Protein AF-0000000080597681 (afdb_homodimer)

Secondary structure (DSSP, 8-state):
-HHHHHHHHHHHHHHHHHHHHHHHHSTTPPP----BTTTBTGGG-PSSHHHHHHHHHHHH-SEEEEEETTEEEEEE--HHHHHHHHHHHHHHHHHHHHHHHHHHHHHHHHTTSSS-EEEEHHHHHHHHHHHHHHHHHHS---SSTT-S-HHHHHHHHHHHHHHHHHHSS--HHHH-TTHHHHTTTHHHHHHHHHHHHHHHHHHHHHHHHHTT-TT-S-S-SHHHHHHHHHHH-TTTS-HHHHHHHHHHHHHHHHHHHHHHHHHHHHHHHH-HHHHHHHHHHHHHHT-SSS---GGGGGG-HHHHHHHHHHHHHS-SSTT-S-EE-SS-EEETTEEE-TT-EEEE-HHHHTT-TTTSTTTTS--GGGGTT----TTT--TT--GGGS-TTHHHHHHHHHHHHHHHHHHEEEE-SSSSPPP--B-SSSS--BSS--EEEEEE-THHHHHS----/-HHHHHHHHHHHHHHHHHHHHHHHHSTTPPP----BTTTBTGGG-PSSHHHHHHHHHHHH-SEEEEEETTEEEEEE--HHHHHHHHHHHHHHHHHHHHHHHHHHHHHHHHTTSSS-EEEEHHHHHHHHHHHHHHHHHHS---SSTT-S-HHHHHHHHHHHHHHHHHHSS--HHHH-TTHHHHTTTHHHHHHHHHHHHHHHHHHHHHHHHHTT-TT-S-S-SHHHHHHHHHHH-TTTS-HHHHHHHHHHHHHHHHHHHHHHHHHHHHHHHH-HHHHHHHHHHHHHHT-SSS---GGGGGG-HHHHHHHHHHHHHS-SSTT-S-EE-SS-EEETTEEE-TT-EEEE-HHHHTT-TTTSTTTTS--GGGGTT----TTT--TT--GGGS-TTHHHHHHHHHHHHHHHHHHEEEE-SSSSPPP--B-SSSS--BSS--EEEEEE-THHHHHS----

Foldseek 3Di:
DVVVVVVVVVVVVVQVVVVVVVVVPDPPAQFEDDADRQQWCVVQCDPPNVVSVVVVCVVRNQWYWTDGRPDIDIHGRDPVVVCCVVCVLVVVLQVLLVVLLLVLLQVCQVQFAPHWDKDFQLVSQLQSQLQSLCCQAQVAGLDDPPHPDVPLSVVVVVLLVVCQVLVFPPPVCVVVVVVCPVVVVVNVVVVVVSVVSLLVSLLVSLVCLVVVPPPRPDCNHNSNVLVVVCVVVVVVRPSVNSSVVSVCSSNVRRQQLSQLLQLLVLQCQLPVVLLVVQLVQCCVQVNQADADGLVSLVSRLSLVLSSQLSCLQFQQQQFADKDFACAWDDDPRDIDHGGDIDTHRSNCLSQPCVQDPVSNDRDSCVVVPDDDDCVSRQSQHDDPPGNPCPVVSCSSNSSSNSRQSSFKDKHAPDPDRDDADFPGTSTTHHNDGDMIIIHTDPNVVNSDDPDD/DVVVVVVVVVVVVVQVVVVVVVVVPDPPAQFEDDADRQQWCVVQCDPPNVVSVVVVCVVRNQWYWTDGRPDIDIHGRDPVVVCCVVCVLVVVLQVLLVVLLLVLLQVCQVQFAPHWDKDFQLVSQLQSQLQSLCCQAQVAGLDDPPHPDVPLSVVVVVLLVVCQVLVFPPPVCVVVVVVCPVVVVVNVVVVVVSVVSLLVSLLVSLVCLVVVPPPRPDCNHNSNVLVVVCVVVVVVRPSVNSSVVSVCSSNVRRQQLSQLLQLLVLQCQQPVVLLVVQQVQCCVQVNQADADGLVSLVSRLSLVLSSQLSCLQFQQQQFADKDFACAWDDDPRDIDHGGDIDTHRSNCLSQPCVQDPVSNDRDSCVVVPDDDDCVSRQSQHDDPPGNPCPVVSCSSNSSSNSRQSSFKDKHAPDPDRDDADFPGTSTTHHNDGDMIIIHTDPNVVNSHDPDD

Solvent-accessible surface area (backbone atoms only — not comparable to full-atom values): 47848 Å² total; per-residue (Å²): 112,67,63,59,49,50,52,50,50,48,51,50,48,50,51,50,45,49,51,52,48,54,55,64,67,49,68,58,52,44,45,55,76,90,63,46,84,74,46,24,40,52,87,61,68,42,83,50,50,56,58,42,52,42,58,49,25,75,74,57,36,45,48,29,36,44,31,35,31,86,40,42,31,35,41,30,41,33,39,68,45,41,42,48,65,43,38,34,70,56,47,63,51,40,53,48,47,51,50,45,44,48,51,52,53,49,60,54,31,75,65,3,64,90,45,73,26,81,43,63,48,46,66,52,33,40,48,41,33,37,42,39,39,40,28,48,39,65,27,46,51,60,62,71,91,76,33,82,49,58,64,60,24,50,53,47,53,52,50,50,53,50,46,51,58,56,69,30,40,79,48,64,37,80,37,28,64,68,49,39,56,70,62,69,36,46,64,57,49,50,51,49,50,50,48,52,52,50,49,50,50,44,50,49,54,51,50,45,57,71,66,59,46,83,82,51,78,43,84,80,16,51,51,47,50,47,51,55,47,18,72,77,36,48,75,76,36,33,71,67,50,50,40,50,53,52,48,47,50,45,61,63,52,14,54,43,40,20,39,42,48,46,50,39,50,45,51,31,58,63,31,54,68,61,39,50,50,39,34,51,49,44,43,69,69,69,36,70,81,53,81,79,52,72,81,52,53,80,71,32,63,64,53,52,23,40,51,50,41,34,33,35,75,48,18,34,38,25,37,52,78,73,42,62,34,89,44,70,42,71,56,84,87,18,42,39,57,51,65,24,31,37,33,39,27,43,41,42,32,34,42,31,63,91,81,27,82,70,30,87,57,94,53,39,70,63,57,76,79,44,87,74,52,64,57,57,60,42,62,48,49,56,58,89,76,26,50,85,54,49,67,58,43,50,50,52,42,48,45,46,52,50,40,51,46,67,33,32,46,77,43,54,76,51,97,58,73,69,80,80,50,69,24,76,57,55,42,52,34,59,55,58,76,49,60,32,23,33,23,40,33,76,45,43,66,74,67,45,79,79,80,124,111,67,63,58,50,49,50,50,50,48,51,49,50,50,51,50,45,50,51,52,47,54,54,61,66,48,67,58,50,43,46,56,76,89,62,45,85,74,47,23,40,54,88,63,68,43,83,51,51,55,59,41,50,43,58,49,25,75,76,57,34,47,48,30,35,43,31,36,30,83,40,42,32,35,42,30,40,34,39,69,45,42,42,47,64,42,38,36,69,58,47,64,50,41,54,48,48,52,49,44,47,47,51,52,51,49,60,54,31,74,65,5,64,88,47,73,28,83,43,65,48,46,64,51,33,41,49,41,31,37,42,39,39,41,29,47,40,64,28,46,52,59,62,71,91,78,32,82,49,59,66,59,23,50,52,46,52,50,49,50,53,50,46,51,58,56,69,30,41,80,47,64,37,81,38,28,64,66,49,38,56,69,61,69,36,46,64,57,49,49,51,51,51,51,49,51,53,50,49,50,50,44,50,48,54,50,50,45,57,70,67,62,46,84,82,51,78,43,86,80,14,50,51,49,51,47,50,55,46,16,72,79,36,46,75,75,38,33,70,68,50,50,41,49,53,52,49,49,50,44,60,63,52,14,56,43,41,20,39,42,46,48,50,39,51,46,51,31,57,63,31,55,68,63,39,49,51,40,34,51,48,43,44,70,69,69,35,71,82,54,80,80,50,72,82,54,53,80,72,32,62,64,54,51,22,41,52,49,42,35,33,36,74,48,18,33,38,25,37,54,77,73,44,64,35,88,44,70,43,71,55,84,87,18,43,38,57,51,66,24,32,36,33,39,28,44,42,44,31,35,42,32,64,90,81,27,82,70,31,87,58,95,54,39,70,61,58,76,82,43,86,75,52,63,56,55,59,42,61,48,50,55,58,90,74,26,50,85,54,50,66,58,44,50,49,51,42,46,47,47,52,50,40,49,47,65,35,30,47,77,40,53,76,51,98,59,72,69,79,80,50,68,26,76,59,56,43,52,34,59,56,57,75,50,60,32,23,34,23,41,33,77,46,41,67,74,67,44,80,79,80,126

Structure (mmCIF, N/CA/C/O backbone):
data_AF-0000000080597681-model_v1
#
loop_
_entity.id
_entity.type
_entity.pdbx_description
1 polymer 'Cytochrome P450, putative'
#
loop_
_atom_site.group_PDB
_atom_site.id
_atom_site.type_symbol
_atom_site.label_atom_id
_atom_site.label_alt_id
_atom_site.label_comp_id
_atom_site.label_asym_id
_atom_site.label_entity_id
_atom_site.label_seq_id
_atom_site.pdbx_PDB_ins_code
_atom_site.Cartn_x
_atom_site.Cartn_y
_atom_site.Cartn_z
_atom_site.occupancy
_atom_site.B_iso_or_equiv
_atom_site.auth_seq_id
_atom_site.auth_comp_id
_atom_site.auth_asym_id
_atom_site.auth_atom_id
_atom_site.pdbx_PDB_model_num
ATOM 1 N N . MET A 1 1 ? 51.938 -6.27 -36.094 1 66.56 1 MET A N 1
ATOM 2 C CA . MET A 1 1 ? 51.906 -7.07 -34.875 1 66.56 1 MET A CA 1
ATOM 3 C C . MET A 1 1 ? 52.312 -6.234 -33.656 1 66.56 1 MET A C 1
ATOM 5 O O . MET A 1 1 ? 51.656 -6.309 -32.625 1 66.56 1 MET A O 1
ATOM 9 N N . GLU A 1 2 ? 53.25 -5.391 -33.844 1 75.25 2 GLU A N 1
ATOM 10 C CA . GLU A 1 2 ? 53.75 -4.578 -32.75 1 75.25 2 GLU A CA 1
ATOM 11 C C . GLU A 1 2 ? 52.75 -3.492 -32.375 1 75.25 2 GLU A C 1
ATOM 13 O O . GLU A 1 2 ? 52.5 -3.238 -31.172 1 75.25 2 GLU A O 1
ATOM 18 N N . VAL A 1 3 ? 52.094 -2.922 -33.281 1 76.56 3 VAL A N 1
ATOM 19 C CA . VAL A 1 3 ? 51.156 -1.837 -33.031 1 76.56 3 VAL A CA 1
ATOM 20 C C . VAL A 1 3 ? 49.906 -2.383 -32.312 1 76.56 3 VAL A C 1
ATOM 22 O O . VAL A 1 3 ? 49.375 -1.751 -31.406 1 76.56 3 VAL A O 1
ATOM 25 N N . LEU A 1 4 ? 49.531 -3.518 -32.75 1 75.56 4 LEU A N 1
ATOM 26 C CA . LEU A 1 4 ? 48.375 -4.156 -32.125 1 75.56 4 LEU A CA 1
ATOM 27 C C . LEU A 1 4 ? 48.656 -4.504 -30.688 1 75.56 4 LEU A C 1
ATOM 29 O O . LEU A 1 4 ? 47.781 -4.34 -29.812 1 75.56 4 LEU A O 1
ATOM 33 N N . CYS A 1 5 ? 49.906 -4.906 -30.531 1 74.25 5 CYS A N 1
ATOM 34 C CA . CYS A 1 5 ? 50.312 -5.234 -29.172 1 74.25 5 CYS A CA 1
ATOM 35 C C . CYS A 1 5 ? 50.344 -3.988 -28.297 1 74.25 5 CYS A C 1
ATOM 37 O O . CYS A 1 5 ? 49.938 -4.039 -27.125 1 74.25 5 CYS A O 1
ATOM 39 N N . PHE A 1 6 ? 50.75 -2.918 -28.875 1 75.88 6 PHE A N 1
ATOM 40 C CA . PHE A 1 6 ? 50.812 -1.66 -28.141 1 75.88 6 PHE A CA 1
ATOM 41 C C . PHE A 1 6 ? 49.375 -1.176 -27.828 1 75.88 6 PHE A C 1
ATOM 43 O O . PHE A 1 6 ? 49.125 -0.688 -26.734 1 75.88 6 PHE A O 1
ATOM 50 N N . PHE A 1 7 ? 48.562 -1.297 -28.75 1 76.44 7 PHE A N 1
ATOM 51 C CA . PHE A 1 7 ? 47.188 -0.864 -28.562 1 76.44 7 PHE A CA 1
ATOM 52 C C . PHE A 1 7 ? 46.469 -1.719 -27.516 1 76.44 7 PHE A C 1
ATOM 54 O O . PHE A 1 7 ? 45.719 -1.201 -26.688 1 76.44 7 PHE A O 1
ATOM 61 N N . LEU A 1 8 ? 46.75 -2.963 -27.578 1 73.5 8 LEU A N 1
ATOM 62 C CA . LEU A 1 8 ? 46.156 -3.869 -26.609 1 73.5 8 LEU A CA 1
ATOM 63 C C . LEU A 1 8 ? 46.719 -3.598 -25.203 1 73.5 8 LEU A C 1
ATOM 65 O O . LEU A 1 8 ? 45.969 -3.633 -24.219 1 73.5 8 LEU A O 1
ATOM 69 N N . SER A 1 9 ? 48 -3.348 -25.219 1 73.69 9 SER A N 1
ATOM 70 C CA . SER A 1 9 ? 48.625 -3 -23.938 1 73.69 9 SER A CA 1
ATOM 71 C C . SER A 1 9 ? 48.062 -1.7 -23.391 1 73.69 9 SER A C 1
ATOM 73 O O . SER A 1 9 ? 47.844 -1.575 -22.172 1 73.69 9 SER A O 1
ATOM 75 N N . PHE A 1 10 ? 47.844 -0.774 -24.203 1 75.69 10 PHE A N 1
ATOM 76 C CA . PHE A 1 10 ? 47.25 0.509 -23.797 1 75.69 10 PHE A CA 1
ATOM 77 C C . PHE A 1 10 ? 45.844 0.338 -23.312 1 75.69 10 PHE A C 1
ATOM 79 O O . PHE A 1 10 ? 45.438 0.94 -22.312 1 75.69 10 PHE A O 1
ATOM 86 N N . LEU A 1 11 ? 45.094 -0.417 -23.969 1 72.44 11 LEU A N 1
ATOM 87 C CA . LEU A 1 11 ? 43.719 -0.679 -23.547 1 72.44 11 LEU A CA 1
ATOM 88 C C . LEU A 1 11 ? 43.656 -1.372 -22.203 1 72.44 11 LEU A C 1
ATOM 90 O O . LEU A 1 11 ? 42.812 -1.052 -21.359 1 72.44 11 LEU A O 1
ATOM 94 N N . ILE A 1 12 ? 44.625 -2.273 -22.078 1 72.56 12 ILE A N 1
ATOM 95 C CA . ILE A 1 12 ? 44.75 -2.961 -20.797 1 72.56 12 ILE A CA 1
ATOM 96 C C . ILE A 1 12 ? 45.125 -1.961 -19.703 1 72.56 12 ILE A C 1
ATOM 98 O O . ILE A 1 12 ? 44.562 -2.002 -18.609 1 72.56 12 ILE A O 1
ATOM 102 N N . LEU A 1 13 ? 46 -1.099 -20 1 73.25 13 LEU A N 1
ATOM 103 C CA . LEU A 1 13 ? 46.406 -0.079 -19.047 1 73.25 13 LEU A CA 1
ATOM 104 C C . LEU A 1 13 ? 45.25 0.86 -18.719 1 73.25 13 LEU A C 1
ATOM 106 O O . LEU A 1 13 ? 45.062 1.24 -17.562 1 73.25 13 LEU A O 1
ATOM 110 N N . LEU A 1 14 ? 44.531 1.26 -19.625 1 71.94 14 LEU A N 1
ATOM 111 C CA . LEU A 1 14 ? 43.375 2.145 -19.422 1 71.94 14 LEU A CA 1
ATOM 112 C C . LEU A 1 14 ? 42.312 1.473 -18.562 1 71.94 14 LEU A C 1
ATOM 114 O O . LEU A 1 14 ? 41.719 2.111 -17.688 1 71.94 14 LEU A O 1
ATOM 118 N N . PHE A 1 15 ? 42.125 0.269 -18.859 1 67.75 15 PHE A N 1
ATOM 119 C CA . PHE A 1 15 ? 41.156 -0.479 -18.078 1 67.75 15 PHE A CA 1
ATOM 120 C C . PHE A 1 15 ? 41.625 -0.639 -16.641 1 67.75 15 PHE A C 1
ATOM 122 O O . PHE A 1 15 ? 40.844 -0.522 -15.695 1 67.75 15 PHE A O 1
ATOM 129 N N . ALA A 1 16 ? 42.906 -0.939 -16.562 1 66.81 16 ALA A N 1
ATOM 130 C CA . ALA A 1 16 ? 43.531 -1.038 -15.227 1 66.81 16 ALA A CA 1
ATOM 131 C C . ALA A 1 16 ? 43.438 0.291 -14.484 1 66.81 16 ALA A C 1
ATOM 133 O O . ALA A 1 16 ? 43.125 0.321 -13.289 1 66.81 16 ALA A O 1
ATOM 134 N N . LEU A 1 17 ? 43.625 1.344 -15.141 1 66 17 LEU A N 1
ATOM 135 C CA . LEU A 1 17 ? 43.531 2.668 -14.539 1 66 17 LEU A CA 1
ATOM 136 C C . LEU A 1 17 ? 42.094 2.99 -14.133 1 66 17 LEU A C 1
ATOM 138 O O . LEU A 1 17 ? 41.875 3.523 -13.047 1 66 17 LEU A O 1
ATOM 142 N N . ARG A 1 18 ? 41.219 2.768 -14.93 1 64.19 18 ARG A N 1
ATOM 143 C CA . ARG A 1 18 ? 39.812 3.006 -14.609 1 64.19 18 ARG A CA 1
ATOM 144 C C . ARG A 1 18 ? 39.375 2.178 -13.406 1 64.19 18 ARG A C 1
ATOM 146 O O . ARG A 1 18 ? 38.625 2.664 -12.547 1 64.19 18 ARG A O 1
ATOM 153 N N . PHE A 1 19 ? 39.844 1.02 -13.539 1 60.19 19 PHE A N 1
ATOM 154 C CA . PHE A 1 19 ? 39.594 0.135 -12.406 1 60.19 19 PHE A CA 1
ATOM 155 C C . PHE A 1 19 ? 40.219 0.688 -11.133 1 60.19 19 PHE A C 1
ATOM 157 O O . PHE A 1 19 ? 39.562 0.683 -10.07 1 60.19 19 PHE A O 1
ATOM 164 N N . TYR A 1 20 ? 41.469 1.011 -11.258 1 59 20 TYR A N 1
ATOM 165 C CA . TYR A 1 20 ? 42.188 1.598 -10.125 1 59 20 TYR A CA 1
ATOM 166 C C . TYR A 1 20 ? 41.5 2.877 -9.656 1 59 20 TYR A C 1
ATOM 168 O O . TYR A 1 20 ? 41.312 3.084 -8.461 1 59 20 TYR A O 1
ATOM 176 N N . LEU A 1 21 ? 41.094 3.666 -10.516 1 59.84 21 LEU A N 1
ATOM 177 C CA . LEU A 1 21 ? 40.469 4.938 -10.18 1 59.84 21 LEU A CA 1
ATOM 178 C C . LEU A 1 21 ? 39.094 4.715 -9.562 1 59.84 21 LEU A C 1
ATOM 180 O O . LEU A 1 21 ? 38.688 5.441 -8.656 1 59.84 21 LEU A O 1
ATOM 184 N N . SER A 1 22 ? 38.375 3.811 -10.078 1 59.03 22 SER A N 1
ATOM 185 C CA . SER A 1 22 ? 37.062 3.504 -9.523 1 59.03 22 SER A CA 1
ATOM 186 C C . SER A 1 22 ? 37.156 3.008 -8.086 1 59.03 22 SER A C 1
ATOM 188 O O . SER A 1 22 ? 36.344 3.355 -7.242 1 59.03 22 SER A O 1
ATOM 190 N N . ARG A 1 23 ? 38.219 2.26 -7.895 1 56.19 23 ARG A N 1
ATOM 191 C CA . ARG A 1 23 ? 38.469 1.77 -6.539 1 56.19 23 ARG A CA 1
ATOM 192 C C . ARG A 1 23 ? 38.812 2.912 -5.602 1 56.19 23 ARG A C 1
ATOM 194 O O . ARG A 1 23 ? 38.469 2.895 -4.422 1 56.19 23 ARG A O 1
ATOM 201 N N . ILE A 1 24 ? 39.625 3.773 -6.156 1 55.12 24 ILE A N 1
ATOM 202 C CA . ILE A 1 24 ? 40.094 4.895 -5.344 1 55.12 24 ILE A CA 1
ATOM 203 C C . ILE A 1 24 ? 38.906 5.84 -5.055 1 55.12 24 ILE A C 1
ATOM 205 O O . ILE A 1 24 ? 38.844 6.43 -3.977 1 55.12 24 ILE A O 1
ATOM 209 N N . ARG A 1 25 ? 38.125 5.934 -5.988 1 56.94 25 ARG A N 1
ATOM 210 C CA . ARG A 1 25 ? 37.094 6.945 -5.855 1 56.94 25 ARG A CA 1
ATOM 211 C C . ARG A 1 25 ? 36.094 6.562 -4.766 1 56.94 25 ARG A C 1
ATOM 213 O O . ARG A 1 25 ? 35.531 7.434 -4.102 1 56.94 25 ARG A O 1
ATOM 220 N N . HIS A 1 26 ? 35.938 5.332 -4.668 1 63.56 26 HIS A N 1
ATOM 221 C CA . HIS A 1 26 ? 34.875 5.086 -3.684 1 63.56 26 HIS A CA 1
ATOM 222 C C . HIS A 1 26 ? 35.469 4.543 -2.383 1 63.56 26 HIS A C 1
ATOM 224 O O . HIS A 1 26 ? 36.031 3.449 -2.359 1 63.56 26 HIS A O 1
ATOM 230 N N . LYS A 1 27 ? 35.75 5.469 -1.401 1 75.31 27 LYS A N 1
ATOM 231 C CA . LYS A 1 27 ? 36.219 5.121 -0.067 1 75.31 27 LYS A CA 1
ATOM 232 C C . LYS A 1 27 ? 35.156 4.395 0.733 1 75.31 27 LYS A C 1
ATOM 234 O O . LYS A 1 27 ? 33.969 4.711 0.615 1 75.31 27 LYS A O 1
ATOM 239 N N . ASN A 1 28 ? 35.531 3.25 1.43 1 87.69 28 ASN A N 1
ATOM 240 C CA . ASN A 1 28 ? 34.75 2.494 2.393 1 87.69 28 ASN A CA 1
ATOM 241 C C . ASN A 1 28 ? 33.656 1.688 1.706 1 87.69 28 ASN A C 1
ATOM 243 O O . ASN A 1 28 ? 32.5 1.697 2.145 1 87.69 28 ASN A O 1
ATOM 247 N N . LEU A 1 29 ? 34.031 1.084 0.539 1 89.12 29 LEU A N 1
ATOM 248 C CA . LEU A 1 29 ? 33.094 0.173 -0.114 1 89.12 29 LEU A CA 1
ATOM 249 C C . LEU A 1 29 ? 32.906 -1.098 0.709 1 89.12 29 LEU A C 1
ATOM 251 O O . LEU A 1 29 ? 33.781 -1.469 1.492 1 89.12 29 LEU A O 1
ATOM 255 N N . PRO A 1 30 ? 31.75 -1.762 0.546 1 90.25 30 PRO A N 1
ATOM 256 C CA . PRO A 1 30 ? 31.609 -3.045 1.238 1 90.25 30 PRO A CA 1
ATOM 257 C C . PRO A 1 30 ? 32.656 -4.062 0.819 1 90.25 30 PRO A C 1
ATOM 259 O O . PRO A 1 30 ? 33.25 -3.939 -0.258 1 90.25 30 PRO A O 1
ATOM 262 N N . PRO A 1 31 ? 33 -4.984 1.741 1 91.81 31 PRO A N 1
ATOM 263 C CA . PRO A 1 31 ? 33.969 -6.031 1.394 1 91.81 31 PRO A CA 1
ATOM 264 C C . PRO A 1 31 ? 33.594 -6.766 0.107 1 91.81 31 PRO A C 1
ATOM 266 O O . PRO A 1 31 ? 32.406 -6.887 -0.227 1 91.81 31 PRO A O 1
ATOM 269 N N . SER A 1 32 ? 34.594 -7.195 -0.639 1 92 32 SER A N 1
ATOM 270 C CA . SER A 1 32 ? 34.406 -7.852 -1.927 1 92 32 SER A CA 1
ATOM 271 C C . SER A 1 32 ? 35.344 -9.031 -2.1 1 92 32 SER A C 1
ATOM 273 O O . SER A 1 32 ? 36.5 -8.969 -1.663 1 92 32 SER A O 1
ATOM 275 N N . PRO A 1 33 ? 34.812 -10.109 -2.631 1 90.81 33 PRO A N 1
ATOM 276 C CA . PRO A 1 33 ? 35.719 -11.164 -3.045 1 90.81 33 PRO A CA 1
ATOM 277 C C . PRO A 1 33 ? 36.656 -10.734 -4.191 1 90.81 33 PRO A C 1
ATOM 279 O O . PRO A 1 33 ? 36.406 -9.695 -4.812 1 90.81 33 PRO A O 1
ATOM 282 N N . PRO A 1 34 ? 37.719 -11.461 -4.336 1 87.19 34 PRO A N 1
ATOM 283 C CA . PRO A 1 34 ? 38.594 -11.109 -5.453 1 87.19 34 PRO A CA 1
ATOM 284 C C . PRO A 1 34 ? 37.875 -11.141 -6.801 1 87.19 34 PRO A C 1
ATOM 286 O O . PRO A 1 34 ? 37.062 -12.031 -7.051 1 87.19 34 PRO A O 1
ATOM 289 N N . ALA A 1 35 ? 38.156 -10.125 -7.586 1 86.19 35 ALA A N 1
ATOM 290 C CA . ALA A 1 35 ? 37.5 -9.992 -8.875 1 86.19 35 ALA A CA 1
ATOM 291 C C . ALA A 1 35 ? 38.438 -10.32 -10.023 1 86.19 35 ALA A C 1
ATOM 293 O O . ALA A 1 35 ? 39.656 -10.125 -9.914 1 86.19 35 ALA A O 1
ATOM 294 N N . LEU A 1 36 ? 37.938 -10.906 -11.062 1 80.12 36 LEU A N 1
ATOM 295 C CA . LEU A 1 36 ? 38.688 -11.078 -12.305 1 80.12 36 LEU A CA 1
ATOM 296 C C . LEU A 1 36 ? 38.594 -9.828 -13.172 1 80.12 36 LEU A C 1
ATOM 298 O O . LEU A 1 36 ? 37.562 -9.133 -13.156 1 80.12 36 LEU A O 1
ATOM 302 N N . PRO A 1 37 ? 39.656 -9.617 -13.891 1 75.69 37 PRO A N 1
ATOM 303 C CA . PRO A 1 37 ? 39.625 -8.43 -14.75 1 75.69 37 PRO A CA 1
ATOM 304 C C . PRO A 1 37 ? 38.5 -8.469 -15.766 1 75.69 37 PRO A C 1
ATOM 306 O O . PRO A 1 37 ? 38.156 -9.531 -16.297 1 75.69 37 PRO A O 1
ATOM 309 N N . ILE A 1 38 ? 37.688 -7.441 -16.016 1 70.81 38 ILE A N 1
ATOM 310 C CA . ILE A 1 38 ? 36.656 -7.219 -17.016 1 70.81 38 ILE A CA 1
ATOM 311 C C . ILE A 1 38 ? 35.375 -7.906 -16.578 1 70.81 38 ILE A C 1
ATOM 313 O O . ILE A 1 38 ? 34.312 -7.27 -16.5 1 70.81 38 ILE A O 1
ATOM 317 N N . VAL A 1 39 ? 35.562 -9.266 -16.188 1 79.06 39 VAL A N 1
ATOM 318 C CA . VAL A 1 39 ? 34.344 -10.016 -15.891 1 79.06 39 VAL A CA 1
ATOM 319 C C . VAL A 1 39 ? 33.875 -9.727 -14.461 1 79.06 39 VAL A C 1
ATOM 321 O O . VAL A 1 39 ? 32.688 -9.852 -14.141 1 79.06 39 VAL A O 1
ATOM 324 N N . GLY A 1 40 ? 34.781 -9.297 -13.656 1 81.31 40 GLY A N 1
ATOM 325 C CA . GLY A 1 40 ? 34.469 -9.031 -12.266 1 81.31 40 GLY A CA 1
ATOM 326 C C . GLY A 1 40 ? 34.156 -10.289 -11.477 1 81.31 40 GLY A C 1
ATOM 327 O O . GLY A 1 40 ? 34.938 -11.227 -11.438 1 81.31 40 GLY A O 1
ATOM 328 N N . HIS A 1 41 ? 32.969 -10.344 -10.977 1 85.5 41 HIS A N 1
ATOM 329 C CA . HIS A 1 41 ? 32.594 -11.445 -10.102 1 85.5 41 HIS A CA 1
ATOM 330 C C . HIS A 1 41 ? 31.562 -12.367 -10.773 1 85.5 41 HIS A C 1
ATOM 332 O O . HIS A 1 41 ? 30.922 -13.18 -10.109 1 85.5 41 HIS A O 1
ATOM 338 N N . LEU A 1 42 ? 31.375 -12.32 -12.047 1 82.06 42 LEU A N 1
ATOM 339 C CA . LEU A 1 42 ? 30.391 -13.102 -12.781 1 82.06 42 LEU A CA 1
ATOM 340 C C . LEU A 1 42 ? 30.672 -14.594 -12.664 1 82.06 42 LEU A C 1
ATOM 342 O O . LEU A 1 42 ? 29.75 -15.414 -12.75 1 82.06 42 LEU A O 1
ATOM 346 N N . HIS A 1 43 ? 31.922 -14.914 -12.453 1 81.06 43 HIS A N 1
ATOM 347 C CA . HIS A 1 43 ? 32.312 -16.312 -12.328 1 81.06 43 HIS A CA 1
ATOM 348 C C . HIS A 1 43 ? 31.797 -16.922 -11.031 1 81.06 43 HIS A C 1
ATOM 350 O O . HIS A 1 43 ? 31.75 -18.141 -10.883 1 81.06 43 HIS A O 1
ATOM 356 N N . LEU A 1 44 ? 31.375 -16.062 -10.156 1 82.25 44 LEU A N 1
ATOM 357 C CA . LEU A 1 44 ? 30.891 -16.516 -8.859 1 82.25 44 LEU A CA 1
ATOM 358 C C . LEU A 1 44 ? 29.391 -16.766 -8.906 1 82.25 44 LEU A C 1
ATOM 360 O O . LEU A 1 44 ? 28.812 -17.281 -7.945 1 82.25 44 LEU A O 1
ATOM 364 N N . LEU A 1 45 ? 28.75 -16.422 -10.016 1 77.88 45 LEU A N 1
ATOM 365 C CA . LEU A 1 45 ? 27.312 -16.531 -10.141 1 77.88 45 LEU A CA 1
ATOM 366 C C . LEU A 1 45 ? 26.906 -17.969 -10.461 1 77.88 45 LEU A C 1
ATOM 368 O O . LEU A 1 45 ? 26.656 -18.297 -11.625 1 77.88 45 LEU A O 1
ATOM 372 N N . LYS A 1 46 ? 26.906 -18.875 -9.523 1 77.56 46 LYS A N 1
ATOM 373 C CA . LYS A 1 46 ? 26.469 -20.266 -9.68 1 77.56 46 LYS A CA 1
ATOM 374 C C . LYS A 1 46 ? 25.047 -20.453 -9.172 1 77.56 46 LYS A C 1
ATOM 376 O O . LYS A 1 46 ? 24.703 -19.984 -8.086 1 77.56 46 LYS A O 1
ATOM 381 N N . PRO A 1 47 ? 24.266 -21 -9.945 1 78.62 47 PRO A N 1
ATOM 382 C CA . PRO A 1 47 ? 22.922 -21.281 -9.438 1 78.62 47 PRO A CA 1
ATOM 383 C C . PRO A 1 47 ? 22.906 -22.328 -8.336 1 78.62 47 PRO A C 1
ATOM 385 O O . PRO A 1 47 ? 23.719 -23.266 -8.359 1 78.62 47 PRO A O 1
ATOM 388 N N . PRO A 1 48 ? 22.031 -22.25 -7.355 1 79.62 48 PRO A N 1
ATOM 389 C CA . PRO A 1 48 ? 21.109 -21.109 -7.16 1 79.62 48 PRO A CA 1
ATOM 390 C C . PRO A 1 48 ? 21.812 -19.891 -6.555 1 79.62 48 PRO A C 1
ATOM 392 O O . PRO A 1 48 ? 22.5 -20.016 -5.547 1 79.62 48 PRO A O 1
ATOM 395 N N . MET A 1 49 ? 21.625 -18.766 -7.074 1 81.69 49 MET A N 1
ATOM 396 C CA . MET A 1 49 ? 22.375 -17.562 -6.77 1 81.69 49 MET A CA 1
ATOM 397 C C . MET A 1 49 ? 22.234 -17.172 -5.301 1 81.69 49 MET A C 1
ATOM 399 O O . MET A 1 49 ? 23.203 -16.734 -4.676 1 81.69 49 MET A O 1
ATOM 403 N N . HIS A 1 50 ? 21.016 -17.344 -4.777 1 88.31 50 HIS A N 1
ATOM 404 C CA . HIS A 1 50 ? 20.797 -16.938 -3.393 1 88.31 50 HIS A CA 1
ATOM 405 C C . HIS A 1 50 ? 21.672 -17.734 -2.438 1 88.31 50 HIS A C 1
ATOM 407 O O . HIS A 1 50 ? 22.172 -17.203 -1.445 1 88.31 50 HIS A O 1
ATOM 413 N N . ARG A 1 51 ? 21.891 -19.047 -2.74 1 89 51 ARG A N 1
ATOM 414 C CA . ARG A 1 51 ? 22.766 -19.875 -1.904 1 89 51 ARG A CA 1
ATOM 415 C C . ARG A 1 51 ? 24.219 -19.484 -2.096 1 89 51 ARG A C 1
ATOM 417 O O . ARG A 1 51 ? 25 -19.469 -1.134 1 89 51 ARG A O 1
ATOM 424 N N . ALA A 1 52 ? 24.547 -19.234 -3.365 1 87.25 52 ALA A N 1
ATOM 425 C CA . ALA A 1 52 ? 25.922 -18.797 -3.643 1 87.25 52 ALA A CA 1
ATOM 426 C C . ALA A 1 52 ? 26.25 -17.516 -2.875 1 87.25 52 ALA A C 1
ATOM 428 O O . ALA A 1 52 ? 27.312 -17.422 -2.252 1 87.25 52 ALA A O 1
ATOM 429 N N . PHE A 1 53 ? 25.344 -16.609 -2.908 1 90.12 53 PHE A N 1
ATOM 430 C CA . PHE A 1 53 ? 25.547 -15.344 -2.227 1 90.12 53 PHE A CA 1
ATOM 431 C C . PHE A 1 53 ? 25.594 -15.539 -0.715 1 90.12 53 PHE A C 1
ATOM 433 O O . PHE A 1 53 ? 26.328 -14.852 -0.011 1 90.12 53 PHE A O 1
ATOM 440 N N . TYR A 1 54 ? 24.734 -16.422 -0.241 1 91.69 54 TYR A N 1
ATOM 441 C CA . TYR A 1 54 ? 24.75 -16.734 1.184 1 91.69 54 TYR A CA 1
ATOM 442 C C . TYR A 1 54 ? 26.125 -17.25 1.607 1 91.69 54 TYR A C 1
ATOM 444 O O . TYR A 1 54 ? 26.688 -16.797 2.6 1 91.69 54 TYR A O 1
ATOM 452 N N . HIS A 1 55 ? 26.672 -18.203 0.854 1 92.88 55 HIS A N 1
ATOM 453 C CA . HIS A 1 55 ? 27.984 -18.766 1.177 1 92.88 55 HIS A CA 1
ATOM 454 C C . HIS A 1 55 ? 29.062 -17.703 1.153 1 92.88 55 HIS A C 1
ATOM 456 O O . HIS A 1 55 ? 29.938 -17.672 2.025 1 92.88 55 HIS A O 1
ATOM 462 N N . LEU A 1 56 ? 29.016 -16.844 0.168 1 93.12 56 LEU A N 1
ATOM 463 C CA . LEU A 1 56 ? 29.984 -15.758 0.083 1 93.12 56 LEU A CA 1
ATOM 464 C C . LEU A 1 56 ? 29.844 -14.812 1.274 1 93.12 56 LEU A C 1
ATOM 466 O O . LEU A 1 56 ? 30.844 -14.312 1.792 1 93.12 56 LEU A O 1
ATOM 470 N N . SER A 1 57 ? 28.594 -14.594 1.693 1 92.38 57 SER A N 1
ATOM 471 C CA . SER A 1 57 ? 28.344 -13.664 2.789 1 92.38 57 SER A CA 1
ATOM 472 C C . SER A 1 57 ? 28.906 -14.188 4.102 1 92.38 57 SER A C 1
ATOM 474 O O . SER A 1 57 ? 29.25 -13.406 4.996 1 92.38 57 SER A O 1
ATOM 476 N N . GLN A 1 58 ? 29 -15.547 4.238 1 92.56 58 GLN A N 1
ATOM 477 C CA . GLN A 1 58 ? 29.578 -16.141 5.434 1 92.56 58 GLN A CA 1
ATOM 478 C C . GLN A 1 58 ? 31.078 -15.836 5.523 1 92.56 58 GLN A C 1
ATOM 480 O O . GLN A 1 58 ? 31.641 -15.75 6.617 1 92.56 58 GLN A O 1
ATOM 485 N N . LYS A 1 59 ? 31.688 -15.625 4.383 1 92.69 59 LYS A N 1
ATOM 486 C CA . LYS A 1 59 ? 33.125 -15.391 4.324 1 92.69 59 LYS A CA 1
ATOM 487 C C . LYS A 1 59 ? 33.438 -13.891 4.34 1 92.69 59 LYS A C 1
ATOM 489 O O . LYS A 1 59 ? 34.375 -13.453 4.992 1 92.69 59 LYS A O 1
ATOM 494 N N . TYR A 1 60 ? 32.688 -13.094 3.672 1 92.94 60 TYR A N 1
ATOM 495 C CA . TYR A 1 60 ? 33.062 -11.703 3.436 1 92.94 60 TYR A CA 1
ATOM 496 C C . TYR A 1 60 ? 32.156 -10.758 4.215 1 92.94 60 TYR A C 1
ATOM 498 O O . TYR A 1 60 ? 32.375 -9.547 4.242 1 92.94 60 TYR A O 1
ATOM 506 N N . GLY A 1 61 ? 31.047 -11.344 4.816 1 91.5 61 GLY A N 1
ATOM 507 C CA . GLY A 1 61 ? 30.156 -10.523 5.617 1 91.5 61 GLY A CA 1
ATOM 508 C C . GLY A 1 61 ? 28.781 -10.367 5 1 91.5 61 GLY A C 1
ATOM 509 O O . GLY A 1 61 ? 28.562 -10.719 3.836 1 91.5 61 GLY A O 1
ATOM 510 N N . PRO A 1 62 ? 27.812 -9.789 5.711 1 91.88 62 PRO A N 1
ATOM 511 C CA . PRO A 1 62 ? 26.406 -9.734 5.305 1 91.88 62 PRO A CA 1
ATOM 512 C C . PRO A 1 62 ? 26.141 -8.672 4.242 1 91.88 62 PRO A C 1
ATOM 514 O O . PRO A 1 62 ? 25.062 -8.656 3.629 1 91.88 62 PRO A O 1
ATOM 517 N N . ILE A 1 63 ? 27.031 -7.73 4.125 1 93.25 63 ILE A N 1
ATOM 518 C CA . ILE A 1 63 ? 26.984 -6.727 3.068 1 93.25 63 ILE A CA 1
ATOM 519 C C . ILE A 1 63 ? 28.219 -6.848 2.182 1 93.25 63 ILE A C 1
ATOM 521 O O . ILE A 1 63 ? 29.344 -6.691 2.656 1 93.25 63 ILE A O 1
ATOM 525 N N . MET A 1 64 ? 27.969 -7.152 0.88 1 94.12 64 MET A N 1
ATOM 526 C CA . MET A 1 64 ? 29.094 -7.398 -0.016 1 94.12 64 MET A CA 1
ATOM 527 C C . MET A 1 64 ? 28.969 -6.566 -1.289 1 94.12 64 MET A C 1
ATOM 529 O O . MET A 1 64 ? 27.859 -6.289 -1.743 1 94.12 64 MET A O 1
ATOM 533 N N . PHE A 1 65 ? 30.062 -6.172 -1.756 1 92.69 65 PHE A N 1
ATOM 534 C CA . PHE A 1 65 ? 30.156 -5.469 -3.029 1 92.69 65 PHE A CA 1
ATOM 535 C C . PHE A 1 65 ? 30.641 -6.395 -4.133 1 92.69 65 PHE A C 1
ATOM 537 O O . PHE A 1 65 ? 31.672 -7.051 -3.982 1 92.69 65 PHE A O 1
ATOM 544 N N . LEU A 1 66 ? 29.859 -6.562 -5.156 1 88.81 66 LEU A N 1
ATOM 545 C CA . LEU A 1 66 ? 30.234 -7.367 -6.316 1 88.81 66 LEU A CA 1
ATOM 546 C C . LEU A 1 66 ? 30.203 -6.527 -7.59 1 88.81 66 LEU A C 1
ATOM 548 O O . LEU A 1 66 ? 29.578 -5.469 -7.625 1 88.81 66 LEU A O 1
ATOM 552 N N . GLN A 1 67 ? 30.969 -6.914 -8.477 1 85.81 67 GLN A N 1
ATOM 553 C CA . GLN A 1 67 ? 31 -6.285 -9.789 1 85.81 67 GLN A CA 1
ATOM 554 C C . GLN A 1 67 ? 30.609 -7.277 -10.883 1 85.81 67 GLN A C 1
ATOM 556 O O . GLN A 1 67 ? 31.328 -8.242 -11.133 1 85.81 67 GLN A O 1
ATOM 561 N N . PHE A 1 68 ? 29.469 -7.09 -11.469 1 81.56 68 PHE A N 1
ATOM 562 C CA . PHE A 1 68 ? 29.047 -7.902 -12.602 1 81.56 68 PHE A CA 1
ATOM 563 C C . PHE A 1 68 ? 29.359 -7.188 -13.914 1 81.56 68 PHE A C 1
ATOM 565 O O . PHE A 1 68 ? 28.531 -6.438 -14.43 1 81.56 68 PHE A O 1
ATOM 572 N N . GLY A 1 69 ? 30.531 -7.535 -14.461 1 76.56 69 GLY A N 1
ATOM 573 C CA . GLY A 1 69 ? 30.969 -6.73 -15.594 1 76.56 69 GLY A CA 1
ATOM 574 C C . GLY A 1 69 ? 31.188 -5.273 -15.234 1 76.56 69 GLY A C 1
ATOM 575 O O . GLY A 1 69 ? 31.969 -4.957 -14.336 1 76.56 69 GLY A O 1
ATOM 576 N N . SER A 1 70 ? 30.375 -4.457 -15.844 1 72.88 70 SER A N 1
ATOM 577 C CA . SER A 1 70 ? 30.531 -3.031 -15.578 1 72.88 70 SER A CA 1
ATOM 578 C C . SER A 1 70 ? 29.516 -2.555 -14.531 1 72.88 70 SER A C 1
ATOM 580 O O . SER A 1 70 ? 29.531 -1.387 -14.141 1 72.88 70 SER A O 1
ATOM 582 N N . ARG A 1 71 ? 28.734 -3.465 -14.008 1 78.44 71 ARG A N 1
ATOM 583 C CA . ARG A 1 71 ? 27.656 -3.047 -13.109 1 78.44 71 ARG A CA 1
ATOM 584 C C . ARG A 1 71 ? 28 -3.377 -11.656 1 78.44 71 ARG A C 1
ATOM 586 O O . ARG A 1 71 ? 28.203 -4.543 -11.312 1 78.44 71 ARG A O 1
ATOM 593 N N . PRO A 1 72 ? 28.094 -2.367 -10.898 1 85.31 72 PRO A N 1
ATOM 594 C CA . PRO A 1 72 ? 28.281 -2.633 -9.469 1 85.31 72 PRO A CA 1
ATOM 595 C C . PRO A 1 72 ? 27.031 -3.184 -8.797 1 85.31 72 PRO A C 1
ATOM 597 O O . PRO A 1 72 ? 25.906 -2.758 -9.117 1 85.31 72 PRO A O 1
ATOM 600 N N . VAL A 1 73 ? 27.188 -4.191 -7.941 1 88.88 73 VAL A N 1
ATOM 601 C CA . VAL A 1 73 ? 26.078 -4.836 -7.242 1 88.88 73 VAL A CA 1
ATOM 602 C C . VAL A 1 73 ? 26.422 -4.965 -5.758 1 88.88 73 VAL A C 1
ATOM 604 O O . VAL A 1 73 ? 27.531 -5.344 -5.395 1 88.88 73 VAL A O 1
ATOM 607 N N . VAL A 1 74 ? 25.531 -4.531 -4.969 1 91 74 VAL A N 1
ATOM 608 C CA . VAL A 1 74 ? 25.641 -4.762 -3.533 1 91 74 VAL A CA 1
ATOM 609 C C . VAL A 1 74 ? 24.625 -5.812 -3.094 1 91 74 VAL A C 1
ATOM 611 O O . VAL A 1 74 ? 23.453 -5.719 -3.43 1 91 74 VAL A O 1
ATOM 614 N N . ILE A 1 75 ? 25.109 -6.871 -2.461 1 91.88 75 ILE A N 1
ATOM 615 C CA . ILE A 1 75 ? 24.25 -7.93 -1.929 1 91.88 75 ILE A CA 1
ATOM 616 C C . ILE A 1 75 ? 24.094 -7.75 -0.42 1 91.88 75 ILE A C 1
ATOM 618 O O . ILE A 1 75 ? 25.078 -7.656 0.308 1 91.88 75 ILE A O 1
ATOM 622 N N . VAL A 1 76 ? 22.859 -7.676 0.013 1 90.81 76 VAL A N 1
ATOM 623 C CA . VAL A 1 76 ? 22.562 -7.508 1.431 1 90.81 76 VAL A CA 1
ATOM 624 C C . VAL A 1 76 ? 21.906 -8.773 1.975 1 90.81 76 VAL A C 1
ATOM 626 O O . VAL A 1 76 ? 20.859 -9.195 1.483 1 90.81 76 VAL A O 1
ATOM 629 N N . SER A 1 77 ? 22.562 -9.391 2.988 1 90.94 77 SER A N 1
ATOM 630 C CA . SER A 1 77 ? 22.047 -10.648 3.541 1 90.94 77 SER A CA 1
ATOM 631 C C . SER A 1 77 ? 21.75 -10.516 5.031 1 90.94 77 SER A C 1
ATOM 633 O O . SER A 1 77 ? 21.75 -11.508 5.762 1 90.94 77 SER A O 1
ATOM 635 N N . SER A 1 78 ? 21.672 -9.305 5.527 1 88.88 78 SER A N 1
ATOM 636 C CA . SER A 1 78 ? 21.25 -9.086 6.91 1 88.88 78 SER A CA 1
ATOM 637 C C . SER A 1 78 ? 19.953 -8.297 6.984 1 88.88 78 SER A C 1
ATOM 639 O O . SER A 1 78 ? 19.734 -7.379 6.195 1 88.88 78 SER A O 1
ATOM 641 N N . SER A 1 79 ? 19.203 -8.688 7.969 1 85.12 79 SER A N 1
ATOM 642 C CA . SER A 1 79 ? 17.875 -8.094 8.164 1 85.12 79 SER A CA 1
ATOM 643 C C . SER A 1 79 ? 17.984 -6.598 8.438 1 85.12 79 SER A C 1
ATOM 645 O O . SER A 1 79 ? 17.234 -5.801 7.859 1 85.12 79 SER A O 1
ATOM 647 N N . SER A 1 80 ? 18.906 -6.25 9.289 1 79.19 80 SER A N 1
ATOM 648 C CA . SER A 1 80 ? 19.062 -4.852 9.672 1 79.19 80 SER A CA 1
ATOM 649 C C . SER A 1 80 ? 19.484 -3.992 8.477 1 79.19 80 SER A C 1
ATOM 651 O O . SER A 1 80 ? 18.922 -2.908 8.273 1 79.19 80 SER A O 1
ATOM 653 N N . ALA A 1 81 ? 20.438 -4.52 7.695 1 82.75 81 ALA A N 1
ATOM 654 C CA . ALA A 1 81 ? 20.891 -3.787 6.512 1 82.75 81 ALA A CA 1
ATOM 655 C C . ALA A 1 81 ? 19.766 -3.691 5.477 1 82.75 81 ALA A C 1
ATOM 657 O O . ALA A 1 81 ? 19.609 -2.662 4.816 1 82.75 81 ALA A O 1
ATOM 658 N N . ALA A 1 82 ? 19.062 -4.777 5.289 1 83.56 82 ALA A N 1
ATOM 659 C CA . ALA A 1 82 ? 17.922 -4.773 4.367 1 83.56 82 ALA A CA 1
ATOM 660 C C . ALA A 1 82 ? 16.891 -3.729 4.773 1 83.56 82 ALA A C 1
ATOM 662 O O . ALA A 1 82 ? 16.391 -2.979 3.93 1 83.56 82 ALA A O 1
ATOM 663 N N . GLU A 1 83 ? 16.562 -3.682 6.004 1 77.69 83 GLU A N 1
ATOM 664 C CA . GLU A 1 83 ? 15.617 -2.695 6.52 1 77.69 83 GLU A CA 1
ATOM 665 C C . GLU A 1 83 ? 16.078 -1.274 6.227 1 77.69 83 GLU A C 1
ATOM 667 O O . GLU A 1 83 ? 15.297 -0.426 5.812 1 77.69 83 GLU A O 1
ATOM 672 N N . GLU A 1 84 ? 17.375 -1.062 6.484 1 73.5 84 GLU A N 1
ATOM 673 C CA . GLU A 1 84 ? 17.953 0.244 6.211 1 73.5 84 GLU A CA 1
ATOM 674 C C . GLU A 1 84 ? 17.781 0.631 4.746 1 73.5 84 GLU A C 1
ATOM 676 O O . GLU A 1 84 ? 17.453 1.778 4.438 1 73.5 84 GLU A O 1
ATOM 681 N N . CYS A 1 85 ? 18.016 -0.349 3.857 1 77.06 85 CYS A N 1
ATOM 682 C CA . CYS A 1 85 ? 17.922 -0.104 2.422 1 77.06 85 CYS A CA 1
ATOM 683 C C . CYS A 1 85 ? 16.5 0.256 2.018 1 77.06 85 CYS A C 1
ATOM 685 O O . CYS A 1 85 ? 16.297 1.144 1.188 1 77.06 85 CYS A O 1
ATOM 687 N N . PHE A 1 86 ? 15.633 -0.465 2.578 1 71.19 86 PHE A N 1
ATOM 688 C CA . PHE A 1 86 ? 14.258 -0.301 2.133 1 71.19 86 PHE A CA 1
ATOM 689 C C . PHE A 1 86 ? 13.617 0.918 2.787 1 71.19 86 PHE A C 1
ATOM 691 O O . PHE A 1 86 ? 12.609 1.434 2.301 1 71.19 86 PHE A O 1
ATOM 698 N N . THR A 1 87 ? 14.211 1.349 3.887 1 60.56 87 THR A N 1
ATOM 699 C CA . THR A 1 87 ? 13.586 2.451 4.609 1 60.56 87 THR A CA 1
ATOM 700 C C . THR A 1 87 ? 14.398 3.732 4.449 1 60.56 87 THR A C 1
ATOM 702 O O . THR A 1 87 ? 14.094 4.75 5.07 1 60.56 87 THR A O 1
ATOM 705 N N . LYS A 1 88 ? 15.578 3.598 3.74 1 57.19 88 LYS A N 1
ATOM 706 C CA . LYS A 1 88 ? 16.5 4.719 3.615 1 57.19 88 LYS A CA 1
ATOM 707 C C . LYS A 1 88 ? 15.789 5.969 3.113 1 57.19 88 LYS A C 1
ATOM 709 O O . LYS A 1 88 ? 16.031 7.07 3.607 1 57.19 88 LYS A O 1
ATOM 714 N N . MET A 1 89 ? 15.055 5.742 2.002 1 52.44 89 MET A N 1
ATOM 715 C CA . MET A 1 89 ? 14.375 6.938 1.516 1 52.44 89 MET A CA 1
ATOM 716 C C . MET A 1 89 ? 13.547 7.578 2.623 1 52.44 89 MET A C 1
ATOM 718 O O . MET A 1 89 ? 13.5 8.805 2.744 1 52.44 89 MET A O 1
ATOM 722 N N . THR A 1 90 ? 13.031 6.57 3.369 1 53.22 90 THR A N 1
ATOM 723 C CA . THR A 1 90 ? 12.219 7.09 4.457 1 53.22 90 THR A CA 1
ATOM 724 C C . THR A 1 90 ? 13.078 7.812 5.488 1 53.22 90 THR A C 1
ATOM 726 O O . THR A 1 90 ? 12.648 8.805 6.082 1 53.22 90 THR A O 1
ATOM 729 N N . ASN A 1 91 ? 14.367 7.316 5.547 1 56.25 91 ASN A N 1
ATOM 730 C CA . ASN A 1 91 ? 15.273 7.91 6.52 1 56.25 91 ASN A CA 1
ATOM 731 C C . ASN A 1 91 ? 15.727 9.297 6.082 1 56.25 91 ASN A C 1
ATOM 733 O O . ASN A 1 91 ? 15.859 10.203 6.91 1 56.25 91 ASN A O 1
ATOM 737 N N . LYS A 1 92 ? 15.945 9.336 4.754 1 59.44 92 LYS A N 1
ATOM 738 C CA . LYS A 1 92 ? 16.359 10.664 4.305 1 59.44 92 LYS A CA 1
ATOM 739 C C . LYS A 1 92 ? 15.25 11.688 4.543 1 59.44 92 LYS A C 1
ATOM 741 O O . LYS A 1 92 ? 15.523 12.844 4.867 1 59.44 92 LYS A O 1
ATOM 746 N N . LEU A 1 93 ? 14.117 11.156 4.523 1 70.75 93 LEU A N 1
ATOM 747 C CA . LEU A 1 93 ? 12.992 12.062 4.707 1 70.75 93 LEU A CA 1
ATOM 748 C C . LEU A 1 93 ? 12.688 12.258 6.191 1 70.75 93 LEU A C 1
ATOM 750 O O . LEU A 1 93 ? 12.016 13.219 6.57 1 70.75 93 LEU A O 1
ATOM 754 N N . LEU A 1 94 ? 13.398 11.453 6.922 1 76.69 94 LEU A N 1
ATOM 755 C CA . LEU A 1 94 ? 13.258 11.57 8.367 1 76.69 94 LEU A CA 1
ATOM 756 C C . LEU A 1 94 ? 13.93 12.836 8.883 1 76.69 94 LEU A C 1
ATOM 758 O O . LEU A 1 94 ? 13.414 13.492 9.797 1 76.69 94 LEU A O 1
ATOM 762 N N . SER A 1 95 ? 15.031 13.117 8.242 1 80.69 95 SER A N 1
ATOM 763 C CA . SER A 1 95 ? 15.773 14.289 8.68 1 80.69 95 SER A CA 1
ATOM 764 C C . SER A 1 95 ? 14.953 15.562 8.492 1 80.69 95 SER A C 1
ATOM 766 O O . SER A 1 95 ? 15.023 16.484 9.32 1 80.69 95 SER A O 1
ATOM 768 N N . ILE A 1 96 ? 14.227 15.609 7.469 1 86.5 96 ILE A N 1
ATOM 769 C CA . ILE A 1 96 ? 13.391 16.781 7.191 1 86.5 96 ILE A CA 1
ATOM 770 C C . ILE A 1 96 ? 12.32 16.922 8.273 1 86.5 96 ILE A C 1
ATOM 772 O O . ILE A 1 96 ? 12.109 18 8.812 1 86.5 96 ILE A O 1
ATOM 776 N N . ARG A 1 97 ? 11.703 15.82 8.609 1 90.12 97 ARG A N 1
ATOM 777 C CA . ARG A 1 97 ? 10.656 15.844 9.625 1 90.12 97 ARG A CA 1
ATOM 778 C C . ARG A 1 97 ? 11.219 16.234 10.984 1 90.12 97 ARG A C 1
ATOM 780 O O . ARG A 1 97 ? 10.656 17.078 11.672 1 90.12 97 ARG A O 1
ATOM 787 N N . LYS A 1 98 ? 12.312 15.719 11.281 1 90.5 98 LYS A N 1
ATOM 788 C CA . LYS A 1 98 ? 12.953 16.016 12.555 1 90.5 98 LYS A CA 1
ATOM 789 C C . LYS A 1 98 ? 13.344 17.5 12.633 1 90.5 98 LYS A C 1
ATOM 791 O O . LYS A 1 98 ? 13.125 18.141 13.664 1 90.5 98 LYS A O 1
ATOM 796 N N . ASP A 1 99 ? 13.906 17.875 11.547 1 89.88 99 ASP A N 1
ATOM 797 C CA . ASP A 1 99 ? 14.367 19.25 11.5 1 89.88 99 ASP A CA 1
ATOM 798 C C . ASP A 1 99 ? 13.211 20.234 11.664 1 89.88 99 ASP A C 1
ATOM 800 O O . ASP A 1 99 ? 13.297 21.188 12.438 1 89.88 99 ASP A O 1
ATOM 804 N N . GLU A 1 100 ? 12.203 20.016 10.961 1 93.06 100 GLU A N 1
ATOM 805 C CA . GLU A 1 100 ? 11.07 20.938 11 1 93.06 100 GLU A CA 1
ATOM 806 C C . GLU A 1 100 ? 10.359 20.875 12.352 1 93.06 100 GLU A C 1
ATOM 808 O O . GLU A 1 100 ? 9.867 21.891 12.852 1 93.06 100 GLU A O 1
ATOM 813 N N . ILE A 1 101 ? 10.258 19.734 12.922 1 95.56 101 ILE A N 1
ATOM 814 C CA . ILE A 1 101 ? 9.641 19.594 14.234 1 95.56 101 ILE A CA 1
ATOM 815 C C . ILE A 1 101 ? 10.5 20.297 15.281 1 95.56 101 ILE A C 1
ATOM 817 O O . ILE A 1 101 ? 9.984 20.984 16.156 1 95.56 101 ILE A O 1
ATOM 821 N N . LYS A 1 102 ? 11.789 20.109 15.148 1 93.88 102 LYS A N 1
ATOM 822 C CA . LYS A 1 102 ? 12.695 20.812 16.062 1 93.88 102 LYS A CA 1
ATOM 823 C C . LYS A 1 102 ? 12.523 22.312 15.969 1 93.88 102 LYS A C 1
ATOM 825 O O . LYS A 1 102 ? 12.531 23.016 16.984 1 93.88 102 LYS A O 1
ATOM 830 N N . LYS A 1 103 ? 12.391 22.797 14.789 1 93 103 LYS A N 1
ATOM 831 C CA . LYS A 1 103 ? 12.188 24.234 14.602 1 93 103 LYS A CA 1
ATOM 832 C C . LYS A 1 103 ? 10.906 24.703 15.281 1 93 103 LYS A C 1
ATOM 834 O O . LYS A 1 103 ? 10.875 25.781 15.883 1 93 103 LYS A O 1
ATOM 839 N N . LEU A 1 104 ? 9.891 23.938 15.148 1 95.12 104 LEU A N 1
ATOM 840 C CA . LEU A 1 104 ? 8.641 24.25 15.828 1 95.12 104 LEU A CA 1
ATOM 841 C C . LEU A 1 104 ? 8.844 24.297 17.344 1 95.12 104 LEU A C 1
ATOM 843 O O . LEU A 1 104 ? 8.391 25.234 18 1 95.12 104 LEU A O 1
ATOM 847 N N . LEU A 1 105 ? 9.562 23.328 17.875 1 96.62 105 LEU A N 1
ATOM 848 C CA . LEU A 1 105 ? 9.797 23.234 19.312 1 96.62 105 LEU A CA 1
ATOM 849 C C . LEU A 1 105 ? 10.609 24.422 19.812 1 96.62 105 LEU A C 1
ATOM 851 O O . LEU A 1 105 ? 10.297 25 20.859 1 96.62 105 LEU A O 1
ATOM 855 N N . VAL A 1 106 ? 11.594 24.75 19.031 1 94.56 106 VAL A N 1
ATOM 856 C CA . VAL A 1 106 ? 12.453 25.875 19.391 1 94.56 106 VAL A CA 1
ATOM 857 C C . VAL A 1 106 ? 11.641 27.172 19.391 1 94.56 106 VAL A C 1
ATOM 859 O O . VAL A 1 106 ? 11.758 27.984 20.297 1 94.56 106 VAL A O 1
ATOM 862 N N . ASN A 1 107 ? 10.883 27.344 18.375 1 92.81 107 ASN A N 1
ATOM 863 C CA . ASN A 1 107 ? 10.031 28.531 18.266 1 92.81 107 ASN A CA 1
ATOM 864 C C . ASN A 1 107 ? 9.086 28.641 19.453 1 92.81 107 ASN A C 1
ATOM 866 O O . ASN A 1 107 ? 8.906 29.734 20.016 1 92.81 107 ASN A O 1
ATOM 870 N N . LEU A 1 108 ? 8.492 27.594 19.875 1 95.56 108 LEU A N 1
ATOM 871 C CA . LEU A 1 108 ? 7.562 27.594 21 1 95.56 108 LEU A CA 1
ATOM 872 C C . LEU A 1 108 ? 8.297 27.844 22.312 1 95.56 108 LEU A C 1
ATOM 874 O O . LEU A 1 108 ? 7.785 28.531 23.188 1 95.56 108 LEU A O 1
ATOM 878 N N . ALA A 1 109 ? 9.453 27.281 22.406 1 95.31 109 ALA A N 1
ATOM 879 C CA . ALA A 1 109 ? 10.234 27.406 23.625 1 95.31 109 ALA A CA 1
ATOM 880 C C . ALA A 1 109 ? 10.688 28.844 23.859 1 95.31 109 ALA A C 1
ATOM 882 O O . ALA A 1 109 ? 10.758 29.297 25 1 95.31 109 ALA A O 1
ATOM 883 N N . ASN A 1 110 ? 11.047 29.516 22.781 1 91.75 110 ASN A N 1
ATOM 884 C CA . ASN A 1 110 ? 11.547 30.875 22.875 1 91.75 110 ASN A CA 1
ATOM 885 C C . ASN A 1 110 ? 10.594 31.781 23.656 1 91.75 110 ASN A C 1
ATOM 887 O O . ASN A 1 110 ? 11.023 32.688 24.359 1 91.75 110 ASN A O 1
ATOM 891 N N . ASN A 1 111 ? 9.359 31.531 23.625 1 90 111 ASN A N 1
ATOM 892 C CA . ASN A 1 111 ? 8.375 32.375 24.266 1 90 111 ASN A CA 1
ATOM 893 C C . ASN A 1 111 ? 7.844 31.75 25.562 1 90 111 ASN A C 1
ATOM 895 O O . ASN A 1 111 ? 6.992 32.344 26.234 1 90 111 ASN A O 1
ATOM 899 N N . SER A 1 112 ? 8.375 30.562 25.938 1 93.25 112 SER A N 1
ATOM 900 C CA . SER A 1 112 ? 7.719 29.844 27.031 1 93.25 112 SER A CA 1
ATOM 901 C C . SER A 1 112 ? 8.742 29.219 27.969 1 93.25 112 SER A C 1
ATOM 903 O O . SER A 1 112 ? 8.461 28.219 28.641 1 93.25 112 SER A O 1
ATOM 905 N N . LEU A 1 113 ? 9.953 29.719 28.016 1 91.25 113 LEU A N 1
ATOM 906 C CA . LEU A 1 113 ? 11.023 29.156 28.828 1 91.25 113 LEU A CA 1
ATOM 907 C C . LEU A 1 113 ? 10.781 29.422 30.312 1 91.25 113 LEU A C 1
ATOM 909 O O . LEU A 1 113 ? 11.07 28.562 31.156 1 91.25 113 LEU A O 1
ATOM 913 N N . GLN A 1 114 ? 10.32 30.625 30.656 1 90.31 114 GLN A N 1
ATOM 914 C CA . GLN A 1 114 ? 10.203 31.031 32.062 1 90.31 114 GLN A CA 1
ATOM 915 C C . GLN A 1 114 ? 8.805 30.734 32.594 1 90.31 114 GLN A C 1
ATOM 917 O O . GLN A 1 114 ? 8.664 30.266 33.719 1 90.31 114 GLN A O 1
ATOM 922 N N . ASP A 1 115 ? 7.773 31.078 31.797 1 93.56 115 ASP A N 1
ATOM 923 C CA . ASP A 1 115 ? 6.391 30.922 32.219 1 93.56 115 ASP A CA 1
ATOM 924 C C . ASP A 1 115 ? 5.504 30.484 31.062 1 93.56 115 ASP A C 1
ATOM 926 O O . ASP A 1 115 ? 5.938 30.484 29.906 1 93.56 115 ASP A O 1
ATOM 930 N N . PHE A 1 116 ? 4.312 30.094 31.484 1 96.31 116 PHE A N 1
ATOM 931 C CA . PHE A 1 116 ? 3.342 29.734 30.453 1 96.31 116 PHE A CA 1
ATOM 932 C C . PHE A 1 116 ? 3.109 30.875 29.5 1 96.31 116 PHE A C 1
ATOM 934 O O . PHE A 1 116 ? 3.061 32.031 29.906 1 96.31 116 PHE A O 1
ATOM 941 N N . SER A 1 117 ? 3.092 30.562 28.266 1 96.69 117 SER A N 1
ATOM 942 C CA . SER A 1 117 ? 2.791 31.531 27.219 1 96.69 117 SER A CA 1
ATOM 943 C C . SER A 1 117 ? 1.677 31.031 26.297 1 96.69 117 SER A C 1
ATOM 945 O O . SER A 1 117 ? 1.6 29.844 26 1 96.69 117 SER A O 1
ATOM 947 N N . LYS A 1 118 ? 0.829 31.984 25.906 1 97 118 LYS A N 1
ATOM 948 C CA . LYS A 1 118 ? -0.269 31.656 25.016 1 97 118 LYS A CA 1
ATOM 949 C C . LYS A 1 118 ? 0.229 31.484 23.578 1 97 118 LYS A C 1
ATOM 951 O O . LYS A 1 118 ? 1.062 32.25 23.109 1 97 118 LYS A O 1
ATOM 956 N N . VAL A 1 119 ? -0.225 30.422 22.922 1 96.88 119 VAL A N 1
ATOM 957 C CA . VAL A 1 119 ? 0.184 30.172 21.547 1 96.88 119 VAL A CA 1
ATOM 958 C C . VAL A 1 119 ? -1.021 29.719 20.719 1 96.88 119 VAL A C 1
ATOM 960 O O . VAL A 1 119 ? -1.898 29.016 21.234 1 96.88 119 VAL A O 1
ATOM 963 N N . GLU A 1 120 ? -1.129 30.188 19.484 1 96.94 120 GLU A N 1
ATOM 964 C CA . GLU A 1 120 ? -2.084 29.688 18.5 1 96.94 120 GLU A CA 1
ATOM 965 C C . GLU A 1 120 ? -1.497 28.531 17.703 1 96.94 120 GLU A C 1
ATOM 967 O O . GLU A 1 120 ? -0.53 28.703 16.953 1 96.94 120 GLU A O 1
ATOM 972 N N . LEU A 1 121 ? -2.082 27.391 17.859 1 97.31 121 LEU A N 1
ATOM 973 C CA . LEU A 1 121 ? -1.429 26.172 17.391 1 97.31 121 LEU A CA 1
ATOM 974 C C . LEU A 1 121 ? -1.857 25.844 15.961 1 97.31 121 LEU A C 1
ATOM 976 O O . LEU A 1 121 ? -1.15 25.125 15.242 1 97.31 121 LEU A O 1
ATOM 980 N N . LYS A 1 122 ? -2.982 26.297 15.461 1 94.38 122 LYS A N 1
ATOM 981 C CA . LYS A 1 122 ? -3.455 26 14.109 1 94.38 122 LYS A CA 1
ATOM 982 C C . LYS A 1 122 ? -2.426 26.422 13.062 1 94.38 122 LYS A C 1
ATOM 984 O O . LYS A 1 122 ? -2.006 25.609 12.242 1 94.38 122 LYS A O 1
ATOM 989 N N . SER A 1 123 ? -2.021 27.672 13.109 1 91 123 SER A N 1
ATOM 990 C CA . SER A 1 123 ? -1.066 28.188 12.141 1 91 123 SER A CA 1
ATOM 991 C C . SER A 1 123 ? 0.285 27.5 12.266 1 91 123 SER A C 1
ATOM 993 O O . SER A 1 123 ? 0.96 27.266 11.258 1 91 123 SER A O 1
ATOM 995 N N . LYS A 1 124 ? 0.673 27.156 13.492 1 94.38 124 LYS A N 1
ATOM 996 C CA . LYS A 1 124 ? 1.949 26.484 13.719 1 94.38 124 LYS A CA 1
ATOM 997 C C . LYS A 1 124 ? 1.964 25.094 13.086 1 94.38 124 LYS A C 1
ATOM 999 O O . LYS A 1 124 ? 2.969 24.688 12.508 1 94.38 124 LYS A O 1
ATOM 1004 N N . PHE A 1 125 ? 0.864 24.422 13.258 1 95.94 125 PHE A N 1
ATOM 1005 C CA . PHE A 1 125 ? 0.778 23.078 12.695 1 95.94 125 PHE A CA 1
ATOM 1006 C C . PHE A 1 125 ? 0.723 23.125 11.172 1 95.94 125 PHE A C 1
ATOM 1008 O O . PHE A 1 125 ? 1.322 22.281 10.492 1 95.94 125 PHE A O 1
ATOM 1015 N N . GLN A 1 126 ? -0.011 24.062 10.602 1 89.62 126 GLN A N 1
ATOM 1016 C CA . GLN A 1 126 ? -0.065 24.234 9.156 1 89.62 126 GLN A CA 1
ATOM 1017 C C . GLN A 1 126 ? 1.317 24.531 8.586 1 89.62 126 GLN A C 1
ATOM 1019 O O . GLN A 1 126 ? 1.706 23.969 7.555 1 89.62 126 GLN A O 1
ATOM 1024 N N . GLU A 1 127 ? 1.992 25.391 9.281 1 89.56 127 GLU A N 1
ATOM 1025 C CA . GLU A 1 127 ? 3.348 25.734 8.867 1 89.56 127 GLU A CA 1
ATOM 1026 C C . GLU A 1 127 ? 4.273 24.531 8.93 1 89.56 127 GLU A C 1
ATOM 1028 O O . GLU A 1 127 ? 5.09 24.312 8.031 1 89.56 127 GLU A O 1
ATOM 1033 N N . LEU A 1 128 ? 4.156 23.828 9.977 1 94.44 128 LEU A N 1
ATOM 1034 C CA . LEU A 1 128 ? 4.988 22.656 10.164 1 94.44 128 LEU A CA 1
ATOM 1035 C C . LEU A 1 128 ? 4.785 21.656 9.031 1 94.44 128 LEU A C 1
ATOM 1037 O O . LEU A 1 128 ? 5.75 21.234 8.391 1 94.44 128 LEU A O 1
ATOM 1041 N N . THR A 1 129 ? 3.543 21.234 8.852 1 93.5 129 THR A N 1
ATOM 1042 C CA . THR A 1 129 ? 3.26 20.188 7.879 1 93.5 129 THR A CA 1
ATOM 1043 C C . THR A 1 129 ? 3.559 20.672 6.461 1 93.5 129 THR A C 1
ATOM 1045 O O . THR A 1 129 ? 4.059 19.906 5.637 1 93.5 129 THR A O 1
ATOM 1048 N N . PHE A 1 130 ? 3.277 21.875 6.242 1 88.06 130 PHE A N 1
ATOM 1049 C CA . PHE A 1 130 ? 3.611 22.438 4.941 1 88.06 130 PHE A CA 1
ATOM 1050 C C . PHE A 1 130 ? 5.117 22.422 4.711 1 88.06 130 PHE A C 1
ATOM 1052 O O . PHE A 1 130 ? 5.578 22.062 3.627 1 88.06 130 PHE A O 1
ATOM 1059 N N . SER A 1 131 ? 5.844 22.875 5.68 1 90.88 131 SER A N 1
ATOM 1060 C CA . SER A 1 131 ? 7.297 22.906 5.57 1 90.88 131 SER A CA 1
ATOM 1061 C C . SER A 1 131 ? 7.871 21.516 5.324 1 90.88 131 SER A C 1
ATOM 1063 O O . SER A 1 131 ? 8.773 21.359 4.504 1 90.88 131 SER A O 1
ATOM 1065 N N . ILE A 1 132 ? 7.336 20.609 6.023 1 91.69 132 ILE A N 1
ATOM 1066 C CA . ILE A 1 132 ? 7.785 19.234 5.836 1 91.69 132 ILE A CA 1
ATOM 1067 C C . ILE A 1 132 ? 7.516 18.797 4.395 1 91.69 132 ILE A C 1
ATOM 1069 O O . ILE A 1 132 ? 8.414 18.297 3.717 1 91.69 132 ILE A O 1
ATOM 1073 N N . MET A 1 133 ? 6.355 19.047 3.887 1 90.25 133 MET A N 1
ATOM 1074 C CA . MET A 1 133 ? 5.941 18.562 2.574 1 90.25 133 MET A CA 1
ATOM 1075 C C . MET A 1 133 ? 6.715 19.266 1.464 1 90.25 133 MET A C 1
ATOM 1077 O O . MET A 1 133 ? 7.195 18.625 0.532 1 90.25 133 MET A O 1
ATOM 1081 N N . ILE A 1 134 ? 6.805 20.562 1.566 1 87.88 134 ILE A N 1
ATOM 1082 C CA . ILE A 1 134 ? 7.438 21.297 0.481 1 87.88 134 ILE A CA 1
ATOM 1083 C C . ILE A 1 134 ? 8.922 20.953 0.419 1 87.88 134 ILE A C 1
ATOM 1085 O O . ILE A 1 134 ? 9.516 20.922 -0.664 1 87.88 134 ILE A O 1
ATOM 1089 N N . ARG A 1 135 ? 9.531 20.766 1.54 1 88.56 135 ARG A N 1
ATOM 1090 C CA . ARG A 1 135 ? 10.93 20.359 1.558 1 88.56 135 ARG A CA 1
ATOM 1091 C C . ARG A 1 135 ? 11.109 18.969 0.951 1 88.56 135 ARG A C 1
ATOM 1093 O O . ARG A 1 135 ? 12.086 18.719 0.238 1 88.56 135 ARG A O 1
ATOM 1100 N N . MET A 1 136 ? 10.211 18.156 1.284 1 86.69 136 MET A N 1
ATOM 1101 C CA . MET A 1 136 ? 10.289 16.797 0.737 1 86.69 136 MET A CA 1
ATOM 1102 C C . MET A 1 136 ? 10.055 16.812 -0.77 1 86.69 136 MET A C 1
ATOM 1104 O O . MET A 1 136 ? 10.703 16.062 -1.508 1 86.69 136 MET A O 1
ATOM 1108 N N . VAL A 1 137 ? 9.188 17.656 -1.194 1 88.12 137 VAL A N 1
ATOM 1109 C CA . VAL A 1 137 ? 8.734 17.641 -2.582 1 88.12 137 VAL A CA 1
ATOM 1110 C C . VAL A 1 137 ? 9.695 18.453 -3.445 1 88.12 137 VAL A C 1
ATOM 1112 O O . VAL A 1 137 ? 10.039 18.047 -4.559 1 88.12 137 VAL A O 1
ATOM 1115 N N . ALA A 1 138 ? 10.188 19.656 -2.939 1 87.19 138 ALA A N 1
ATOM 1116 C CA . ALA A 1 138 ? 10.93 20.594 -3.781 1 87.19 138 ALA A CA 1
ATOM 1117 C C . ALA A 1 138 ? 12.234 21.016 -3.113 1 87.19 138 ALA A C 1
ATOM 1119 O O . ALA A 1 138 ? 13.031 21.75 -3.705 1 87.19 138 ALA A O 1
ATOM 1120 N N . GLY A 1 139 ? 12.43 20.625 -1.904 1 84.06 139 GLY A N 1
ATOM 1121 C CA . GLY A 1 139 ? 13.664 20.984 -1.226 1 84.06 139 GLY A CA 1
ATOM 1122 C C . GLY A 1 139 ? 13.758 22.469 -0.915 1 84.06 139 GLY A C 1
ATOM 1123 O O . GLY A 1 139 ? 14.852 23.031 -0.864 1 84.06 139 GLY A O 1
ATOM 1124 N N . LYS A 1 140 ? 12.578 23.047 -0.771 1 83.12 140 LYS A N 1
ATOM 1125 C CA . LYS A 1 140 ? 12.523 24.484 -0.486 1 83.12 140 LYS A CA 1
ATOM 1126 C C . LYS A 1 140 ? 11.938 24.75 0.896 1 83.12 140 LYS A C 1
ATOM 1128 O O . LYS A 1 140 ? 11.281 23.875 1.476 1 83.12 140 LYS A O 1
ATOM 1133 N N . ARG A 1 141 ? 12.25 25.953 1.354 1 81.88 141 ARG A N 1
ATOM 1134 C CA . ARG A 1 141 ? 11.664 26.406 2.605 1 81.88 141 ARG A CA 1
ATOM 1135 C C . ARG A 1 141 ? 10.883 27.703 2.396 1 81.88 141 ARG A C 1
ATOM 1137 O O . ARG A 1 141 ? 11.43 28.688 1.891 1 81.88 141 ARG A O 1
ATOM 1144 N N . TYR A 1 142 ? 9.695 27.625 2.76 1 77.19 142 TYR A N 1
ATOM 1145 C CA . TYR A 1 142 ? 8.867 28.812 2.525 1 77.19 142 TYR A CA 1
ATOM 1146 C C . TYR A 1 142 ? 8.445 29.453 3.84 1 77.19 142 TYR A C 1
ATOM 1148 O O . TYR A 1 142 ? 7.801 30.5 3.846 1 77.19 142 TYR A O 1
ATOM 1156 N N . TYR A 1 143 ? 8.789 28.828 4.93 1 72.25 143 TYR A N 1
ATOM 1157 C CA . TYR A 1 143 ? 8.469 29.406 6.23 1 72.25 143 TYR A CA 1
ATOM 1158 C C . TYR A 1 143 ? 9.711 29.484 7.109 1 72.25 143 TYR A C 1
ATOM 1160 O O . TYR A 1 143 ? 10.633 28.672 6.973 1 72.25 143 TYR A O 1
ATOM 1168 N N . GLY A 1 144 ? 9.68 30.453 7.984 1 67.69 144 GLY A N 1
ATOM 1169 C CA . GLY A 1 144 ? 10.766 30.594 8.945 1 67.69 144 GLY A CA 1
ATOM 1170 C C . GLY A 1 144 ? 11.766 31.672 8.562 1 67.69 144 GLY A C 1
ATOM 1171 O O . GLY A 1 144 ? 11.57 32.375 7.57 1 67.69 144 GLY A O 1
ATOM 1172 N N . ASP A 1 145 ? 12.727 31.734 9.383 1 64.94 145 ASP A N 1
ATOM 1173 C CA . ASP A 1 145 ? 13.719 32.812 9.234 1 64.94 145 ASP A CA 1
ATOM 1174 C C . ASP A 1 145 ? 14.688 32.5 8.102 1 64.94 145 ASP A C 1
ATOM 1176 O O . ASP A 1 145 ? 15.336 33.406 7.566 1 64.94 145 ASP A O 1
ATOM 1180 N N . ASP A 1 146 ? 14.672 31.266 7.703 1 67.38 146 ASP A N 1
ATOM 1181 C CA . ASP A 1 146 ? 15.672 30.844 6.723 1 67.38 146 ASP A CA 1
ATOM 1182 C C . ASP A 1 146 ? 15.07 30.781 5.32 1 67.38 146 ASP A C 1
ATOM 1184 O O . ASP A 1 146 ? 15.602 30.109 4.441 1 67.38 146 ASP A O 1
ATOM 1188 N N . VAL A 1 147 ? 14.047 31.531 5.188 1 73.81 147 VAL A N 1
ATOM 1189 C CA . VAL A 1 147 ? 13.406 31.516 3.875 1 73.81 147 VAL A CA 1
ATOM 1190 C C . VAL A 1 147 ? 14.234 32.344 2.887 1 73.81 147 VAL A C 1
ATOM 1192 O O . VAL A 1 147 ? 14.516 33.5 3.131 1 73.81 147 VAL A O 1
ATOM 1195 N N . SER A 1 148 ? 14.773 31.672 1.86 1 65.44 148 SER A N 1
ATOM 1196 C CA . SER A 1 148 ? 15.617 32.344 0.88 1 65.44 148 SER A CA 1
ATOM 1197 C C . SER A 1 148 ? 14.805 33.281 -0.008 1 65.44 148 SER A C 1
ATOM 1199 O O . SER A 1 148 ? 15.219 34.406 -0.268 1 65.44 148 SER A O 1
ATOM 1201 N N . ASP A 1 149 ? 13.641 32.875 -0.437 1 74.25 149 ASP A N 1
ATOM 1202 C CA . ASP A 1 149 ? 12.781 33.688 -1.317 1 74.25 149 ASP A CA 1
ATOM 1203 C C . ASP A 1 149 ? 11.438 33.969 -0.661 1 74.25 149 ASP A C 1
ATOM 1205 O O . ASP A 1 149 ? 10.469 33.219 -0.863 1 74.25 149 ASP A O 1
ATOM 1209 N N . LYS A 1 150 ? 11.375 35.062 0.029 1 76.81 150 LYS A N 1
ATOM 1210 C CA . LYS A 1 150 ? 10.195 35.438 0.809 1 76.81 150 LYS A CA 1
ATOM 1211 C C . LYS A 1 150 ? 8.992 35.688 -0.098 1 76.81 150 LYS A C 1
ATOM 1213 O O . LYS A 1 150 ? 7.855 35.375 0.258 1 76.81 150 LYS A O 1
ATOM 1218 N N . GLU A 1 151 ? 9.32 36.281 -1.211 1 78.94 151 GLU A N 1
ATOM 1219 C CA . GLU A 1 151 ? 8.234 36.594 -2.139 1 78.94 151 GLU A CA 1
ATOM 1220 C C . GLU A 1 151 ? 7.609 35.312 -2.695 1 78.94 151 GLU A C 1
ATOM 1222 O O . GLU A 1 151 ? 6.387 35.219 -2.785 1 78.94 151 GLU A O 1
ATOM 1227 N N . GLU A 1 152 ? 8.445 34.438 -3.025 1 79.88 152 GLU A N 1
ATOM 1228 C CA . GLU A 1 152 ? 7.949 33.156 -3.52 1 79.88 152 GLU A CA 1
ATOM 1229 C C . GLU A 1 152 ? 7.133 32.438 -2.453 1 79.88 152 GLU A C 1
ATOM 1231 O O . GLU A 1 152 ? 6.086 31.859 -2.75 1 79.88 152 GLU A O 1
ATOM 1236 N N . ALA A 1 153 ? 7.648 32.562 -1.326 1 78.25 153 ALA A N 1
ATOM 1237 C CA . ALA A 1 153 ? 6.965 31.922 -0.209 1 78.25 153 ALA A CA 1
ATOM 1238 C C . ALA A 1 153 ? 5.574 32.531 0.002 1 78.25 153 ALA A C 1
ATOM 1240 O O . ALA A 1 153 ? 4.605 31.797 0.229 1 78.25 153 ALA A O 1
ATOM 1241 N N . ARG A 1 154 ? 5.527 33.781 -0.072 1 77.75 154 ARG A N 1
ATOM 1242 C CA . ARG A 1 154 ? 4.262 34.469 0.098 1 77.75 154 ARG A CA 1
ATOM 1243 C C . ARG A 1 154 ? 3.277 34.094 -1.007 1 77.75 154 ARG A C 1
ATOM 1245 O O . ARG A 1 154 ? 2.096 33.875 -0.742 1 77.75 154 ARG A O 1
ATOM 1252 N N . GLN A 1 155 ? 3.729 34.125 -2.172 1 77.25 155 GLN A N 1
ATOM 1253 C CA . GLN A 1 155 ? 2.883 33.781 -3.311 1 77.25 155 GLN A CA 1
ATOM 1254 C C . GLN A 1 155 ? 2.336 32.375 -3.178 1 77.25 155 GLN A C 1
ATOM 1256 O O . GLN A 1 155 ? 1.161 32.125 -3.457 1 77.25 155 GLN A O 1
ATOM 1261 N N . PHE A 1 156 ? 3.199 31.625 -2.787 1 77 156 PHE A N 1
ATOM 1262 C CA . PHE A 1 156 ? 2.803 30.234 -2.67 1 77 156 PHE A CA 1
ATOM 1263 C C . PHE A 1 156 ? 1.761 30.047 -1.572 1 77 156 PHE A C 1
ATOM 1265 O O . PHE A 1 156 ? 0.783 29.328 -1.75 1 77 156 PHE A O 1
ATOM 1272 N N . THR A 1 157 ? 2.035 30.641 -0.484 1 72.81 157 THR A N 1
ATOM 1273 C CA . THR A 1 157 ? 1.102 30.531 0.632 1 72.81 157 THR A CA 1
ATOM 1274 C C . THR A 1 157 ? -0.281 31.047 0.234 1 72.81 157 THR A C 1
ATOM 1276 O O . THR A 1 157 ? -1.297 30.453 0.611 1 72.81 157 THR A O 1
ATOM 1279 N N . GLN A 1 158 ? -0.215 32.094 -0.501 1 75.44 158 GLN A N 1
ATOM 1280 C CA . GLN A 1 158 ? -1.475 32.656 -0.98 1 75.44 158 GLN A CA 1
ATOM 1281 C C . GLN A 1 158 ? -2.172 31.703 -1.943 1 75.44 158 GLN A C 1
ATOM 1283 O O . GLN A 1 158 ? -3.391 31.531 -1.889 1 75.44 158 GLN A O 1
ATOM 1288 N N . LEU A 1 159 ? -1.435 31.141 -2.768 1 77.25 159 LEU A N 1
ATOM 1289 C CA . LEU A 1 159 ? -1.972 30.203 -3.738 1 77.25 159 LEU A CA 1
ATOM 1290 C C . LEU A 1 159 ? -2.588 28.984 -3.037 1 77.25 159 LEU A C 1
ATOM 1292 O O . LEU A 1 159 ? -3.668 28.531 -3.418 1 77.25 159 LEU A O 1
ATOM 1296 N N . MET A 1 160 ? -1.908 28.531 -2.072 1 71.69 160 MET A N 1
ATOM 1297 C CA . MET A 1 160 ? -2.375 27.359 -1.347 1 71.69 160 MET A CA 1
ATOM 1298 C C . MET A 1 160 ? -3.662 27.656 -0.587 1 71.69 160 MET A C 1
ATOM 1300 O O . MET A 1 160 ? -4.578 26.828 -0.559 1 71.69 160 MET A O 1
ATOM 1304 N N . LYS A 1 161 ? -3.643 28.797 -0.019 1 68.12 161 LYS A N 1
ATOM 1305 C CA . LYS A 1 161 ? -4.848 29.203 0.698 1 68.12 161 LYS A CA 1
ATOM 1306 C C . LYS A 1 161 ? -6.047 29.281 -0.241 1 68.12 161 LYS A C 1
ATOM 1308 O O . LYS A 1 161 ? -7.148 28.859 0.113 1 68.12 161 LYS A O 1
ATOM 1313 N N . GLU A 1 162 ? -5.797 29.781 -1.344 1 72.25 162 GLU A N 1
ATOM 1314 C CA . GLU A 1 162 ? -6.859 29.922 -2.336 1 72.25 162 GLU A CA 1
ATOM 1315 C C . GLU A 1 162 ? -7.309 28.562 -2.85 1 72.25 162 GLU A C 1
ATOM 1317 O O . GLU A 1 162 ? -8.5 28.328 -3.047 1 72.25 162 GLU A O 1
ATOM 1322 N N . ALA A 1 163 ? -6.355 27.703 -3.045 1 69.94 163 ALA A N 1
ATOM 1323 C CA . ALA A 1 163 ? -6.648 26.375 -3.574 1 69.94 163 ALA A CA 1
ATOM 1324 C C . ALA A 1 163 ? -7.508 25.578 -2.598 1 69.94 163 ALA A C 1
ATOM 1326 O O . ALA A 1 163 ? -8.438 24.875 -3.008 1 69.94 163 ALA A O 1
ATOM 1327 N N . VAL A 1 164 ? -7.145 25.656 -1.419 1 63.19 164 VAL A N 1
ATOM 1328 C CA . VAL A 1 164 ? -7.887 24.922 -0.396 1 63.19 164 VAL A CA 1
ATOM 1329 C C . VAL A 1 164 ? -9.305 25.484 -0.292 1 63.19 164 VAL A C 1
ATOM 1331 O O . VAL A 1 164 ? -10.266 24.734 -0.126 1 63.19 164 VAL A O 1
ATOM 1334 N N . THR A 1 165 ? -9.367 26.812 -0.395 1 60.84 165 THR A N 1
ATOM 1335 C CA . THR A 1 165 ? -10.656 27.484 -0.302 1 60.84 165 THR A CA 1
ATOM 1336 C C . THR A 1 165 ? -11.578 27.047 -1.441 1 60.84 165 THR A C 1
ATOM 1338 O O . THR A 1 165 ? -12.766 26.812 -1.233 1 60.84 165 THR A O 1
ATOM 1341 N N . TYR A 1 166 ? -10.922 26.828 -2.566 1 60.72 166 TYR A N 1
ATOM 1342 C CA . TYR A 1 166 ? -11.734 26.484 -3.727 1 60.72 166 TYR A CA 1
ATOM 1343 C C . TYR A 1 166 ? -11.938 24.984 -3.832 1 60.72 166 TYR A C 1
ATOM 1345 O O . TYR A 1 166 ? -12.922 24.516 -4.406 1 60.72 166 TYR A O 1
ATOM 1353 N N . GLY A 1 167 ? -10.914 24.172 -3.494 1 55.94 167 GLY A N 1
ATOM 1354 C CA . GLY A 1 167 ? -10.992 22.719 -3.557 1 55.94 167 GLY A CA 1
ATOM 1355 C C . GLY A 1 167 ? -12.008 22.141 -2.59 1 55.94 167 GLY A C 1
ATOM 1356 O O . GLY A 1 167 ? -12.602 21.094 -2.861 1 55.94 167 GLY A O 1
ATOM 1357 N N . GLY A 1 168 ? -12.031 22.641 -1.368 1 49.19 168 GLY A N 1
ATOM 1358 C CA . GLY A 1 168 ? -12.953 22.188 -0.344 1 49.19 168 GLY A CA 1
ATOM 1359 C C . GLY A 1 168 ? -14.383 22.625 -0.591 1 49.19 168 GLY A C 1
ATOM 1360 O O . GLY A 1 168 ? -15.312 22.109 0.045 1 49.19 168 GLY A O 1
ATOM 1361 N N . ALA A 1 169 ? -14.523 23.688 -1.35 1 43.5 169 ALA A N 1
ATOM 1362 C CA . ALA A 1 169 ? -15.859 24.25 -1.519 1 43.5 169 ALA A CA 1
ATOM 1363 C C . ALA A 1 169 ? -16.656 23.453 -2.551 1 43.5 169 ALA A C 1
ATOM 1365 O O . ALA A 1 169 ? -16.188 23.234 -3.67 1 43.5 169 ALA A O 1
ATOM 1366 N N . THR A 1 170 ? -17.297 22.375 -2.031 1 44.5 170 THR A N 1
ATOM 1367 C CA . THR A 1 170 ? -18.312 21.844 -2.939 1 44.5 170 THR A CA 1
ATOM 1368 C C . THR A 1 170 ? -18.938 22.953 -3.766 1 44.5 170 THR A C 1
ATOM 1370 O O . THR A 1 170 ? -19.594 23.844 -3.217 1 44.5 170 THR A O 1
ATOM 1373 N N . ASN A 1 171 ? -18.266 23.375 -4.73 1 48.34 171 ASN A N 1
ATOM 1374 C CA . ASN A 1 171 ? -18.938 24.328 -5.613 1 48.34 171 ASN A CA 1
ATOM 1375 C C . ASN A 1 171 ? -20.203 23.734 -6.223 1 48.34 171 ASN A C 1
ATOM 1377 O O . ASN A 1 171 ? -20.156 22.703 -6.906 1 48.34 171 ASN A O 1
ATOM 1381 N N . PRO A 1 172 ? -21.234 24.172 -5.633 1 51.09 172 PRO A N 1
ATOM 1382 C CA . PRO A 1 172 ? -22.5 23.703 -6.227 1 51.09 172 PRO A CA 1
ATOM 1383 C C . PRO A 1 172 ? -22.438 23.625 -7.75 1 51.09 172 PRO A C 1
ATOM 1385 O O . PRO A 1 172 ? -23.172 22.844 -8.359 1 51.09 172 PRO A O 1
ATOM 1388 N N . GLY A 1 173 ? -21.5 24.422 -8.266 1 52.72 173 GLY A N 1
ATOM 1389 C CA . GLY A 1 173 ? -21.375 24.453 -9.719 1 52.72 173 GLY A CA 1
ATOM 1390 C C . GLY A 1 173 ? -20.844 23.156 -10.297 1 52.72 173 GLY A C 1
ATOM 1391 O O . GLY A 1 173 ? -21.062 22.859 -11.469 1 52.72 173 GLY A O 1
ATOM 1392 N N . ASP A 1 174 ? -20.172 22.406 -9.516 1 55.72 174 ASP A N 1
ATOM 1393 C CA . ASP A 1 174 ? -19.656 21.141 -10.016 1 55.72 174 ASP A CA 1
ATOM 1394 C C . ASP A 1 174 ? -20.766 20.109 -10.18 1 55.72 174 ASP A C 1
ATOM 1396 O O . ASP A 1 174 ? -20.656 19.188 -11 1 55.72 174 ASP A O 1
ATOM 1400 N N . PHE A 1 175 ? -21.766 20.484 -9.508 1 52.25 175 PHE A N 1
ATOM 1401 C CA . PHE A 1 175 ? -22.875 19.516 -9.531 1 52.25 175 PHE A CA 1
ATOM 1402 C C . PHE A 1 175 ? -24.016 20.031 -10.391 1 52.25 175 PHE A C 1
ATOM 1404 O O . PHE A 1 175 ? -24.844 19.234 -10.859 1 52.25 175 PHE A O 1
ATOM 1411 N N . LEU A 1 176 ? -24.047 21.406 -10.406 1 47.59 176 LEU A N 1
ATOM 1412 C CA . LEU A 1 176 ? -25.047 22.047 -11.258 1 47.59 176 LEU A CA 1
ATOM 1413 C C . LEU A 1 176 ? -24.375 22.906 -12.328 1 47.59 176 LEU A C 1
ATOM 1415 O O . LEU A 1 176 ? -24.156 24.094 -12.117 1 47.59 176 LEU A O 1
ATOM 1419 N N . PRO A 1 177 ? -24.047 22.266 -13.367 1 51.06 177 PRO A N 1
ATOM 1420 C CA . PRO A 1 177 ? -23.359 23.047 -14.398 1 51.06 177 PRO A CA 1
ATOM 1421 C C . PRO A 1 177 ? -24.062 24.359 -14.711 1 51.06 177 PRO A C 1
ATOM 1423 O O . PRO A 1 177 ? -23.422 25.328 -15.133 1 51.06 177 PRO A O 1
ATOM 1426 N N . ILE A 1 178 ? -25.359 24.344 -14.539 1 48.84 178 ILE A N 1
ATOM 1427 C CA . ILE A 1 178 ? -26.125 25.547 -14.836 1 48.84 178 ILE A CA 1
ATOM 1428 C C . ILE A 1 178 ? -25.656 26.688 -13.93 1 48.84 178 ILE A C 1
ATOM 1430 O O . ILE A 1 178 ? -25.719 27.859 -14.32 1 48.84 178 ILE A O 1
ATOM 1434 N N . LEU A 1 179 ? -25.219 26.281 -12.797 1 53.25 179 LEU A N 1
ATOM 1435 C CA . LEU A 1 179 ? -24.828 27.328 -11.852 1 53.25 179 LEU A CA 1
ATOM 1436 C C . LEU A 1 179 ? -23.547 28.016 -12.305 1 53.25 179 LEU A C 1
ATOM 1438 O O . LEU A 1 179 ? -23.266 29.156 -11.898 1 53.25 179 LEU A O 1
ATOM 1442 N N . ASN A 1 180 ? -22.875 27.312 -13.031 1 54 180 ASN A N 1
ATOM 1443 C CA . ASN A 1 180 ? -21.703 27.969 -13.602 1 54 180 ASN A CA 1
ATOM 1444 C C . ASN A 1 180 ? -22.094 29.156 -14.484 1 54 180 ASN A C 1
ATOM 1446 O O . ASN A 1 180 ? -21.312 30.078 -14.688 1 54 180 ASN A O 1
ATOM 1450 N N . TRP A 1 181 ? -23.297 29.062 -14.984 1 50.94 181 TRP A N 1
ATOM 1451 C CA . TRP A 1 181 ? -23.797 30.125 -15.852 1 50.94 181 TRP A CA 1
ATOM 1452 C C . TRP A 1 181 ? -24.312 31.297 -15.039 1 50.94 181 TRP A C 1
ATOM 1454 O O . TRP A 1 181 ? -24.234 32.438 -15.469 1 50.94 181 TRP A O 1
ATOM 1464 N N . ILE A 1 182 ? -24.859 31.094 -13.922 1 50.34 182 ILE A N 1
ATOM 1465 C CA . ILE A 1 182 ? -25.5 32.156 -13.141 1 50.34 182 ILE A CA 1
ATOM 1466 C C . ILE A 1 182 ? -24.422 33.094 -12.578 1 50.34 182 ILE A C 1
ATOM 1468 O O . ILE A 1 182 ? -24.641 34.312 -12.516 1 50.34 182 ILE A O 1
ATOM 1472 N N . ASP A 1 183 ? -23.453 32.594 -12.086 1 53.81 183 ASP A N 1
ATOM 1473 C CA . ASP A 1 183 ? -22.484 33.531 -11.547 1 53.81 183 ASP A CA 1
ATOM 1474 C C . ASP A 1 183 ? -21.688 34.188 -12.672 1 53.81 183 ASP A C 1
ATOM 1476 O O . ASP A 1 183 ? -20.656 34.812 -12.422 1 53.81 183 ASP A O 1
ATOM 1480 N N . GLY A 1 184 ? -22.25 34.125 -13.898 1 52.5 184 GLY A N 1
ATOM 1481 C CA . GLY A 1 184 ? -21.625 34.719 -15.055 1 52.5 184 GLY A CA 1
ATOM 1482 C C . GLY A 1 184 ? -20.266 34.125 -15.375 1 52.5 184 GLY A C 1
ATOM 1483 O O . GLY A 1 184 ? -19.391 34.812 -15.906 1 52.5 184 GLY A O 1
ATOM 1484 N N . GLY A 1 185 ? -20.062 32.938 -14.898 1 57 185 GLY A N 1
ATOM 1485 C CA . GLY A 1 185 ? -18.812 32.281 -15.211 1 57 185 GLY A CA 1
ATOM 1486 C C . GLY A 1 185 ? -17.672 32.656 -14.289 1 57 185 GLY A C 1
ATOM 1487 O O . GLY A 1 185 ? -16.516 32.312 -14.547 1 57 185 GLY A O 1
ATOM 1488 N N . GLY A 1 186 ? -17.938 33.562 -13.344 1 59.88 186 GLY A N 1
ATOM 1489 C CA . GLY A 1 186 ? -16.906 34.094 -12.477 1 59.88 186 GLY A CA 1
ATOM 1490 C C . GLY A 1 186 ? -16.172 33.031 -11.695 1 59.88 186 GLY A C 1
ATOM 1491 O O . GLY A 1 186 ? -14.93 33.031 -11.641 1 59.88 186 GLY A O 1
ATOM 1492 N N . PHE A 1 187 ? -16.891 32.219 -11.156 1 66 187 PHE A N 1
ATOM 1493 C CA . PHE A 1 187 ? -16.266 31.156 -10.391 1 66 187 PHE A CA 1
ATOM 1494 C C . PHE A 1 187 ? -15.367 30.312 -11.281 1 66 187 PHE A C 1
ATOM 1496 O O . PHE A 1 187 ? -14.234 29.984 -10.906 1 66 187 PHE A O 1
ATOM 1503 N N . LYS A 1 188 ? -15.953 30.031 -12.414 1 70 188 LYS A N 1
ATOM 1504 C CA . LYS A 1 188 ? -15.156 29.266 -13.359 1 70 188 LYS A CA 1
ATOM 1505 C C . LYS A 1 188 ? -13.883 30.016 -13.742 1 70 188 LYS A C 1
ATOM 1507 O O . LYS A 1 188 ? -12.812 29.406 -13.844 1 70 188 LYS A O 1
ATOM 1512 N N . LYS A 1 189 ? -14.055 31.234 -13.977 1 73.62 189 LYS A N 1
ATOM 1513 C CA . LYS A 1 189 ? -12.898 32.062 -14.336 1 73.62 189 LYS A CA 1
ATOM 1514 C C . LYS A 1 189 ? -11.875 32.094 -13.203 1 73.62 189 LYS A C 1
ATOM 1516 O O . LYS A 1 189 ? -10.672 32.031 -13.445 1 73.62 189 LYS A O 1
ATOM 1521 N N . ARG A 1 190 ? -12.406 32.188 -12.031 1 73.88 190 ARG A N 1
ATOM 1522 C CA . ARG A 1 190 ? -11.508 32.219 -10.883 1 73.88 190 ARG A CA 1
ATOM 1523 C C . ARG A 1 190 ? -10.773 30.906 -10.727 1 73.88 190 ARG A C 1
ATOM 1525 O O . ARG A 1 190 ? -9.57 30.891 -10.445 1 73.88 190 ARG A O 1
ATOM 1532 N N . ILE A 1 191 ? -11.43 29.891 -10.953 1 75.06 191 ILE A N 1
ATOM 1533 C CA . ILE A 1 191 ? -10.836 28.578 -10.82 1 75.06 191 ILE A CA 1
ATOM 1534 C C . ILE A 1 191 ? -9.797 28.359 -11.922 1 75.06 191 ILE A C 1
ATOM 1536 O O . ILE A 1 191 ? -8.711 27.828 -11.664 1 75.06 191 ILE A O 1
ATOM 1540 N N . ILE A 1 192 ? -10.188 28.844 -13.07 1 77.5 192 ILE A N 1
ATOM 1541 C CA . ILE A 1 192 ? -9.25 28.734 -14.188 1 77.5 192 ILE A CA 1
ATOM 1542 C C . ILE A 1 192 ? -8.016 29.578 -13.906 1 77.5 192 ILE A C 1
ATOM 1544 O O . ILE A 1 192 ? -6.887 29.156 -14.164 1 77.5 192 ILE A O 1
ATOM 1548 N N . GLY A 1 193 ? -8.273 30.781 -13.438 1 78.88 193 GLY A N 1
ATOM 1549 C CA . GLY A 1 193 ? -7.156 31.625 -13.07 1 78.88 193 GLY A CA 1
ATOM 1550 C C . GLY A 1 193 ? -6.254 31.016 -12.016 1 78.88 193 GLY A C 1
ATOM 1551 O O . GLY A 1 193 ? -5.027 31.062 -12.141 1 78.88 193 GLY A O 1
ATOM 1552 N N . LEU A 1 194 ? -6.852 30.5 -11.023 1 80.62 194 LEU A N 1
ATOM 1553 C CA . LEU A 1 194 ? -6.098 29.844 -9.961 1 80.62 194 LEU A CA 1
ATOM 1554 C C . LEU A 1 194 ? -5.32 28.656 -10.516 1 80.62 194 LEU A C 1
ATOM 1556 O O . LEU A 1 194 ? -4.164 28.438 -10.148 1 80.62 194 LEU A O 1
ATOM 1560 N N . SER A 1 195 ? -5.969 27.938 -11.359 1 82.81 195 SER A N 1
ATOM 1561 C CA . SER A 1 195 ? -5.32 26.781 -11.969 1 82.81 195 SER A CA 1
ATOM 1562 C C . SER A 1 195 ? -4.094 27.188 -12.773 1 82.81 195 SER A C 1
ATOM 1564 O O . SER A 1 195 ? -3.055 26.531 -12.711 1 82.81 195 SER A O 1
ATOM 1566 N N . LYS A 1 196 ? -4.242 28.25 -13.5 1 85.94 196 LYS A N 1
ATOM 1567 C CA . LYS A 1 196 ? -3.133 28.734 -14.312 1 85.94 196 LYS A CA 1
ATOM 1568 C C . LYS A 1 196 ? -1.972 29.203 -13.438 1 85.94 196 LYS A C 1
ATOM 1570 O O . LYS A 1 196 ? -0.809 28.922 -13.75 1 85.94 196 LYS A O 1
ATOM 1575 N N . ARG A 1 197 ? -2.324 29.891 -12.414 1 85.69 197 ARG A N 1
ATOM 1576 C CA . ARG A 1 197 ? -1.285 30.375 -11.508 1 85.69 197 ARG A CA 1
ATOM 1577 C C . ARG A 1 197 ? -0.592 29.203 -10.812 1 85.69 197 ARG A C 1
ATOM 1579 O O . ARG A 1 197 ? 0.63 29.203 -10.648 1 85.69 197 ARG A O 1
ATOM 1586 N N . THR A 1 198 ? -1.354 28.266 -10.414 1 85.88 198 THR A N 1
ATOM 1587 C CA . THR A 1 198 ? -0.812 27.078 -9.758 1 85.88 198 THR A CA 1
ATOM 1588 C C . THR A 1 198 ? 0.088 26.297 -10.711 1 85.88 198 THR A C 1
ATOM 1590 O O . THR A 1 198 ? 1.176 25.859 -10.328 1 85.88 198 THR A O 1
ATOM 1593 N N . ASP A 1 199 ? -0.416 26.203 -11.891 1 88.38 199 ASP A N 1
ATOM 1594 C CA . ASP A 1 199 ? 0.357 25.5 -12.914 1 88.38 199 ASP A CA 1
ATOM 1595 C C . ASP A 1 199 ? 1.699 26.188 -13.148 1 88.38 199 ASP A C 1
ATOM 1597 O O . ASP A 1 199 ? 2.732 25.531 -13.258 1 88.38 199 ASP A O 1
ATOM 1601 N N . LYS A 1 200 ? 1.646 27.438 -13.258 1 88.19 200 LYS A N 1
ATOM 1602 C CA . LYS A 1 200 ? 2.863 28.203 -13.492 1 88.19 200 LYS A CA 1
ATOM 1603 C C . LYS A 1 200 ? 3.84 28.062 -12.328 1 88.19 200 LYS A C 1
ATOM 1605 O O . LYS A 1 200 ? 5.051 27.953 -12.539 1 88.19 200 LYS A O 1
ATOM 1610 N N . PHE A 1 201 ? 3.336 28.109 -11.25 1 86.19 201 PHE A N 1
ATOM 1611 C CA . PHE A 1 201 ? 4.176 27.984 -10.07 1 86.19 201 PHE A CA 1
ATOM 1612 C C . PHE A 1 201 ? 4.887 26.641 -10.047 1 86.19 201 PHE A C 1
ATOM 1614 O O . PHE A 1 201 ? 6.105 26.578 -9.859 1 86.19 201 PHE A O 1
ATOM 1621 N N . PHE A 1 202 ? 4.148 25.609 -10.211 1 89.94 202 PHE A N 1
ATOM 1622 C CA . PHE A 1 202 ? 4.73 24.266 -10.141 1 89.94 202 PHE A CA 1
ATOM 1623 C C . PHE A 1 202 ? 5.672 24.031 -11.312 1 89.94 202 PHE A C 1
ATOM 1625 O O . PHE A 1 202 ? 6.676 23.328 -11.18 1 89.94 202 PHE A O 1
ATOM 1632 N N . GLN A 1 203 ? 5.293 24.594 -12.43 1 92.44 203 GLN A N 1
ATOM 1633 C CA . GLN A 1 203 ? 6.215 24.5 -13.555 1 92.44 203 GLN A CA 1
ATOM 1634 C C . GLN A 1 203 ? 7.547 25.172 -13.234 1 92.44 203 GLN A C 1
ATOM 1636 O O . GLN A 1 203 ? 8.609 24.672 -13.602 1 92.44 203 GLN A O 1
ATOM 1641 N N . ALA A 1 204 ? 7.453 26.281 -12.586 1 88.25 204 ALA A N 1
ATOM 1642 C CA . ALA A 1 204 ? 8.664 27 -12.188 1 88.25 204 ALA A CA 1
ATOM 1643 C C . ALA A 1 204 ? 9.516 26.156 -11.25 1 88.25 204 ALA A C 1
ATOM 1645 O O . ALA A 1 204 ? 10.75 26.141 -11.352 1 88.25 204 ALA A O 1
ATOM 1646 N N . LEU A 1 205 ? 8.898 25.5 -10.344 1 87.25 205 LEU A N 1
ATOM 1647 C CA . LEU A 1 205 ? 9.617 24.625 -9.414 1 87.25 205 LEU A CA 1
ATOM 1648 C C . LEU A 1 205 ? 10.344 23.516 -10.164 1 87.25 205 LEU A C 1
ATOM 1650 O O . LEU A 1 205 ? 11.5 23.203 -9.867 1 87.25 205 LEU A O 1
ATOM 1654 N N . ILE A 1 206 ? 9.641 22.922 -11.078 1 91.12 206 ILE A N 1
ATOM 1655 C CA . ILE A 1 206 ? 10.203 21.844 -11.875 1 91.12 206 ILE A CA 1
ATOM 1656 C C . ILE A 1 206 ? 11.398 22.359 -12.68 1 91.12 206 ILE A C 1
ATOM 1658 O O . ILE A 1 206 ? 12.453 21.719 -12.711 1 91.12 206 ILE A O 1
ATOM 1662 N N . ASP A 1 207 ? 11.195 23.516 -13.297 1 90.94 207 ASP A N 1
ATOM 1663 C CA . ASP A 1 207 ? 12.25 24.109 -14.125 1 90.94 207 ASP A CA 1
ATOM 1664 C C . ASP A 1 207 ? 13.477 24.453 -13.281 1 90.94 207 ASP A C 1
ATOM 1666 O O . ASP A 1 207 ? 14.609 24.328 -13.742 1 90.94 207 ASP A O 1
ATOM 1670 N N . GLU A 1 208 ? 13.242 24.875 -12.133 1 87 208 GLU A N 1
ATOM 1671 C CA . GLU A 1 208 ? 14.336 25.188 -11.219 1 87 208 GLU A CA 1
ATOM 1672 C C . GLU A 1 208 ? 15.164 23.938 -10.914 1 87 208 GLU A C 1
ATOM 1674 O O . GLU A 1 208 ? 16.391 24 -10.852 1 87 208 GLU A O 1
ATOM 1679 N N . HIS A 1 209 ? 14.516 22.875 -10.672 1 88.25 209 HIS A N 1
ATOM 1680 C CA . HIS A 1 209 ? 15.203 21.625 -10.391 1 88.25 209 HIS A CA 1
ATOM 1681 C C . HIS A 1 209 ? 15.906 21.078 -11.633 1 88.25 209 HIS A C 1
ATOM 1683 O O . HIS A 1 209 ? 17.016 20.531 -11.539 1 88.25 209 HIS A O 1
ATOM 1689 N N . ARG A 1 210 ? 15.188 21.219 -12.68 1 87.25 210 ARG A N 1
ATOM 1690 C CA . ARG A 1 210 ? 15.758 20.766 -13.945 1 87.25 210 ARG A CA 1
ATOM 1691 C C . ARG A 1 210 ? 17.047 21.5 -14.258 1 87.25 210 ARG A C 1
ATOM 1693 O O . ARG A 1 210 ? 18.016 20.906 -14.75 1 87.25 210 ARG A O 1
ATOM 1700 N N . SER A 1 211 ? 17.109 22.75 -14.094 1 82.31 211 SER A N 1
ATOM 1701 C CA . SER A 1 211 ? 18.266 23.578 -14.406 1 82.31 211 SER A CA 1
ATOM 1702 C C . SER A 1 211 ? 19.328 23.484 -13.312 1 82.31 211 SER A C 1
ATOM 1704 O O . SER A 1 211 ? 20.422 24.016 -13.461 1 82.31 211 SER A O 1
ATOM 1706 N N . LYS A 1 212 ? 19.219 22.375 -12.406 1 67.81 212 LYS A N 1
ATOM 1707 C CA . LYS A 1 212 ? 20.125 22.125 -11.297 1 67.81 212 LYS A CA 1
ATOM 1708 C C . LYS A 1 212 ? 20.609 23.422 -10.672 1 67.81 212 LYS A C 1
ATOM 1710 O O . LYS A 1 212 ? 21.797 23.609 -10.438 1 67.81 212 LYS A O 1
ATOM 1715 N N . LYS A 1 213 ? 19.766 24.297 -10.625 1 56.97 213 LYS A N 1
ATOM 1716 C CA . LYS A 1 213 ? 20.188 25.594 -10.109 1 56.97 213 LYS A CA 1
ATOM 1717 C C . LYS A 1 213 ? 20.734 25.469 -8.688 1 56.97 213 LYS A C 1
ATOM 1719 O O . LYS A 1 213 ? 20.281 24.609 -7.918 1 56.97 213 LYS A O 1
ATOM 1724 N N . GLU A 1 214 ? 21.859 25.969 -8.445 1 52.84 214 GLU A N 1
ATOM 1725 C CA . GLU A 1 214 ? 22.719 26.016 -7.266 1 52.84 214 GLU A CA 1
ATOM 1726 C C . GLU A 1 214 ? 21.891 26.125 -5.984 1 52.84 214 GLU A C 1
ATOM 1728 O O . GLU A 1 214 ? 22.344 25.703 -4.918 1 52.84 214 GLU A O 1
ATOM 1733 N N . ASN A 1 215 ? 20.781 26.688 -6.055 1 49.25 215 ASN A N 1
ATOM 1734 C CA . ASN A 1 215 ? 20.109 27.078 -4.82 1 49.25 215 ASN A CA 1
ATOM 1735 C C . ASN A 1 215 ? 19.297 25.906 -4.25 1 49.25 215 ASN A C 1
ATOM 1737 O O . ASN A 1 215 ? 18.516 26.094 -3.316 1 49.25 215 ASN A O 1
ATOM 1741 N N . LEU A 1 216 ? 19.391 24.781 -4.68 1 54.75 216 LEU A N 1
ATOM 1742 C CA . LEU A 1 216 ? 18.578 23.688 -4.16 1 54.75 216 LEU A CA 1
ATOM 1743 C C . LEU A 1 216 ? 19.25 23.031 -2.961 1 54.75 216 LEU A C 1
ATOM 1745 O O . LEU A 1 216 ? 20.453 22.734 -3.008 1 54.75 216 LEU A O 1
ATOM 1749 N N . GLU A 1 217 ? 18.641 23.125 -1.829 1 54.59 217 GLU A N 1
ATOM 1750 C CA . GLU A 1 217 ? 19.188 22.547 -0.602 1 54.59 217 GLU A CA 1
ATOM 1751 C C . GLU A 1 217 ? 19.484 21.062 -0.768 1 54.59 217 GLU A C 1
ATOM 1753 O O . GLU A 1 217 ? 20.391 20.531 -0.109 1 54.59 217 GLU A O 1
ATOM 1758 N N . SER A 1 218 ? 18.625 20.453 -1.501 1 58.31 218 SER A N 1
ATOM 1759 C CA . SER A 1 218 ? 18.828 19.016 -1.646 1 58.31 218 SER A CA 1
ATOM 1760 C C . SER A 1 218 ? 18.453 18.531 -3.045 1 58.31 218 SER A C 1
ATOM 1762 O O . SER A 1 218 ? 17.547 19.078 -3.668 1 58.31 218 SER A O 1
ATOM 1764 N N . THR A 1 219 ? 19.266 17.891 -3.646 1 60.03 219 THR A N 1
ATOM 1765 C CA . THR A 1 219 ? 19 17.266 -4.938 1 60.03 219 THR A CA 1
ATOM 1766 C C . THR A 1 219 ? 18.312 15.914 -4.758 1 60.03 219 THR A C 1
ATOM 1768 O O . THR A 1 219 ? 18.297 15.094 -5.68 1 60.03 219 THR A O 1
ATOM 1771 N N . ASN A 1 220 ? 17.75 15.758 -3.578 1 70.44 220 ASN A N 1
ATOM 1772 C CA . ASN A 1 220 ? 17.094 14.477 -3.328 1 70.44 220 ASN A CA 1
ATOM 1773 C C . ASN A 1 220 ? 15.625 14.672 -2.975 1 70.44 220 ASN A C 1
ATOM 1775 O O . ASN A 1 220 ? 15.172 14.211 -1.923 1 70.44 220 ASN A O 1
ATOM 1779 N N . THR A 1 221 ? 14.977 15.352 -3.904 1 83.19 221 THR A N 1
ATOM 1780 C CA . THR A 1 221 ? 13.562 15.641 -3.676 1 83.19 221 THR A CA 1
ATOM 1781 C C . THR A 1 221 ? 12.68 14.781 -4.578 1 83.19 221 THR A C 1
ATOM 1783 O O . THR A 1 221 ? 13.188 14.094 -5.469 1 83.19 221 THR A O 1
ATOM 1786 N N . MET A 1 222 ? 11.445 14.781 -4.219 1 83.94 222 MET A N 1
ATOM 1787 C CA . MET A 1 222 ? 10.492 14.07 -5.066 1 83.94 222 MET A CA 1
ATOM 1788 C C . MET A 1 222 ? 10.594 14.547 -6.512 1 83.94 222 MET A C 1
ATOM 1790 O O . MET A 1 222 ? 10.602 13.734 -7.438 1 83.94 222 MET A O 1
ATOM 1794 N N . ILE A 1 223 ? 10.688 15.844 -6.699 1 88.5 223 ILE A N 1
ATOM 1795 C CA . ILE A 1 223 ? 10.773 16.391 -8.047 1 88.5 223 ILE A CA 1
ATOM 1796 C C . ILE A 1 223 ? 12.039 15.891 -8.734 1 88.5 223 ILE A C 1
ATOM 1798 O O . ILE A 1 223 ? 12 15.484 -9.898 1 88.5 223 ILE A O 1
ATOM 1802 N N . ASP A 1 224 ? 13.102 15.859 -7.996 1 83.12 224 ASP A N 1
ATOM 1803 C CA . ASP A 1 224 ? 14.352 15.359 -8.555 1 83.12 224 ASP A CA 1
ATOM 1804 C C . ASP A 1 224 ? 14.211 13.914 -9.016 1 83.12 224 ASP A C 1
ATOM 1806 O O . ASP A 1 224 ? 14.703 13.547 -10.086 1 83.12 224 ASP A O 1
ATOM 1810 N N . HIS A 1 225 ? 13.602 13.219 -8.227 1 78.25 225 HIS A N 1
ATOM 1811 C CA . HIS A 1 225 ? 13.422 11.812 -8.562 1 78.25 225 HIS A CA 1
ATOM 1812 C C . HIS A 1 225 ? 12.523 11.648 -9.773 1 78.25 225 HIS A C 1
ATOM 1814 O O . HIS A 1 225 ? 12.789 10.805 -10.641 1 78.25 225 HIS A O 1
ATOM 1820 N N . LEU A 1 226 ? 11.5 12.359 -9.844 1 85.38 226 LEU A N 1
ATOM 1821 C CA . LEU A 1 226 ? 10.562 12.273 -10.961 1 85.38 226 LEU A CA 1
ATOM 1822 C C . LEU A 1 226 ? 11.219 12.742 -12.25 1 85.38 226 LEU A C 1
ATOM 1824 O O . LEU A 1 226 ? 10.961 12.195 -13.32 1 85.38 226 LEU A O 1
ATOM 1828 N N . LEU A 1 227 ? 12.047 13.711 -12.086 1 86.06 227 LEU A N 1
ATOM 1829 C CA . LEU A 1 227 ? 12.781 14.195 -13.258 1 86.06 227 LEU A CA 1
ATOM 1830 C C . LEU A 1 227 ? 13.758 13.141 -13.758 1 86.06 227 LEU A C 1
ATOM 1832 O O . LEU A 1 227 ? 13.945 12.977 -14.969 1 86.06 227 LEU A O 1
ATOM 1836 N N . SER A 1 228 ? 14.383 12.516 -12.805 1 76.69 228 SER A N 1
ATOM 1837 C CA . SER A 1 228 ? 15.273 11.422 -13.188 1 76.69 228 SER A CA 1
ATOM 1838 C C . SER A 1 228 ? 14.516 10.328 -13.93 1 76.69 228 SER A C 1
ATOM 1840 O O . SER A 1 228 ? 15.008 9.797 -14.922 1 76.69 228 SER A O 1
ATOM 1842 N N . LEU A 1 229 ? 13.352 10.047 -13.477 1 74.06 229 LEU A N 1
ATOM 1843 C CA . LEU A 1 229 ? 12.516 9.055 -14.148 1 74.06 229 LEU A CA 1
ATOM 1844 C C . LEU A 1 229 ? 12.07 9.555 -15.523 1 74.06 229 LEU A C 1
ATOM 1846 O O . LEU A 1 229 ? 11.922 8.766 -16.453 1 74.06 229 LEU A O 1
ATOM 1850 N N . GLN A 1 230 ? 11.82 10.797 -15.586 1 82.44 230 GLN A N 1
ATOM 1851 C CA . GLN A 1 230 ? 11.438 11.398 -16.859 1 82.44 230 GLN A CA 1
ATOM 1852 C C . GLN A 1 230 ? 12.523 11.203 -17.906 1 82.44 230 GLN A C 1
ATOM 1854 O O . GLN A 1 230 ? 12.219 11.031 -19.094 1 82.44 230 GLN A O 1
ATOM 1859 N N . GLU A 1 231 ? 13.75 11.234 -17.484 1 78.25 231 GLU A N 1
ATOM 1860 C CA . GLU A 1 231 ? 14.859 11.023 -18.406 1 78.25 231 GLU A CA 1
ATOM 1861 C C . GLU A 1 231 ? 14.812 9.625 -19.016 1 78.25 231 GLU A C 1
ATOM 1863 O O . GLU A 1 231 ? 15.031 9.461 -20.219 1 78.25 231 GLU A O 1
ATOM 1868 N N . SER A 1 232 ? 14.492 8.789 -18.219 1 66.56 232 SER A N 1
ATOM 1869 C CA . SER A 1 232 ? 14.492 7.402 -18.688 1 66.56 232 SER A CA 1
ATOM 1870 C C . SER A 1 232 ? 13.172 7.035 -19.344 1 66.56 232 SER A C 1
ATOM 1872 O O . SER A 1 232 ? 13.141 6.219 -20.266 1 66.56 232 SER A O 1
ATOM 1874 N N . GLU A 1 233 ? 12.109 7.633 -18.859 1 74.56 233 GLU A N 1
ATOM 1875 C CA . GLU A 1 233 ? 10.773 7.324 -19.344 1 74.56 233 GLU A CA 1
ATOM 1876 C C . GLU A 1 233 ? 9.953 8.594 -19.562 1 74.56 233 GLU A C 1
ATOM 1878 O O . GLU A 1 233 ? 8.938 8.805 -18.891 1 74.56 233 GLU A O 1
ATOM 1883 N N . PRO A 1 234 ? 10.258 9.352 -20.516 1 79.38 234 PRO A N 1
ATOM 1884 C CA . PRO A 1 234 ? 9.641 10.664 -20.719 1 79.38 234 PRO A CA 1
ATOM 1885 C C . PRO A 1 234 ? 8.148 10.578 -21 1 79.38 234 PRO A C 1
ATOM 1887 O O . PRO A 1 234 ? 7.398 11.516 -20.703 1 79.38 234 PRO A O 1
ATOM 1890 N N . GLU A 1 235 ? 7.727 9.484 -21.562 1 70.5 235 GLU A N 1
ATOM 1891 C CA . GLU A 1 235 ? 6.316 9.344 -21.906 1 70.5 235 GLU A CA 1
ATOM 1892 C C . GLU A 1 235 ? 5.453 9.164 -20.672 1 70.5 235 GLU A C 1
ATOM 1894 O O . GLU A 1 235 ? 4.281 9.555 -20.656 1 70.5 235 GLU A O 1
ATOM 1899 N N . TYR A 1 236 ? 6.109 8.695 -19.719 1 69.94 236 TYR A N 1
ATOM 1900 C CA . TYR A 1 236 ? 5.359 8.383 -18.5 1 69.94 236 TYR A CA 1
ATOM 1901 C C . TYR A 1 236 ? 5.48 9.5 -17.484 1 69.94 236 TYR A C 1
ATOM 1903 O O . TYR A 1 236 ? 4.613 9.664 -16.625 1 69.94 236 TYR A O 1
ATOM 1911 N N . TYR A 1 237 ? 6.531 10.195 -17.594 1 82.75 237 TYR A N 1
ATOM 1912 C CA . TYR A 1 237 ? 6.773 11.258 -16.625 1 82.75 237 TYR A CA 1
ATOM 1913 C C . TYR A 1 237 ? 6.871 12.617 -17.312 1 82.75 237 TYR A C 1
ATOM 1915 O O . TYR A 1 237 ? 7.91 13.273 -17.25 1 82.75 237 TYR A O 1
ATOM 1923 N N . THR A 1 238 ? 5.684 13 -17.859 1 86.25 238 THR A N 1
ATOM 1924 C CA . THR A 1 238 ? 5.598 14.32 -18.469 1 86.25 238 THR A CA 1
ATOM 1925 C C . THR A 1 238 ? 5.582 15.406 -17.406 1 86.25 238 THR A C 1
ATOM 1927 O O . THR A 1 238 ? 5.363 15.125 -16.219 1 86.25 238 THR A O 1
ATOM 1930 N N . ASP A 1 239 ? 5.754 16.594 -17.828 1 90.94 239 ASP A N 1
ATOM 1931 C CA . ASP A 1 239 ? 5.684 17.703 -16.875 1 90.94 239 ASP A CA 1
ATOM 1932 C C . ASP A 1 239 ? 4.312 17.781 -16.219 1 90.94 239 ASP A C 1
ATOM 1934 O O . ASP A 1 239 ? 4.203 18.125 -15.031 1 90.94 239 ASP A O 1
ATOM 1938 N N . GLU A 1 240 ? 3.357 17.5 -16.984 1 87.25 240 GLU A N 1
ATOM 1939 C CA . GLU A 1 240 ? 1.996 17.531 -16.469 1 87.25 240 GLU A CA 1
ATOM 1940 C C . GLU A 1 240 ? 1.82 16.5 -15.352 1 87.25 240 GLU A C 1
ATOM 1942 O O . GLU A 1 240 ? 1.213 16.797 -14.312 1 87.25 240 GLU A O 1
ATOM 1947 N N . ILE A 1 241 ? 2.398 15.414 -15.578 1 85.19 241 ILE A N 1
ATOM 1948 C CA . ILE A 1 241 ? 2.285 14.344 -14.594 1 85.19 241 ILE A CA 1
ATOM 1949 C C . ILE A 1 241 ? 3.109 14.688 -13.352 1 85.19 241 ILE A C 1
ATOM 1951 O O . ILE A 1 241 ? 2.648 14.516 -12.227 1 85.19 241 ILE A O 1
ATOM 1955 N N . ILE A 1 242 ? 4.227 15.203 -13.594 1 91.19 242 ILE A N 1
ATOM 1956 C CA . ILE A 1 242 ? 5.102 15.57 -12.484 1 91.19 242 ILE A CA 1
ATOM 1957 C C . ILE A 1 242 ? 4.445 16.672 -11.648 1 91.19 242 ILE A C 1
ATOM 1959 O O . ILE A 1 242 ? 4.422 16.594 -10.422 1 91.19 242 ILE A O 1
ATOM 1963 N N . LYS A 1 243 ? 3.861 17.641 -12.312 1 90.62 243 LYS A N 1
ATOM 1964 C CA . LYS A 1 243 ? 3.15 18.719 -11.609 1 90.62 243 LYS A CA 1
ATOM 1965 C C . LYS A 1 243 ? 1.976 18.156 -10.812 1 90.62 243 LYS A C 1
ATOM 1967 O O . LYS A 1 243 ? 1.776 18.531 -9.648 1 90.62 243 LYS A O 1
ATOM 1972 N N . GLY A 1 244 ? 1.278 17.328 -11.5 1 86.31 244 GLY A N 1
ATOM 1973 C CA . GLY A 1 244 ? 0.127 16.734 -10.836 1 86.31 244 GLY A CA 1
ATOM 1974 C C . GLY A 1 244 ? 0.491 15.953 -9.586 1 86.31 244 GLY A C 1
ATOM 1975 O O . GLY A 1 244 ? -0.157 16.109 -8.547 1 86.31 244 GLY A O 1
ATOM 1976 N N . LEU A 1 245 ? 1.514 15.164 -9.672 1 87.12 245 LEU A N 1
ATOM 1977 C CA . LEU A 1 245 ? 1.951 14.367 -8.531 1 87.12 245 LEU A CA 1
ATOM 1978 C C . LEU A 1 245 ? 2.461 15.258 -7.406 1 87.12 245 LEU A C 1
ATOM 1980 O O . LEU A 1 245 ? 2.158 15.023 -6.234 1 87.12 245 LEU A O 1
ATOM 1984 N N . THR A 1 246 ? 3.178 16.219 -7.762 1 88.69 246 THR A N 1
ATOM 1985 C CA . THR A 1 246 ? 3.744 17.141 -6.789 1 88.69 246 THR A CA 1
ATOM 1986 C C . THR A 1 246 ? 2.641 17.922 -6.09 1 88.69 246 THR A C 1
ATOM 1988 O O . THR A 1 246 ? 2.662 18.078 -4.867 1 88.69 246 THR A O 1
ATOM 1991 N N . GLN A 1 247 ? 1.705 18.375 -6.832 1 85.56 247 GLN A N 1
ATOM 1992 C CA . GLN A 1 247 ? 0.574 19.109 -6.281 1 85.56 247 GLN A CA 1
ATOM 1993 C C . GLN A 1 247 ? -0.24 18.25 -5.328 1 85.56 247 GLN A C 1
ATOM 1995 O O . GLN A 1 247 ? -0.626 18.703 -4.246 1 85.56 247 GLN A O 1
ATOM 2000 N N . ASN A 1 248 ? -0.482 17.094 -5.754 1 83.75 248 ASN A N 1
ATOM 2001 C CA . ASN A 1 248 ? -1.272 16.188 -4.938 1 83.75 248 ASN A CA 1
ATOM 2002 C C . ASN A 1 248 ? -0.597 15.906 -3.598 1 83.75 248 ASN A C 1
ATOM 2004 O O . ASN A 1 248 ? -1.261 15.867 -2.559 1 83.75 248 ASN A O 1
ATOM 2008 N N . MET A 1 249 ? 0.654 15.711 -3.654 1 85.81 249 MET A N 1
ATOM 2009 C CA . MET A 1 249 ? 1.396 15.43 -2.43 1 85.81 249 MET A CA 1
ATOM 2010 C C . MET A 1 249 ? 1.349 16.625 -1.479 1 85.81 249 MET A C 1
ATOM 2012 O O . MET A 1 249 ? 1.18 16.453 -0.27 1 85.81 249 MET A O 1
ATOM 2016 N N . LEU A 1 250 ? 1.506 17.734 -2.043 1 84.94 250 LEU A N 1
ATOM 2017 C CA . LEU A 1 250 ? 1.546 18.938 -1.225 1 84.94 250 LEU A CA 1
ATOM 2018 C C . LEU A 1 250 ? 0.176 19.234 -0.621 1 84.94 250 LEU A C 1
ATOM 2020 O O . LEU A 1 250 ? 0.066 19.516 0.575 1 84.94 250 LEU A O 1
ATOM 2024 N N . PHE A 1 251 ? -0.833 19.094 -1.392 1 80.38 251 PHE A N 1
ATOM 2025 C CA . PHE A 1 251 ? -2.168 19.469 -0.937 1 80.38 251 PHE A CA 1
ATOM 2026 C C . PHE A 1 251 ? -2.734 18.391 -0.006 1 80.38 251 PHE A C 1
ATOM 2028 O O . PHE A 1 251 ? -3.354 18.719 1.011 1 80.38 251 PHE A O 1
ATOM 2035 N N . ALA A 1 252 ? -2.57 17.219 -0.363 1 82.38 252 ALA A N 1
ATOM 2036 C CA . ALA A 1 252 ? -3.164 16.125 0.399 1 82.38 252 ALA A CA 1
ATOM 2037 C C . ALA A 1 252 ? -2.389 15.875 1.688 1 82.38 252 ALA A C 1
ATOM 2039 O O . ALA A 1 252 ? -2.943 15.359 2.662 1 82.38 252 ALA A O 1
ATOM 2040 N N . GLY A 1 253 ? -1.16 16.266 1.738 1 86.5 253 GLY A N 1
ATOM 2041 C CA . GLY A 1 253 ? -0.315 15.922 2.869 1 86.5 253 GLY A CA 1
ATOM 2042 C C . GLY A 1 253 ? -0.214 17.031 3.9 1 86.5 253 GLY A C 1
ATOM 2043 O O . GLY A 1 253 ? 0.198 16.797 5.039 1 86.5 253 GLY A O 1
ATOM 2044 N N . THR A 1 254 ? -0.601 18.188 3.568 1 86.19 254 THR A N 1
ATOM 2045 C CA . THR A 1 254 ? -0.356 19.328 4.441 1 86.19 254 THR A CA 1
ATOM 2046 C C . THR A 1 254 ? -1.531 19.547 5.391 1 86.19 254 THR A C 1
ATOM 2048 O O . THR A 1 254 ? -1.392 19.391 6.605 1 86.19 254 THR A O 1
ATOM 2051 N N . ASP A 1 255 ? -2.627 19.719 4.914 1 85.62 255 ASP A N 1
ATOM 2052 C CA . ASP A 1 255 ? -3.781 20.141 5.707 1 85.62 255 ASP A CA 1
ATOM 2053 C C . ASP A 1 255 ? -4.25 19 6.621 1 85.62 255 ASP A C 1
ATOM 2055 O O . ASP A 1 255 ? -4.578 19.234 7.789 1 85.62 255 ASP A O 1
ATOM 2059 N N . THR A 1 256 ? -4.309 17.844 6.055 1 90.62 256 THR A N 1
ATOM 2060 C CA . THR A 1 256 ? -4.855 16.703 6.785 1 90.62 256 THR A CA 1
ATOM 2061 C C . THR A 1 256 ? -4.039 16.422 8.039 1 90.62 256 THR A C 1
ATOM 2063 O O . THR A 1 256 ? -4.598 16.188 9.117 1 90.62 256 THR A O 1
ATOM 2066 N N . SER A 1 257 ? -2.74 16.5 7.949 1 95.12 257 SER A N 1
ATOM 2067 C CA . SER A 1 257 ? -1.891 16.25 9.109 1 95.12 257 SER A CA 1
ATOM 2068 C C . SER A 1 257 ? -1.998 17.375 10.125 1 95.12 257 SER A C 1
ATOM 2070 O O . SER A 1 257 ? -2.031 17.141 11.336 1 95.12 257 SER A O 1
ATOM 2072 N N . ALA A 1 258 ? -2.057 18.578 9.641 1 94.56 258 ALA A N 1
ATOM 2073 C CA . ALA A 1 258 ? -2.182 19.734 10.523 1 94.56 258 ALA A CA 1
ATOM 2074 C C . ALA A 1 258 ? -3.484 19.688 11.32 1 94.56 258 ALA A C 1
ATOM 2076 O O . ALA A 1 258 ? -3.494 19.938 12.531 1 94.56 258 ALA A O 1
ATOM 2077 N N . ILE A 1 259 ? -4.531 19.391 10.648 1 94.62 259 ILE A N 1
ATOM 2078 C CA . ILE A 1 259 ? -5.852 19.297 11.266 1 94.62 259 ILE A CA 1
ATOM 2079 C C . ILE A 1 259 ? -5.848 18.203 12.328 1 94.62 259 ILE A C 1
ATOM 2081 O O . ILE A 1 259 ? -6.387 18.391 13.422 1 94.62 259 ILE A O 1
ATOM 2085 N N . THR A 1 260 ? -5.258 17.094 12.008 1 97.75 260 THR A N 1
ATOM 2086 C CA . THR A 1 260 ? -5.191 15.984 12.945 1 97.75 260 THR A CA 1
ATOM 2087 C C . THR A 1 260 ? -4.434 16.391 14.211 1 97.75 260 THR A C 1
ATOM 2089 O O . THR A 1 260 ? -4.867 16.094 15.32 1 97.75 260 THR A O 1
ATOM 2092 N N . LEU A 1 261 ? -3.342 17.062 14.023 1 98.5 261 LEU A N 1
ATOM 2093 C CA . LEU A 1 261 ? -2.562 17.531 15.164 1 98.5 261 LEU A CA 1
ATOM 2094 C C . LEU A 1 261 ? -3.381 18.484 16.031 1 98.5 261 LEU A C 1
ATOM 2096 O O . LEU A 1 261 ? -3.352 18.406 17.25 1 98.5 261 LEU A O 1
ATOM 2100 N N . GLU A 1 262 ? -4.082 19.344 15.359 1 98.31 262 GLU A N 1
ATOM 2101 C CA . GLU A 1 262 ? -4.875 20.328 16.094 1 98.31 262 GLU A CA 1
ATOM 2102 C C . GLU A 1 262 ? -5.973 19.656 16.906 1 98.31 262 GLU A C 1
ATOM 2104 O O . GLU A 1 262 ? -6.18 20 18.078 1 98.31 262 GLU A O 1
ATOM 2109 N N . TRP A 1 263 ? -6.641 18.75 16.312 1 98.5 263 TRP A N 1
ATOM 2110 C CA . TRP A 1 263 ? -7.684 18.016 17.031 1 98.5 263 TRP A CA 1
ATOM 2111 C C . TRP A 1 263 ? -7.09 17.188 18.156 1 98.5 263 TRP A C 1
ATOM 2113 O O . TRP A 1 263 ? -7.668 17.125 19.25 1 98.5 263 TRP A O 1
ATOM 2123 N N . ALA A 1 264 ? -5.969 16.547 17.906 1 98.75 264 ALA A N 1
ATOM 2124 C CA . ALA A 1 264 ? -5.32 15.75 18.953 1 98.75 264 ALA A CA 1
ATOM 2125 C C . ALA A 1 264 ? -4.977 16.609 20.156 1 98.75 264 ALA A C 1
ATOM 2127 O O . ALA A 1 264 ? -5.293 16.25 21.297 1 98.75 264 ALA A O 1
ATOM 2128 N N . MET A 1 265 ? -4.41 17.75 19.906 1 98.75 265 MET A N 1
ATOM 2129 C CA . MET A 1 265 ? -4.047 18.641 21 1 98.75 265 MET A CA 1
ATOM 2130 C C . MET A 1 265 ? -5.289 19.172 21.703 1 98.75 265 MET A C 1
ATOM 2132 O O . MET A 1 265 ? -5.297 19.328 22.922 1 98.75 265 MET A O 1
ATOM 2136 N N . SER A 1 266 ? -6.344 19.484 20.938 1 98.69 266 SER A N 1
ATOM 2137 C CA . SER A 1 266 ? -7.594 19.938 21.531 1 98.69 266 SER A CA 1
ATOM 2138 C C . SER A 1 266 ? -8.164 18.906 22.5 1 98.69 266 SER A C 1
ATOM 2140 O O . SER A 1 266 ? -8.57 19.25 23.609 1 98.69 266 SER A O 1
ATOM 2142 N N . ASN A 1 267 ? -8.164 17.703 22.047 1 98.62 267 ASN A N 1
ATOM 2143 C CA . ASN A 1 267 ? -8.656 16.625 22.906 1 98.62 267 ASN A CA 1
ATOM 2144 C C . ASN A 1 267 ? -7.793 16.453 24.141 1 98.62 267 ASN A C 1
ATOM 2146 O O . ASN A 1 267 ? -8.312 16.25 25.25 1 98.62 267 ASN A O 1
ATOM 2150 N N . LEU A 1 268 ? -6.52 16.5 24 1 98.69 268 LEU A N 1
ATOM 2151 C CA . LEU A 1 268 ? -5.609 16.297 25.125 1 98.69 268 LEU A CA 1
ATOM 2152 C C . LEU A 1 268 ? -5.766 17.422 26.156 1 98.69 268 LEU A C 1
ATOM 2154 O O . LEU A 1 268 ? -5.695 17.172 27.359 1 98.69 268 LEU A O 1
ATOM 2158 N N . LEU A 1 269 ? -5.996 18.656 25.703 1 98.5 269 LEU A N 1
ATOM 2159 C CA . LEU A 1 269 ? -6.207 19.766 26.609 1 98.5 269 LEU A CA 1
ATOM 2160 C C . LEU A 1 269 ? -7.504 19.594 27.391 1 98.5 269 LEU A C 1
ATOM 2162 O O . LEU A 1 269 ? -7.594 20 28.547 1 98.5 269 LEU A O 1
ATOM 2166 N N . ASN A 1 270 ? -8.469 19 26.781 1 98.31 270 ASN A N 1
ATOM 2167 C CA . ASN A 1 270 ? -9.75 18.766 27.438 1 98.31 270 ASN A CA 1
ATOM 2168 C C . ASN A 1 270 ? -9.711 17.5 28.297 1 98.31 270 ASN A C 1
ATOM 2170 O O . ASN A 1 270 ? -10.633 17.25 29.078 1 98.31 270 ASN A O 1
ATOM 2174 N N . HIS A 1 271 ? -8.664 16.734 28.141 1 98.12 271 HIS A N 1
ATOM 2175 C CA . HIS A 1 271 ? -8.477 15.508 28.922 1 98.12 271 HIS A CA 1
ATOM 2176 C C . HIS A 1 271 ? -7.086 15.461 29.547 1 98.12 271 HIS A C 1
ATOM 2178 O O . HIS A 1 271 ? -6.262 14.617 29.172 1 98.12 271 HIS A O 1
ATOM 2184 N N . PRO A 1 272 ? -6.891 16.188 30.562 1 97.12 272 PRO A N 1
ATOM 2185 C CA . PRO A 1 272 ? -5.559 16.328 31.156 1 97.12 272 PRO A CA 1
ATOM 2186 C C . PRO A 1 272 ? -4.992 15.016 31.672 1 97.12 272 PRO A C 1
ATOM 2188 O O . PRO A 1 272 ? -3.777 14.805 31.656 1 97.12 272 PRO A O 1
ATOM 2191 N N . SER A 1 273 ? -5.863 14.156 32.125 1 97.56 273 SER A N 1
ATOM 2192 C CA . SER A 1 273 ? -5.391 12.859 32.594 1 97.56 273 SER A CA 1
ATOM 2193 C C . SER A 1 273 ? -4.762 12.055 31.453 1 97.56 273 SER A C 1
ATOM 2195 O O . SER A 1 273 ? -3.732 11.406 31.641 1 97.56 273 SER A O 1
ATOM 2197 N N . THR A 1 274 ? -5.395 12.07 30.266 1 98 274 THR A N 1
ATOM 2198 C CA . THR A 1 274 ? -4.859 11.398 29.078 1 98 274 THR A CA 1
ATOM 2199 C C . THR A 1 274 ? -3.527 12.016 28.672 1 98 274 THR A C 1
ATOM 2201 O O . THR A 1 274 ? -2.6 11.297 28.281 1 98 274 THR A O 1
ATOM 2204 N N . LEU A 1 275 ? -3.436 13.305 28.781 1 98.38 275 LEU A N 1
ATOM 2205 C CA . LEU A 1 275 ? -2.211 14.031 28.453 1 98.38 275 LEU A CA 1
ATOM 2206 C C . LEU A 1 275 ? -1.085 13.648 29.406 1 98.38 275 LEU A C 1
ATOM 2208 O O . LEU A 1 275 ? 0.042 13.391 28.969 1 98.38 275 LEU A O 1
ATOM 2212 N N . ARG A 1 276 ? -1.378 13.602 30.672 1 98.06 276 ARG A N 1
ATOM 2213 C CA . ARG A 1 276 ? -0.39 13.234 31.688 1 98.06 276 ARG A CA 1
ATOM 2214 C C . ARG A 1 276 ? 0.109 11.812 31.469 1 98.06 276 ARG A C 1
ATOM 2216 O O . ARG A 1 276 ? 1.303 11.539 31.609 1 98.06 276 ARG A O 1
ATOM 2223 N N . LYS A 1 277 ? -0.831 11 31.156 1 98.06 277 LYS A N 1
ATOM 2224 C CA . LYS A 1 277 ? -0.462 9.609 30.906 1 98.06 277 LYS A CA 1
ATOM 2225 C C . LYS A 1 277 ? 0.478 9.5 29.703 1 98.06 277 LYS A C 1
ATOM 2227 O O . LYS A 1 277 ? 1.411 8.688 29.719 1 98.06 277 LYS A O 1
ATOM 2232 N N . ALA A 1 278 ? 0.189 10.242 28.656 1 98.25 278 ALA A N 1
ATOM 2233 C CA . ALA A 1 278 ? 1.052 10.242 27.484 1 98.25 278 ALA A CA 1
ATOM 2234 C C . ALA A 1 278 ? 2.439 10.781 27.812 1 98.25 278 ALA A C 1
ATOM 2236 O O . ALA A 1 278 ? 3.449 10.242 27.359 1 98.25 278 ALA A O 1
ATOM 2237 N N . LYS A 1 279 ? 2.473 11.82 28.578 1 97.75 279 LYS A N 1
ATOM 2238 C CA . LYS A 1 279 ? 3.742 12.391 29.016 1 97.75 279 LYS A CA 1
ATOM 2239 C C . LYS A 1 279 ? 4.551 11.367 29.812 1 97.75 279 LYS A C 1
ATOM 2241 O O . LYS A 1 279 ? 5.746 11.188 29.562 1 97.75 279 LYS A O 1
ATOM 2246 N N . ASP A 1 280 ? 3.863 10.711 30.719 1 97.44 280 ASP A N 1
ATOM 2247 C CA . ASP A 1 280 ? 4.516 9.695 31.547 1 97.44 280 ASP A CA 1
ATOM 2248 C C . ASP A 1 280 ? 5.051 8.555 30.688 1 97.44 280 ASP A C 1
ATOM 2250 O O . ASP A 1 280 ? 6.152 8.055 30.922 1 97.44 280 ASP A O 1
ATOM 2254 N N . GLU A 1 281 ? 4.238 8.18 29.703 1 97.06 281 GLU A N 1
ATOM 2255 C CA . GLU A 1 281 ? 4.664 7.125 28.781 1 97.06 281 GLU A CA 1
ATOM 2256 C C . GLU A 1 281 ? 5.945 7.512 28.047 1 97.06 281 GLU A C 1
ATOM 2258 O O . GLU A 1 281 ? 6.883 6.719 27.969 1 97.06 281 GLU A O 1
ATOM 2263 N N . ILE A 1 282 ? 5.996 8.695 27.578 1 96.56 282 ILE A N 1
ATOM 2264 C CA . ILE A 1 282 ? 7.145 9.172 26.812 1 96.56 282 ILE A CA 1
ATOM 2265 C C . ILE A 1 282 ? 8.359 9.297 27.719 1 96.56 282 ILE A C 1
ATOM 2267 O O . ILE A 1 282 ? 9.461 8.867 27.359 1 96.56 282 ILE A O 1
ATOM 2271 N N . ASP A 1 283 ? 8.164 9.812 28.906 1 95.56 283 ASP A N 1
ATOM 2272 C CA . ASP A 1 283 ? 9.242 9.969 29.875 1 95.56 283 ASP A CA 1
ATOM 2273 C C . ASP A 1 283 ? 9.836 8.617 30.25 1 95.56 283 ASP A C 1
ATOM 2275 O O . ASP A 1 283 ? 11.055 8.492 30.422 1 95.56 283 ASP A O 1
ATOM 2279 N N . ASN A 1 284 ? 9 7.672 30.375 1 94.75 284 ASN A N 1
ATOM 2280 C CA . ASN A 1 284 ? 9.43 6.355 30.828 1 94.75 284 ASN A CA 1
ATOM 2281 C C . ASN A 1 284 ? 10.07 5.551 29.703 1 94.75 284 ASN A C 1
ATOM 2283 O O . ASN A 1 284 ? 11.047 4.836 29.922 1 94.75 284 ASN A O 1
ATOM 2287 N N . GLN A 1 285 ? 9.5 5.645 28.516 1 90.69 285 GLN A N 1
ATOM 2288 C CA . GLN A 1 285 ? 9.938 4.777 27.438 1 90.69 285 GLN A CA 1
ATOM 2289 C C . GLN A 1 285 ? 11.102 5.402 26.672 1 90.69 285 GLN A C 1
ATOM 2291 O O . GLN A 1 285 ? 11.953 4.688 26.125 1 90.69 285 GLN A O 1
ATOM 2296 N N . VAL A 1 286 ? 11.141 6.656 26.5 1 89.19 286 VAL A N 1
ATOM 2297 C CA . VAL A 1 286 ? 12.141 7.348 25.688 1 89.19 286 VAL A CA 1
ATOM 2298 C C . VAL A 1 286 ? 13.156 8.031 26.594 1 89.19 286 VAL A C 1
ATOM 2300 O O . VAL A 1 286 ? 14.352 8.023 26.328 1 89.19 286 VAL A O 1
ATOM 2303 N N . GLY A 1 287 ? 12.734 8.555 27.656 1 85.5 287 GLY A N 1
ATOM 2304 C CA . GLY A 1 287 ? 13.586 9.297 28.562 1 85.5 287 GLY A CA 1
ATOM 2305 C C . GLY A 1 287 ? 13.414 10.805 28.453 1 85.5 287 GLY A C 1
ATOM 2306 O O . GLY A 1 287 ? 12.633 11.281 27.625 1 85.5 287 GLY A O 1
ATOM 2307 N N . GLN A 1 288 ? 14.227 11.539 29.328 1 83.62 288 GLN A N 1
ATOM 2308 C CA . GLN A 1 288 ? 14.055 12.984 29.406 1 83.62 288 GLN A CA 1
ATOM 2309 C C . GLN A 1 288 ? 15.273 13.727 28.875 1 83.62 288 GLN A C 1
ATOM 2311 O O . GLN A 1 288 ? 15.375 14.945 29.016 1 83.62 288 GLN A O 1
ATOM 2316 N N . GLU A 1 289 ? 16.078 12.961 28.219 1 83.19 289 GLU A N 1
ATOM 2317 C CA . GLU A 1 289 ? 17.328 13.586 27.781 1 83.19 289 GLU A CA 1
ATOM 2318 C C . GLU A 1 289 ? 17.406 13.695 26.266 1 83.19 289 GLU A C 1
ATOM 2320 O O . GLU A 1 289 ? 18.125 14.531 25.734 1 83.19 289 GLU A O 1
ATOM 2325 N N . CYS A 1 290 ? 16.734 12.805 25.688 1 87.12 290 CYS A N 1
ATOM 2326 C CA . CYS A 1 290 ? 16.797 12.789 24.234 1 87.12 290 CYS A CA 1
ATOM 2327 C C . CYS A 1 290 ? 15.414 13.047 23.625 1 87.12 290 CYS A C 1
ATOM 2329 O O . CYS A 1 290 ? 14.398 12.625 24.188 1 87.12 290 CYS A O 1
ATOM 2331 N N . LEU A 1 291 ? 15.508 13.727 22.531 1 91.56 291 LEU A N 1
ATOM 2332 C CA . LEU A 1 291 ? 14.266 14 21.828 1 91.56 291 LEU A CA 1
ATOM 2333 C C . LEU A 1 291 ? 13.703 12.727 21.203 1 91.56 291 LEU A C 1
ATOM 2335 O O . LEU A 1 291 ? 14.453 11.914 20.656 1 91.56 291 LEU A O 1
ATOM 2339 N N . LEU A 1 292 ? 12.445 12.633 21.266 1 91.38 292 LEU A N 1
ATOM 2340 C CA . LEU A 1 292 ? 11.703 11.531 20.656 1 91.38 292 LEU A CA 1
ATOM 2341 C C . LEU A 1 292 ? 12.055 11.398 19.172 1 91.38 292 LEU A C 1
ATOM 2343 O O . LEU A 1 292 ? 12.18 12.398 18.469 1 91.38 292 LEU A O 1
ATOM 2347 N N . ASP A 1 293 ? 12.242 10.102 18.75 1 86.06 293 ASP A N 1
ATOM 2348 C CA . ASP A 1 293 ? 12.5 9.805 17.344 1 86.06 293 ASP A CA 1
ATOM 2349 C C . ASP A 1 293 ? 11.477 8.812 16.797 1 86.06 293 ASP A C 1
ATOM 2351 O O . ASP A 1 293 ? 10.742 8.18 17.562 1 86.06 293 ASP A O 1
ATOM 2355 N N . GLU A 1 294 ? 11.383 8.75 15.469 1 82.38 294 GLU A N 1
ATOM 2356 C CA . GLU A 1 294 ? 10.344 7.961 14.812 1 82.38 294 GLU A CA 1
ATOM 2357 C C . GLU A 1 294 ? 10.398 6.5 15.25 1 82.38 294 GLU A C 1
ATOM 2359 O O . GLU A 1 294 ? 9.359 5.871 15.469 1 82.38 294 GLU A O 1
ATOM 2364 N N . PRO A 1 295 ? 11.609 5.926 15.43 1 71.94 295 PRO A N 1
ATOM 2365 C CA . PRO A 1 295 ? 11.633 4.535 15.891 1 71.94 295 PRO A CA 1
ATOM 2366 C C . PRO A 1 295 ? 11.008 4.363 17.281 1 71.94 295 PRO A C 1
ATOM 2368 O O . PRO A 1 295 ? 10.555 3.268 17.625 1 71.94 295 PRO A O 1
ATOM 2371 N N . ASP A 1 296 ? 10.969 5.434 18.078 1 82.75 296 ASP A N 1
ATOM 2372 C CA . ASP A 1 296 ? 10.391 5.379 19.422 1 82.75 296 ASP A CA 1
ATOM 2373 C C . ASP A 1 296 ? 8.875 5.219 19.359 1 82.75 296 ASP A C 1
ATOM 2375 O O . ASP A 1 296 ? 8.25 4.797 20.344 1 82.75 296 ASP A O 1
ATOM 2379 N N . LEU A 1 297 ? 8.305 5.539 18.297 1 85.5 297 LEU A N 1
ATOM 2380 C CA . LEU A 1 297 ? 6.848 5.598 18.188 1 85.5 297 LEU A CA 1
ATOM 2381 C C . LEU A 1 297 ? 6.234 4.223 18.422 1 85.5 297 LEU A C 1
ATOM 2383 O O . LEU A 1 297 ? 5.137 4.109 18.969 1 85.5 297 LEU A O 1
ATOM 2387 N N . SER A 1 298 ? 6.941 3.213 18.016 1 75.44 298 SER A N 1
ATOM 2388 C CA . SER A 1 298 ? 6.422 1.858 18.156 1 75.44 298 SER A CA 1
ATOM 2389 C C . SER A 1 298 ? 6.336 1.46 19.625 1 75.44 298 SER A C 1
ATOM 2391 O O . SER A 1 298 ? 5.586 0.547 19.984 1 75.44 298 SER A O 1
ATOM 2393 N N . ARG A 1 299 ? 7.016 2.141 20.516 1 80.5 299 ARG A N 1
ATOM 2394 C CA . ARG A 1 299 ? 7.059 1.834 21.953 1 80.5 299 ARG A CA 1
ATOM 2395 C C . ARG A 1 299 ? 6.113 2.74 22.734 1 80.5 299 ARG A C 1
ATOM 2397 O O . ARG A 1 299 ? 6.168 2.789 23.953 1 80.5 299 ARG A O 1
ATOM 2404 N N . LEU A 1 300 ? 5.305 3.445 22.047 1 90.81 300 LEU A N 1
ATOM 2405 C CA . LEU A 1 300 ? 4.398 4.391 22.688 1 90.81 300 LEU A CA 1
ATOM 2406 C C . LEU A 1 300 ? 2.949 4.078 22.328 1 90.81 300 LEU A C 1
ATOM 2408 O O . LEU A 1 300 ? 2.285 4.875 21.656 1 90.81 300 LEU A O 1
ATOM 2412 N N . PRO A 1 301 ? 2.418 2.994 22.875 1 89.31 301 PRO A N 1
ATOM 2413 C CA . PRO A 1 301 ? 1.067 2.572 22.5 1 89.31 301 PRO A CA 1
ATOM 2414 C C . PRO A 1 301 ? 0 3.59 22.906 1 89.31 301 PRO A C 1
ATOM 2416 O O . PRO A 1 301 ? -0.988 3.766 22.188 1 89.31 301 PRO A O 1
ATOM 2419 N N . HIS A 1 302 ? 0.179 4.203 24.016 1 95.44 302 HIS A N 1
ATOM 2420 C CA . HIS A 1 302 ? -0.82 5.18 24.453 1 95.44 302 HIS A CA 1
ATOM 2421 C C . HIS A 1 302 ? -0.861 6.375 23.5 1 95.44 302 HIS A C 1
ATOM 2423 O O . HIS A 1 302 ? -1.939 6.875 23.172 1 95.44 302 HIS A O 1
ATOM 2429 N N . LEU A 1 303 ? 0.308 6.852 23.094 1 96.88 303 LEU A N 1
ATOM 2430 C CA . LEU A 1 303 ? 0.37 7.922 22.109 1 96.88 303 LEU A CA 1
ATOM 2431 C C . LEU A 1 303 ? -0.315 7.508 20.812 1 96.88 303 LEU A C 1
ATOM 2433 O O . LEU A 1 303 ? -1.062 8.297 20.219 1 96.88 303 LEU A O 1
ATOM 2437 N N . GLN A 1 304 ? -0.075 6.324 20.375 1 93.19 304 GLN A N 1
ATOM 2438 C CA . GLN A 1 304 ? -0.701 5.801 19.172 1 93.19 304 GLN A CA 1
ATOM 2439 C C . GLN A 1 304 ? -2.217 5.715 19.328 1 93.19 304 GLN A C 1
ATOM 2441 O O . GLN A 1 304 ? -2.961 6.027 18.391 1 93.19 304 GLN A O 1
ATOM 2446 N N . ASN A 1 305 ? -2.637 5.289 20.484 1 95.38 305 ASN A N 1
ATOM 2447 C CA . ASN A 1 305 ? -4.066 5.219 20.781 1 95.38 305 ASN A CA 1
ATOM 2448 C C . ASN A 1 305 ? -4.719 6.598 20.719 1 95.38 305 ASN A C 1
ATOM 2450 O O . ASN A 1 305 ? -5.848 6.727 20.234 1 95.38 305 ASN A O 1
ATOM 2454 N N . ILE A 1 306 ? -4.012 7.57 21.203 1 98.12 306 ILE A N 1
ATOM 2455 C CA . ILE A 1 306 ? -4.508 8.938 21.156 1 98.12 306 ILE A CA 1
ATOM 2456 C C . ILE A 1 306 ? -4.715 9.375 19.719 1 98.12 306 ILE A C 1
ATOM 2458 O O . ILE A 1 306 ? -5.746 9.953 19.375 1 98.12 306 ILE A O 1
ATOM 2462 N N . ILE A 1 307 ? -3.768 9.086 18.906 1 97.44 307 ILE A N 1
ATOM 2463 C CA . ILE A 1 307 ? -3.844 9.453 17.5 1 97.44 307 ILE A CA 1
ATOM 2464 C C . ILE A 1 307 ? -4.992 8.711 16.828 1 97.44 307 ILE A C 1
ATOM 2466 O O . ILE A 1 307 ? -5.793 9.305 16.109 1 97.44 307 ILE A O 1
ATOM 2470 N N . SER A 1 308 ? -5.125 7.445 17.125 1 94.94 308 SER A N 1
ATOM 2471 C CA . SER A 1 308 ? -6.203 6.637 16.562 1 94.94 308 SER A CA 1
ATOM 2472 C C . SER A 1 308 ? -7.57 7.16 17 1 94.94 308 SER A C 1
ATOM 2474 O O . SER A 1 308 ? -8.484 7.266 16.172 1 94.94 308 SER A O 1
ATOM 2476 N N . GLU A 1 309 ? -7.648 7.449 18.219 1 97.44 309 GLU A N 1
ATOM 2477 C CA . GLU A 1 309 ? -8.914 7.953 18.75 1 97.44 309 GLU A CA 1
ATOM 2478 C C . GLU A 1 309 ? -9.25 9.32 18.156 1 97.44 309 GLU A C 1
ATOM 2480 O O . GLU A 1 309 ? -10.422 9.633 17.938 1 97.44 309 GLU A O 1
ATOM 2485 N N . THR A 1 310 ? -8.234 10.125 17.984 1 98.12 310 THR A N 1
ATOM 2486 C CA . THR A 1 310 ? -8.438 11.414 17.344 1 98.12 310 THR A CA 1
ATOM 2487 C C . THR A 1 310 ? -8.961 11.227 15.922 1 98.12 310 THR A C 1
ATOM 2489 O O . THR A 1 310 ? -9.922 11.883 15.516 1 98.12 310 THR A O 1
ATOM 2492 N N . LEU A 1 311 ? -8.328 10.344 15.219 1 96.62 311 LEU A N 1
ATOM 2493 C CA . LEU A 1 311 ? -8.727 10.07 13.836 1 96.62 311 LEU A CA 1
ATOM 2494 C C . LEU A 1 311 ? -10.117 9.438 13.781 1 96.62 311 LEU A C 1
ATOM 2496 O O . LEU A 1 311 ? -10.852 9.633 12.812 1 96.62 311 LEU A O 1
ATOM 2500 N N . ARG A 1 312 ? -10.406 8.672 14.797 1 96 312 ARG A N 1
ATOM 2501 C CA . ARG A 1 312 ? -11.75 8.094 14.844 1 96 312 ARG A CA 1
ATOM 2502 C C . ARG A 1 312 ? -12.812 9.18 15 1 96 312 ARG A C 1
ATOM 2504 O O . ARG A 1 312 ? -13.742 9.258 14.195 1 96 312 ARG A O 1
ATOM 2511 N N . LEU A 1 313 ? -12.625 10.055 15.953 1 97.12 313 LEU A N 1
ATOM 2512 C CA . LEU A 1 313 ? -13.641 11.055 16.297 1 97.12 313 LEU A CA 1
ATOM 2513 C C . LEU A 1 313 ? -13.617 12.211 15.297 1 97.12 313 LEU A C 1
ATOM 2515 O O . LEU A 1 313 ? -14.656 12.797 15 1 97.12 313 LEU A O 1
ATOM 2519 N N . TYR A 1 314 ? -12.398 12.516 14.859 1 96.38 314 TYR A N 1
ATOM 2520 C CA . TYR A 1 314 ? -12.227 13.664 13.969 1 96.38 314 TYR A CA 1
ATOM 2521 C C . TYR A 1 314 ? -11.398 13.281 12.75 1 96.38 314 TYR A C 1
ATOM 2523 O O . TYR A 1 314 ? -10.289 13.797 12.562 1 96.38 314 TYR A O 1
ATOM 2531 N N . PRO A 1 315 ? -11.992 12.422 11.922 1 94.69 315 PRO A N 1
ATOM 2532 C CA . PRO A 1 315 ? -11.266 12.109 10.688 1 94.69 315 PRO A CA 1
ATOM 2533 C C . PRO A 1 315 ? -11.023 13.336 9.812 1 94.69 315 PRO A C 1
ATOM 2535 O O . PRO A 1 315 ? -11.945 14.117 9.57 1 94.69 315 PRO A O 1
ATOM 2538 N N . ALA A 1 316 ? -9.789 13.492 9.383 1 91.5 316 ALA A N 1
ATOM 2539 C CA . ALA A 1 316 ? -9.43 14.664 8.594 1 91.5 316 ALA A CA 1
ATOM 2540 C C . ALA A 1 316 ? -10.297 14.766 7.34 1 91.5 316 ALA A C 1
ATOM 2542 O O . ALA A 1 316 ? -10.617 15.867 6.887 1 91.5 316 ALA A O 1
ATOM 2543 N N . ALA A 1 317 ? -10.617 13.648 6.77 1 88.62 317 ALA A N 1
ATOM 2544 C CA . ALA A 1 317 ? -11.547 13.547 5.648 1 88.62 317 ALA A CA 1
ATOM 2545 C C . ALA A 1 317 ? -12.781 12.727 6.027 1 88.62 317 ALA A C 1
ATOM 2547 O O . ALA A 1 317 ? -12.852 11.531 5.727 1 88.62 317 ALA A O 1
ATOM 2548 N N . PRO A 1 318 ? -13.75 13.398 6.527 1 91.44 318 PRO A N 1
ATOM 2549 C CA . PRO A 1 318 ? -14.875 12.672 7.113 1 91.44 318 PRO A CA 1
ATOM 2550 C C . PRO A 1 318 ? -15.656 11.859 6.078 1 91.44 318 PRO A C 1
ATOM 2552 O O . PRO A 1 318 ? -16.25 10.828 6.41 1 91.44 318 PRO A O 1
ATOM 2555 N N . LEU A 1 319 ? -15.703 12.281 4.816 1 87.56 319 LEU A N 1
ATOM 2556 C CA . LEU A 1 319 ? -16.453 11.578 3.781 1 87.56 319 LEU A CA 1
ATOM 2557 C C . LEU A 1 319 ? -15.508 10.797 2.867 1 87.56 319 LEU A C 1
ATOM 2559 O O . LEU A 1 319 ? -15.922 10.32 1.809 1 87.56 319 LEU A O 1
ATOM 2563 N N . LEU A 1 320 ? -14.281 10.695 3.232 1 86.94 320 LEU A N 1
ATOM 2564 C CA . LEU A 1 320 ? -13.25 10.016 2.461 1 86.94 320 LEU A CA 1
ATOM 2565 C C . LEU A 1 320 ? -13.227 10.516 1.021 1 86.94 320 LEU A C 1
ATOM 2567 O O . LEU A 1 320 ? -13.828 11.539 0.705 1 86.94 320 LEU A O 1
ATOM 2571 N N . VAL A 1 321 ? -12.398 9.953 0.196 1 81 321 VAL A N 1
ATOM 2572 C CA . VAL A 1 321 ? -12.289 10.359 -1.202 1 81 321 VAL A CA 1
ATOM 2573 C C . VAL A 1 321 ? -13.43 9.742 -2.008 1 81 321 VAL A C 1
ATOM 2575 O O . VAL A 1 321 ? -13.742 8.562 -1.844 1 81 321 VAL A O 1
ATOM 2578 N N . PRO A 1 322 ? -14.062 10.547 -2.82 1 81.81 322 PRO A N 1
ATOM 2579 C CA . PRO A 1 322 ? -15.164 10.031 -3.631 1 81.81 322 PRO A CA 1
ATOM 2580 C C . PRO A 1 322 ? -14.727 8.953 -4.617 1 81.81 322 PRO A C 1
ATOM 2582 O O . PRO A 1 322 ? -13.625 9.023 -5.164 1 81.81 322 PRO A O 1
ATOM 2585 N N . HIS A 1 323 ? -15.578 8.008 -4.777 1 78.62 323 HIS A N 1
ATOM 2586 C CA . HIS A 1 323 ? -15.438 6.984 -5.809 1 78.62 323 HIS A CA 1
ATOM 2587 C C . HIS A 1 323 ? -16.562 7.078 -6.836 1 78.62 323 HIS A C 1
ATOM 2589 O O . HIS A 1 323 ? -17.516 7.84 -6.656 1 78.62 323 HIS A O 1
ATOM 2595 N N . MET A 1 324 ? -16.359 6.445 -7.953 1 78.62 324 MET A N 1
ATOM 2596 C CA . MET A 1 324 ? -17.391 6.379 -8.984 1 78.62 324 MET A CA 1
ATOM 2597 C C . MET A 1 324 ? -17.531 4.965 -9.531 1 78.62 324 MET A C 1
ATOM 2599 O O . MET A 1 324 ? -16.531 4.293 -9.781 1 78.62 324 MET A O 1
ATOM 2603 N N . SER A 1 325 ? -18.75 4.477 -9.578 1 77.69 325 SER A N 1
ATOM 2604 C CA . SER A 1 325 ? -18.984 3.145 -10.125 1 77.69 325 SER A CA 1
ATOM 2605 C C . SER A 1 325 ? -18.672 3.094 -11.617 1 77.69 325 SER A C 1
ATOM 2607 O O . SER A 1 325 ? -19.234 3.863 -12.398 1 77.69 325 SER A O 1
ATOM 2609 N N . SER A 1 326 ? -17.828 2.279 -12.008 1 70.12 326 SER A N 1
ATOM 2610 C CA . SER A 1 326 ? -17.453 2.131 -13.414 1 70.12 326 SER A CA 1
ATOM 2611 C C . SER A 1 326 ? -18.5 1.321 -14.18 1 70.12 326 SER A C 1
ATOM 2613 O O . SER A 1 326 ? -18.578 1.407 -15.406 1 70.12 326 SER A O 1
ATOM 2615 N N . ASP A 1 327 ? -19.219 0.483 -13.414 1 71 327 ASP A N 1
ATOM 2616 C CA . ASP A 1 327 ? -20.297 -0.33 -13.945 1 71 327 ASP A CA 1
ATOM 2617 C C . ASP A 1 327 ? -21.469 -0.411 -12.953 1 71 327 ASP A C 1
ATOM 2619 O O . ASP A 1 327 ? -21.328 -0.02 -11.789 1 71 327 ASP A O 1
ATOM 2623 N N . ASP A 1 328 ? -22.547 -0.864 -13.562 1 75.38 328 ASP A N 1
ATOM 2624 C CA . ASP A 1 328 ? -23.625 -1.159 -12.633 1 75.38 328 ASP A CA 1
ATOM 2625 C C . ASP A 1 328 ? -23.172 -2.141 -11.555 1 75.38 328 ASP A C 1
ATOM 2627 O O . ASP A 1 328 ? -22.438 -3.088 -11.844 1 75.38 328 ASP A O 1
ATOM 2631 N N . CYS A 1 329 ? -23.516 -1.791 -10.258 1 76.94 329 CYS A N 1
ATOM 2632 C CA . CYS A 1 329 ? -23.109 -2.68 -9.18 1 76.94 329 CYS A CA 1
ATOM 2633 C C . CYS A 1 329 ? -24.141 -2.668 -8.047 1 76.94 329 CYS A C 1
ATOM 2635 O O . CYS A 1 329 ? -25.188 -2.029 -8.164 1 76.94 329 CYS A O 1
ATOM 2637 N N . THR A 1 330 ? -23.875 -3.527 -7.074 1 79.56 330 THR A N 1
ATOM 2638 C CA . THR A 1 330 ? -24.75 -3.588 -5.91 1 79.56 330 THR A CA 1
ATOM 2639 C C . THR A 1 330 ? -23.984 -3.215 -4.641 1 79.56 330 THR A C 1
ATOM 2641 O O . THR A 1 330 ? -22.828 -3.578 -4.48 1 79.56 330 THR A O 1
ATOM 2644 N N . VAL A 1 331 ? -24.641 -2.461 -3.828 1 81.88 331 VAL A N 1
ATOM 2645 C CA . VAL A 1 331 ? -24.125 -2.113 -2.512 1 81.88 331 VAL A CA 1
ATOM 2646 C C . VAL A 1 331 ? -25.188 -2.373 -1.445 1 81.88 331 VAL A C 1
ATOM 2648 O O . VAL A 1 331 ? -26.266 -1.8 -1.492 1 81.88 331 VAL A O 1
ATOM 2651 N N . GLY A 1 332 ? -24.844 -3.172 -0.488 1 79.69 332 GLY A N 1
ATOM 2652 C CA . GLY A 1 332 ? -25.797 -3.467 0.577 1 79.69 332 GLY A CA 1
ATOM 2653 C C . GLY A 1 332 ? -27.125 -3.98 0.066 1 79.69 332 GLY A C 1
ATOM 2654 O O . GLY A 1 332 ? -28.188 -3.605 0.583 1 79.69 332 GLY A O 1
ATOM 2655 N N . GLY A 1 333 ? -27.078 -4.598 -1.008 1 78.88 333 GLY A N 1
ATOM 2656 C CA . GLY A 1 333 ? -28.297 -5.176 -1.568 1 78.88 333 GLY A CA 1
ATOM 2657 C C . GLY A 1 333 ? -29 -4.246 -2.531 1 78.88 333 GLY A C 1
ATOM 2658 O O . GLY A 1 333 ? -29.984 -4.641 -3.172 1 78.88 333 GLY A O 1
ATOM 2659 N N . TYR A 1 334 ? -28.531 -2.982 -2.65 1 85.12 334 TYR A N 1
ATOM 2660 C CA . TYR A 1 334 ? -29.156 -2.008 -3.545 1 85.12 334 TYR A CA 1
ATOM 2661 C C . TYR A 1 334 ? -28.406 -1.929 -4.867 1 85.12 334 TYR A C 1
ATOM 2663 O O . TYR A 1 334 ? -27.188 -2.09 -4.902 1 85.12 334 TYR A O 1
ATOM 2671 N N . ASN A 1 335 ? -29.141 -1.679 -5.891 1 85.81 335 ASN A N 1
ATOM 2672 C CA . ASN A 1 335 ? -28.531 -1.461 -7.199 1 85.81 335 ASN A CA 1
ATOM 2673 C C . ASN A 1 335 ? -27.969 -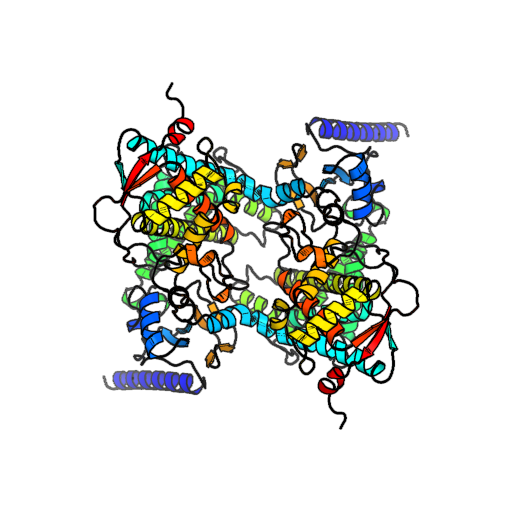0.044 -7.332 1 85.81 335 ASN A C 1
ATOM 2675 O O . ASN A 1 335 ? -28.656 0.924 -6.984 1 85.81 335 ASN A O 1
ATOM 2679 N N . VAL A 1 336 ? -26.75 0.056 -7.766 1 84.25 336 VAL A N 1
ATOM 2680 C CA . VAL A 1 336 ? -26.078 1.334 -7.992 1 84.25 336 VAL A CA 1
ATOM 2681 C C . VAL A 1 336 ? -25.688 1.454 -9.461 1 84.25 336 VAL A C 1
ATOM 2683 O O . VAL A 1 336 ? -24.828 0.699 -9.945 1 84.25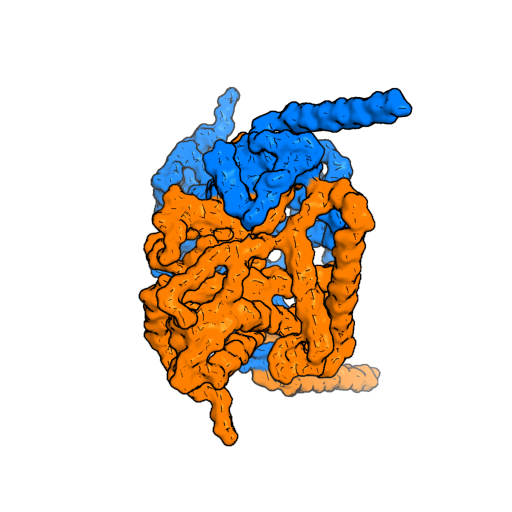 336 VAL A O 1
ATOM 2686 N N . PRO A 1 337 ? -26.25 2.391 -10.133 1 82.06 337 PRO A N 1
ATOM 2687 C CA . PRO A 1 337 ? -25.953 2.523 -11.562 1 82.06 337 PRO A CA 1
ATOM 2688 C C . PRO A 1 337 ? -24.516 2.959 -11.828 1 82.06 337 PRO A C 1
ATOM 2690 O O . PRO A 1 337 ? -23.875 3.57 -10.969 1 82.06 337 PRO A O 1
ATOM 2693 N N . ARG A 1 338 ? -24.078 2.701 -12.992 1 76.62 338 ARG A N 1
ATOM 2694 C CA . ARG A 1 338 ? -22.781 3.188 -13.461 1 76.62 338 ARG A CA 1
ATOM 2695 C C . ARG A 1 338 ? -22.719 4.711 -13.398 1 76.62 338 ARG A C 1
ATOM 2697 O O . ARG A 1 338 ? -23.703 5.391 -13.688 1 76.62 338 ARG A O 1
ATOM 2704 N N . GLY A 1 339 ? -21.594 5.172 -13.055 1 77.5 339 GLY A N 1
ATOM 2705 C CA . GLY A 1 339 ? -21.375 6.609 -13.039 1 77.5 339 GLY A CA 1
ATOM 2706 C C . GLY A 1 339 ? -21.859 7.273 -11.758 1 77.5 339 GLY A C 1
ATOM 2707 O O . GLY A 1 339 ? -21.938 8.5 -11.688 1 77.5 339 GLY A O 1
ATOM 2708 N N . THR A 1 340 ? -22.188 6.434 -10.773 1 82.31 340 THR A N 1
ATOM 2709 C CA . THR A 1 340 ? -22.641 6.961 -9.492 1 82.31 340 THR A CA 1
ATOM 2710 C C . THR A 1 340 ? -21.453 7.246 -8.57 1 82.31 340 THR A C 1
ATOM 2712 O O . THR A 1 340 ? -20.547 6.418 -8.445 1 82.31 340 THR A O 1
ATOM 2715 N N . ILE A 1 341 ? -21.484 8.461 -7.969 1 84.44 341 ILE A N 1
ATOM 2716 C CA . ILE A 1 341 ? -20.438 8.828 -7.008 1 84.44 341 ILE A CA 1
ATOM 2717 C C . ILE A 1 341 ? -20.703 8.148 -5.672 1 84.44 341 ILE A C 1
ATOM 2719 O O . ILE A 1 341 ? -21.859 8.094 -5.211 1 84.44 341 ILE A O 1
ATOM 2723 N N . LEU A 1 342 ? -19.719 7.562 -5.164 1 85.94 342 LEU A N 1
ATOM 2724 C CA . LEU A 1 342 ? -19.812 6.926 -3.854 1 85.94 342 LEU A CA 1
ATOM 2725 C C . LEU A 1 342 ? -19.062 7.746 -2.801 1 85.94 342 LEU A C 1
ATOM 2727 O O . LEU A 1 342 ? -17.891 8.078 -2.984 1 85.94 342 LEU A O 1
ATOM 2731 N N . LEU A 1 343 ? -19.781 8.195 -1.744 1 88.5 343 LEU A N 1
ATOM 2732 C CA . LEU A 1 343 ? -19.172 8.812 -0.57 1 88.5 343 LEU A CA 1
ATOM 2733 C C . LEU A 1 343 ? -19.359 7.938 0.665 1 88.5 343 LEU A C 1
ATOM 2735 O O . LEU A 1 343 ? -20.469 7.492 0.951 1 88.5 343 LEU A O 1
ATOM 2739 N N . VAL A 1 344 ? -18.297 7.656 1.302 1 88.94 344 VAL A N 1
ATOM 2740 C CA . VAL A 1 344 ? -18.359 6.922 2.561 1 88.94 344 VAL A CA 1
ATOM 2741 C C . VAL A 1 344 ? -18.234 7.891 3.732 1 88.94 344 VAL A C 1
ATOM 2743 O O . VAL A 1 344 ? -17.297 8.688 3.795 1 88.94 344 VAL A O 1
ATOM 2746 N N . ASN A 1 345 ? -19.234 7.914 4.562 1 92.25 345 ASN A N 1
ATOM 2747 C CA . ASN A 1 345 ? -19.234 8.781 5.734 1 92.25 345 ASN A CA 1
ATOM 2748 C C . ASN A 1 345 ? -18.484 8.141 6.902 1 92.25 345 ASN A C 1
ATOM 2750 O O . ASN A 1 345 ? -19.109 7.617 7.828 1 92.25 345 ASN A O 1
ATOM 2754 N N . ALA A 1 346 ? -17.219 8.227 6.863 1 92.19 346 ALA A N 1
ATOM 2755 C CA . ALA A 1 346 ? -16.375 7.641 7.891 1 92.19 346 ALA A CA 1
ATOM 2756 C C . ALA A 1 346 ? -16.688 8.219 9.266 1 92.19 346 ALA A C 1
ATOM 2758 O O . ALA A 1 346 ? -16.656 7.512 10.273 1 92.19 346 ALA A O 1
ATOM 2759 N N . TRP A 1 347 ? -16.984 9.492 9.312 1 93.38 347 TRP A N 1
ATOM 2760 C CA . TRP A 1 347 ? -17.344 10.164 10.562 1 93.38 347 TRP A CA 1
ATOM 2761 C C . TRP A 1 347 ? -18.516 9.461 11.242 1 93.38 347 TRP A C 1
ATOM 2763 O O . TRP A 1 347 ? -18.484 9.219 12.453 1 93.38 347 TRP A O 1
ATOM 2773 N N . ALA A 1 348 ? -19.5 9.156 10.5 1 92.75 348 ALA A N 1
ATOM 2774 C CA . ALA A 1 348 ? -20.688 8.477 11.031 1 92.75 348 ALA A CA 1
ATOM 2775 C C . ALA A 1 348 ? -20.344 7.062 11.492 1 92.75 348 ALA A C 1
ATOM 2777 O O . ALA A 1 348 ? -20.766 6.633 12.562 1 92.75 348 ALA A O 1
ATOM 2778 N N . ILE A 1 349 ? -19.578 6.395 10.664 1 91.12 349 ILE A N 1
ATOM 2779 C CA . ILE A 1 349 ? -19.203 5.016 10.953 1 91.12 349 ILE A CA 1
ATOM 2780 C C . ILE A 1 349 ? -18.391 4.965 12.242 1 91.12 349 ILE A C 1
ATOM 2782 O O . ILE A 1 349 ? -18.594 4.09 13.086 1 91.12 349 ILE A O 1
ATOM 2786 N N . HIS A 1 350 ? -17.547 5.887 12.406 1 94.69 350 HIS A N 1
ATOM 2787 C CA . HIS A 1 350 ? -16.641 5.953 13.547 1 94.69 350 HIS A CA 1
ATOM 2788 C C . HIS A 1 350 ? -17.391 6.305 14.828 1 94.69 350 HIS A C 1
ATOM 2790 O O . HIS A 1 350 ? -16.828 6.191 15.922 1 94.69 350 HIS A O 1
ATOM 2796 N N . ARG A 1 351 ? -18.625 6.668 14.727 1 94.25 351 ARG A N 1
ATOM 2797 C CA . ARG A 1 351 ? -19.422 7.043 15.891 1 94.25 351 ARG A CA 1
ATOM 2798 C C . ARG A 1 351 ? -20.625 6.113 16.062 1 94.25 351 ARG A C 1
ATOM 2800 O O . ARG A 1 351 ? -21.516 6.379 16.859 1 94.25 351 ARG A O 1
ATOM 2807 N N . ASP A 1 352 ? -20.625 5.094 15.266 1 91.62 352 ASP A N 1
ATOM 2808 C CA . ASP A 1 352 ? -21.719 4.117 15.344 1 91.62 352 ASP A CA 1
ATOM 2809 C C . ASP A 1 352 ? -21.688 3.369 16.672 1 91.62 352 ASP A C 1
ATOM 2811 O O . ASP A 1 352 ? -20.734 2.633 16.953 1 91.62 352 ASP A O 1
ATOM 2815 N N . PRO A 1 353 ? -22.703 3.488 17.484 1 92.31 353 PRO A N 1
ATOM 2816 C CA . PRO A 1 353 ? -22.688 2.873 18.812 1 92.31 353 PRO A CA 1
ATOM 2817 C C . PRO A 1 353 ? -22.734 1.348 18.766 1 92.31 353 PRO A C 1
ATOM 2819 O O . PRO A 1 353 ? -22.469 0.681 19.766 1 92.31 353 PRO A O 1
ATOM 2822 N N . THR A 1 354 ? -23.109 0.833 17.641 1 88.69 354 THR A N 1
ATOM 2823 C CA . THR A 1 354 ? -23.109 -0.62 17.516 1 88.69 354 THR A CA 1
ATOM 2824 C C . THR A 1 354 ? -21.703 -1.149 17.328 1 88.69 354 THR A C 1
ATOM 2826 O O . THR A 1 354 ? -21.438 -2.336 17.547 1 88.69 354 THR A O 1
ATOM 2829 N N . LEU A 1 355 ? -20.797 -0.275 16.938 1 87 355 LEU A N 1
ATOM 2830 C CA . LEU A 1 355 ? -19.422 -0.667 16.672 1 87 355 LEU A CA 1
ATOM 2831 C C . LEU A 1 355 ? -18.484 -0.232 17.797 1 87 355 LEU A C 1
ATOM 2833 O O . LEU A 1 355 ? -17.484 -0.885 18.062 1 87 355 LEU A O 1
ATOM 2837 N N . TRP A 1 356 ? -18.859 0.93 18.453 1 90.81 356 TRP A N 1
ATOM 2838 C CA . TRP A 1 356 ? -17.953 1.547 19.422 1 90.81 356 TRP A CA 1
ATOM 2839 C C . TRP A 1 356 ? -18.672 1.807 20.734 1 90.81 356 TRP A C 1
ATOM 2841 O O . TRP A 1 356 ? -19.734 2.434 20.766 1 90.81 356 TRP A O 1
ATOM 2851 N N . ASP A 1 357 ? -18.047 1.32 21.766 1 90.75 357 ASP A N 1
ATOM 2852 C CA . ASP A 1 357 ? -18.547 1.659 23.094 1 90.75 357 ASP A CA 1
ATOM 2853 C C . ASP A 1 357 ? -18.328 3.139 23.406 1 90.75 357 ASP A C 1
ATOM 2855 O O . ASP A 1 357 ? -17.219 3.656 23.219 1 90.75 357 ASP A O 1
ATOM 2859 N N . ASP A 1 358 ? -19.406 3.797 23.984 1 94.62 358 ASP A N 1
ATOM 2860 C CA . ASP A 1 358 ? -19.281 5.227 24.234 1 94.62 358 ASP A CA 1
ATOM 2861 C C . ASP A 1 358 ? -18.703 5.953 23.031 1 94.62 358 ASP A C 1
ATOM 2863 O O . ASP A 1 358 ? -17.688 6.664 23.141 1 94.62 358 ASP A O 1
ATOM 2867 N N . ALA A 1 359 ? -19.297 5.863 21.922 1 94.5 359 ALA A N 1
ATOM 2868 C CA . ALA A 1 359 ? -18.781 6.141 20.594 1 94.5 359 ALA A CA 1
ATOM 2869 C C . ALA A 1 359 ? -18.453 7.621 20.422 1 94.5 359 ALA A C 1
ATOM 2871 O O . ALA A 1 359 ? -17.672 7.996 19.547 1 94.5 359 ALA A O 1
ATOM 2872 N N . THR A 1 360 ? -19 8.516 21.219 1 95.81 360 THR A N 1
ATOM 2873 C CA . THR A 1 360 ? -18.797 9.945 21.016 1 95.81 360 THR A CA 1
ATOM 2874 C C . THR A 1 360 ? -17.75 10.484 21.969 1 95.81 360 THR A C 1
ATOM 2876 O O . THR A 1 360 ? -17.344 11.648 21.859 1 95.81 360 THR A O 1
ATOM 2879 N N . SER A 1 361 ? -17.281 9.609 22.844 1 96.94 361 SER A N 1
ATOM 2880 C CA . SER A 1 361 ? -16.312 10.055 23.844 1 96.94 361 SER A CA 1
ATOM 2881 C C . SER A 1 361 ? -14.883 9.766 23.391 1 96.94 361 SER A C 1
ATOM 2883 O O . SER A 1 361 ? -14.641 8.805 22.656 1 96.94 361 SER A O 1
ATOM 2885 N N . PHE A 1 362 ? -14 10.617 23.891 1 97.5 362 PHE A N 1
ATOM 2886 C CA . PHE A 1 362 ? -12.578 10.422 23.625 1 97.5 362 PHE A CA 1
ATOM 2887 C C . PHE A 1 362 ? -11.969 9.461 24.641 1 97.5 362 PHE A C 1
ATOM 2889 O O . PHE A 1 362 ? -11.695 9.844 25.781 1 97.5 362 PHE A O 1
ATOM 2896 N N . LYS A 1 363 ? -11.734 8.234 24.172 1 96.31 363 LYS A N 1
ATOM 2897 C CA . LYS A 1 363 ? -11.234 7.168 25.031 1 96.31 363 LYS A CA 1
ATOM 2898 C C . LYS A 1 363 ? -10.141 6.363 24.344 1 96.31 363 LYS A C 1
ATOM 2900 O O . LYS A 1 363 ? -10.375 5.227 23.922 1 96.31 363 LYS A O 1
ATOM 2905 N N . PRO A 1 364 ? -8.891 6.898 24.391 1 96.06 364 PRO A N 1
ATOM 2906 C CA . PRO A 1 364 ? -7.785 6.191 23.734 1 96.06 364 PRO A CA 1
ATOM 2907 C C . PRO A 1 364 ? -7.582 4.781 24.281 1 96.06 364 PRO A C 1
ATOM 2909 O O . PRO A 1 364 ? -7.098 3.902 23.547 1 96.06 364 PRO A O 1
ATOM 2912 N N . GLU A 1 365 ? -8.016 4.496 25.438 1 93.38 365 GLU A N 1
ATOM 2913 C CA . GLU A 1 365 ? -7.785 3.213 26.094 1 93.38 365 GLU A CA 1
ATOM 2914 C C . GLU A 1 365 ? -8.586 2.098 25.422 1 93.38 365 GLU A C 1
ATOM 2916 O O . GLU A 1 365 ? -8.336 0.916 25.672 1 93.38 365 GLU A O 1
ATOM 2921 N N . ARG A 1 366 ? -9.516 2.443 24.578 1 91.81 366 ARG A N 1
ATOM 2922 C CA . ARG A 1 366 ? -10.367 1.44 23.953 1 91.81 366 ARG A CA 1
ATOM 2923 C C . ARG A 1 366 ? -9.555 0.533 23.031 1 91.81 366 ARG A C 1
ATOM 2925 O O . ARG A 1 366 ? -9.969 -0.589 22.734 1 91.81 366 ARG A O 1
ATOM 2932 N N . TYR A 1 367 ? -8.43 1.044 22.562 1 88.5 367 TYR A N 1
ATOM 2933 C CA . TYR A 1 367 ? -7.621 0.291 21.609 1 88.5 367 TYR A CA 1
ATOM 2934 C C . TYR A 1 367 ? -6.695 -0.685 22.328 1 88.5 367 TYR A C 1
ATOM 2936 O O . TYR A 1 367 ? -6 -1.474 21.688 1 88.5 367 TYR A O 1
ATOM 2944 N N . ASN A 1 368 ? -6.582 -0.623 23.656 1 81.56 368 ASN A N 1
ATOM 2945 C CA . ASN A 1 368 ? -5.723 -1.52 24.422 1 81.56 368 ASN A CA 1
ATOM 2946 C C . ASN A 1 368 ? -6.195 -2.967 24.328 1 81.56 368 ASN A C 1
ATOM 2948 O O . ASN A 1 368 ? -5.383 -3.895 24.391 1 81.56 368 ASN A O 1
ATOM 2952 N N . SER A 1 369 ? -7.398 -3.186 24.234 1 66.19 369 SER A N 1
ATOM 2953 C CA . SER A 1 369 ? -7.949 -4.527 24.391 1 66.19 369 SER A CA 1
ATOM 2954 C C . SER A 1 369 ? -8.594 -5.012 23.094 1 66.19 369 SER A C 1
ATOM 2956 O O . SER A 1 369 ? -8.969 -6.18 22.984 1 66.19 369 SER A O 1
ATOM 2958 N N . ARG A 1 370 ? -8.727 -4.164 22.188 1 58 370 ARG A N 1
ATOM 2959 C CA . ARG A 1 370 ? -9.578 -4.559 21.078 1 58 370 ARG A CA 1
ATOM 2960 C C . ARG A 1 370 ? -8.805 -4.527 19.75 1 58 370 ARG A C 1
ATOM 2962 O O . ARG A 1 370 ? -8.055 -3.586 19.484 1 58 370 ARG A O 1
ATOM 2969 N N . GLU A 1 371 ? -8.922 -5.711 19.156 1 59.34 371 GLU A N 1
ATOM 2970 C CA . GLU A 1 371 ? -8.492 -5.684 17.75 1 59.34 371 GLU A CA 1
ATOM 2971 C C . GLU A 1 371 ? -9.523 -4.977 16.875 1 59.34 371 GLU A C 1
ATOM 2973 O O . GLU A 1 371 ? -10.719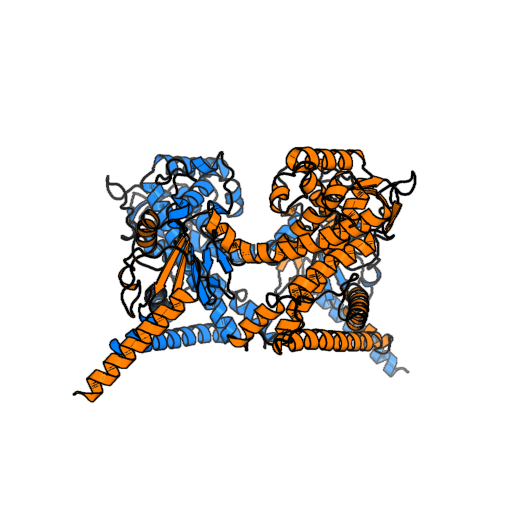 -5.262 16.953 1 59.34 371 GLU A O 1
ATOM 2978 N N . THR A 1 372 ? -9.164 -3.77 16.422 1 63.25 372 THR A N 1
ATOM 2979 C CA . THR A 1 372 ? -10.062 -3.016 15.562 1 63.25 372 THR A CA 1
ATOM 2980 C C . THR A 1 372 ? -9.945 -3.486 14.117 1 63.25 372 THR A C 1
ATOM 2982 O O . THR A 1 372 ? -8.852 -3.484 13.547 1 63.25 372 THR A O 1
ATOM 2985 N N . GLU A 1 373 ? -11.078 -3.938 13.703 1 59.84 373 GLU A N 1
ATOM 2986 C CA . GLU A 1 373 ? -11.094 -4.336 12.305 1 59.84 373 GLU A CA 1
ATOM 2987 C C . GLU A 1 373 ? -10.93 -3.129 11.383 1 59.84 373 GLU A C 1
ATOM 2989 O O . GLU A 1 373 ? -11.352 -2.023 11.719 1 59.84 373 GLU A O 1
ATOM 2994 N N . ALA A 1 374 ? -10.375 -3.34 10.328 1 63.44 374 ALA A N 1
ATOM 2995 C CA . ALA A 1 374 ? -10.062 -2.277 9.375 1 63.44 374 ALA A CA 1
ATOM 2996 C C . ALA A 1 374 ? -11.328 -1.535 8.945 1 63.44 374 ALA A C 1
ATOM 2998 O O . ALA A 1 374 ? -11.305 -0.32 8.742 1 63.44 374 ALA A O 1
ATOM 2999 N N . HIS A 1 375 ? -12.398 -2.266 8.898 1 72.31 375 HIS A N 1
ATOM 3000 C CA . HIS A 1 375 ? -13.617 -1.651 8.391 1 72.31 375 HIS A CA 1
ATOM 3001 C C . HIS A 1 375 ? -14.297 -0.806 9.461 1 72.31 375 HIS A C 1
ATOM 3003 O O . HIS A 1 375 ? -15.203 -0.024 9.164 1 72.31 375 HIS A O 1
ATOM 3009 N N . MET A 1 376 ? -13.836 -0.951 10.68 1 80.31 376 MET A N 1
ATOM 3010 C CA . MET A 1 376 ? -14.414 -0.166 11.766 1 80.31 376 MET A CA 1
ATOM 3011 C C . MET A 1 376 ? -13.781 1.217 11.836 1 80.31 376 MET A C 1
ATOM 3013 O O . MET A 1 376 ? -14.461 2.203 12.133 1 80.31 376 MET A O 1
ATOM 3017 N N . LEU A 1 377 ? -12.523 1.214 11.633 1 87.56 377 LEU A N 1
ATOM 3018 C CA . LEU A 1 377 ? -11.75 2.447 11.672 1 87.56 377 LEU A CA 1
ATOM 3019 C C . LEU A 1 377 ? -11.031 2.688 10.352 1 87.56 377 LEU A C 1
ATOM 3021 O O . LEU A 1 377 ? -10.023 2.047 10.055 1 87.56 377 LEU A O 1
ATOM 3025 N N . MET A 1 378 ? -11.578 3.67 9.578 1 89.38 378 MET A N 1
ATOM 3026 C CA . MET A 1 378 ? -11.031 3.846 8.234 1 89.38 378 MET A CA 1
ATOM 3027 C C . MET A 1 378 ? -10.734 5.316 7.957 1 89.38 378 MET A C 1
ATOM 3029 O O . MET A 1 378 ? -11.188 5.859 6.945 1 89.38 378 MET A O 1
ATOM 3033 N N . PRO A 1 379 ? -9.945 5.91 8.859 1 90.94 379 PRO A N 1
ATOM 3034 C CA . PRO A 1 379 ? -9.656 7.324 8.609 1 90.94 379 PRO A CA 1
ATOM 3035 C C . PRO A 1 379 ? -8.898 7.551 7.305 1 90.94 379 PRO A C 1
ATOM 3037 O O . PRO A 1 379 ? -8.906 8.656 6.766 1 90.94 379 PRO A O 1
ATOM 3040 N N . PHE A 1 380 ? -8.242 6.531 6.809 1 88.12 380 PHE A N 1
ATOM 3041 C CA . PHE A 1 380 ? -7.453 6.652 5.586 1 88.12 380 PHE A CA 1
ATOM 3042 C C . PHE A 1 380 ? -8.094 5.867 4.449 1 88.12 380 PHE A C 1
ATOM 3044 O O . PHE A 1 380 ? -7.445 5.582 3.441 1 88.12 380 PHE A O 1
ATOM 3051 N N . GLY A 1 381 ? -9.312 5.523 4.602 1 86.12 381 GLY A N 1
ATOM 3052 C CA . GLY A 1 381 ? -9.984 4.703 3.607 1 86.12 381 GLY A CA 1
ATOM 3053 C C . GLY A 1 381 ? -9.609 3.236 3.691 1 86.12 381 GLY A C 1
ATOM 3054 O O . GLY A 1 381 ? -8.953 2.812 4.648 1 86.12 381 GLY A O 1
ATOM 3055 N N . LEU A 1 382 ? -10.164 2.467 2.807 1 75.69 382 LEU A N 1
ATOM 3056 C CA . LEU A 1 382 ? -9.898 1.033 2.744 1 75.69 382 LEU A CA 1
ATOM 3057 C C . LEU A 1 382 ? -9.688 0.583 1.303 1 75.69 382 LEU A C 1
ATOM 3059 O O . LEU A 1 382 ? -10.094 1.273 0.365 1 75.69 382 LEU A O 1
ATOM 3063 N N . GLY A 1 383 ? -8.992 -0.568 1.2 1 64.38 383 GLY A N 1
ATOM 3064 C CA . GLY A 1 383 ? -8.883 -1.197 -0.106 1 64.38 383 GLY A CA 1
ATOM 3065 C C . GLY A 1 383 ? -7.75 -0.644 -0.945 1 64.38 383 GLY A C 1
ATOM 3066 O O . GLY A 1 383 ? -6.785 -0.092 -0.408 1 64.38 383 GLY A O 1
ATOM 3067 N N . ARG A 1 384 ? -7.832 -0.68 -2.209 1 61.09 384 ARG A N 1
ATOM 3068 C CA . ARG A 1 384 ? -6.766 -0.387 -3.164 1 61.09 384 ARG A CA 1
ATOM 3069 C C . ARG A 1 384 ? -6.461 1.106 -3.199 1 61.09 384 ARG A C 1
ATOM 3071 O O . ARG A 1 384 ? -5.332 1.506 -3.498 1 61.09 384 ARG A O 1
ATOM 3078 N N . ARG A 1 385 ? -7.453 1.774 -2.891 1 66.75 385 ARG A N 1
ATOM 3079 C CA . ARG A 1 385 ? -7.273 3.217 -3.021 1 66.75 385 ARG A CA 1
ATOM 3080 C C . ARG A 1 385 ? -7.199 3.885 -1.651 1 66.75 385 ARG A C 1
ATOM 3082 O O . ARG A 1 385 ? -7.562 5.051 -1.504 1 66.75 385 ARG A O 1
ATOM 3089 N N . SER A 1 386 ? -6.824 3.035 -0.719 1 78.75 386 SER A N 1
ATOM 3090 C CA . SER A 1 386 ? -6.555 3.645 0.58 1 78.75 386 SER A CA 1
ATOM 3091 C C . SER A 1 386 ? -5.445 4.688 0.48 1 78.75 386 SER A C 1
ATOM 3093 O O . SER A 1 386 ? -4.648 4.668 -0.46 1 78.75 386 SER A O 1
ATOM 3095 N N . CYS A 1 387 ? -5.484 5.586 1.354 1 80.06 387 CYS A N 1
ATOM 3096 C CA . CYS A 1 387 ? -4.555 6.707 1.315 1 80.06 387 CYS A CA 1
ATOM 3097 C C . CYS A 1 387 ? -3.111 6.215 1.263 1 80.06 387 CYS A C 1
ATOM 3099 O O . CYS A 1 387 ? -2.639 5.562 2.195 1 80.06 387 CYS A O 1
ATOM 3101 N N . PRO A 1 388 ? -2.395 6.516 0.204 1 75.44 388 PRO A N 1
ATOM 3102 C CA . PRO A 1 388 ? -0.995 6.094 0.106 1 75.44 388 PRO A CA 1
ATOM 3103 C C . PRO A 1 388 ? -0.087 6.828 1.09 1 75.44 388 PRO A C 1
ATOM 3105 O O . PRO A 1 388 ? 1.025 6.371 1.367 1 75.44 388 PRO A O 1
ATOM 3108 N N . GLY A 1 389 ? -0.541 7.945 1.627 1 82 389 GLY A N 1
ATOM 3109 C CA . GLY A 1 389 ? 0.261 8.75 2.537 1 82 389 GLY A CA 1
ATOM 3110 C C . GLY A 1 389 ? 0 8.43 3.998 1 82 389 GLY A C 1
ATOM 3111 O O . GLY A 1 389 ? 0.482 9.141 4.887 1 82 389 GLY A O 1
ATOM 3112 N N . ALA A 1 390 ? -0.767 7.418 4.242 1 85.69 390 ALA A N 1
ATOM 3113 C CA . ALA A 1 390 ? -1.149 7.09 5.613 1 85.69 390 ALA A CA 1
ATOM 3114 C C . ALA A 1 390 ? 0.081 6.887 6.492 1 85.69 390 ALA A C 1
ATOM 3116 O O . ALA A 1 390 ? 0.13 7.371 7.625 1 85.69 390 ALA A O 1
ATOM 3117 N N . GLY A 1 391 ? 1.094 6.195 5.938 1 80.69 391 GLY A N 1
ATOM 3118 C CA . GLY A 1 391 ? 2.312 5.961 6.695 1 80.69 391 GLY A CA 1
ATOM 3119 C C . GLY A 1 391 ? 3.045 7.238 7.055 1 80.69 391 GLY A C 1
ATOM 3120 O O . GLY A 1 391 ? 3.455 7.426 8.203 1 80.69 391 GLY A O 1
ATOM 3121 N N . LEU A 1 392 ? 3.209 8.102 6.121 1 83.94 392 LEU A N 1
ATOM 3122 C CA . LEU A 1 392 ? 3.875 9.375 6.355 1 83.94 392 LEU A CA 1
ATOM 3123 C C . LEU A 1 392 ? 3.08 10.227 7.34 1 83.94 392 LEU A C 1
ATOM 3125 O O . LEU A 1 392 ? 3.656 10.859 8.227 1 83.94 392 LEU A O 1
ATOM 3129 N N . ALA A 1 393 ? 1.778 10.227 7.125 1 90.31 393 ALA A N 1
ATOM 3130 C CA . ALA A 1 393 ? 0.913 11 8.008 1 90.31 393 ALA A CA 1
ATOM 3131 C C . ALA A 1 393 ? 1.069 10.555 9.461 1 90.31 393 ALA A C 1
ATOM 3133 O O . ALA A 1 393 ? 1.18 11.383 10.367 1 90.31 393 ALA A O 1
ATOM 3134 N N . GLN A 1 394 ? 1.087 9.281 9.648 1 88.75 394 GLN A N 1
ATOM 3135 C CA . GLN A 1 394 ? 1.198 8.727 10.992 1 88.75 394 GLN A CA 1
ATOM 3136 C C . GLN A 1 394 ? 2.549 9.07 11.617 1 88.75 394 GLN A C 1
ATOM 3138 O O . GLN A 1 394 ? 2.631 9.367 12.812 1 88.75 394 GLN A O 1
ATOM 3143 N N . ARG A 1 395 ? 3.529 9.055 10.836 1 87.75 395 ARG A N 1
ATOM 3144 C CA . ARG A 1 395 ? 4.867 9.375 11.328 1 87.75 395 ARG A CA 1
ATOM 3145 C C . ARG A 1 395 ? 4.98 10.859 11.672 1 87.75 395 ARG A C 1
ATOM 3147 O O . ARG A 1 395 ? 5.547 11.219 12.711 1 87.75 395 ARG A O 1
ATOM 3154 N N . VAL A 1 396 ? 4.461 11.648 10.781 1 93.25 396 VAL A N 1
ATOM 3155 C CA . VAL A 1 396 ? 4.523 13.086 11 1 93.25 396 VAL A CA 1
ATOM 3156 C C . VAL A 1 396 ? 3.713 13.461 12.242 1 93.25 396 VAL A C 1
ATOM 3158 O O . VAL A 1 396 ? 4.211 14.156 13.133 1 93.25 396 VAL A O 1
ATOM 3161 N N . VAL A 1 397 ? 2.506 12.953 12.328 1 97 397 VAL A N 1
ATOM 3162 C CA . VAL A 1 397 ? 1.615 13.281 13.43 1 97 397 VAL A CA 1
ATOM 3163 C C . VAL A 1 397 ? 2.164 12.703 14.734 1 97 397 VAL A C 1
ATOM 3165 O O . VAL A 1 397 ? 2.17 13.367 15.766 1 97 397 VAL A O 1
ATOM 3168 N N . GLY A 1 398 ? 2.617 11.477 14.648 1 96.56 398 GLY A N 1
ATOM 3169 C CA . GLY A 1 398 ? 3.158 10.828 15.828 1 96.56 398 GLY A CA 1
ATOM 3170 C C . GLY A 1 398 ? 4.379 11.531 16.391 1 96.56 398 GLY A C 1
ATOM 3171 O O . GLY A 1 398 ? 4.441 11.812 17.594 1 96.56 398 GLY A O 1
ATOM 3172 N N . LEU A 1 399 ? 5.277 11.836 15.508 1 95.62 399 LEU A N 1
ATOM 3173 C CA . LEU A 1 399 ? 6.516 12.469 15.953 1 95.62 399 LEU A CA 1
ATOM 3174 C C . LEU A 1 399 ? 6.25 13.883 16.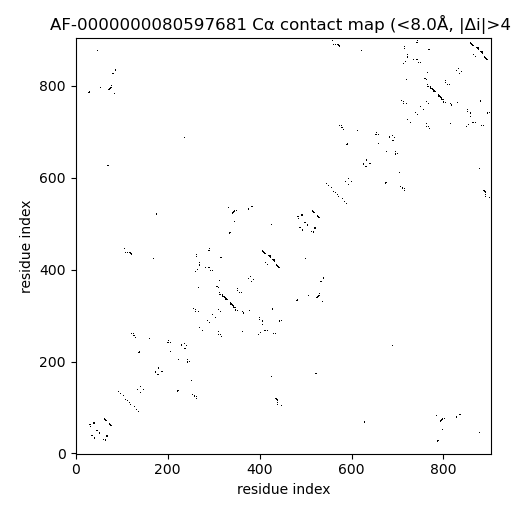453 1 95.62 399 LEU A C 1
ATOM 3176 O O . LEU A 1 399 ? 6.797 14.297 17.484 1 95.62 399 LEU A O 1
ATOM 3180 N N . ALA A 1 400 ? 5.453 14.594 15.742 1 98 400 ALA A N 1
ATOM 3181 C CA . ALA A 1 400 ? 5.152 15.969 16.141 1 98 400 ALA A CA 1
ATOM 3182 C C . ALA A 1 400 ? 4.402 16.016 17.469 1 98 400 ALA A C 1
ATOM 3184 O O . ALA A 1 400 ? 4.797 16.734 18.391 1 98 400 ALA A O 1
ATOM 3185 N N . LEU A 1 401 ? 3.361 15.227 17.562 1 98.69 401 LEU A N 1
ATOM 3186 C CA . LEU A 1 401 ? 2.553 15.211 18.766 1 98.69 401 LEU A CA 1
ATOM 3187 C C . LEU A 1 401 ? 3.367 14.719 19.969 1 98.69 401 LEU A C 1
ATOM 3189 O O . LEU A 1 401 ? 3.316 15.312 21.047 1 98.69 401 LEU A O 1
ATOM 3193 N N . GLY A 1 402 ? 4.039 13.625 19.734 1 98.38 402 GLY A N 1
ATOM 3194 C CA . GLY A 1 402 ? 4.891 13.109 20.797 1 98.38 402 GLY A CA 1
ATOM 3195 C C . GLY A 1 402 ? 5.926 14.109 21.266 1 98.38 402 GLY A C 1
ATOM 3196 O O . GLY A 1 402 ? 6.148 14.25 22.469 1 98.38 402 GLY A O 1
ATOM 3197 N N . SER A 1 403 ? 6.562 14.797 20.344 1 97.88 403 SER A N 1
ATOM 3198 C CA . SER A 1 403 ? 7.586 15.781 20.672 1 97.88 403 SER A CA 1
ATOM 3199 C C . SER A 1 403 ? 6.984 16.953 21.438 1 97.88 403 SER A C 1
ATOM 3201 O O . SER A 1 403 ? 7.605 17.484 22.359 1 97.88 403 SER A O 1
ATOM 3203 N N . LEU A 1 404 ? 5.836 17.391 21.062 1 98.38 404 LEU A N 1
ATOM 3204 C CA . LEU A 1 404 ? 5.16 18.484 21.766 1 98.38 404 LEU A CA 1
ATOM 3205 C C . LEU A 1 404 ? 4.859 18.109 23.203 1 98.38 404 LEU A C 1
ATOM 3207 O O . LEU A 1 404 ? 5.047 18.922 24.109 1 98.38 404 LEU A O 1
ATOM 3211 N N . ILE A 1 405 ? 4.387 16.891 23.391 1 98.38 405 ILE A N 1
ATOM 3212 C CA . ILE A 1 405 ? 4.055 16.406 24.734 1 98.38 405 ILE A CA 1
ATOM 3213 C C . ILE A 1 405 ? 5.328 16.266 25.562 1 98.38 405 ILE A C 1
ATOM 3215 O O . ILE A 1 405 ? 5.344 16.594 26.75 1 98.38 405 ILE A O 1
ATOM 3219 N N . GLN A 1 406 ? 6.363 15.766 24.906 1 97.75 406 GLN A N 1
ATOM 3220 C CA . GLN A 1 406 ? 7.637 15.539 25.594 1 97.75 406 GLN A CA 1
ATOM 3221 C C . GLN A 1 406 ? 8.258 16.859 26.047 1 97.75 406 GLN A C 1
ATOM 3223 O O . GLN A 1 406 ? 8.836 16.938 27.125 1 97.75 406 GLN A O 1
ATOM 3228 N N . CYS A 1 407 ? 8.141 17.922 25.328 1 97.44 407 CYS A N 1
ATOM 3229 C CA . CYS A 1 407 ? 8.992 19.094 25.469 1 97.44 407 CYS A CA 1
ATOM 3230 C C . CYS A 1 407 ? 8.258 20.219 26.203 1 97.44 407 CYS A C 1
ATOM 3232 O O . CYS A 1 407 ? 8.883 21.172 26.656 1 97.44 407 CYS A O 1
ATOM 3234 N N . PHE A 1 408 ? 6.953 20.062 26.375 1 97.81 408 PHE A N 1
ATOM 3235 C CA . PHE A 1 408 ? 6.227 21.188 26.938 1 97.81 408 PHE A CA 1
ATOM 3236 C C . PHE A 1 408 ? 5.168 20.719 27.922 1 97.81 408 PHE A C 1
ATOM 3238 O O . PHE A 1 408 ? 4.652 19.594 27.812 1 97.81 408 PHE A O 1
ATOM 3245 N N . GLU A 1 409 ? 4.891 21.578 28.891 1 97.88 409 GLU A N 1
ATOM 3246 C CA . GLU A 1 409 ? 3.648 21.5 29.656 1 97.88 409 GLU A CA 1
ATOM 3247 C C . GLU A 1 409 ? 2.527 22.266 28.953 1 97.88 409 GLU A C 1
ATOM 3249 O O . GLU A 1 409 ? 2.756 23.344 28.391 1 97.88 409 GLU A O 1
ATOM 3254 N N . TRP A 1 410 ? 1.378 21.641 28.906 1 98.12 410 TRP A N 1
ATOM 3255 C CA . TRP A 1 410 ? 0.26 22.25 28.188 1 98.12 410 TRP A CA 1
ATOM 3256 C C . TRP A 1 410 ? -0.929 22.469 29.109 1 98.12 410 TRP A C 1
ATOM 3258 O O . TRP A 1 410 ? -1.225 21.625 29.953 1 98.12 410 TRP A O 1
ATOM 3268 N N . GLU A 1 411 ? -1.544 23.609 28.969 1 97.12 411 GLU A N 1
ATOM 3269 C CA . GLU A 1 411 ? -2.768 23.938 29.703 1 97.12 411 GLU A CA 1
ATOM 3270 C C . GLU A 1 411 ? -3.744 24.719 28.812 1 97.12 411 GLU A C 1
ATOM 3272 O O . GLU A 1 411 ? -3.352 25.266 27.797 1 97.12 411 GLU A O 1
ATOM 3277 N N . ARG A 1 412 ? -4.977 24.672 29.203 1 97.62 412 ARG A N 1
ATOM 3278 C CA . ARG A 1 412 ? -5.965 25.516 28.531 1 97.62 412 ARG A CA 1
ATOM 3279 C C . ARG A 1 412 ? -5.707 27 28.797 1 97.62 412 ARG A C 1
ATOM 3281 O O . ARG A 1 412 ? -5.102 27.344 29.812 1 97.62 412 ARG A O 1
ATOM 3288 N N . VAL A 1 413 ? -6.117 27.828 27.859 1 96 413 VAL A N 1
ATOM 3289 C CA . VAL A 1 413 ? -5.949 29.281 28.016 1 96 413 VAL A CA 1
ATOM 3290 C C . VAL A 1 413 ? -6.777 29.766 29.188 1 96 413 VAL A C 1
ATOM 3292 O O . VAL A 1 413 ? -6.355 30.672 29.922 1 96 413 VAL A O 1
ATOM 3295 N N . SER A 1 414 ? -7.945 29.219 29.266 1 90.31 414 SER A N 1
ATOM 3296 C CA . SER A 1 414 ? -8.844 29.547 30.359 1 90.31 414 SER A CA 1
ATOM 3297 C C . SER A 1 414 ? -9.328 28.281 31.078 1 90.31 414 SER A C 1
ATOM 3299 O O . SER A 1 414 ? -8.953 27.172 30.703 1 90.31 414 SER A O 1
ATOM 3301 N N . GLY A 1 415 ? -9.969 28.438 32.156 1 88.44 415 GLY A N 1
ATOM 3302 C CA . GLY A 1 415 ? -10.516 27.312 32.875 1 88.44 415 GLY A CA 1
ATOM 3303 C C . GLY A 1 415 ? -11.586 26.562 32.125 1 88.44 415 GLY A C 1
ATOM 3304 O O . GLY A 1 415 ? -11.953 25.438 32.469 1 88.44 415 GLY A O 1
ATOM 3305 N N . GLU A 1 416 ? -11.961 27.094 30.984 1 94.12 416 GLU A N 1
ATOM 3306 C CA . GLU A 1 416 ? -13.023 26.469 30.203 1 94.12 416 GLU A CA 1
ATOM 3307 C C . GLU A 1 416 ? -12.453 25.438 29.219 1 94.12 416 GLU A C 1
ATOM 3309 O O . GLU A 1 416 ? -11.289 25.531 28.828 1 94.12 416 GLU A O 1
ATOM 3314 N N . GLU A 1 417 ? -13.266 24.5 28.891 1 96.25 417 GLU A N 1
ATOM 3315 C CA . GLU A 1 417 ? -12.867 23.484 27.922 1 96.25 417 GLU A CA 1
ATOM 3316 C C . GLU A 1 417 ? -12.688 24.094 26.531 1 96.25 417 GLU A C 1
ATOM 3318 O O . GLU A 1 417 ? -13.352 25.078 26.172 1 96.25 417 GLU A O 1
ATOM 3323 N N . VAL A 1 418 ? -11.766 23.562 25.797 1 97.25 418 VAL A N 1
ATOM 3324 C CA . VAL A 1 418 ? -11.562 23.938 24.406 1 97.25 418 VAL A CA 1
ATOM 3325 C C . VAL A 1 418 ? -12.828 23.625 23.609 1 97.25 418 VAL A C 1
ATOM 3327 O O . VAL A 1 418 ? -13.422 22.547 23.766 1 97.25 418 VAL A O 1
ATOM 3330 N N . ASP A 1 419 ? -13.266 24.578 22.812 1 96.19 419 ASP A N 1
ATOM 3331 C CA . ASP A 1 419 ? -14.43 24.375 21.938 1 96.19 419 ASP A CA 1
ATOM 3332 C C . ASP A 1 419 ? -14.125 23.344 20.859 1 96.19 419 ASP A C 1
ATOM 3334 O O . ASP A 1 419 ? -13.141 23.469 20.125 1 96.19 419 ASP A O 1
ATOM 3338 N N . MET A 1 420 ? -14.93 22.359 20.781 1 96.38 420 MET A N 1
ATOM 3339 C CA . MET A 1 420 ? -14.672 21.266 19.844 1 96.38 420 MET A CA 1
ATOM 3340 C C . MET A 1 420 ? -15.562 21.375 18.609 1 96.38 420 MET A C 1
ATOM 3342 O O . MET A 1 420 ? -15.828 20.375 17.938 1 96.38 420 MET A O 1
ATOM 3346 N N . ALA A 1 421 ? -15.984 22.547 18.312 1 94.56 421 ALA A N 1
ATOM 3347 C CA . ALA A 1 421 ? -16.844 22.75 17.141 1 94.56 421 ALA A CA 1
ATOM 3348 C C . ALA A 1 421 ? -16.047 22.578 15.844 1 94.56 421 ALA A C 1
ATOM 3350 O O . ALA A 1 421 ? -14.891 22.984 15.75 1 94.56 421 ALA A O 1
ATOM 3351 N N . GLU A 1 422 ? -16.656 21.938 14.906 1 91.44 422 GLU A N 1
ATOM 3352 C CA . GLU A 1 422 ? -16.062 21.688 13.602 1 91.44 422 GLU A CA 1
ATOM 3353 C C . GLU A 1 422 ? -16.281 22.859 12.656 1 91.44 422 GLU A C 1
ATOM 3355 O O . GLU A 1 422 ? -17.328 23.516 12.703 1 91.44 422 GLU A O 1
ATOM 3360 N N . GLY A 1 423 ? -15.242 23.094 11.93 1 86.06 423 GLY A N 1
ATOM 3361 C CA . GLY A 1 423 ? -15.352 24.141 10.922 1 86.06 423 GLY A CA 1
ATOM 3362 C C . GLY A 1 423 ? -15.883 23.625 9.594 1 86.06 423 GLY A C 1
ATOM 3363 O O . GLY A 1 423 ? -16.359 22.484 9.508 1 86.06 423 GLY A O 1
ATOM 3364 N N . LYS A 1 424 ? -15.891 24.531 8.672 1 74.25 424 LYS A N 1
ATOM 3365 C CA . LYS A 1 424 ? -16.391 24.188 7.344 1 74.25 424 LYS A CA 1
ATOM 3366 C C . LYS A 1 424 ? -15.258 23.781 6.41 1 74.25 424 LYS A C 1
ATOM 3368 O O . LYS A 1 424 ? -14.117 24.219 6.586 1 74.25 424 LYS A O 1
ATOM 3373 N N . GLY A 1 425 ? -15.578 22.797 5.547 1 71.25 425 GLY A N 1
ATOM 3374 C CA . GLY A 1 425 ? -14.594 22.453 4.539 1 71.25 425 GLY A CA 1
ATOM 3375 C C . GLY A 1 425 ? -14.664 20.984 4.117 1 71.25 425 GLY A C 1
ATOM 3376 O O . GLY A 1 425 ? -15.492 20.234 4.625 1 71.25 425 GLY A O 1
ATOM 3377 N N . VAL A 1 426 ? -13.797 20.641 3.129 1 71.25 426 VAL A N 1
ATOM 3378 C CA . VAL A 1 426 ? -13.719 19.266 2.641 1 71.25 426 VAL A CA 1
ATOM 3379 C C . VAL A 1 426 ? -13.039 18.391 3.689 1 71.25 426 VAL A C 1
ATOM 3381 O O . VAL A 1 426 ? -13.391 17.203 3.84 1 71.25 426 VAL A O 1
ATOM 3384 N N . THR A 1 427 ? -12.133 19.125 4.305 1 82.94 427 THR A N 1
ATOM 3385 C CA . THR A 1 427 ? -11.555 18.453 5.465 1 82.94 427 THR A CA 1
ATOM 3386 C C . THR A 1 427 ? -12.336 18.797 6.73 1 82.94 427 THR A C 1
ATOM 3388 O O . THR A 1 427 ? -13.406 19.406 6.664 1 82.94 427 THR A O 1
ATOM 3391 N N . LEU A 1 428 ? -11.93 18.344 7.867 1 87.88 428 LEU A N 1
ATOM 3392 C CA . LEU A 1 428 ? -12.633 18.578 9.117 1 87.88 428 LEU A CA 1
ATOM 3393 C C . LEU A 1 428 ? -11.82 19.469 10.055 1 87.88 428 LEU A C 1
ATOM 3395 O O . LEU A 1 428 ? -11.367 19.016 11.109 1 87.88 428 LEU A O 1
ATOM 3399 N N . PRO A 1 429 ? -11.734 20.781 9.648 1 89.31 429 PRO A N 1
ATOM 3400 C CA . PRO A 1 429 ? -11.008 21.688 10.539 1 89.31 429 PRO A CA 1
ATOM 3401 C C . PRO A 1 429 ? -11.82 22.078 11.766 1 89.31 429 PRO A C 1
ATOM 3403 O O . PRO A 1 429 ? -13.031 21.828 11.82 1 89.31 429 PRO A O 1
ATOM 3406 N N . LYS A 1 430 ? -11.141 22.641 12.711 1 94.12 430 LYS A N 1
ATOM 3407 C CA . LYS A 1 430 ? -11.828 23.266 13.836 1 94.12 430 LYS A CA 1
ATOM 3408 C C . LYS A 1 430 ? -12.477 24.578 13.422 1 94.12 430 LYS A C 1
ATOM 3410 O O . LYS A 1 430 ? -11.984 25.266 12.523 1 94.12 430 LYS A O 1
ATOM 3415 N N . ALA A 1 431 ? -13.586 24.859 14.055 1 91.81 431 ALA A N 1
ATOM 3416 C CA . ALA A 1 431 ? -14.258 26.141 13.789 1 91.81 431 ALA A CA 1
ATOM 3417 C C . ALA A 1 431 ? -13.406 27.312 14.258 1 91.81 431 ALA A C 1
ATOM 3419 O O . ALA A 1 431 ? -13.32 28.344 13.578 1 91.81 431 ALA A O 1
ATOM 3420 N N . GLU A 1 432 ? -12.859 27.141 15.414 1 94.44 432 GLU A N 1
ATOM 3421 C CA . GLU A 1 432 ? -11.984 28.156 15.992 1 94.44 432 GLU A CA 1
ATOM 3422 C C . GLU A 1 432 ? -10.562 27.625 16.156 1 94.44 432 GLU A C 1
ATOM 3424 O O . GLU A 1 432 ? -10.367 26.5 16.641 1 94.44 432 GLU A O 1
ATOM 3429 N N . PRO A 1 433 ? -9.594 28.438 15.727 1 95.62 433 PRO A N 1
ATOM 3430 C CA . PRO A 1 433 ? -8.211 28 15.898 1 95.62 433 PRO A CA 1
ATOM 3431 C C . PRO A 1 433 ? -7.879 27.672 17.344 1 95.62 433 PRO A C 1
ATOM 3433 O O . PRO A 1 433 ? -8.312 28.375 18.266 1 95.62 433 PRO A O 1
ATOM 3436 N N . LEU A 1 434 ? -7.168 26.656 17.516 1 97.75 434 LEU A N 1
ATOM 3437 C CA . LEU A 1 434 ? -6.812 26.219 18.859 1 97.75 434 LEU A CA 1
ATOM 3438 C C . LEU A 1 434 ? -5.758 27.141 19.469 1 97.75 434 LEU A C 1
ATOM 3440 O O . LEU A 1 434 ? -4.73 27.406 18.828 1 97.75 434 LEU A O 1
ATOM 3444 N N . GLU A 1 435 ? -6.043 27.625 20.594 1 97.62 435 GLU A N 1
ATOM 3445 C CA . GLU A 1 435 ? -5.082 28.328 21.438 1 97.62 435 GLU A CA 1
ATOM 3446 C C . GLU A 1 435 ? -4.801 27.547 22.719 1 97.62 435 GLU A C 1
ATOM 3448 O O . GLU A 1 435 ? -5.707 26.938 23.281 1 97.62 435 GLU A O 1
ATOM 3453 N N . ALA A 1 436 ? -3.559 27.578 23.109 1 97.88 436 ALA A N 1
ATOM 3454 C CA . ALA A 1 436 ? -3.16 26.859 24.328 1 97.88 436 ALA A CA 1
ATOM 3455 C C . ALA A 1 436 ? -2.037 27.594 25.047 1 97.88 436 ALA A C 1
ATOM 3457 O O . ALA A 1 436 ? -1.396 28.484 24.484 1 97.88 436 ALA A O 1
ATOM 3458 N N . MET A 1 437 ? -1.938 27.297 26.312 1 97.88 437 MET A N 1
ATOM 3459 C CA . MET A 1 437 ? -0.792 27.75 27.109 1 97.88 437 MET A CA 1
ATOM 3460 C C . MET A 1 437 ? 0.302 26.688 27.125 1 97.88 437 MET A C 1
ATOM 3462 O O . MET A 1 437 ? 0.024 25.5 27.344 1 97.88 437 MET A O 1
ATOM 3466 N N . C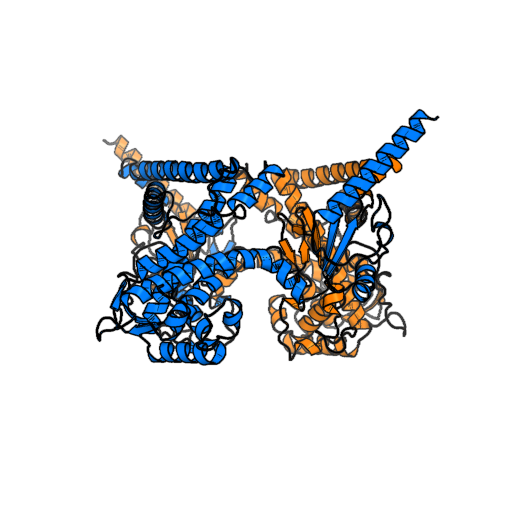YS A 1 438 ? 1.516 27.094 26.797 1 97.19 438 CYS A N 1
ATOM 3467 C CA . CYS A 1 438 ? 2.588 26.109 26.844 1 97.19 438 CYS A CA 1
ATOM 3468 C C . CYS A 1 438 ? 3.781 26.641 27.625 1 97.19 438 CYS A C 1
ATOM 3470 O O . CYS A 1 438 ? 4.043 27.844 27.625 1 97.19 438 CYS A O 1
ATOM 3472 N N . LYS A 1 439 ? 4.434 25.797 28.344 1 97.88 439 LYS A N 1
ATOM 3473 C CA . LYS A 1 439 ? 5.66 26.062 29.094 1 97.88 439 LYS A CA 1
ATOM 3474 C C . LYS A 1 439 ? 6.715 24.984 28.812 1 97.88 439 LYS A C 1
ATOM 3476 O O . LYS A 1 439 ? 6.449 23.797 28.953 1 97.88 439 LYS A O 1
ATOM 3481 N N . ALA A 1 440 ? 7.879 25.469 28.406 1 97 440 ALA A N 1
ATOM 3482 C CA . ALA A 1 440 ? 8.953 24.547 28.047 1 97 440 ALA A CA 1
ATOM 3483 C C . ALA A 1 440 ? 9.367 23.688 29.234 1 97 440 ALA A C 1
ATOM 3485 O O . ALA A 1 440 ? 9.461 24.188 30.359 1 97 440 ALA A O 1
ATOM 3486 N N . ARG A 1 441 ? 9.539 22.453 29.016 1 95.88 441 ARG A N 1
ATOM 3487 C CA . ARG A 1 441 ? 10.078 21.531 30.016 1 95.88 441 ARG A CA 1
ATOM 3488 C C . ARG A 1 441 ? 11.602 21.562 30.016 1 95.88 441 ARG A C 1
ATOM 3490 O O . ARG A 1 441 ? 12.219 22.062 29.078 1 95.88 441 ARG A O 1
ATOM 3497 N N . PRO A 1 442 ? 12.219 20.953 30.969 1 92.44 442 PRO A N 1
ATOM 3498 C CA . PRO A 1 442 ? 13.672 21.016 31.094 1 92.44 442 PRO A CA 1
ATOM 3499 C C . PRO A 1 442 ? 14.406 20.406 29.906 1 92.44 442 PRO A C 1
ATOM 3501 O O . PRO A 1 442 ? 15.523 20.812 29.578 1 92.44 442 PRO A O 1
ATOM 3504 N N . ILE A 1 443 ? 13.805 19.516 29.234 1 92.56 443 ILE A N 1
ATOM 3505 C CA . ILE A 1 443 ? 14.453 18.844 28.109 1 92.56 443 ILE A CA 1
ATOM 3506 C C . ILE A 1 443 ? 14.789 19.875 27.031 1 92.56 443 ILE A C 1
ATOM 3508 O O . ILE A 1 443 ? 15.734 19.688 26.266 1 92.56 443 ILE A O 1
ATOM 3512 N N . MET A 1 444 ? 14.039 20.953 27 1 92.44 444 MET A N 1
ATOM 3513 C CA . MET A 1 444 ? 14.234 21.953 25.969 1 92.44 444 MET A CA 1
ATOM 3514 C C . MET A 1 444 ? 15.562 22.688 26.156 1 92.44 444 MET A C 1
ATOM 3516 O O . MET A 1 444 ? 16.109 23.25 25.203 1 92.44 444 MET A O 1
ATOM 3520 N N . LYS A 1 445 ? 16.047 22.641 27.297 1 87.19 445 LYS A N 1
ATOM 3521 C CA . LYS A 1 445 ? 17.344 23.25 27.562 1 87.19 445 LYS A CA 1
ATOM 3522 C C . LYS A 1 445 ? 18.453 22.516 26.797 1 87.19 445 LYS A C 1
ATOM 3524 O O . LYS A 1 445 ? 19.453 23.109 26.422 1 87.19 445 LYS A O 1
ATOM 3529 N N . ASN A 1 446 ? 18.219 21.219 26.562 1 82.62 446 ASN A N 1
ATOM 3530 C CA . ASN A 1 446 ? 19.188 20.406 25.844 1 82.62 446 ASN A CA 1
ATOM 3531 C C . ASN A 1 446 ? 19.062 20.578 24.328 1 82.62 446 ASN A C 1
ATOM 3533 O O . ASN A 1 446 ? 19.984 20.25 23.578 1 82.62 446 ASN A O 1
ATOM 3537 N N . ILE A 1 447 ? 17.984 20.984 23.969 1 82.38 447 ILE A N 1
ATOM 3538 C CA . ILE A 1 447 ? 17.672 21.062 22.547 1 82.38 447 ILE A CA 1
ATOM 3539 C C . ILE A 1 447 ? 18 22.453 22.016 1 82.38 447 ILE A C 1
ATOM 3541 O O . ILE A 1 447 ? 18.422 22.609 20.875 1 82.38 447 ILE A O 1
ATOM 3545 N N . LEU A 1 448 ? 17.828 23.453 22.797 1 77.25 448 LEU A N 1
ATOM 3546 C CA . LEU A 1 448 ? 18.062 24.844 22.422 1 77.25 448 LEU A CA 1
ATOM 3547 C C . LEU A 1 448 ? 19.547 25.094 22.172 1 77.25 448 LEU A C 1
ATOM 3549 O O . LEU A 1 448 ? 20.406 24.531 22.859 1 77.25 448 LEU A O 1
ATOM 3553 N N . PRO A 1 449 ? 19.766 25.656 20.969 1 65.06 449 PRO A N 1
ATOM 3554 C CA . PRO A 1 449 ? 21.172 26.016 20.75 1 65.06 449 PRO A CA 1
ATOM 3555 C C . PRO A 1 449 ? 21.766 26.812 21.906 1 65.06 449 PRO A C 1
ATOM 3557 O O . PRO A 1 449 ? 21.062 27.641 22.516 1 65.06 449 PRO A O 1
ATOM 3560 N N . LYS A 1 450 ? 22.859 26.391 22.781 1 53.88 450 LYS A N 1
ATOM 3561 C CA . LYS A 1 450 ? 23.594 27.125 23.812 1 53.88 450 LYS A CA 1
ATOM 3562 C C . LYS A 1 450 ? 23.875 28.547 23.359 1 53.88 450 LYS A C 1
ATOM 3564 O O . LYS A 1 450 ? 24.375 28.781 22.266 1 53.88 450 LYS A O 1
ATOM 3569 N N . HIS A 1 451 ? 23.031 29.531 23.672 1 43.78 451 HIS A N 1
ATOM 3570 C CA . HIS A 1 451 ? 23.5 30.906 23.484 1 43.78 451 HIS A CA 1
ATOM 3571 C C . HIS A 1 451 ? 24.984 31.047 23.797 1 43.78 451 HIS A C 1
ATOM 3573 O O . HIS A 1 451 ? 25.438 30.594 24.859 1 43.78 451 HIS A O 1
ATOM 3579 N N . ALA A 1 452 ? 25.797 31.203 22.938 1 34.59 452 ALA A N 1
ATOM 3580 C CA . ALA A 1 452 ? 27.094 31.844 23.141 1 34.59 452 ALA A CA 1
ATOM 3581 C C . ALA A 1 452 ? 26.922 33.25 23.719 1 34.59 452 ALA A C 1
ATOM 3583 O O . ALA A 1 452 ? 26.047 34 23.297 1 34.59 452 ALA A O 1
ATOM 3584 N N . MET B 1 1 ? -45.562 34.594 -26.812 1 66.31 1 MET B N 1
ATOM 3585 C CA . MET B 1 1 ? -45.781 34.188 -25.422 1 66.31 1 MET B CA 1
ATOM 3586 C C . MET B 1 1 ? -46.281 32.75 -25.375 1 66.31 1 MET B C 1
ATOM 3588 O O . MET B 1 1 ? -45.812 31.953 -24.547 1 66.31 1 MET B O 1
ATOM 3592 N N . GLU B 1 2 ? -47.094 32.375 -26.297 1 73.81 2 GLU B N 1
ATOM 3593 C CA . GLU B 1 2 ? -47.688 31.047 -26.297 1 73.81 2 GLU B CA 1
ATOM 3594 C C . GLU B 1 2 ? -46.656 30 -26.688 1 73.81 2 GLU B C 1
ATOM 3596 O O . GLU B 1 2 ? -46.594 28.922 -26.094 1 73.81 2 GLU B O 1
ATOM 3601 N N . VAL B 1 3 ? -45.812 30.297 -27.578 1 75.81 3 VAL B N 1
ATOM 3602 C CA . VAL B 1 3 ? -44.844 29.344 -28.078 1 75.81 3 VAL B CA 1
ATOM 3603 C C . VAL B 1 3 ? -43.781 29.094 -27.016 1 75.81 3 VAL B C 1
ATOM 3605 O O . VAL B 1 3 ? -43.344 27.953 -26.828 1 75.81 3 VAL B O 1
ATOM 3608 N N . LEU B 1 4 ? -43.438 30.125 -26.375 1 75.69 4 LEU B N 1
ATOM 3609 C CA . LEU B 1 4 ? -42.469 30 -25.297 1 75.69 4 LEU B CA 1
ATOM 3610 C C . LEU B 1 4 ? -43 29.141 -24.172 1 75.69 4 LEU B C 1
ATOM 3612 O O . LEU B 1 4 ? -42.281 28.312 -23.609 1 75.69 4 LEU B O 1
ATOM 3616 N N . CYS B 1 5 ? -44.281 29.359 -23.969 1 74.12 5 CYS B N 1
ATOM 3617 C CA . CYS B 1 5 ? -44.938 28.562 -22.922 1 74.12 5 CYS B CA 1
ATOM 3618 C C . CYS B 1 5 ? -44.969 27.094 -23.312 1 74.12 5 CYS B C 1
ATOM 3620 O O . CYS B 1 5 ? -44.781 26.219 -22.469 1 74.12 5 CYS B O 1
ATOM 3622 N N . PHE B 1 6 ? -45.219 26.859 -24.578 1 75.94 6 PHE B N 1
ATOM 3623 C CA . PHE B 1 6 ? -45.25 25.484 -25.078 1 75.94 6 PHE B CA 1
ATOM 3624 C C . PHE B 1 6 ? -43.875 24.844 -25 1 75.94 6 PHE B C 1
ATOM 3626 O O . PHE B 1 6 ? -43.75 23.672 -24.625 1 75.94 6 PHE B O 1
ATOM 3633 N N . PHE B 1 7 ? -42.906 25.562 -25.359 1 76.5 7 PHE B N 1
ATOM 3634 C CA . PHE B 1 7 ? -41.562 25.047 -25.328 1 76.5 7 PHE B CA 1
ATOM 3635 C C . PHE B 1 7 ? -41.125 24.75 -23.906 1 76.5 7 PHE B C 1
ATOM 3637 O O . PHE B 1 7 ? -40.469 23.734 -23.641 1 76.5 7 PHE B O 1
ATOM 3644 N N . LEU B 1 8 ? -41.5 25.641 -23.047 1 73.19 8 LEU B N 1
ATOM 3645 C CA . LEU B 1 8 ? -41.125 25.453 -21.641 1 73.19 8 LEU B CA 1
ATOM 3646 C C . LEU B 1 8 ? -41.875 24.25 -21.062 1 73.19 8 LEU B C 1
ATOM 3648 O O . LEU B 1 8 ? -41.312 23.484 -20.281 1 73.19 8 LEU B O 1
ATOM 3652 N N . SER B 1 9 ? -43.125 24.188 -21.484 1 73.19 9 SER B N 1
ATOM 3653 C CA . SER B 1 9 ? -43.906 23.047 -21.031 1 73.19 9 SER B CA 1
ATOM 3654 C C . SER B 1 9 ? -43.312 21.734 -21.562 1 73.19 9 SER B C 1
ATOM 3656 O O . SER B 1 9 ? -43.281 20.734 -20.859 1 73.19 9 SER B O 1
ATOM 3658 N N . PHE B 1 10 ? -42.875 21.734 -22.734 1 75.94 10 PHE B N 1
ATOM 3659 C CA . PHE B 1 10 ? -42.281 20.562 -23.359 1 75.94 10 PHE B CA 1
ATOM 3660 C C . PHE B 1 10 ? -40.969 20.203 -22.672 1 75.94 10 PHE B C 1
ATOM 3662 O O . PHE B 1 10 ? -40.688 19.031 -22.422 1 75.94 10 PHE B O 1
ATOM 3669 N N . LEU B 1 11 ? -40.219 21.141 -22.406 1 72.38 11 LEU B N 1
ATOM 3670 C CA . LEU B 1 11 ? -38.938 20.906 -21.719 1 72.38 11 LEU B CA 1
ATOM 3671 C C . LEU B 1 11 ? -39.188 20.328 -20.328 1 72.38 11 LEU B C 1
ATOM 3673 O O . LEU B 1 11 ? -38.469 19.422 -19.906 1 72.38 11 LEU B O 1
ATOM 3677 N N . ILE B 1 12 ? -40.219 20.906 -19.734 1 72.06 12 ILE B N 1
ATOM 3678 C CA . ILE B 1 12 ? -40.594 20.391 -18.422 1 72.06 12 ILE B CA 1
ATOM 3679 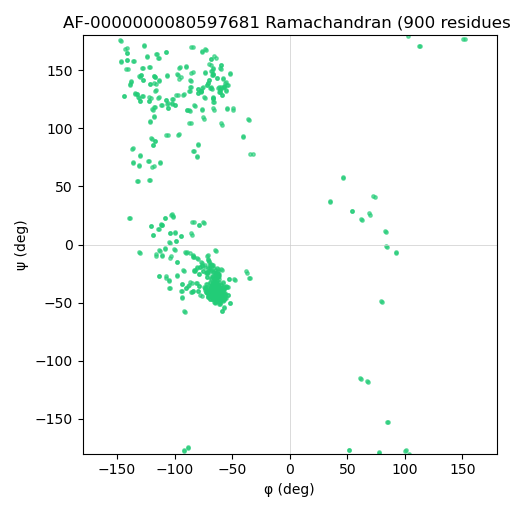C C . ILE B 1 12 ? -41.031 18.938 -18.547 1 72.06 12 ILE B C 1
ATOM 3681 O O . ILE B 1 12 ? -40.656 18.094 -17.719 1 72.06 12 ILE B O 1
ATOM 3685 N N . LEU B 1 13 ? -41.812 18.672 -19.547 1 72.88 13 LEU B N 1
ATOM 3686 C CA . LEU B 1 13 ? -42.281 17.297 -19.766 1 72.88 13 LEU B CA 1
ATOM 3687 C C . LEU B 1 13 ? -41.094 16.375 -20.078 1 72.88 13 LEU B C 1
ATOM 3689 O O . LEU B 1 13 ? -41.062 15.234 -19.609 1 72.88 13 LEU B O 1
ATOM 3693 N N . LEU B 1 14 ? -40.188 16.734 -20.828 1 71.94 14 LEU B N 1
ATOM 3694 C CA . LEU B 1 14 ? -39.031 15.938 -21.188 1 71.94 14 LEU B CA 1
ATOM 3695 C C . LEU B 1 14 ? -38.188 15.648 -19.953 1 71.94 14 LEU B C 1
ATOM 3697 O O . LEU B 1 14 ? -37.688 14.531 -19.781 1 71.94 14 LEU B O 1
ATOM 3701 N N . PHE B 1 15 ? -38.031 16.656 -19.203 1 67.62 15 PHE B N 1
ATOM 3702 C CA . PHE B 1 15 ? -37.281 16.484 -17.969 1 67.62 15 PHE B CA 1
ATOM 3703 C C . PHE B 1 15 ? -38 15.531 -17.016 1 67.62 15 PHE B C 1
ATOM 3705 O O . PHE B 1 15 ? -37.344 14.688 -16.375 1 67.62 15 PHE B O 1
ATOM 3712 N N . ALA B 1 16 ? -39.312 15.758 -16.984 1 66.69 16 ALA B N 1
ATOM 3713 C CA . ALA B 1 16 ? -40.125 14.859 -16.156 1 66.69 16 ALA B CA 1
ATOM 3714 C C . ALA B 1 16 ? -40.031 13.422 -16.672 1 66.69 16 ALA B C 1
ATOM 3716 O O . ALA B 1 16 ? -39.938 12.477 -15.891 1 66.69 16 ALA B O 1
ATOM 3717 N N . LEU B 1 17 ? -40.031 13.25 -17.922 1 65.5 17 LEU B N 1
ATOM 3718 C CA . LEU B 1 17 ? -39.938 11.93 -18.531 1 65.5 17 LEU B CA 1
ATOM 3719 C C . LEU B 1 17 ? -38.562 11.312 -18.281 1 65.5 17 LEU B C 1
ATOM 3721 O O . LEU B 1 17 ? -38.438 10.133 -17.953 1 65.5 17 LEU B O 1
ATOM 3725 N N . ARG B 1 18 ? -37.562 12 -18.469 1 63.72 18 ARG B N 1
ATOM 3726 C CA . ARG B 1 18 ? -36.219 11.508 -18.203 1 63.72 18 ARG B CA 1
ATOM 3727 C C . ARG B 1 18 ? -36.031 11.102 -16.75 1 63.72 18 ARG B C 1
ATOM 3729 O O . ARG B 1 18 ? -35.406 10.086 -16.453 1 63.72 18 ARG B O 1
ATOM 3736 N N . PHE B 1 19 ? -36.594 12.008 -16.031 1 59.25 19 PHE B N 1
ATOM 3737 C CA . PHE B 1 19 ? -36.594 11.703 -14.602 1 59.25 19 PHE B CA 1
ATOM 3738 C C . PHE B 1 19 ? -37.344 10.422 -14.32 1 59.25 19 PHE B C 1
ATOM 3740 O O . PHE B 1 19 ? -36.906 9.578 -13.547 1 59.25 19 PHE B O 1
ATOM 3747 N N . TYR B 1 20 ? -38.531 10.359 -14.875 1 57.72 20 TYR B N 1
ATOM 3748 C CA . TYR B 1 20 ? -39.375 9.18 -14.727 1 57.72 20 TYR B CA 1
ATOM 3749 C C . TYR B 1 20 ? -38.688 7.941 -15.281 1 57.72 20 TYR B C 1
ATOM 3751 O O . TYR B 1 20 ? -38.656 6.887 -14.641 1 57.72 20 TYR B O 1
ATOM 3759 N N . LEU B 1 21 ? -38.062 8.047 -16.344 1 59.81 21 LEU B N 1
ATOM 3760 C CA . LEU B 1 21 ? -37.375 6.918 -16.984 1 59.81 21 LEU B CA 1
ATOM 3761 C C . LEU B 1 21 ? -36.156 6.504 -16.188 1 59.81 21 LEU B C 1
ATOM 3763 O O . LEU B 1 21 ? -35.844 5.316 -16.094 1 59.81 21 LEU B O 1
ATOM 3767 N N . SER B 1 22 ? -35.438 7.445 -15.711 1 59.12 22 SER B N 1
ATOM 3768 C CA . SER B 1 22 ? -34.25 7.137 -14.906 1 59.12 22 SER B CA 1
ATOM 3769 C C . SER B 1 22 ? -34.656 6.383 -13.633 1 59.12 22 SER B C 1
ATOM 3771 O O . SER B 1 22 ? -33.938 5.461 -13.227 1 59.12 22 SER B O 1
ATOM 3773 N N . ARG B 1 23 ? -35.75 6.805 -13.133 1 56.12 23 ARG B N 1
ATOM 3774 C CA . ARG B 1 23 ? -36.25 6.125 -11.938 1 56.12 23 ARG B CA 1
ATOM 3775 C C . ARG B 1 23 ? -36.688 4.695 -12.258 1 56.12 23 ARG B C 1
ATOM 3777 O O . ARG B 1 23 ? -36.5 3.793 -11.438 1 56.12 23 ARG B O 1
ATOM 3784 N N . ILE B 1 24 ? -37.312 4.629 -13.422 1 54.91 24 ILE B N 1
ATOM 3785 C CA . ILE B 1 24 ? -37.812 3.318 -13.82 1 54.91 24 ILE B CA 1
ATOM 3786 C C . ILE B 1 24 ? -36.625 2.402 -14.148 1 54.91 24 ILE B C 1
ATOM 3788 O O . ILE B 1 24 ? -36.688 1.196 -13.891 1 54.91 24 ILE B O 1
ATOM 3792 N N . ARG B 1 25 ? -35.688 2.986 -14.688 1 56.66 25 ARG B N 1
ATOM 3793 C CA . ARG B 1 25 ? -34.625 2.15 -15.18 1 56.66 25 ARG B CA 1
ATOM 3794 C C . ARG B 1 25 ? -33.844 1.515 -14.031 1 56.66 25 ARG B C 1
ATOM 3796 O O . ARG B 1 25 ? -33.312 0.403 -14.156 1 56.66 25 ARG B O 1
ATOM 3803 N N . HIS B 1 26 ? -33.781 2.234 -13.031 1 63.56 26 HIS B N 1
ATOM 3804 C CA . HIS B 1 26 ? -32.938 1.585 -12.047 1 63.56 26 HIS B CA 1
ATOM 3805 C C . HIS B 1 26 ? -33.781 1 -10.906 1 63.56 26 HIS B C 1
ATOM 3807 O O . HIS B 1 26 ? -34.406 1.738 -10.156 1 63.56 26 HIS B O 1
ATOM 3813 N N . LYS B 1 27 ? -34.125 -0.313 -11.047 1 75.38 27 LYS B N 1
ATOM 3814 C CA . LYS B 1 27 ? -34.844 -1.06 -10.016 1 75.38 27 LYS B CA 1
ATOM 3815 C C . LYS B 1 27 ? -33.969 -1.283 -8.789 1 75.38 27 LYS B C 1
ATOM 3817 O O . LYS B 1 27 ? -32.781 -1.497 -8.914 1 75.38 27 LYS B O 1
ATOM 3822 N N . ASN B 1 28 ? -34.562 -1.049 -7.539 1 87.69 28 ASN B N 1
ATOM 3823 C CA . ASN B 1 28 ? -34 -1.35 -6.23 1 87.69 28 ASN B CA 1
ATOM 3824 C C . ASN B 1 28 ? -32.844 -0.391 -5.879 1 87.69 28 ASN B C 1
ATOM 3826 O O . ASN B 1 28 ? -31.797 -0.819 -5.426 1 87.69 28 ASN B O 1
ATOM 3830 N N . LEU B 1 29 ? -33.094 0.909 -6.215 1 89.06 29 LEU B N 1
ATOM 3831 C CA . LEU B 1 29 ? -32.125 1.923 -5.789 1 89.06 29 LEU B CA 1
ATOM 3832 C C . LEU B 1 29 ? -32.188 2.113 -4.277 1 89.06 29 LEU B C 1
ATOM 3834 O O . LEU B 1 29 ? -33.188 1.827 -3.643 1 89.06 29 LEU B O 1
ATOM 3838 N N . PRO B 1 30 ? -31.078 2.586 -3.689 1 90.31 30 PRO B N 1
ATOM 3839 C CA . PRO B 1 30 ? -31.156 2.887 -2.258 1 90.31 30 PRO B CA 1
ATOM 3840 C C . PRO B 1 30 ? -32.188 3.945 -1.927 1 90.31 30 PRO B C 1
ATOM 3842 O O . PRO B 1 30 ? -32.594 4.723 -2.799 1 90.31 30 PRO B O 1
ATOM 3845 N N . PRO B 1 31 ? -32.75 3.877 -0.694 1 91.75 31 PRO B N 1
ATOM 3846 C CA . PRO B 1 31 ? -33.719 4.891 -0.283 1 91.75 31 PRO B CA 1
ATOM 3847 C C . PRO B 1 31 ? -33.188 6.316 -0.486 1 91.75 31 PRO B C 1
ATOM 3849 O O . PRO B 1 31 ? -31.984 6.559 -0.417 1 91.75 31 PRO B O 1
ATOM 3852 N N . SER B 1 32 ? -34.094 7.227 -0.803 1 92 32 SER B N 1
ATOM 3853 C CA . SER B 1 32 ? -33.719 8.617 -1.092 1 92 32 SER B CA 1
ATOM 3854 C C . SER B 1 32 ? -34.719 9.578 -0.466 1 92 32 SER B C 1
ATOM 3856 O O . SER B 1 32 ? -35.938 9.305 -0.422 1 92 32 SER B O 1
ATOM 3858 N N . PRO B 1 33 ? -34.188 10.648 0.102 1 90.88 33 PRO B N 1
ATOM 3859 C CA . PRO B 1 33 ? -35.125 11.711 0.491 1 90.88 33 PRO B CA 1
ATOM 3860 C C . PRO B 1 33 ? -35.812 12.375 -0.707 1 90.88 33 PRO B C 1
ATOM 3862 O O . PRO B 1 33 ? -35.406 12.156 -1.85 1 90.88 33 PRO B O 1
ATOM 3865 N N . PRO B 1 34 ? -36.875 13.031 -0.42 1 87.12 34 PRO B N 1
ATOM 3866 C CA . PRO B 1 34 ? -37.531 13.719 -1.535 1 87.12 34 PRO B CA 1
ATOM 3867 C C . PRO B 1 34 ? -36.625 14.703 -2.252 1 87.12 34 PRO B C 1
ATOM 3869 O O . PRO B 1 34 ? -35.844 15.414 -1.604 1 87.12 34 PRO B O 1
ATOM 3872 N N . ALA B 1 35 ? -36.688 14.648 -3.557 1 86.06 35 ALA B N 1
ATOM 3873 C CA . ALA B 1 35 ? -35.812 15.492 -4.371 1 86.06 35 ALA B CA 1
ATOM 3874 C C . ALA B 1 35 ? -36.594 16.641 -5 1 86.06 35 ALA B C 1
ATOM 3876 O O . ALA B 1 35 ? -37.781 16.531 -5.27 1 86.06 35 ALA B O 1
ATOM 3877 N N . LEU B 1 36 ? -35.938 17.781 -5.129 1 79.81 36 LEU B N 1
ATOM 3878 C CA . LEU B 1 36 ? -36.5 18.875 -5.906 1 79.81 36 LEU B CA 1
ATOM 3879 C C . LEU B 1 36 ? -36.156 18.719 -7.387 1 79.81 36 LEU B C 1
ATOM 3881 O O . LEU B 1 36 ? -35.125 18.188 -7.738 1 79.81 36 LEU B O 1
ATOM 3885 N N . PRO B 1 37 ? -37.094 19.188 -8.156 1 75.69 37 PRO B N 1
ATOM 3886 C CA . PRO B 1 37 ? -36.844 19.062 -9.594 1 75.69 37 PRO B CA 1
ATOM 3887 C C . PRO B 1 37 ? -35.562 19.781 -10.023 1 75.69 37 PRO B C 1
ATOM 3889 O O . PRO B 1 37 ? -35.25 20.844 -9.508 1 75.69 37 PRO B O 1
ATOM 3892 N N . ILE B 1 38 ? -34.656 19.234 -10.852 1 70.88 38 ILE B N 1
ATOM 3893 C CA . ILE B 1 38 ? -33.469 19.781 -11.484 1 70.88 38 ILE B CA 1
ATOM 3894 C C . ILE B 1 38 ? -32.312 19.812 -10.484 1 70.88 38 ILE B C 1
ATOM 3896 O O . ILE B 1 38 ? -31.25 19.266 -10.75 1 70.88 38 ILE B O 1
ATOM 3900 N N . VAL B 1 39 ? -32.688 20.391 -9.234 1 79.06 39 VAL B N 1
ATOM 3901 C CA . VAL B 1 39 ? -31.594 20.562 -8.273 1 79.06 39 VAL B CA 1
ATOM 3902 C C . VAL B 1 39 ? -31.344 19.266 -7.516 1 79.06 39 VAL B C 1
ATOM 3904 O O . VAL B 1 39 ? -30.25 19.016 -7.031 1 79.06 39 VAL B O 1
ATOM 3907 N N . GLY B 1 40 ? -32.344 18.453 -7.477 1 81.19 40 GLY B N 1
ATOM 3908 C CA . GLY B 1 40 ? -32.25 17.188 -6.746 1 81.19 40 GLY B CA 1
ATOM 3909 C C . GLY B 1 40 ? -32.125 17.391 -5.242 1 81.19 40 GLY B C 1
ATOM 3910 O O . GLY B 1 40 ? -33 18.016 -4.633 1 81.19 40 GLY B O 1
ATOM 3911 N N . HIS B 1 41 ? -31.047 16.969 -4.695 1 85.31 41 HIS B N 1
ATOM 3912 C CA . HIS B 1 41 ? -30.906 17 -3.244 1 85.31 41 HIS B CA 1
ATOM 3913 C C . HIS B 1 41 ? -29.859 18.016 -2.812 1 85.31 41 HIS B C 1
ATOM 3915 O O . HIS B 1 41 ? -29.406 18 -1.67 1 85.31 41 HIS B O 1
ATOM 3921 N N . LEU B 1 42 ? -29.453 18.953 -3.623 1 82 42 LEU B N 1
ATOM 3922 C CA . LEU B 1 42 ? -28.422 19.938 -3.344 1 82 42 LEU B CA 1
ATOM 3923 C C . LEU B 1 42 ? -28.828 20.828 -2.18 1 82 42 LEU B C 1
ATOM 3925 O O . LEU B 1 42 ? -27.984 21.375 -1.471 1 82 42 LEU B O 1
ATOM 3929 N N . HIS B 1 43 ? -30.141 20.969 -2 1 80.75 43 HIS B N 1
ATOM 3930 C CA . HIS B 1 43 ? -30.641 21.812 -0.924 1 80.75 43 HIS B CA 1
ATOM 3931 C C . HIS B 1 43 ? -30.375 21.188 0.44 1 80.75 43 HIS B C 1
ATOM 3933 O O . HIS B 1 43 ? -30.438 21.859 1.465 1 80.75 43 HIS B O 1
ATOM 3939 N N . LEU B 1 44 ? -30.047 19.938 0.413 1 81.81 44 LEU B N 1
ATOM 3940 C CA . LEU B 1 44 ? -29.797 19.219 1.659 1 81.81 44 LEU B CA 1
ATOM 3941 C C . LEU B 1 44 ? -28.328 19.312 2.061 1 81.81 44 LEU B C 1
ATOM 3943 O O . LEU B 1 44 ? -27.953 18.859 3.148 1 81.81 44 LEU B O 1
ATOM 3947 N N . LEU B 1 45 ? -27.516 19.875 1.188 1 77.69 45 LEU B N 1
ATOM 3948 C CA . LEU B 1 45 ? -26.078 19.938 1.429 1 77.69 45 LEU B CA 1
ATOM 3949 C C . LEU B 1 45 ? -25.734 21.078 2.373 1 77.69 45 LEU B C 1
ATOM 3951 O O . LEU B 1 45 ? -25.328 22.156 1.931 1 77.69 45 LEU B O 1
ATOM 3955 N N . LYS B 1 46 ? -25.984 20.969 3.658 1 77.19 46 LYS B N 1
ATOM 3956 C CA . LYS B 1 46 ? -25.625 21.953 4.676 1 77.19 46 LYS B CA 1
ATOM 3957 C C . LYS B 1 46 ? -24.312 21.578 5.367 1 77.19 46 LYS B C 1
ATOM 3959 O O . LYS B 1 46 ? -24.125 20.422 5.762 1 77.19 46 LYS B O 1
ATOM 3964 N N . PRO B 1 47 ? -23.469 22.469 5.402 1 78.31 47 PRO B N 1
ATOM 3965 C CA . PRO B 1 47 ? -22.25 22.156 6.152 1 78.31 47 PRO B CA 1
ATOM 3966 C C . PRO B 1 47 ? -22.484 22.016 7.652 1 78.31 47 PRO B C 1
ATOM 3968 O O . PRO B 1 47 ? -23.344 22.703 8.211 1 78.31 47 PRO B O 1
ATOM 3971 N N . PRO B 1 48 ? -21.766 21.141 8.336 1 79.56 48 PRO B N 1
ATOM 3972 C CA . PRO B 1 48 ? -20.812 20.188 7.766 1 79.56 48 PRO B CA 1
ATOM 3973 C C . PRO B 1 48 ? -21.5 18.984 7.117 1 79.56 48 PRO B C 1
ATOM 3975 O O . PRO B 1 48 ? -22.375 18.359 7.734 1 79.56 48 PRO B O 1
ATOM 3978 N N . MET B 1 49 ? -21.156 18.625 5.973 1 81.62 49 MET B N 1
ATOM 3979 C CA . MET B 1 49 ? -21.859 17.672 5.129 1 81.62 49 MET B CA 1
ATOM 3980 C C . MET B 1 49 ? -21.938 16.297 5.801 1 81.62 49 MET B C 1
ATOM 3982 O O . MET B 1 49 ? -22.938 15.602 5.703 1 81.62 49 MET B O 1
ATOM 3986 N N . HIS B 1 50 ? -20.828 15.906 6.449 1 88.12 50 HIS B N 1
ATOM 3987 C CA . HIS B 1 50 ? -20.797 14.586 7.055 1 88.12 50 HIS B CA 1
ATOM 3988 C C . HIS B 1 50 ? -21.875 14.453 8.125 1 88.12 50 HIS B C 1
ATOM 3990 O O . HIS B 1 50 ? -22.5 13.391 8.266 1 88.12 50 HIS B O 1
ATOM 3996 N N . ARG B 1 51 ? -22.141 15.547 8.891 1 89 51 ARG B N 1
ATOM 3997 C CA . ARG B 1 51 ? -23.188 15.516 9.906 1 89 51 ARG B CA 1
ATOM 3998 C C . ARG B 1 51 ? -24.578 15.523 9.258 1 89 51 ARG B C 1
ATOM 4000 O O . ARG B 1 51 ? -25.484 14.844 9.734 1 89 51 ARG B O 1
ATOM 4007 N N . ALA B 1 52 ? -24.672 16.344 8.211 1 87.12 52 ALA B N 1
ATOM 4008 C CA . ALA B 1 52 ? -25.938 16.375 7.477 1 87.12 52 ALA B CA 1
ATOM 4009 C C . ALA B 1 52 ? -26.281 14.984 6.945 1 87.12 52 ALA B C 1
ATOM 4011 O O . ALA B 1 52 ? -27.422 14.531 7.094 1 87.12 52 ALA B O 1
ATOM 4012 N N . PHE B 1 53 ? -25.328 14.359 6.387 1 90.06 53 PHE B N 1
ATOM 4013 C CA . PHE B 1 53 ? -25.547 13.031 5.824 1 90.06 53 PHE B CA 1
ATOM 4014 C C . PHE B 1 53 ? -25.844 12.023 6.926 1 90.06 53 PHE B C 1
ATOM 4016 O O . PHE B 1 53 ? -26.641 11.094 6.73 1 90.06 53 PHE B O 1
ATOM 4023 N N . TYR B 1 54 ? -25.156 12.164 8.031 1 91.81 54 TYR B N 1
ATOM 4024 C CA . TYR B 1 54 ? -25.422 11.297 9.164 1 91.81 54 TYR B CA 1
ATOM 4025 C C . TYR B 1 54 ? -26.875 11.414 9.609 1 91.81 54 TYR B C 1
ATOM 4027 O O . TYR B 1 54 ? -27.562 10.406 9.797 1 91.81 54 TYR B O 1
ATOM 4035 N N . HIS B 1 55 ? -27.375 12.648 9.758 1 92.88 55 HIS B N 1
ATOM 4036 C CA . HIS B 1 55 ? -28.75 12.867 10.18 1 92.88 55 HIS B CA 1
ATOM 4037 C C . HIS B 1 55 ? -29.734 12.273 9.18 1 92.88 55 HIS B C 1
ATOM 4039 O O . HIS B 1 55 ? -30.734 11.664 9.57 1 92.88 55 HIS B O 1
ATOM 4045 N N . LEU B 1 56 ? -29.453 12.461 7.922 1 93.06 56 LEU B N 1
ATOM 4046 C CA . LEU B 1 56 ? -30.297 11.891 6.887 1 93.06 56 LEU B CA 1
ATOM 4047 C C . LEU B 1 56 ? -30.281 10.367 6.949 1 93.06 56 LEU B C 1
ATOM 4049 O O . LEU B 1 56 ? -31.312 9.719 6.727 1 93.06 56 LEU B O 1
ATOM 4053 N N . SER B 1 57 ? -29.125 9.812 7.242 1 92.38 57 SER B N 1
ATOM 4054 C CA . SER B 1 57 ? -28.969 8.359 7.277 1 92.38 57 SER B CA 1
ATOM 4055 C C . SER B 1 57 ? -29.797 7.75 8.406 1 92.38 57 SER B C 1
ATOM 4057 O O . SER B 1 57 ? -30.203 6.59 8.328 1 92.38 57 SER B O 1
ATOM 4059 N N . GLN B 1 58 ? -30 8.539 9.516 1 92.5 58 GLN B N 1
ATOM 4060 C CA . GLN B 1 58 ? -30.812 8.062 10.625 1 92.5 58 GLN B CA 1
ATOM 4061 C C . GLN B 1 58 ? -32.281 7.906 10.211 1 92.5 58 GLN B C 1
ATOM 4063 O O . GLN B 1 58 ? -33 7.062 10.742 1 92.5 58 GLN B O 1
ATOM 4068 N N . LYS B 1 59 ? -32.688 8.68 9.234 1 92.69 59 LYS B N 1
ATOM 4069 C CA . LYS B 1 59 ? -34.062 8.672 8.781 1 92.69 59 LYS B CA 1
ATOM 4070 C C . LYS B 1 59 ? -34.25 7.715 7.613 1 92.69 59 LYS B C 1
ATOM 4072 O O . LYS B 1 59 ? -35.281 7.012 7.539 1 92.69 59 LYS B O 1
ATOM 4077 N N . TYR B 1 60 ? -33.344 7.645 6.707 1 92.88 60 TYR B N 1
ATOM 4078 C CA . TYR B 1 60 ? -33.562 6.949 5.445 1 92.88 60 TYR B CA 1
ATOM 4079 C C . TYR B 1 60 ? -32.719 5.676 5.371 1 92.88 60 TYR B C 1
ATOM 4081 O O . TYR B 1 60 ? -32.875 4.883 4.438 1 92.88 60 TYR B O 1
ATOM 4089 N N . GLY B 1 61 ? -31.797 5.527 6.375 1 91.5 61 GLY B N 1
ATOM 4090 C CA . GLY B 1 61 ? -30.984 4.32 6.402 1 91.5 61 GLY B CA 1
ATOM 4091 C C . GLY B 1 61 ? -29.516 4.586 6.117 1 91.5 61 GLY B C 1
ATOM 4092 O O . GLY B 1 61 ? -29.156 5.68 5.684 1 91.5 61 GLY B O 1
ATOM 4093 N N . PRO B 1 62 ? -28.641 3.598 6.289 1 91.94 62 PRO B N 1
ATOM 4094 C CA . PRO B 1 62 ? -27.188 3.764 6.215 1 91.94 62 PRO B CA 1
ATOM 4095 C C . PRO B 1 62 ? -26.672 3.857 4.777 1 91.94 62 PRO B C 1
ATOM 4097 O O . PRO B 1 62 ? -25.516 4.238 4.555 1 91.94 62 PRO B O 1
ATOM 4100 N N . ILE B 1 63 ? -27.453 3.404 3.852 1 93.31 63 ILE B N 1
ATOM 4101 C CA . ILE B 1 63 ? -27.156 3.553 2.432 1 93.31 63 ILE B CA 1
ATOM 4102 C C . ILE B 1 63 ? -28.25 4.391 1.76 1 93.31 63 ILE B C 1
ATOM 4104 O O . ILE B 1 63 ? -29.422 4.012 1.758 1 93.31 63 ILE B O 1
ATOM 4108 N N . MET B 1 64 ? -27.797 5.555 1.214 1 94.12 64 MET B N 1
ATOM 4109 C CA . MET B 1 64 ? -28.781 6.477 0.65 1 94.12 64 MET B CA 1
ATOM 4110 C C . MET B 1 64 ? -28.391 6.891 -0.764 1 94.12 64 MET B C 1
ATOM 4112 O O . MET B 1 64 ? -27.203 6.973 -1.084 1 94.12 64 MET B O 1
ATOM 4116 N N . PHE B 1 65 ? -29.375 7.066 -1.533 1 92.62 65 PHE B N 1
ATOM 4117 C CA . PHE B 1 65 ? -29.188 7.578 -2.887 1 92.62 65 PHE B CA 1
ATOM 4118 C C . PHE B 1 65 ? -29.562 9.055 -2.963 1 92.62 65 PHE B C 1
ATOM 4120 O O . PHE B 1 65 ? -30.656 9.445 -2.537 1 92.62 65 PHE B O 1
ATOM 4127 N N . LEU B 1 66 ? -28.641 9.875 -3.373 1 88.81 66 LEU B N 1
ATOM 4128 C CA . LEU B 1 66 ? -28.891 11.305 -3.559 1 88.81 66 LEU B CA 1
ATOM 4129 C C . LEU B 1 66 ? -28.594 11.719 -4.996 1 88.81 66 LEU B C 1
ATOM 4131 O O . LEU B 1 66 ? -27.875 11.016 -5.719 1 88.81 66 LEU B O 1
ATOM 4135 N N . GLN B 1 67 ? -29.234 12.688 -5.367 1 85.69 67 GLN B N 1
ATOM 4136 C CA . GLN B 1 67 ? -29.016 13.281 -6.684 1 85.69 67 GLN B CA 1
ATOM 4137 C C . GLN B 1 67 ? -28.531 14.727 -6.566 1 85.69 67 GLN B C 1
ATOM 4139 O O . GLN B 1 67 ? -29.266 15.594 -6.113 1 85.69 67 GLN B O 1
ATOM 4144 N N . PHE B 1 68 ? -27.281 14.945 -6.895 1 81.38 68 PHE B N 1
ATOM 4145 C CA . PHE B 1 68 ? -26.75 16.297 -6.938 1 81.38 68 PHE B CA 1
ATOM 4146 C C . PHE B 1 68 ? -26.781 16.859 -8.359 1 81.38 68 PHE B C 1
ATOM 4148 O O . PHE B 1 68 ? -25.828 16.688 -9.117 1 81.38 68 PHE B O 1
ATOM 4155 N N . GLY B 1 69 ? -27.875 17.594 -8.625 1 76.25 69 GLY B N 1
ATOM 4156 C CA . GLY B 1 69 ? -28.078 17.953 -10.016 1 76.25 69 GLY B CA 1
ATOM 4157 C C . GLY B 1 69 ? -28.25 16.75 -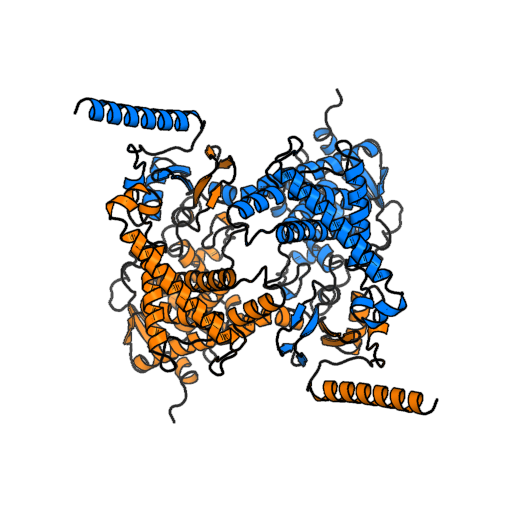10.93 1 76.25 69 GLY B C 1
ATOM 4158 O O . GLY B 1 69 ? -29.125 15.922 -10.719 1 76.25 69 GLY B O 1
ATOM 4159 N N . SER B 1 70 ? -27.281 16.625 -11.797 1 72.69 70 SER B N 1
ATOM 4160 C CA . SER B 1 70 ? -27.375 15.5 -12.734 1 72.69 70 SER B CA 1
ATOM 4161 C C . SER B 1 70 ? -26.516 14.328 -12.273 1 72.69 70 SER B C 1
ATOM 4163 O O . SER B 1 70 ? -26.516 13.266 -12.906 1 72.69 70 SER B O 1
ATOM 4165 N N . ARG B 1 71 ? -25.891 14.461 -11.125 1 78.31 71 ARG B N 1
ATOM 4166 C CA . ARG B 1 71 ? -24.953 13.438 -10.703 1 78.31 71 ARG B CA 1
ATOM 4167 C C . ARG B 1 71 ? -25.531 12.578 -9.594 1 78.31 71 ARG B C 1
ATOM 4169 O O . ARG B 1 71 ? -25.875 13.086 -8.523 1 78.31 71 ARG B O 1
ATOM 4176 N N . PRO B 1 72 ? -25.672 11.352 -9.883 1 85.38 72 PRO B N 1
ATOM 4177 C CA . PRO B 1 72 ? -26.109 10.453 -8.812 1 85.38 72 PRO B CA 1
ATOM 4178 C C . PRO B 1 72 ? -25.016 10.211 -7.77 1 85.38 72 PRO B C 1
ATOM 4180 O O . PRO B 1 72 ? -23.844 10.086 -8.117 1 85.38 72 PRO B O 1
ATOM 4183 N N . VAL B 1 73 ? -25.406 10.234 -6.496 1 88.88 73 VAL B N 1
ATOM 4184 C CA . VAL B 1 73 ? -24.469 10.039 -5.387 1 88.88 73 VAL B CA 1
ATOM 4185 C C . VAL B 1 73 ? -25.047 9.023 -4.406 1 88.88 73 VAL B C 1
ATOM 4187 O O . VAL B 1 73 ? -26.234 9.07 -4.074 1 88.88 73 VAL B O 1
ATOM 4190 N N . VAL B 1 74 ? -24.281 8.086 -4.078 1 91 74 VAL B N 1
ATOM 4191 C CA . VAL B 1 74 ? -24.641 7.152 -3.014 1 91 74 VAL B CA 1
ATOM 4192 C C . VAL B 1 74 ? -23.781 7.43 -1.777 1 91 74 VAL B C 1
ATOM 4194 O O . VAL B 1 74 ? -22.562 7.531 -1.87 1 91 74 VAL B O 1
ATOM 4197 N N . ILE B 1 75 ? -24.438 7.668 -0.654 1 91.88 75 ILE B N 1
ATOM 4198 C CA . ILE B 1 75 ? -23.75 7.891 0.621 1 91.88 75 ILE B CA 1
ATOM 4199 C C . ILE B 1 75 ? -23.828 6.621 1.469 1 91.88 75 ILE B C 1
ATOM 4201 O O . ILE B 1 75 ? -24.922 6.09 1.709 1 91.88 75 ILE B O 1
ATOM 4205 N N . VAL B 1 76 ? -22.688 6.148 1.881 1 90.88 76 VAL B N 1
ATOM 4206 C CA . VAL B 1 76 ? -22.609 4.941 2.701 1 90.88 76 VAL B CA 1
ATOM 4207 C C . VAL B 1 76 ? -22.156 5.305 4.109 1 90.88 76 VAL B C 1
ATOM 4209 O O . VAL B 1 76 ? -21.062 5.867 4.289 1 90.88 76 VAL B O 1
ATOM 4212 N N . SER B 1 77 ? -23 4.996 5.109 1 91.06 77 SER B N 1
ATOM 4213 C CA . SER B 1 77 ? -22.688 5.355 6.488 1 91.06 77 SER B CA 1
ATOM 4214 C C . SER B 1 77 ? -22.625 4.121 7.379 1 91.06 77 SER B C 1
ATOM 4216 O O . SER B 1 77 ? -22.812 4.215 8.594 1 91.06 77 SER B O 1
ATOM 4218 N N . SER B 1 78 ? -22.531 2.959 6.805 1 88.88 78 SER B N 1
ATOM 4219 C CA . SER B 1 78 ? -22.328 1.739 7.582 1 88.88 78 SER B CA 1
ATOM 4220 C C . SER B 1 78 ? -21 1.07 7.238 1 88.88 78 SER B C 1
ATOM 4222 O O . SER B 1 78 ? -20.594 1.058 6.078 1 88.88 78 SER B O 1
ATOM 4224 N N . SER B 1 79 ? -20.453 0.523 8.281 1 85.25 79 SER B N 1
ATOM 4225 C CA . SER B 1 79 ? -19.141 -0.106 8.164 1 85.25 79 SER B CA 1
ATOM 4226 C C . SER B 1 79 ? -19.172 -1.282 7.191 1 85.25 79 SER B C 1
ATOM 4228 O O . SER B 1 79 ? -18.281 -1.423 6.348 1 85.25 79 SER B O 1
ATOM 4230 N N . SER B 1 80 ? -20.188 -2.078 7.312 1 79.25 80 SER B N 1
ATOM 4231 C CA . SER B 1 80 ? -20.312 -3.266 6.473 1 79.25 80 SER B CA 1
ATOM 4232 C C . SER B 1 80 ? -20.453 -2.893 5 1 79.25 80 SER B C 1
ATOM 4234 O O . SER B 1 80 ? -19.812 -3.482 4.137 1 79.25 80 SER B O 1
ATOM 4236 N N . ALA B 1 81 ? -21.312 -1.89 4.754 1 82.75 81 ALA B N 1
ATOM 4237 C CA . ALA B 1 81 ? -21.5 -1.437 3.379 1 82.75 81 ALA B CA 1
ATOM 4238 C C . ALA B 1 81 ? -20.234 -0.8 2.83 1 82.75 81 ALA B C 1
ATOM 4240 O O . ALA B 1 81 ? -19.891 -0.98 1.657 1 82.75 81 ALA B O 1
ATOM 4241 N N . ALA B 1 82 ? -19.578 -0.005 3.648 1 83.75 82 ALA B N 1
ATOM 4242 C CA . ALA B 1 82 ? -18.312 0.605 3.242 1 83.75 82 ALA B CA 1
ATOM 4243 C C . ALA B 1 82 ? -17.281 -0.46 2.873 1 83.75 82 ALA B C 1
ATOM 4245 O O . ALA B 1 82 ? -16.609 -0.348 1.851 1 83.75 82 ALA B O 1
ATOM 4246 N N . GLU B 1 83 ? -17.156 -1.438 3.674 1 77.75 83 GLU B N 1
ATOM 4247 C CA . GLU B 1 83 ? -16.234 -2.543 3.408 1 77.75 83 GLU B CA 1
ATOM 4248 C C . GLU B 1 83 ? -16.547 -3.207 2.07 1 77.75 83 GLU B C 1
ATOM 4250 O O . GLU B 1 83 ? -15.641 -3.516 1.297 1 77.75 83 GLU B O 1
ATOM 4255 N N . GLU B 1 84 ? -17.844 -3.451 1.87 1 73.5 84 GLU B N 1
ATOM 4256 C CA . GLU B 1 84 ? -18.281 -4.043 0.611 1 73.5 84 GLU B CA 1
ATOM 4257 C C . GLU B 1 84 ? -17.844 -3.199 -0.581 1 73.5 84 GLU B C 1
ATOM 4259 O O . GLU B 1 84 ? -17.391 -3.734 -1.597 1 73.5 84 GLU B O 1
ATOM 4264 N N . CYS B 1 85 ? -18 -1.875 -0.432 1 77.06 85 CYS B N 1
ATOM 4265 C CA . CYS B 1 85 ? -17.656 -0.953 -1.51 1 77.06 85 CYS B CA 1
ATOM 4266 C C . CYS B 1 85 ? -16.172 -0.993 -1.81 1 77.06 85 CYS B C 1
ATOM 4268 O O . CYS B 1 85 ? -15.766 -0.957 -2.973 1 77.06 85 CYS B O 1
ATOM 4270 N N . PHE B 1 86 ? -15.453 -1.014 -0.771 1 71.31 86 PHE B N 1
ATOM 4271 C CA . PHE B 1 86 ? -14.008 -0.889 -0.955 1 71.31 86 PHE B CA 1
ATOM 4272 C C . PHE B 1 86 ? -13.398 -2.225 -1.358 1 71.31 86 PHE B C 1
ATOM 4274 O O . PHE B 1 86 ? -12.289 -2.268 -1.899 1 71.31 86 PHE B O 1
ATOM 4281 N N . THR B 1 87 ? -14.117 -3.287 -1.075 1 60.59 87 THR B N 1
ATOM 4282 C CA . THR B 1 87 ? -13.539 -4.598 -1.351 1 60.59 87 THR B CA 1
ATOM 4283 C C . THR B 1 87 ? -14.227 -5.246 -2.553 1 60.59 87 THR B C 1
ATOM 4285 O O . THR B 1 87 ? -13.945 -6.398 -2.885 1 60.59 87 THR B O 1
ATOM 4288 N N . LYS B 1 88 ? -15.273 -4.531 -3.094 1 57.25 88 LYS B N 1
ATOM 4289 C CA . LYS B 1 88 ? -16.094 -5.094 -4.168 1 57.25 88 LYS B CA 1
ATOM 4290 C C . LYS B 1 88 ? -15.211 -5.59 -5.316 1 57.25 88 LYS B C 1
ATOM 4292 O O . LYS B 1 88 ? -15.461 -6.668 -5.867 1 57.25 88 LYS B O 1
ATOM 4297 N N . MET B 1 89 ? -14.32 -4.676 -5.723 1 52.47 89 MET B N 1
ATOM 4298 C CA . MET B 1 89 ? -13.492 -5.141 -6.832 1 52.47 89 MET B CA 1
ATOM 4299 C C . MET B 1 89 ? -12.797 -6.457 -6.477 1 52.47 89 MET B C 1
ATOM 4301 O O . MET B 1 89 ? -12.703 -7.355 -7.316 1 52.47 89 MET B O 1
ATOM 4305 N N . THR B 1 90 ? -12.469 -6.387 -5.168 1 53.31 90 THR B N 1
ATOM 4306 C CA . THR B 1 90 ? -11.789 -7.609 -4.742 1 53.31 90 THR B CA 1
ATOM 4307 C C . THR B 1 90 ? -12.758 -8.789 -4.754 1 53.31 90 THR B C 1
ATOM 4309 O O . THR B 1 90 ? -12.367 -9.914 -5.066 1 53.31 90 THR B O 1
ATOM 4312 N N . ASN B 1 91 ? -14.062 -8.398 -4.508 1 56.28 91 ASN B N 1
ATOM 4313 C CA . ASN B 1 91 ? -15.078 -9.445 -4.465 1 56.28 91 ASN B CA 1
ATOM 4314 C C . ASN B 1 91 ? -15.414 -9.961 -5.859 1 56.28 91 ASN B C 1
ATOM 4316 O O . ASN B 1 91 ? -15.648 -11.156 -6.043 1 56.28 91 ASN B O 1
ATOM 4320 N N . LYS B 1 92 ? -15.391 -8.945 -6.754 1 59.56 92 LYS B N 1
ATOM 4321 C CA . LYS B 1 92 ? -15.672 -9.414 -8.109 1 59.56 92 LYS B CA 1
ATOM 4322 C C . LYS B 1 92 ? -14.594 -10.367 -8.602 1 59.56 92 LYS B C 1
ATOM 4324 O O . LYS B 1 92 ? -14.883 -11.32 -9.328 1 59.56 92 LYS B O 1
ATOM 4329 N N . LEU B 1 93 ? -13.477 -10.148 -8.031 1 70.75 93 LEU B N 1
ATOM 4330 C CA . LEU B 1 93 ? -12.375 -10.992 -8.469 1 70.75 93 LEU B CA 1
ATOM 4331 C C . LEU B 1 93 ? -12.297 -12.266 -7.637 1 70.75 93 LEU B C 1
ATOM 4333 O O . LEU B 1 93 ? -11.617 -13.227 -8.016 1 70.75 93 LEU B O 1
ATOM 4337 N N . LEU B 1 94 ? -13.141 -12.25 -6.656 1 76.69 94 LEU B N 1
ATOM 4338 C CA . LEU B 1 94 ? -13.219 -13.438 -5.809 1 76.69 94 LEU B CA 1
ATOM 4339 C C . LEU B 1 94 ? -13.859 -14.602 -6.551 1 76.69 94 LEU B C 1
ATOM 4341 O O . LEU B 1 94 ? -13.445 -15.75 -6.387 1 76.69 94 LEU B O 1
ATOM 4345 N N . SER B 1 95 ? -14.82 -14.227 -7.332 1 80.94 95 SER B N 1
ATOM 4346 C CA . SER B 1 95 ? -15.531 -15.273 -8.062 1 80.94 95 SER B CA 1
ATOM 4347 C C . SER B 1 95 ? -14.594 -16.016 -9.008 1 80.94 95 SER B C 1
ATOM 4349 O O . SER B 1 95 ? -14.711 -17.234 -9.188 1 80.94 95 SER B O 1
ATOM 4351 N N . ILE B 1 96 ? -13.703 -15.32 -9.578 1 86.69 96 ILE B N 1
ATOM 4352 C CA . ILE B 1 96 ? -12.75 -15.922 -10.5 1 86.69 96 ILE B CA 1
ATOM 4353 C C . ILE B 1 96 ? -11.859 -16.906 -9.742 1 86.69 96 ILE B C 1
ATOM 4355 O O . ILE B 1 96 ? -11.656 -18.047 -10.188 1 86.69 96 ILE B O 1
ATOM 4359 N N . ARG B 1 97 ? -11.383 -16.5 -8.602 1 90.31 97 ARG B N 1
ATOM 4360 C CA . ARG B 1 97 ? -10.508 -17.344 -7.809 1 90.31 97 ARG B CA 1
ATOM 4361 C C . ARG B 1 97 ? -11.25 -18.594 -7.328 1 90.31 97 ARG B C 1
ATOM 4363 O O . ARG B 1 97 ? -10.742 -19.719 -7.445 1 90.31 97 ARG B O 1
ATOM 4370 N N . LYS B 1 98 ? -12.414 -18.406 -6.93 1 90.56 98 LYS B N 1
ATOM 4371 C CA . LYS B 1 98 ? -13.227 -19.516 -6.453 1 90.56 98 LYS B CA 1
ATOM 4372 C C . LYS B 1 98 ? -13.516 -20.5 -7.574 1 90.56 98 LYS B C 1
ATOM 4374 O O . LYS B 1 98 ? -13.406 -21.719 -7.383 1 90.56 98 LYS B O 1
ATOM 4379 N N . ASP B 1 99 ? -13.859 -19.891 -8.641 1 90 99 ASP B N 1
ATOM 4380 C CA . ASP B 1 99 ? -14.211 -20.719 -9.789 1 90 99 ASP B CA 1
ATOM 4381 C C . ASP B 1 99 ? -13.016 -21.562 -10.234 1 90 99 ASP B C 1
ATOM 4383 O O . ASP B 1 99 ? -13.156 -22.766 -10.477 1 90 99 ASP B O 1
ATOM 4387 N N . GLU B 1 100 ? -11.93 -20.969 -10.359 1 93.06 100 GLU B N 1
ATOM 4388 C CA . GLU B 1 100 ? -10.75 -21.688 -10.844 1 93.06 100 GLU B CA 1
ATOM 4389 C C . GLU B 1 100 ? -10.266 -22.719 -9.828 1 93.06 100 GLU B C 1
ATOM 4391 O O . GLU B 1 100 ? -9.797 -23.781 -10.203 1 93.06 100 GLU B O 1
ATOM 4396 N N . ILE B 1 101 ? -10.352 -22.406 -8.594 1 95.62 101 ILE B N 1
ATOM 4397 C CA . ILE B 1 101 ? -9.969 -23.359 -7.555 1 95.62 101 ILE B CA 1
ATOM 4398 C C . ILE B 1 101 ? -10.93 -24.547 -7.559 1 95.62 101 ILE B C 1
ATOM 4400 O O . ILE B 1 101 ? -10.5 -25.703 -7.449 1 95.62 101 ILE B O 1
ATOM 4404 N N . LYS B 1 102 ? -12.188 -24.219 -7.719 1 93.88 102 LYS B N 1
ATOM 4405 C CA . LYS B 1 102 ? -13.172 -25.297 -7.812 1 93.88 102 LYS B CA 1
ATOM 4406 C C . LYS B 1 102 ? -12.867 -26.219 -8.984 1 93.88 102 LYS B C 1
ATOM 4408 O O . LYS B 1 102 ? -12.977 -27.453 -8.859 1 93.88 102 LYS B O 1
ATOM 4413 N N . LYS B 1 103 ? -12.516 -25.656 -10.07 1 93 103 LYS B N 1
ATOM 4414 C CA . LYS B 1 103 ? -12.18 -26.469 -11.242 1 93 103 LYS B CA 1
ATOM 4415 C C . LYS B 1 103 ? -10.992 -27.375 -10.961 1 93 103 LYS B C 1
ATOM 4417 O O . LYS B 1 103 ? -10.977 -28.531 -11.391 1 93 103 LYS B O 1
ATOM 4422 N N . LEU B 1 104 ? -10.031 -26.859 -10.305 1 95.12 104 LEU B N 1
ATOM 4423 C CA . LEU B 1 104 ? -8.883 -27.672 -9.906 1 95.12 104 LEU B CA 1
ATOM 4424 C C . LEU B 1 104 ? -9.328 -28.828 -9.008 1 95.12 104 LEU B C 1
ATOM 4426 O O . LEU B 1 104 ? -8.914 -29.969 -9.219 1 95.12 104 LEU B O 1
ATOM 4430 N N . LEU B 1 105 ? -10.195 -28.547 -8.055 1 96.62 105 LEU B N 1
ATOM 4431 C CA . LEU B 1 105 ? -10.664 -29.547 -7.109 1 96.62 105 LEU B CA 1
ATOM 4432 C C . LEU B 1 105 ? -11.445 -30.641 -7.828 1 96.62 105 LEU B C 1
ATOM 4434 O O . LEU B 1 105 ? -11.258 -31.828 -7.555 1 96.62 105 LEU B O 1
ATOM 4438 N N . VAL B 1 106 ? -12.266 -30.203 -8.727 1 94.56 106 VAL B N 1
ATOM 4439 C CA . VAL B 1 106 ? -13.078 -31.141 -9.477 1 94.56 106 VAL B CA 1
ATOM 4440 C C . VAL B 1 106 ? -12.18 -32.031 -10.336 1 94.56 106 VAL B C 1
ATOM 4442 O O . VAL B 1 106 ? -12.375 -33.25 -10.391 1 94.56 106 VAL B O 1
ATOM 4445 N N . ASN B 1 107 ? -11.258 -31.438 -10.977 1 92.81 107 ASN B N 1
ATOM 4446 C CA . ASN B 1 107 ? -10.32 -32.188 -11.805 1 92.81 107 ASN B CA 1
ATOM 4447 C C . ASN B 1 107 ? -9.57 -33.25 -10.984 1 92.81 107 ASN B C 1
ATOM 4449 O O . ASN B 1 107 ? -9.406 -34.375 -11.422 1 92.81 107 ASN B O 1
ATOM 4453 N N . LEU B 1 108 ? -9.125 -32.906 -9.836 1 95.5 108 LEU B N 1
ATOM 4454 C CA . LEU B 1 108 ? -8.398 -33.844 -8.961 1 95.5 108 LEU B CA 1
ATOM 4455 C C . LEU B 1 108 ? -9.32 -34.938 -8.438 1 95.5 108 LEU B C 1
ATOM 4457 O O . LEU B 1 108 ? -8.906 -36.094 -8.328 1 95.5 108 LEU B O 1
ATOM 4461 N N . ALA B 1 109 ? -10.508 -34.562 -8.148 1 95.25 109 ALA B N 1
ATOM 4462 C CA . ALA B 1 109 ? -11.477 -35.5 -7.586 1 95.25 109 ALA B CA 1
ATOM 4463 C C . ALA B 1 109 ? -11.852 -36.562 -8.602 1 95.25 109 ALA B C 1
ATOM 4465 O O . ALA B 1 109 ? -12.055 -37.75 -8.242 1 95.25 109 ALA B O 1
ATOM 4466 N N . ASN B 1 110 ? -11.977 -36.156 -9.852 1 91.81 110 ASN B N 1
ATOM 4467 C CA . ASN B 1 110 ? -12.383 -37.094 -10.906 1 91.81 110 ASN B CA 1
ATOM 4468 C C . ASN B 1 110 ? -11.5 -38.344 -10.938 1 91.81 110 ASN B C 1
ATOM 4470 O O . ASN B 1 110 ? -11.969 -39.438 -11.258 1 91.81 110 ASN B O 1
ATOM 4474 N N . ASN B 1 111 ? -10.297 -38.25 -10.57 1 89.94 111 ASN B N 1
ATOM 4475 C CA . ASN B 1 111 ? -9.359 -39.344 -10.648 1 89.94 111 ASN B CA 1
ATOM 4476 C C . ASN B 1 111 ? -9.094 -39.969 -9.273 1 89.94 111 ASN B C 1
ATOM 4478 O O . ASN B 1 111 ? -8.305 -40.906 -9.141 1 89.94 111 ASN B O 1
ATOM 4482 N N . SER B 1 112 ? -9.781 -39.438 -8.203 1 93.19 112 SER B N 1
ATOM 4483 C CA . SER B 1 112 ? -9.375 -39.844 -6.863 1 93.19 112 SER B CA 1
ATOM 4484 C C . SER B 1 112 ? -10.578 -40.094 -5.961 1 93.19 112 SER B C 1
ATOM 4486 O O . SER B 1 112 ? -10.484 -39.938 -4.738 1 93.19 112 SER B O 1
ATOM 4488 N N . LEU B 1 113 ? -11.727 -40.375 -6.496 1 91.19 113 LEU B N 1
ATOM 4489 C CA . LEU B 1 113 ? -12.953 -40.531 -5.727 1 91.19 113 LEU B CA 1
ATOM 4490 C C . LEU B 1 113 ? -12.938 -41.844 -4.941 1 91.19 113 LEU B C 1
ATOM 4492 O O . LEU B 1 113 ? -13.414 -41.875 -3.805 1 91.19 113 LEU B O 1
ATOM 4496 N N . GLN B 1 114 ? -12.445 -42.906 -5.562 1 90.25 114 GLN B N 1
ATOM 4497 C CA . GLN B 1 114 ? -12.531 -44.219 -4.957 1 90.25 114 GLN B CA 1
ATOM 4498 C C . GLN B 1 114 ? -11.266 -44.531 -4.16 1 90.25 114 GLN B C 1
ATOM 4500 O O . GLN B 1 114 ? -11.344 -45.094 -3.062 1 90.25 114 GLN B O 1
ATOM 4505 N N . ASP B 1 115 ? -10.094 -44.25 -4.773 1 93.69 115 ASP B N 1
ATOM 4506 C CA . ASP B 1 115 ? -8.812 -44.594 -4.152 1 93.69 115 ASP B CA 1
ATOM 4507 C C . ASP B 1 115 ? -7.789 -43.469 -4.414 1 93.69 115 ASP B C 1
ATOM 4509 O O . ASP B 1 115 ? -8.039 -42.562 -5.215 1 93.69 115 ASP B O 1
ATOM 4513 N N . PHE B 1 116 ? -6.707 -43.656 -3.662 1 96.31 116 PHE B N 1
ATOM 4514 C CA . PHE B 1 116 ? -5.613 -42.688 -3.879 1 96.31 116 PHE B CA 1
ATOM 4515 C C . PHE B 1 116 ? -5.141 -42.75 -5.328 1 96.31 116 PHE B C 1
ATOM 4517 O O . PHE B 1 116 ? -5.062 -43.812 -5.93 1 96.31 116 PHE B O 1
ATOM 4524 N N . SER B 1 117 ? -4.953 -41.594 -5.879 1 96.69 117 SER B N 1
ATOM 4525 C CA . SER B 1 117 ? -4.41 -41.469 -7.227 1 96.69 117 SER B CA 1
ATOM 4526 C C . SER B 1 117 ? -3.205 -40.531 -7.25 1 96.69 117 SER B C 1
ATOM 4528 O O . SER B 1 117 ? -3.172 -39.531 -6.523 1 96.69 117 SER B O 1
ATOM 4530 N N . LYS B 1 118 ? -2.234 -40.938 -8.07 1 97 118 LYS B N 1
ATOM 4531 C CA . LYS B 1 118 ? -1.033 -40.094 -8.211 1 97 118 LYS B CA 1
ATOM 4532 C C . LYS B 1 118 ? -1.304 -38.875 -9.07 1 97 118 LYS B C 1
ATOM 4534 O O . LYS B 1 118 ? -1.985 -38.969 -10.094 1 97 118 LYS B O 1
ATOM 4539 N N . VAL B 1 119 ? -0.829 -37.719 -8.609 1 96.88 119 VAL B N 1
ATOM 4540 C CA . VAL B 1 119 ? -1.029 -36.5 -9.367 1 96.88 119 VAL B CA 1
ATOM 4541 C C . VAL B 1 119 ? 0.254 -35.656 -9.352 1 96.88 119 VAL B C 1
ATOM 4543 O O . VAL B 1 119 ? 0.985 -35.656 -8.359 1 96.88 119 VAL B O 1
ATOM 4546 N N . GLU B 1 120 ? 0.593 -35.031 -10.477 1 96.88 120 GLU B N 1
ATOM 4547 C CA . GLU B 1 120 ? 1.652 -34.031 -10.57 1 96.88 120 GLU B CA 1
ATOM 4548 C C . GLU B 1 120 ? 1.114 -32.625 -10.305 1 96.88 120 GLU B C 1
ATOM 4550 O O . GLU B 1 120 ? 0.284 -32.125 -11.062 1 96.88 120 GLU B O 1
ATOM 4555 N N . LEU B 1 121 ? 1.583 -32.031 -9.242 1 97.31 121 LEU B N 1
ATOM 4556 C CA . LEU B 1 121 ? 0.921 -30.844 -8.734 1 97.31 121 LEU B CA 1
ATOM 4557 C C . LEU B 1 121 ? 1.546 -29.578 -9.32 1 97.31 121 LEU B C 1
ATOM 4559 O O . LEU B 1 121 ? 0.91 -28.531 -9.352 1 97.31 121 LEU B O 1
ATOM 4563 N N . LYS B 1 122 ? 2.764 -29.578 -9.797 1 94.38 122 LYS B N 1
ATOM 4564 C CA . LYS B 1 122 ? 3.422 -28.391 -10.352 1 94.38 122 LYS B CA 1
ATOM 4565 C C . LYS B 1 122 ? 2.609 -27.797 -11.5 1 94.38 122 LYS B C 1
ATOM 4567 O O . LYS B 1 122 ? 2.256 -26.625 -11.469 1 94.38 122 LYS B O 1
ATOM 4572 N N . SER B 1 123 ? 2.291 -28.609 -12.477 1 91 123 SER B N 1
ATOM 4573 C CA . SER B 1 123 ? 1.547 -28.156 -13.641 1 91 123 SER B CA 1
ATOM 4574 C C . SER B 1 123 ? 0.145 -27.688 -13.258 1 91 123 SER B C 1
ATOM 4576 O O . SER B 1 123 ? -0.377 -26.734 -13.828 1 91 123 SER B O 1
ATOM 4578 N N . LYS B 1 124 ? -0.457 -28.375 -12.289 1 94.44 124 LYS B N 1
ATOM 4579 C CA . LYS B 1 124 ? -1.801 -28.016 -11.844 1 94.44 124 LYS B CA 1
ATOM 4580 C C . LYS B 1 124 ? -1.818 -26.625 -11.195 1 94.44 124 LYS B C 1
ATOM 4582 O O . LYS B 1 124 ? -2.744 -25.844 -11.414 1 94.44 124 LYS B O 1
ATOM 4587 N N . PHE B 1 125 ? -0.815 -26.391 -10.398 1 95.94 125 PHE B N 1
ATOM 4588 C CA . PHE B 1 125 ? -0.741 -25.109 -9.727 1 95.94 125 PHE B CA 1
ATOM 4589 C C . PHE B 1 125 ? -0.438 -24 -10.719 1 95.94 125 PHE B C 1
ATOM 4591 O O . PHE B 1 125 ? -0.985 -22.891 -10.617 1 95.94 125 PHE B O 1
ATOM 4598 N N . GLN B 1 126 ? 0.447 -24.219 -11.672 1 89.62 126 GLN B N 1
ATOM 4599 C CA . GLN B 1 126 ? 0.748 -23.25 -12.703 1 89.62 126 GLN B CA 1
ATOM 4600 C C . GLN B 1 126 ? -0.497 -22.906 -13.523 1 89.62 126 GLN B C 1
ATOM 4602 O O . GLN B 1 126 ? -0.76 -21.734 -13.805 1 89.62 126 GLN B O 1
ATOM 4607 N N . GLU B 1 127 ? -1.214 -23.938 -13.836 1 89.56 127 GLU B N 1
ATOM 4608 C CA . GLU B 1 127 ? -2.453 -23.75 -14.578 1 89.56 127 GLU B CA 1
ATOM 4609 C C . GLU B 1 127 ? -3.467 -22.953 -13.773 1 89.56 127 GLU B C 1
ATOM 4611 O O . GLU B 1 127 ? -4.141 -22.062 -14.312 1 89.56 127 GLU B O 1
ATOM 4616 N N . LEU B 1 128 ? -3.572 -23.297 -12.57 1 94.44 128 LEU B N 1
ATOM 4617 C CA . LEU B 1 128 ? -4.512 -22.609 -11.688 1 94.44 128 LEU B CA 1
ATOM 4618 C C . LEU B 1 128 ? -4.207 -21.109 -11.617 1 94.44 128 LEU B C 1
ATOM 4620 O O . LEU B 1 128 ? -5.082 -20.281 -11.867 1 94.44 128 LEU B O 1
ATOM 4624 N N . THR B 1 129 ? -2.984 -20.812 -11.227 1 93.62 129 THR B N 1
ATOM 4625 C CA . THR B 1 129 ? -2.627 -19.406 -11.008 1 93.62 129 THR B CA 1
ATOM 4626 C C . THR B 1 129 ? -2.658 -18.625 -12.312 1 93.62 129 THR B C 1
ATOM 4628 O O . THR B 1 129 ? -3.078 -17.469 -12.344 1 93.62 129 THR B O 1
ATOM 4631 N N . PHE B 1 130 ? -2.258 -19.266 -13.312 1 88 130 PHE B N 1
ATOM 4632 C CA . PHE B 1 130 ? -2.334 -18.625 -14.625 1 88 130 PHE B CA 1
ATOM 4633 C C . PHE B 1 130 ? -3.779 -18.328 -15 1 88 130 PHE B C 1
ATOM 4635 O O . PHE B 1 130 ? -4.086 -17.234 -15.484 1 88 130 PHE B O 1
ATOM 4642 N N . SER B 1 131 ? -4.605 -19.297 -14.836 1 91 131 SER B N 1
ATOM 4643 C CA . SER B 1 131 ? -6.016 -19.141 -15.172 1 91 131 SER B CA 1
ATOM 4644 C C . SER B 1 131 ? -6.645 -18 -14.367 1 91 131 SER B C 1
ATOM 4646 O O . SER B 1 131 ? -7.414 -17.203 -14.914 1 91 131 SER B O 1
ATOM 4648 N N . ILE B 1 132 ? -6.301 -17.984 -13.164 1 91.75 132 ILE B N 1
ATOM 4649 C CA . ILE B 1 132 ? -6.816 -16.906 -12.312 1 91.75 132 ILE B CA 1
ATOM 4650 C C . ILE B 1 132 ? -6.355 -15.555 -12.859 1 91.75 132 ILE B C 1
ATOM 4652 O O . ILE B 1 132 ? -7.164 -14.648 -13.047 1 91.75 132 ILE B O 1
ATOM 4656 N N . MET B 1 133 ? -5.113 -15.422 -13.172 1 90.31 133 MET B N 1
ATOM 4657 C CA . MET B 1 133 ? -4.531 -14.141 -13.57 1 90.31 133 MET B CA 1
ATOM 4658 C C . MET B 1 133 ? -5.062 -13.703 -14.93 1 90.31 133 MET B C 1
ATOM 4660 O O . MET B 1 133 ? -5.438 -12.547 -15.109 1 90.31 133 MET B O 1
ATOM 4664 N N . ILE B 1 134 ? -5.066 -14.609 -15.859 1 87.94 134 ILE B N 1
ATOM 4665 C CA . ILE B 1 134 ? -5.461 -14.227 -17.203 1 87.94 134 ILE B CA 1
ATOM 4666 C C . ILE B 1 134 ? -6.941 -13.852 -17.234 1 87.94 134 ILE B C 1
ATOM 4668 O O . ILE B 1 134 ? -7.352 -12.961 -17.984 1 87.94 134 ILE B O 1
ATOM 4672 N N . ARG B 1 135 ? -7.73 -14.531 -16.469 1 88.62 135 ARG B N 1
ATOM 4673 C CA . ARG B 1 135 ? -9.141 -14.18 -16.375 1 88.62 135 ARG B CA 1
ATOM 4674 C C . ARG B 1 135 ? -9.328 -12.805 -15.734 1 88.62 135 ARG B C 1
ATOM 4676 O O . ARG B 1 135 ? -10.188 -12.031 -16.156 1 88.62 135 ARG B O 1
ATOM 4683 N N . MET B 1 136 ? -8.562 -12.586 -14.766 1 86.81 136 MET B N 1
ATOM 4684 C CA . MET B 1 136 ? -8.648 -11.281 -14.102 1 86.81 136 MET B CA 1
ATOM 4685 C C . MET B 1 136 ? -8.18 -10.172 -15.031 1 86.81 136 MET B C 1
ATOM 4687 O O . MET B 1 136 ? -8.758 -9.078 -15.047 1 86.81 136 MET B O 1
ATOM 4691 N N . VAL B 1 137 ? -7.184 -10.469 -15.805 1 88.19 137 VAL B N 1
ATOM 4692 C CA . VAL B 1 137 ? -6.52 -9.445 -16.609 1 88.19 137 VAL B CA 1
ATOM 4693 C C . VAL B 1 137 ? -7.27 -9.25 -17.922 1 88.19 137 VAL B C 1
ATOM 4695 O O . VAL B 1 137 ? -7.457 -8.117 -18.375 1 88.19 137 VAL B O 1
ATOM 4698 N N . ALA B 1 138 ? -7.746 -10.383 -18.578 1 87.19 138 ALA B N 1
ATOM 4699 C CA . ALA B 1 138 ? -8.273 -10.297 -19.938 1 87.19 138 ALA B CA 1
ATOM 4700 C C . ALA B 1 138 ? -9.633 -10.992 -20.047 1 87.19 138 ALA B C 1
ATOM 4702 O O . ALA B 1 138 ? -10.266 -10.969 -21.094 1 87.19 138 ALA B O 1
ATOM 4703 N N . GLY B 1 139 ? -10.039 -11.641 -19.016 1 84 139 GLY B N 1
ATOM 4704 C CA . GLY B 1 139 ? -11.328 -12.305 -19.062 1 84 139 GLY B CA 1
ATOM 4705 C C . GLY B 1 139 ? -11.352 -13.5 -19.984 1 84 139 GLY B C 1
ATOM 4706 O O . GLY B 1 139 ? -12.406 -13.836 -20.547 1 84 139 GLY B O 1
ATOM 4707 N N . LYS B 1 140 ? -10.172 -14.055 -20.156 1 83.25 140 LYS B N 1
ATOM 4708 C CA . LYS B 1 140 ? -10.055 -15.203 -21.047 1 83.25 140 LYS B CA 1
ATOM 4709 C C . LYS B 1 140 ? -9.68 -16.469 -20.281 1 83.25 140 LYS B C 1
ATOM 4711 O O . LYS B 1 140 ? -9.203 -16.375 -19.141 1 83.25 140 LYS B O 1
ATOM 4716 N N . ARG B 1 141 ? -9.969 -17.578 -20.953 1 82.12 141 ARG B N 1
ATOM 4717 C CA . ARG B 1 141 ? -9.562 -18.859 -20.406 1 82.12 141 ARG B CA 1
ATOM 4718 C C . ARG B 1 141 ? -8.656 -19.609 -21.391 1 82.12 141 ARG B C 1
ATOM 4720 O O . ARG B 1 141 ? -9.031 -19.828 -22.547 1 82.12 141 ARG B O 1
ATOM 4727 N N . TYR B 1 142 ? -7.562 -19.922 -20.922 1 77.38 142 TYR B N 1
ATOM 4728 C CA . TYR B 1 142 ? -6.613 -20.562 -21.812 1 77.38 142 TYR B CA 1
ATOM 4729 C C . TYR B 1 142 ? -6.363 -22.016 -21.406 1 77.38 142 TYR B C 1
ATOM 4731 O O . TYR B 1 142 ? -5.645 -22.75 -22.094 1 77.38 142 TYR B O 1
ATOM 4739 N N . TYR B 1 143 ? -6.934 -22.406 -20.297 1 72.31 143 TYR B N 1
ATOM 4740 C CA . TYR B 1 143 ? -6.785 -23.797 -19.859 1 72.31 143 TYR B CA 1
ATOM 4741 C C . TYR B 1 143 ? -8.148 -24.422 -19.562 1 72.31 143 TYR B C 1
ATOM 4743 O O . TYR B 1 143 ? -9.094 -23.719 -19.203 1 72.31 143 TYR B O 1
ATOM 4751 N N . GLY B 1 144 ? -8.172 -25.719 -19.734 1 67.94 144 GLY B N 1
ATOM 4752 C CA . GLY B 1 144 ? -9.383 -26.453 -19.406 1 67.94 144 GLY B CA 1
ATOM 4753 C C . GLY B 1 144 ? -10.227 -26.781 -20.609 1 67.94 144 GLY B C 1
ATOM 4754 O O . GLY B 1 144 ? -9.836 -26.5 -21.75 1 67.94 144 GLY B O 1
ATOM 4755 N N . ASP B 1 145 ? -11.305 -27.391 -20.297 1 65.25 145 ASP B N 1
ATOM 4756 C CA . ASP B 1 145 ? -12.188 -27.891 -21.359 1 65.25 145 ASP B CA 1
ATOM 4757 C C . ASP B 1 145 ? -12.977 -26.75 -21.984 1 65.25 145 ASP B C 1
ATOM 4759 O O . ASP B 1 145 ? -13.453 -26.875 -23.125 1 65.25 145 ASP B O 1
ATOM 4763 N N . ASP B 1 146 ? -12.984 -25.656 -21.297 1 67.81 146 ASP B N 1
ATOM 4764 C CA . ASP B 1 146 ? -13.844 -24.562 -21.766 1 67.81 146 ASP B CA 1
ATOM 4765 C C . ASP B 1 146 ? -13.039 -23.5 -22.5 1 67.81 146 ASP B C 1
ATOM 4767 O O . ASP B 1 146 ? -13.469 -22.359 -22.625 1 67.81 146 ASP B O 1
ATOM 4771 N N . VAL B 1 147 ? -11.945 -23.969 -23 1 74.38 147 VAL B N 1
ATOM 4772 C CA . VAL B 1 147 ? -11.109 -23.016 -23.719 1 74.38 147 VAL B CA 1
ATOM 4773 C C . VAL B 1 147 ? -11.711 -22.734 -25.109 1 74.38 147 VAL B C 1
ATOM 4775 O O . VAL B 1 147 ? -11.945 -23.656 -25.875 1 74.38 147 VAL B O 1
ATOM 4778 N N . SER B 1 148 ? -12.117 -21.484 -25.344 1 65.62 148 SER B N 1
ATOM 4779 C CA . SER B 1 148 ? -12.75 -21.109 -26.609 1 65.62 148 SER B CA 1
ATOM 4780 C C . SER B 1 148 ? -11.734 -21.109 -27.75 1 65.62 148 SER B C 1
ATOM 4782 O O . SER B 1 148 ? -12.016 -21.609 -28.828 1 65.62 148 SER B O 1
ATOM 4784 N N . ASP B 1 149 ? -10.555 -20.609 -27.547 1 74.38 149 ASP B N 1
ATOM 4785 C CA . ASP B 1 149 ? -9.516 -20.516 -28.562 1 74.38 149 ASP B CA 1
ATOM 4786 C C . ASP B 1 149 ? -8.266 -21.297 -28.156 1 74.38 149 ASP B C 1
ATOM 4788 O O . ASP B 1 149 ? -7.34 -20.734 -27.562 1 74.38 149 ASP B O 1
ATOM 4792 N N . LYS B 1 150 ? -8.234 -22.547 -28.547 1 77.06 150 LYS B N 1
ATOM 4793 C CA . LYS B 1 150 ? -7.168 -23.453 -28.141 1 77.06 150 LYS B CA 1
ATOM 4794 C C . LYS B 1 150 ? -5.824 -23.031 -28.719 1 77.06 150 LYS B C 1
ATOM 4796 O O . LYS B 1 150 ? -4.785 -23.172 -28.078 1 77.06 150 LYS B O 1
ATOM 4801 N N . GLU B 1 151 ? -5.926 -22.547 -29.922 1 79.06 151 GLU B N 1
ATOM 4802 C CA . GLU B 1 151 ? -4.688 -22.125 -30.578 1 79.06 151 GLU B CA 1
ATOM 4803 C C . GLU B 1 151 ? -4.074 -20.922 -29.859 1 79.06 151 GLU B C 1
ATOM 4805 O O . GLU B 1 151 ? -2.861 -20.875 -29.641 1 79.06 151 GLU B O 1
ATOM 4810 N N . GLU B 1 152 ? -4.906 -20.031 -29.531 1 80.19 152 GLU B N 1
ATOM 4811 C CA . GLU B 1 152 ? -4.434 -18.875 -28.781 1 80.19 152 GLU B CA 1
ATOM 4812 C C . GLU B 1 152 ? -3.852 -19.266 -27.438 1 80.19 152 GLU B C 1
ATOM 4814 O O . GLU B 1 152 ? -2.811 -18.75 -27.016 1 80.19 152 GLU B O 1
ATOM 4819 N N . ALA B 1 153 ? -4.527 -20.172 -26.906 1 78.38 153 ALA B N 1
ATOM 4820 C CA . ALA B 1 153 ? -4.074 -20.656 -25.609 1 78.38 153 ALA B CA 1
ATOM 4821 C C . ALA B 1 153 ? -2.697 -21.312 -25.703 1 78.38 153 ALA B C 1
ATOM 4823 O O . ALA B 1 153 ? -1.83 -21.078 -24.859 1 78.38 153 ALA B O 1
ATOM 4824 N N . ARG B 1 154 ? -2.545 -22.062 -26.688 1 77.94 154 ARG B N 1
ATOM 4825 C CA . ARG B 1 154 ? -1.272 -22.734 -26.922 1 77.94 154 ARG B CA 1
ATOM 4826 C C . ARG B 1 154 ? -0.156 -21.734 -27.172 1 77.94 154 ARG B C 1
ATOM 4828 O O . ARG B 1 154 ? 0.946 -21.875 -26.641 1 77.94 154 ARG B O 1
ATOM 4835 N N . GLN B 1 155 ? -0.414 -20.844 -28 1 77.81 155 GLN B N 1
ATOM 4836 C CA . GLN B 1 155 ? 0.573 -19.812 -28.328 1 77.81 155 GLN B CA 1
ATOM 4837 C C . GLN B 1 155 ? 0.986 -19.031 -27.078 1 77.81 155 GLN B C 1
ATOM 4839 O O . GLN B 1 155 ? 2.17 -18.766 -26.875 1 77.81 155 GLN B O 1
ATOM 4844 N N . PHE B 1 156 ? 0.03 -18.797 -26.406 1 77.44 156 PHE B N 1
ATOM 4845 C CA . PHE B 1 156 ? 0.298 -18.016 -25.203 1 77.44 156 PHE B CA 1
ATOM 4846 C C . PHE B 1 156 ? 1.137 -18.797 -24.219 1 77.44 156 PHE B C 1
ATOM 4848 O O . PHE B 1 156 ? 2.076 -18.266 -23.609 1 77.44 156 PHE B O 1
ATOM 4855 N N . THR B 1 157 ? 0.736 -19.984 -24.016 1 73 157 THR B N 1
ATOM 4856 C CA . THR B 1 157 ? 1.467 -20.828 -23.078 1 73 157 THR B CA 1
ATOM 4857 C C . THR B 1 157 ? 2.93 -20.969 -23.5 1 73 157 THR B C 1
ATOM 4859 O O . THR B 1 157 ? 3.826 -20.953 -22.656 1 73 157 THR B O 1
ATOM 4862 N N . GLN B 1 158 ? 3.059 -21.078 -24.781 1 75.56 158 GLN B N 1
ATOM 4863 C CA . GLN B 1 158 ? 4.418 -21.172 -25.297 1 75.56 158 GLN B CA 1
ATOM 4864 C C . GLN B 1 158 ? 5.184 -19.875 -25.078 1 75.56 158 GLN B C 1
ATOM 4866 O O . GLN B 1 158 ? 6.367 -19.906 -24.719 1 75.56 158 GLN B O 1
ATOM 4871 N N . LEU B 1 159 ? 4.551 -18.828 -25.297 1 77.38 159 LEU B N 1
ATOM 4872 C CA . LEU B 1 159 ? 5.168 -17.531 -25.109 1 77.38 159 LEU B CA 1
ATOM 4873 C C . LEU B 1 159 ? 5.57 -17.312 -23.641 1 77.38 159 LEU B C 1
ATOM 4875 O O . LEU B 1 159 ? 6.664 -16.812 -23.375 1 77.38 159 LEU B O 1
ATOM 4879 N N . MET B 1 160 ? 4.719 -17.703 -22.797 1 71.81 160 MET B N 1
ATOM 4880 C CA . MET B 1 160 ? 4.973 -17.531 -21.375 1 71.81 160 MET B CA 1
ATOM 4881 C C . MET B 1 160 ? 6.141 -18.391 -20.922 1 71.81 160 MET B C 1
ATOM 4883 O O . MET B 1 160 ? 6.98 -17.953 -20.141 1 71.81 160 MET B O 1
ATOM 4887 N N . LYS B 1 161 ? 6.113 -19.562 -21.422 1 68.38 161 LYS B N 1
ATOM 4888 C CA . LYS B 1 161 ? 7.211 -20.469 -21.094 1 68.38 161 LYS B CA 1
ATOM 4889 C C . LYS B 1 161 ? 8.547 -19.891 -21.562 1 68.38 161 LYS B C 1
ATOM 4891 O O . LYS B 1 161 ? 9.547 -19.969 -20.828 1 68.38 161 LYS B O 1
ATOM 4896 N N . GLU B 1 162 ? 8.516 -19.359 -22.672 1 72.19 162 GLU B N 1
ATOM 4897 C CA . GLU B 1 162 ? 9.734 -18.766 -23.219 1 72.19 162 GLU B CA 1
ATOM 4898 C C . GLU B 1 162 ? 10.156 -17.531 -22.438 1 72.19 162 GLU B C 1
ATOM 4900 O O . GLU B 1 162 ? 11.344 -17.312 -22.188 1 72.19 162 GLU B O 1
ATOM 4905 N N . ALA B 1 163 ? 9.188 -16.766 -22.062 1 70 163 ALA B N 1
ATOM 4906 C CA . ALA B 1 163 ? 9.461 -15.523 -21.344 1 70 163 ALA B CA 1
ATOM 4907 C C . ALA B 1 163 ? 10.086 -15.805 -19.984 1 70 163 ALA B C 1
ATOM 4909 O O . ALA B 1 163 ? 11.016 -15.109 -19.562 1 70 163 ALA B O 1
ATOM 4910 N N . VAL B 1 164 ? 9.555 -16.719 -19.359 1 63.19 164 VAL B N 1
ATOM 4911 C CA . VAL B 1 164 ? 10.062 -17.078 -18.047 1 63.19 164 VAL B CA 1
ATOM 4912 C C . VAL B 1 164 ? 11.484 -17.625 -18.172 1 63.19 164 VAL B C 1
ATOM 4914 O O . VAL B 1 164 ? 12.352 -17.328 -17.344 1 63.19 164 VAL B O 1
ATOM 4917 N N . THR B 1 165 ? 11.656 -18.406 -19.234 1 60.91 165 THR B N 1
ATOM 4918 C CA . THR B 1 165 ? 12.969 -19 -19.453 1 60.91 165 THR B CA 1
ATOM 4919 C C . THR B 1 165 ? 14.023 -17.922 -19.703 1 60.91 165 THR B C 1
ATOM 4921 O O . THR B 1 165 ? 15.141 -18.016 -19.203 1 60.91 165 THR B O 1
ATOM 4924 N N . TYR B 1 166 ? 13.547 -16.859 -20.359 1 60.75 166 TYR B N 1
ATOM 4925 C CA . TYR B 1 166 ? 14.508 -15.82 -20.703 1 60.75 166 TYR B CA 1
ATOM 4926 C C . TYR B 1 166 ? 14.602 -14.781 -19.594 1 60.75 166 TYR B C 1
ATOM 4928 O O . TYR B 1 166 ? 15.633 -14.125 -19.438 1 60.75 166 TYR B O 1
ATOM 4936 N N . GLY B 1 167 ? 13.477 -14.445 -18.938 1 55.97 167 GLY B N 1
ATOM 4937 C CA . GLY B 1 167 ? 13.461 -13.461 -17.875 1 55.97 167 GLY B CA 1
ATOM 4938 C C . GLY B 1 167 ? 14.266 -13.883 -16.656 1 55.97 167 GLY B C 1
ATOM 4939 O O . GLY B 1 167 ? 14.812 -13.039 -15.945 1 55.97 167 GLY B O 1
ATOM 4940 N N . GLY B 1 168 ? 14.141 -15.133 -16.266 1 49.06 168 GLY B N 1
ATOM 4941 C CA . GLY B 1 168 ? 14.859 -15.672 -15.117 1 49.06 168 GLY B CA 1
ATOM 4942 C C . GLY B 1 168 ? 16.344 -15.852 -15.375 1 49.06 168 GLY B C 1
ATOM 4943 O O . GLY B 1 168 ? 17.109 -16.062 -14.438 1 49.06 168 GLY B O 1
ATOM 4944 N N . ALA B 1 169 ? 16.672 -15.969 -16.641 1 43.72 169 ALA B N 1
ATOM 4945 C CA . ALA B 1 169 ? 18.062 -16.297 -16.953 1 43.72 169 ALA B CA 1
ATOM 4946 C C . ALA B 1 169 ? 18.953 -15.047 -16.875 1 43.72 169 ALA B C 1
ATOM 4948 O O . ALA B 1 169 ? 18.656 -14.023 -17.484 1 43.72 169 ALA B O 1
ATOM 4949 N N . THR B 1 170 ? 19.422 -14.789 -15.625 1 44.5 170 THR B N 1
ATOM 4950 C CA . THR B 1 170 ? 20.516 -13.828 -15.633 1 44.5 170 THR B CA 1
ATOM 4951 C C . THR B 1 170 ? 21.375 -14 -16.891 1 44.5 170 THR B C 1
ATOM 4953 O O . THR B 1 170 ? 22.016 -15.039 -17.078 1 44.5 170 THR B O 1
ATOM 4956 N N . ASN B 1 171 ? 20.891 -13.508 -17.922 1 48.47 171 ASN B N 1
ATOM 4957 C CA . ASN B 1 171 ? 21.781 -13.539 -19.078 1 48.47 171 ASN B CA 1
ATOM 4958 C C . ASN B 1 171 ? 23.078 -12.781 -18.828 1 48.47 171 ASN B C 1
ATOM 4960 O O . ASN B 1 171 ? 23.047 -11.594 -18.5 1 48.47 171 ASN B O 1
ATOM 4964 N N . PRO B 1 172 ? 24.031 -13.586 -18.625 1 51.19 172 PRO B N 1
ATOM 4965 C CA . PRO B 1 172 ? 25.328 -12.93 -18.453 1 51.19 172 PRO B CA 1
ATOM 4966 C C . PRO B 1 172 ? 25.5 -11.719 -19.359 1 51.19 172 PRO B C 1
ATOM 4968 O O . PRO B 1 172 ? 26.25 -10.789 -19.031 1 51.19 172 PRO B O 1
ATOM 4971 N N . GLY B 1 173 ? 24.719 -11.789 -20.453 1 52.84 173 GLY B N 1
ATOM 4972 C CA . GLY B 1 173 ? 24.828 -10.703 -21.406 1 52.84 173 GLY B CA 1
ATOM 4973 C C . GLY B 1 173 ? 24.281 -9.383 -20.875 1 52.84 173 GLY B C 1
ATOM 4974 O O . GLY B 1 173 ? 24.656 -8.312 -21.359 1 52.84 173 GLY B O 1
ATOM 4975 N N . ASP B 1 174 ? 23.453 -9.445 -19.922 1 55.66 174 ASP B N 1
ATOM 4976 C CA . ASP B 1 174 ? 22.906 -8.211 -19.359 1 55.66 174 ASP B CA 1
ATOM 4977 C C . ASP B 1 174 ? 23.953 -7.488 -18.516 1 55.66 174 ASP B C 1
ATOM 4979 O O . ASP B 1 174 ? 23.891 -6.266 -18.359 1 55.66 174 ASP B O 1
ATOM 4983 N N . PHE B 1 175 ? 24.859 -8.312 -18.203 1 52.34 175 PHE B N 1
ATOM 4984 C CA . PHE B 1 175 ? 25.859 -7.742 -17.312 1 52.34 175 PHE B CA 1
ATOM 4985 C C . PHE B 1 175 ? 27.172 -7.504 -18.047 1 52.34 175 PHE B C 1
ATOM 4987 O O . PHE B 1 175 ? 28 -6.699 -17.609 1 52.34 175 PHE B O 1
ATOM 4994 N N . LEU B 1 176 ? 27.312 -8.383 -19.109 1 47.44 176 LEU B N 1
ATOM 4995 C CA . LEU B 1 176 ? 28.484 -8.219 -19.953 1 47.44 176 LEU B CA 1
ATOM 4996 C C . LEU B 1 176 ? 28.062 -7.91 -21.391 1 47.44 176 LEU B C 1
ATOM 4998 O O . LEU B 1 176 ? 27.906 -8.82 -22.203 1 47.44 176 LEU B O 1
ATOM 5002 N N . PRO B 1 177 ? 27.844 -6.676 -21.625 1 50.84 177 PRO B N 1
ATOM 5003 C CA . PRO B 1 177 ? 27.406 -6.344 -22.969 1 50.84 177 PRO B CA 1
ATOM 5004 C C . PRO B 1 177 ? 28.25 -7.008 -24.062 1 50.84 177 PRO B C 1
ATOM 5006 O O . PRO B 1 177 ? 27.766 -7.27 -25.156 1 50.84 177 PRO B O 1
ATOM 5009 N N . ILE B 1 178 ? 29.5 -7.215 -23.719 1 48.62 178 ILE B N 1
ATOM 5010 C CA . ILE B 1 178 ? 30.391 -7.816 -24.703 1 48.62 178 ILE B CA 1
ATOM 5011 C C . ILE B 1 178 ? 29.906 -9.219 -25.062 1 48.62 178 ILE B C 1
ATOM 5013 O O . ILE B 1 178 ? 30.109 -9.688 -26.188 1 48.62 178 ILE B O 1
ATOM 5017 N N . LEU B 1 179 ? 29.25 -9.789 -24.109 1 53.16 179 LEU B N 1
ATOM 5018 C CA . LEU B 1 179 ? 28.812 -11.156 -24.375 1 53.16 179 LEU B CA 1
ATOM 5019 C C . LEU B 1 179 ? 27.672 -11.18 -25.391 1 53.16 179 LEU B C 1
ATOM 5021 O O . LEU B 1 179 ? 27.438 -12.203 -26.031 1 53.16 179 LEU B O 1
ATOM 5025 N N . ASN B 1 180 ? 27.078 -10.125 -25.422 1 53.94 180 ASN B N 1
ATOM 5026 C CA . ASN B 1 180 ? 26.062 -10.039 -26.469 1 53.94 180 ASN B CA 1
ATOM 5027 C C . ASN B 1 180 ? 26.688 -10.156 -27.859 1 53.94 180 ASN B C 1
ATOM 5029 O O . ASN B 1 180 ? 26.016 -10.555 -28.812 1 53.94 180 ASN B O 1
ATOM 5033 N N . TRP B 1 181 ? 27.922 -9.789 -27.922 1 50.62 181 TRP B N 1
ATOM 5034 C CA . TRP B 1 181 ? 28.625 -9.852 -29.188 1 50.62 181 TRP B CA 1
ATOM 5035 C C . TRP B 1 181 ? 29.109 -11.266 -29.484 1 50.62 181 TRP B C 1
ATOM 5037 O O . TRP B 1 181 ? 29.188 -11.68 -30.641 1 50.62 181 TRP B O 1
ATOM 5047 N N . ILE B 1 182 ? 29.453 -12.008 -28.531 1 50.25 182 ILE B N 1
ATOM 5048 C CA . ILE B 1 182 ? 30.031 -13.328 -28.734 1 50.25 182 ILE B CA 1
ATOM 5049 C C . ILE B 1 182 ? 28.969 -14.297 -29.25 1 50.25 182 ILE B C 1
ATOM 5051 O O . ILE B 1 182 ? 29.266 -15.148 -30.094 1 50.25 182 ILE B O 1
ATOM 5055 N N . ASP B 1 183 ? 27.906 -14.281 -28.703 1 53.81 183 ASP B N 1
ATOM 5056 C CA . ASP B 1 183 ? 26.922 -15.227 -29.234 1 53.81 183 ASP B CA 1
ATOM 5057 C C . ASP B 1 183 ? 26.359 -14.75 -30.578 1 53.81 183 ASP B C 1
ATOM 5059 O O . ASP B 1 183 ? 25.359 -15.289 -31.062 1 53.81 183 ASP B O 1
ATOM 5063 N N . GLY B 1 184 ? 27.109 -13.82 -31.203 1 52.62 184 GLY B N 1
ATOM 5064 C CA . GLY B 1 184 ? 26.703 -13.297 -32.5 1 52.62 184 GLY B CA 1
ATOM 5065 C C . GLY B 1 184 ? 25.375 -12.57 -32.469 1 52.62 184 GLY B C 1
ATOM 5066 O O . GL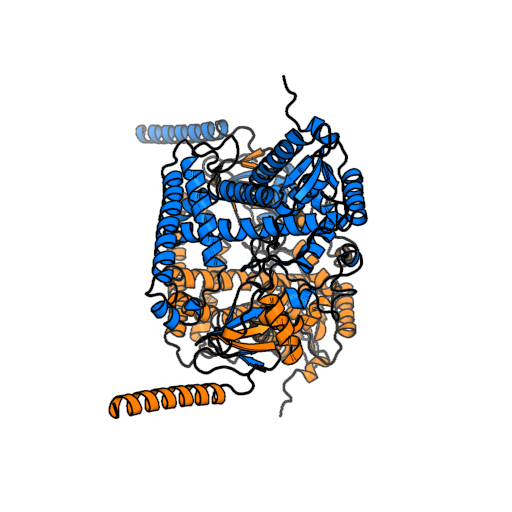Y B 1 184 ? 24.641 -12.555 -33.469 1 52.62 184 GLY B O 1
ATOM 5067 N N . GLY B 1 185 ? 25.016 -12.141 -31.297 1 56.88 185 GLY B N 1
ATOM 5068 C CA . GLY B 1 185 ? 23.781 -11.375 -31.188 1 56.88 185 GLY B CA 1
ATOM 5069 C C . GLY B 1 185 ? 22.547 -12.242 -31.094 1 56.88 185 GLY B C 1
ATOM 5070 O O . GLY B 1 185 ? 21.422 -11.75 -31.203 1 56.88 185 GLY B O 1
ATOM 5071 N N . GLY B 1 186 ? 22.719 -13.586 -31.141 1 60.09 186 GLY B N 1
ATOM 5072 C CA . GLY B 1 186 ? 21.609 -14.516 -31.172 1 60.09 186 GLY B CA 1
ATOM 5073 C C . GLY B 1 186 ? 20.672 -14.352 -29.984 1 60.09 186 GLY B C 1
ATOM 5074 O O . GLY B 1 186 ? 19.453 -14.305 -30.156 1 60.09 186 GLY B O 1
ATOM 5075 N N . PHE B 1 187 ? 21.234 -14.289 -28.891 1 65.75 187 PHE B N 1
ATOM 5076 C CA . PHE B 1 187 ? 20.406 -14.125 -27.688 1 65.75 187 PHE B CA 1
ATOM 5077 C C . PHE B 1 187 ? 19.609 -12.836 -27.766 1 65.75 187 PHE B C 1
ATOM 5079 O O . PHE B 1 187 ? 18.406 -12.836 -27.469 1 65.75 187 PHE B O 1
ATOM 5086 N N . LYS B 1 188 ? 20.344 -11.867 -28.203 1 69.94 188 LYS B N 1
ATOM 5087 C CA . LYS B 1 188 ? 19.656 -10.586 -28.344 1 69.94 188 LYS B CA 1
ATOM 5088 C C . LYS B 1 188 ? 18.516 -10.68 -29.359 1 69.94 188 LYS B C 1
ATOM 5090 O O . LYS B 1 188 ? 17.438 -10.133 -29.125 1 69.94 188 LYS B O 1
ATOM 5095 N N . LYS B 1 189 ? 18.828 -11.312 -30.406 1 73.56 189 LYS B N 1
ATOM 5096 C CA . LYS B 1 189 ? 17.797 -11.477 -31.438 1 73.56 189 LYS B CA 1
ATOM 5097 C C . LYS B 1 189 ? 16.625 -12.289 -30.922 1 73.56 189 LYS B C 1
ATOM 5099 O O . LYS B 1 189 ? 15.469 -11.977 -31.219 1 73.56 189 LYS B O 1
ATOM 5104 N N . ARG B 1 190 ? 16.953 -13.297 -30.188 1 73.88 190 ARG B N 1
ATOM 5105 C CA . ARG B 1 190 ? 15.891 -14.125 -29.625 1 73.88 190 ARG B CA 1
ATOM 5106 C C . ARG B 1 190 ? 15.039 -13.328 -28.641 1 73.88 190 ARG B C 1
ATOM 5108 O O . ARG B 1 190 ? 13.812 -13.438 -28.656 1 73.88 190 ARG B O 1
ATOM 5115 N N . ILE B 1 191 ? 15.641 -12.547 -27.906 1 75 191 ILE B N 1
ATOM 5116 C CA . ILE B 1 191 ? 14.93 -11.75 -26.922 1 75 191 ILE B CA 1
ATOM 5117 C C . ILE B 1 191 ? 14.07 -10.703 -27.625 1 75 191 ILE B C 1
ATOM 5119 O O . ILE B 1 191 ? 12.922 -10.469 -27.234 1 75 191 ILE B O 1
ATOM 5123 N N . ILE B 1 192 ? 14.672 -10.164 -28.656 1 77.31 192 ILE B N 1
ATOM 5124 C CA . ILE B 1 192 ? 13.922 -9.18 -29.438 1 77.31 192 ILE B CA 1
ATOM 5125 C C . ILE B 1 192 ? 12.727 -9.852 -30.094 1 77.31 192 ILE B C 1
ATOM 5127 O O . ILE B 1 192 ? 11.625 -9.297 -30.125 1 77.31 192 ILE B O 1
ATOM 5131 N N . GLY B 1 193 ? 13 -11 -30.672 1 78.88 193 GLY B N 1
ATOM 5132 C CA . GLY B 1 193 ? 11.906 -11.75 -31.266 1 78.88 193 GLY B CA 1
ATOM 5133 C C . GLY B 1 193 ? 10.797 -12.086 -30.281 1 78.88 193 GLY B C 1
ATOM 5134 O O . GLY B 1 193 ? 9.617 -11.93 -30.594 1 78.88 193 GLY B O 1
ATOM 5135 N N . LEU B 1 194 ? 11.18 -12.555 -29.156 1 80.38 194 LEU B N 1
ATOM 5136 C CA . LEU B 1 194 ? 10.219 -12.867 -28.109 1 80.38 194 LEU B CA 1
ATOM 5137 C C . LEU B 1 194 ? 9.445 -11.617 -27.688 1 80.38 194 LEU B C 1
ATOM 5139 O O . LEU B 1 194 ? 8.234 -11.672 -27.484 1 80.38 194 LEU B O 1
ATOM 5143 N N . SER B 1 195 ? 10.164 -10.57 -27.562 1 82.62 195 SER B N 1
ATOM 5144 C CA . SER B 1 195 ? 9.539 -9.312 -27.172 1 82.62 195 SER B CA 1
ATOM 5145 C C . SER B 1 195 ? 8.492 -8.883 -28.203 1 82.62 195 SER B C 1
ATOM 5147 O O . SER B 1 195 ? 7.406 -8.43 -27.828 1 82.62 195 SER B O 1
ATOM 5149 N N . LYS B 1 196 ? 8.836 -9.031 -29.438 1 85.81 196 LYS B N 1
ATOM 5150 C CA . LYS B 1 196 ? 7.91 -8.641 -30.5 1 85.81 196 LYS B CA 1
ATOM 5151 C C . LYS B 1 196 ? 6.66 -9.523 -30.484 1 85.81 196 LYS B C 1
ATOM 5153 O O . LYS B 1 196 ? 5.547 -9.023 -30.656 1 85.81 196 LYS B O 1
ATOM 5158 N N . ARG B 1 197 ? 6.895 -10.773 -30.312 1 85.69 197 ARG B N 1
ATOM 5159 C CA . ARG B 1 197 ? 5.762 -11.695 -30.266 1 85.69 197 ARG B CA 1
ATOM 5160 C C . ARG B 1 197 ? 4.879 -11.414 -29.062 1 85.69 197 ARG B C 1
ATOM 5162 O O . ARG B 1 197 ? 3.652 -11.453 -29.156 1 85.69 197 ARG B O 1
ATOM 5169 N N . THR B 1 198 ? 5.492 -11.164 -27.969 1 85.75 198 THR B N 1
ATOM 5170 C CA . THR B 1 198 ? 4.762 -10.852 -26.75 1 85.75 198 THR B CA 1
ATOM 5171 C C . THR B 1 198 ? 3.973 -9.562 -26.891 1 85.75 198 THR B C 1
ATOM 5173 O O . THR B 1 198 ? 2.807 -9.484 -26.5 1 85.75 198 THR B O 1
ATOM 5176 N N . ASP B 1 199 ? 4.652 -8.641 -27.484 1 88.31 199 ASP B N 1
ATOM 5177 C CA . ASP B 1 199 ? 4 -7.355 -27.734 1 88.31 199 ASP B CA 1
ATOM 5178 C C . ASP B 1 199 ? 2.77 -7.52 -28.609 1 88.31 199 ASP B C 1
ATOM 5180 O O . ASP B 1 199 ? 1.718 -6.938 -28.344 1 88.31 199 ASP B O 1
ATOM 5184 N N . LYS B 1 200 ? 2.928 -8.25 -29.625 1 88.12 200 LYS B N 1
ATOM 5185 C CA . LYS B 1 200 ? 1.825 -8.477 -30.547 1 88.12 200 LYS B CA 1
ATOM 5186 C C . LYS B 1 200 ? 0.666 -9.195 -29.859 1 88.12 200 LYS B C 1
ATOM 5188 O O . LYS B 1 200 ? -0.5 -8.883 -30.109 1 88.12 200 LYS B O 1
ATOM 5193 N N . PHE B 1 201 ? 0.987 -10.086 -29.141 1 86.44 201 PHE B N 1
ATOM 5194 C CA . PHE B 1 201 ? -0.042 -10.844 -28.438 1 86.44 201 PHE B CA 1
ATOM 5195 C C . PHE B 1 201 ? -0.848 -9.938 -27.516 1 86.44 201 PHE B C 1
ATOM 5197 O O . PHE B 1 201 ? -2.08 -9.945 -27.562 1 86.44 201 PHE B O 1
ATOM 5204 N N . PHE B 1 202 ? -0.167 -9.195 -26.719 1 89.94 202 PHE B N 1
ATOM 5205 C CA . PHE B 1 202 ? -0.855 -8.344 -25.766 1 89.94 202 PHE B CA 1
ATOM 5206 C C . PHE B 1 202 ? -1.614 -7.227 -26.469 1 89.94 202 PHE B C 1
ATOM 5208 O O . PHE B 1 202 ? -2.678 -6.805 -26.016 1 89.94 202 PHE B O 1
ATOM 5215 N N . GLN B 1 203 ? -1.014 -6.773 -27.547 1 92.44 203 GLN B N 1
ATOM 5216 C CA . GLN B 1 203 ? -1.749 -5.793 -28.328 1 92.44 203 GLN B CA 1
ATOM 5217 C C . GLN B 1 203 ? -3.062 -6.375 -28.844 1 92.44 203 GLN B C 1
ATOM 5219 O O . GLN B 1 203 ? -4.086 -5.691 -28.859 1 92.44 203 GLN B O 1
ATOM 5224 N N . ALA B 1 204 ? -2.992 -7.586 -29.266 1 88.25 204 ALA B N 1
ATOM 5225 C CA . ALA B 1 204 ? -4.191 -8.266 -29.75 1 88.25 204 ALA B CA 1
ATOM 5226 C C . ALA B 1 204 ? -5.25 -8.367 -28.656 1 88.25 204 ALA B C 1
ATOM 5228 O O . ALA B 1 204 ? -6.441 -8.188 -28.922 1 88.25 204 ALA B O 1
ATOM 5229 N N . LEU B 1 205 ? -4.836 -8.672 -27.484 1 87.38 205 LEU B N 1
ATOM 5230 C CA . LEU B 1 205 ? -5.758 -8.758 -26.359 1 87.38 205 LEU B CA 1
ATOM 5231 C C . LEU B 1 205 ? -6.434 -7.41 -26.109 1 87.38 205 LEU B C 1
ATOM 5233 O O . LEU B 1 205 ? -7.641 -7.352 -25.875 1 87.38 205 LEU B O 1
ATOM 5237 N N . ILE B 1 206 ? -5.641 -6.383 -26.125 1 91.12 206 ILE B N 1
ATOM 5238 C CA . ILE B 1 206 ? -6.152 -5.035 -25.906 1 91.12 206 ILE B CA 1
ATOM 5239 C C . ILE B 1 206 ? -7.156 -4.68 -26.984 1 91.12 206 ILE B C 1
ATOM 5241 O O . ILE B 1 206 ? -8.242 -4.16 -26.703 1 91.12 206 ILE B O 1
ATOM 5245 N N . ASP B 1 207 ? -6.762 -4.973 -28.234 1 90.81 207 ASP B N 1
ATOM 5246 C CA . ASP B 1 207 ? -7.621 -4.648 -29.359 1 90.81 207 ASP B CA 1
ATOM 5247 C C . ASP B 1 207 ? -8.938 -5.418 -29.297 1 90.81 207 ASP B C 1
ATOM 5249 O O . ASP B 1 207 ? -9.992 -4.898 -29.672 1 90.81 207 ASP B O 1
ATOM 5253 N N . GLU B 1 208 ? -8.859 -6.59 -28.859 1 87 208 GLU B N 1
ATOM 5254 C CA . GLU B 1 208 ? -10.062 -7.395 -28.688 1 87 208 GLU B CA 1
ATOM 5255 C C . GLU B 1 208 ? -11.016 -6.75 -27.688 1 87 208 GLU B C 1
ATOM 5257 O O . GLU B 1 208 ? -12.234 -6.738 -27.891 1 87 208 GLU B O 1
ATOM 5262 N N . HIS B 1 209 ? -10.5 -6.285 -26.625 1 88.25 209 HIS B N 1
ATOM 5263 C CA . HIS B 1 209 ? -11.312 -5.637 -25.609 1 88.25 209 HIS B CA 1
ATOM 5264 C C . HIS B 1 209 ? -11.852 -4.297 -26.094 1 88.25 209 HIS B C 1
ATOM 5266 O O . HIS B 1 209 ? -12.992 -3.932 -25.797 1 88.25 209 HIS B O 1
ATOM 5272 N N . ARG B 1 210 ? -10.969 -3.645 -26.75 1 87.25 210 ARG B N 1
ATOM 5273 C CA . ARG B 1 210 ? -11.359 -2.354 -27.297 1 87.25 210 ARG B CA 1
ATOM 5274 C C . ARG B 1 210 ? -12.531 -2.504 -28.266 1 87.25 210 ARG B C 1
ATOM 5276 O O . ARG B 1 210 ? -13.445 -1.679 -28.266 1 87.25 210 ARG B O 1
ATOM 5283 N N . SER B 1 211 ? -12.508 -3.428 -29.109 1 82.19 211 SER B N 1
ATOM 5284 C CA . SER B 1 211 ? -13.539 -3.648 -30.125 1 82.19 211 SER B CA 1
ATOM 5285 C C . SER B 1 211 ? -14.766 -4.328 -29.531 1 82.19 211 SER B C 1
ATOM 5287 O O . SER B 1 211 ? -15.781 -4.492 -30.203 1 82.19 211 SER B O 1
ATOM 5289 N N . LYS B 1 212 ? -14.891 -4.301 -28.078 1 67.44 212 LYS B N 1
ATOM 5290 C CA . LYS B 1 212 ? -15.984 -4.91 -27.328 1 67.44 212 LYS B CA 1
ATOM 5291 C C . LYS B 1 212 ? -16.453 -6.199 -28 1 67.44 212 LYS B C 1
ATOM 5293 O O . LYS B 1 212 ? -17.656 -6.41 -28.172 1 67.44 212 LYS B O 1
ATOM 5298 N N . LYS B 1 213 ? -15.57 -6.867 -28.516 1 56.88 213 LYS B N 1
ATOM 5299 C CA . LYS B 1 213 ? -15.977 -8.062 -29.234 1 56.88 213 LYS B CA 1
ATOM 5300 C C . LYS B 1 213 ? -16.734 -9.031 -28.344 1 56.88 213 LYS B C 1
ATOM 5302 O O . LYS B 1 213 ? -16.484 -9.094 -27.141 1 56.88 213 LYS B O 1
ATOM 5307 N N . GLU B 1 214 ? -17.844 -9.453 -28.75 1 52.69 214 GLU B N 1
ATOM 5308 C CA . GLU B 1 214 ? -18.875 -10.32 -28.188 1 52.69 214 GLU B CA 1
ATOM 5309 C C . GLU B 1 214 ? -18.266 -11.422 -27.328 1 52.69 214 GLU B C 1
ATOM 5311 O O . GLU B 1 214 ? -18.906 -11.914 -26.406 1 52.69 214 GLU B O 1
ATOM 5316 N N . ASN B 1 215 ? -17.109 -11.812 -27.625 1 49.03 215 ASN B N 1
ATOM 5317 C CA . ASN B 1 215 ? -16.609 -13.039 -27.016 1 49.03 215 ASN B CA 1
ATOM 5318 C C . ASN B 1 215 ? -16 -12.773 -25.641 1 49.03 215 ASN B C 1
ATOM 5320 O O . ASN B 1 215 ? -15.391 -13.664 -25.047 1 49.03 215 ASN B O 1
ATOM 5324 N N . LEU B 1 216 ? -16.094 -11.695 -25.094 1 54.69 216 LEU B N 1
ATOM 5325 C CA . LEU B 1 216 ? -15.469 -11.438 -23.797 1 54.69 216 LEU B CA 1
ATOM 5326 C C . LEU B 1 216 ? -16.391 -11.859 -22.656 1 54.69 216 LEU B C 1
ATOM 5328 O O . LEU B 1 216 ? -17.578 -11.531 -22.656 1 54.69 216 LEU B O 1
ATOM 5332 N N . GLU B 1 217 ? -15.992 -12.828 -21.922 1 54.28 217 GLU B N 1
ATOM 5333 C CA . GLU B 1 217 ? -16.781 -13.344 -20.812 1 54.28 217 GLU B CA 1
ATOM 5334 C C . GLU B 1 217 ? -17.141 -12.234 -19.828 1 54.28 217 GLU B C 1
ATOM 5336 O O . GLU B 1 217 ? -18.156 -12.32 -19.141 1 54.28 217 GLU B O 1
ATOM 5341 N N . SER B 1 218 ? -16.203 -11.352 -19.688 1 58.44 218 SER B N 1
ATOM 5342 C CA . SER B 1 218 ? -16.484 -10.297 -18.719 1 58.44 218 SER B CA 1
ATOM 5343 C C . SER B 1 218 ? -15.922 -8.961 -19.172 1 58.44 218 SER B C 1
ATOM 5345 O O . SER B 1 218 ? -14.891 -8.914 -19.844 1 58.44 218 SER B O 1
ATOM 5347 N N . THR B 1 219 ? -16.672 -8.016 -19.188 1 60.19 219 THR B N 1
ATOM 5348 C CA . THR B 1 219 ? -16.25 -6.652 -19.5 1 60.19 219 THR B CA 1
ATOM 5349 C C . THR B 1 219 ? -15.719 -5.961 -18.234 1 60.19 219 THR B C 1
ATOM 5351 O O . THR B 1 219 ? -15.609 -4.734 -18.203 1 60.19 219 THR B O 1
ATOM 5354 N N . ASN B 1 220 ? -15.375 -6.812 -17.281 1 70.56 220 ASN B N 1
ATOM 5355 C CA . ASN B 1 220 ? -14.867 -6.227 -16.047 1 70.56 220 ASN B CA 1
ATOM 5356 C C . ASN B 1 220 ? -13.461 -6.73 -15.727 1 70.56 220 ASN B C 1
ATOM 5358 O O . ASN B 1 220 ? -13.227 -7.289 -14.656 1 70.56 220 ASN B O 1
ATOM 5362 N N . THR B 1 221 ? -12.609 -6.504 -16.734 1 83.31 221 THR B N 1
ATOM 5363 C CA . THR B 1 221 ? -11.234 -6.965 -16.578 1 83.31 221 THR B CA 1
ATOM 5364 C C . THR B 1 221 ? -10.289 -5.785 -16.344 1 83.31 221 THR B C 1
ATOM 5366 O O . THR B 1 221 ? -10.695 -4.629 -16.469 1 83.31 221 THR B O 1
ATOM 5369 N N . MET B 1 222 ? -9.133 -6.145 -15.914 1 84 222 MET B N 1
ATOM 5370 C CA . MET B 1 222 ? -8.117 -5.109 -15.758 1 84 222 MET B CA 1
ATOM 5371 C C . MET B 1 222 ? -7.945 -4.316 -17.047 1 84 222 MET B C 1
ATOM 5373 O O . MET B 1 222 ? -7.867 -3.088 -17.031 1 84 222 MET B O 1
ATOM 5377 N N . ILE B 1 223 ? -7.91 -5.012 -18.172 1 88.56 223 ILE B N 1
ATOM 5378 C CA . ILE B 1 223 ? -7.734 -4.34 -19.453 1 88.56 223 ILE B CA 1
ATOM 5379 C C . ILE B 1 223 ? -8.906 -3.4 -19.703 1 88.56 223 ILE B C 1
ATOM 5381 O O . ILE B 1 223 ? -8.719 -2.26 -20.141 1 88.56 223 ILE B O 1
ATOM 5385 N N . ASP B 1 224 ? -10.07 -3.857 -19.391 1 83.12 224 ASP B N 1
ATOM 5386 C CA . ASP B 1 224 ? -11.25 -3.021 -19.578 1 83.12 224 ASP B CA 1
ATOM 5387 C C . ASP B 1 224 ? -11.148 -1.741 -18.75 1 83.12 224 ASP B C 1
ATOM 5389 O O . ASP B 1 224 ? -11.484 -0.657 -19.234 1 83.12 224 ASP B O 1
ATOM 5393 N N . HIS B 1 225 ? -10.734 -1.946 -17.625 1 78.06 225 HIS B N 1
ATOM 5394 C CA . HIS B 1 225 ? -10.617 -0.791 -16.75 1 78.06 225 HIS B CA 1
ATOM 5395 C C . HIS B 1 225 ? -9.547 0.174 -17.234 1 78.06 225 HIS B C 1
ATOM 5397 O O . HIS B 1 225 ? -9.734 1.393 -17.203 1 78.06 225 HIS B O 1
ATOM 5403 N N . LEU B 1 226 ? -8.461 -0.315 -17.672 1 85.38 226 LEU B N 1
ATOM 5404 C CA . LEU B 1 226 ? -7.375 0.52 -18.156 1 85.38 226 LEU B CA 1
ATOM 5405 C C . LEU B 1 226 ? -7.777 1.241 -19.438 1 85.38 226 LEU B C 1
ATOM 5407 O O . LEU B 1 226 ? -7.395 2.393 -19.656 1 85.38 226 LEU B O 1
ATOM 5411 N N . LEU B 1 227 ? -8.547 0.551 -20.188 1 86.12 227 LEU B N 1
ATOM 5412 C CA . LEU B 1 227 ? -9.039 1.177 -21.422 1 86.12 227 LEU B CA 1
ATOM 5413 C C . LEU B 1 227 ? -10.008 2.311 -21.094 1 86.12 227 LEU B C 1
ATOM 5415 O O . LEU B 1 227 ? -10.008 3.344 -21.766 1 86.12 227 LEU B O 1
ATOM 5419 N N . SER B 1 228 ? -10.828 2.045 -20.125 1 76.56 228 SER B N 1
ATOM 5420 C CA . SER B 1 228 ? -11.719 3.107 -19.672 1 76.56 228 SER B CA 1
ATOM 5421 C C . SER B 1 228 ? -10.938 4.328 -19.203 1 76.56 228 SER B C 1
ATOM 5423 O O . SER B 1 228 ? -11.305 5.465 -19.5 1 76.56 228 SER B O 1
ATOM 5425 N N . LEU B 1 229 ? -9.891 4.078 -18.516 1 74.06 229 LEU B N 1
ATOM 5426 C CA . LEU B 1 229 ? -9.031 5.168 -18.047 1 74.06 229 LEU B CA 1
ATOM 5427 C C . LEU B 1 229 ? -8.336 5.852 -19.219 1 74.06 229 LEU B C 1
ATOM 5429 O O . LEU B 1 229 ? -8.102 7.059 -19.188 1 74.06 229 LEU B O 1
ATOM 5433 N N . GLN B 1 230 ? -7.984 5.078 -20.156 1 82.56 230 GLN B N 1
ATOM 5434 C CA . GLN B 1 230 ? -7.355 5.621 -21.359 1 82.56 230 GLN B CA 1
ATOM 5435 C C . GLN B 1 230 ? -8.273 6.625 -22.062 1 82.56 230 GLN B C 1
ATOM 5437 O O . GLN B 1 230 ? -7.797 7.613 -22.625 1 82.56 230 GLN B O 1
ATOM 5442 N N . GLU B 1 231 ? -9.539 6.367 -22.016 1 78.19 231 GLU B N 1
ATOM 5443 C CA . GLU B 1 231 ? -10.5 7.289 -22.625 1 78.19 231 GLU B CA 1
ATOM 5444 C C . GLU B 1 231 ? -10.461 8.648 -21.938 1 78.19 231 GLU B C 1
ATOM 5446 O O . GLU B 1 231 ? -10.5 9.688 -22.609 1 78.19 231 GLU B O 1
ATOM 5451 N N . SER B 1 232 ? -10.352 8.57 -20.75 1 66.62 232 SER B N 1
ATOM 5452 C CA . SER B 1 232 ? -10.383 9.82 -19.984 1 66.62 232 SER B CA 1
ATOM 5453 C C . SER B 1 232 ? -9 10.461 -19.922 1 66.62 232 SER B C 1
ATOM 5455 O O . SER B 1 232 ? -8.883 11.688 -19.891 1 66.62 232 SER B O 1
ATOM 5457 N N . GLU B 1 233 ? -7.98 9.625 -19.891 1 74.81 233 GLU B N 1
ATOM 5458 C CA . GLU B 1 233 ? -6.609 10.102 -19.766 1 74.81 233 GLU B CA 1
ATOM 5459 C C . GLU B 1 233 ? -5.676 9.375 -20.719 1 74.81 233 GLU B C 1
ATOM 5461 O O . GLU B 1 233 ? -4.758 8.672 -20.297 1 74.81 233 GLU B O 1
ATOM 5466 N N . PRO B 1 234 ? -5.77 9.625 -21.969 1 79.56 234 PRO B N 1
ATOM 5467 C CA . PRO B 1 234 ? -5.027 8.875 -22.969 1 79.56 234 PRO B CA 1
ATOM 5468 C C . PRO B 1 234 ? -3.516 9.047 -22.859 1 79.56 234 PRO B C 1
ATOM 5470 O O . PRO B 1 234 ? -2.756 8.164 -23.25 1 79.56 234 PRO B O 1
ATOM 5473 N N . GLU B 1 235 ? -3.098 10.148 -22.312 1 70.56 235 GLU B N 1
ATOM 5474 C CA . GLU B 1 235 ? -1.666 10.406 -22.203 1 70.56 235 GLU B CA 1
ATOM 5475 C C . GLU B 1 235 ? -1.024 9.516 -21.125 1 70.56 235 GLU B C 1
ATOM 5477 O O . GLU B 1 235 ? 0.156 9.18 -21.234 1 70.56 235 GLU B O 1
ATOM 5482 N N . TYR B 1 236 ? -1.859 9.156 -20.281 1 69.69 236 TYR B N 1
ATOM 5483 C CA . TYR B 1 236 ? -1.333 8.391 -19.156 1 69.69 236 TYR B CA 1
ATOM 5484 C C . TYR B 1 236 ? -1.526 6.895 -19.375 1 69.69 236 TYR B C 1
ATOM 5486 O O . TYR B 1 236 ? -0.786 6.078 -18.812 1 69.69 236 TYR B O 1
ATOM 5494 N N . TYR B 1 237 ? -2.504 6.602 -20.109 1 82.81 237 TYR B N 1
ATOM 5495 C CA . TYR B 1 237 ? -2.809 5.195 -20.344 1 82.81 237 TYR B CA 1
ATOM 5496 C C . TYR B 1 237 ? -2.689 4.848 -21.828 1 82.81 237 TYR B C 1
ATOM 5498 O O . TYR B 1 237 ? -3.67 4.445 -22.453 1 82.81 237 TYR B O 1
ATOM 5506 N N . THR B 1 238 ? -1.411 4.914 -22.266 1 86.19 238 THR B N 1
ATOM 5507 C CA . THR B 1 238 ? -1.126 4.516 -23.641 1 86.19 238 THR B CA 1
ATOM 5508 C C . THR B 1 238 ? -1.198 3 -23.781 1 86.19 238 THR B C 1
ATOM 5510 O O . THR B 1 238 ? -1.19 2.271 -22.797 1 86.19 238 THR B O 1
ATOM 5513 N N . ASP B 1 239 ? -1.205 2.557 -24.984 1 90.75 239 ASP B N 1
ATOM 5514 C CA . ASP B 1 239 ? -1.206 1.114 -25.203 1 90.75 239 ASP B CA 1
ATOM 5515 C C . ASP B 1 239 ? 0.045 0.463 -24.625 1 90.75 239 ASP B C 1
ATOM 5517 O O . ASP B 1 239 ? -0.014 -0.658 -24.109 1 90.75 239 ASP B O 1
ATOM 5521 N N . GLU B 1 240 ? 1.096 1.156 -24.75 1 87.19 240 GLU B N 1
ATOM 5522 C CA . GLU B 1 240 ? 2.352 0.644 -24.219 1 87.19 240 GLU B CA 1
ATOM 5523 C C . GLU B 1 240 ? 2.268 0.458 -22.703 1 87.19 240 GLU B C 1
ATOM 5525 O O . GLU B 1 240 ? 2.723 -0.558 -22.172 1 87.19 240 GLU B O 1
ATOM 5530 N N . ILE B 1 241 ? 1.645 1.382 -22.125 1 85.12 241 ILE B N 1
ATOM 5531 C CA . ILE B 1 241 ? 1.517 1.322 -20.672 1 85.12 241 ILE B CA 1
ATOM 5532 C C . ILE B 1 241 ? 0.536 0.218 -20.281 1 85.12 241 ILE B C 1
ATOM 5534 O O . ILE B 1 241 ? 0.796 -0.559 -19.359 1 85.12 241 ILE B O 1
ATOM 5538 N N . ILE B 1 242 ? -0.483 0.144 -21 1 91.19 242 ILE B N 1
ATOM 5539 C CA . ILE B 1 242 ? -1.493 -0.869 -20.719 1 91.19 242 ILE B CA 1
ATOM 5540 C C . ILE B 1 242 ? -0.897 -2.262 -20.906 1 91.19 242 ILE B C 1
ATOM 5542 O O . ILE B 1 242 ? -1.078 -3.145 -20.078 1 91.19 242 ILE B O 1
ATOM 5546 N N . LYS B 1 243 ? -0.142 -2.438 -21.984 1 90.56 243 LYS B N 1
ATOM 5547 C CA . LYS B 1 243 ? 0.527 -3.713 -22.234 1 90.56 243 LYS B CA 1
ATOM 5548 C C . LYS B 1 243 ? 1.512 -4.043 -21.109 1 90.56 243 LYS B C 1
ATOM 5550 O O . LYS B 1 243 ? 1.551 -5.176 -20.625 1 90.56 243 LYS B O 1
ATOM 5555 N N . GLY B 1 244 ? 2.238 -3.037 -20.812 1 86.25 244 GLY B N 1
ATOM 5556 C CA . GLY B 1 244 ? 3.221 -3.234 -19.75 1 86.25 244 GLY B CA 1
ATOM 5557 C C . GLY B 1 244 ? 2.604 -3.654 -18.438 1 86.25 244 GLY B C 1
ATOM 5558 O O . GLY B 1 244 ? 3.086 -4.586 -17.781 1 86.25 244 GLY B O 1
ATOM 5559 N N . LEU B 1 245 ? 1.55 -3 -18.047 1 87.06 245 LEU B N 1
ATOM 5560 C CA . LEU B 1 245 ? 0.877 -3.314 -16.797 1 87.06 245 LEU B CA 1
ATOM 5561 C C . LEU B 1 245 ? 0.262 -4.711 -16.844 1 87.06 245 LEU B C 1
ATOM 5563 O O . LEU B 1 245 ? 0.356 -5.465 -15.875 1 87.06 245 LEU B O 1
ATOM 5567 N N . THR B 1 246 ? -0.308 -5 -17.906 1 88.75 246 THR B N 1
ATOM 5568 C CA . THR B 1 246 ? -0.95 -6.297 -18.078 1 88.75 246 THR B CA 1
ATOM 5569 C C . THR B 1 246 ? 0.083 -7.422 -18.062 1 88.75 246 THR B C 1
ATOM 5571 O O . THR B 1 246 ? -0.124 -8.445 -17.406 1 88.75 246 THR B O 1
ATOM 5574 N N . GLN B 1 247 ? 1.154 -7.223 -18.719 1 85.56 247 GLN B N 1
ATOM 5575 C CA . GLN B 1 247 ? 2.236 -8.203 -18.734 1 85.56 247 GLN B CA 1
ATOM 5576 C C . GLN B 1 247 ? 2.816 -8.422 -17.344 1 85.56 247 GLN B C 1
ATOM 5578 O O . GLN B 1 247 ? 3.053 -9.562 -16.938 1 85.56 247 GLN B O 1
ATOM 5583 N N . ASN B 1 248 ? 3.027 -7.375 -16.703 1 83.75 248 ASN B N 1
ATOM 5584 C CA . ASN B 1 248 ? 3.604 -7.461 -15.367 1 83.75 248 ASN B CA 1
ATOM 5585 C C . ASN B 1 248 ? 2.703 -8.242 -14.422 1 83.75 248 ASN B C 1
ATOM 5587 O O . ASN B 1 248 ? 3.184 -9.055 -13.633 1 83.75 248 ASN B O 1
ATOM 5591 N N . MET B 1 249 ? 1.462 -7.973 -14.516 1 85.75 249 MET B N 1
ATOM 5592 C CA . MET B 1 249 ? 0.513 -8.664 -13.641 1 85.75 249 MET B CA 1
ATOM 5593 C C . MET B 1 249 ? 0.498 -10.164 -13.938 1 85.75 249 MET B C 1
ATOM 5595 O O . MET B 1 249 ? 0.448 -10.977 -13.016 1 85.75 249 MET B O 1
ATOM 5599 N N . LEU B 1 250 ? 0.525 -10.438 -15.148 1 85 250 LEU B N 1
ATOM 5600 C CA . LEU B 1 250 ? 0.446 -11.836 -15.555 1 85 250 LEU B CA 1
ATOM 5601 C C . LEU B 1 250 ? 1.718 -12.586 -15.164 1 85 250 LEU B C 1
ATOM 5603 O O . LEU B 1 250 ? 1.652 -13.68 -14.602 1 85 250 LEU B O 1
ATOM 5607 N N . PHE B 1 251 ? 2.832 -11.984 -15.391 1 80.44 251 PHE B N 1
ATOM 5608 C CA . PHE B 1 251 ? 4.098 -12.664 -15.156 1 80.44 251 PHE B CA 1
ATOM 5609 C C . PHE B 1 251 ? 4.422 -12.719 -13.664 1 80.44 251 PHE B C 1
ATOM 5611 O O . PHE B 1 251 ? 4.883 -13.742 -13.156 1 80.44 251 PHE B O 1
ATOM 5618 N N . ALA B 1 252 ? 4.227 -11.672 -13.039 1 82.5 252 ALA B N 1
ATOM 5619 C CA . ALA B 1 252 ? 4.605 -11.578 -11.625 1 82.5 252 ALA B CA 1
ATOM 5620 C C . ALA B 1 252 ? 3.613 -12.328 -10.742 1 82.5 252 ALA B C 1
ATOM 5622 O O . ALA B 1 252 ? 3.963 -12.766 -9.641 1 82.5 252 ALA B O 1
ATOM 5623 N N . GLY B 1 253 ? 2.43 -12.531 -11.203 1 86.56 253 GLY B N 1
ATOM 5624 C CA . GLY B 1 253 ? 1.39 -13.102 -10.359 1 86.56 253 GLY B CA 1
ATOM 5625 C C . GLY B 1 253 ? 1.209 -14.594 -10.555 1 86.56 253 GLY B C 1
ATOM 5626 O O . GLY B 1 253 ? 0.601 -15.266 -9.719 1 86.56 253 GLY B O 1
ATOM 5627 N N . THR B 1 254 ? 1.729 -15.125 -11.586 1 86.31 254 THR B N 1
ATOM 5628 C CA . THR B 1 254 ? 1.431 -16.516 -11.938 1 86.31 254 THR B CA 1
ATOM 5629 C C . THR B 1 254 ? 2.449 -17.453 -11.305 1 86.31 254 THR B C 1
ATOM 5631 O O . THR B 1 254 ? 2.105 -18.266 -10.438 1 86.31 254 THR B O 1
ATOM 5634 N N . ASP B 1 255 ? 3.615 -17.297 -11.57 1 85.69 255 ASP B N 1
ATOM 5635 C CA . ASP B 1 255 ? 4.652 -18.25 -11.195 1 85.69 255 ASP B CA 1
ATOM 5636 C C . ASP B 1 255 ? 4.887 -18.25 -9.688 1 85.69 255 ASP B C 1
ATOM 5638 O O . ASP B 1 255 ? 5.039 -19.297 -9.07 1 85.69 255 ASP B O 1
ATOM 5642 N N . THR B 1 256 ? 4.945 -17.062 -9.156 1 90.69 256 THR B N 1
ATOM 5643 C CA . THR B 1 256 ? 5.281 -16.906 -7.746 1 90.69 256 THR B CA 1
ATOM 5644 C C . THR B 1 256 ? 4.254 -17.625 -6.867 1 90.69 256 THR B C 1
ATOM 5646 O O . THR B 1 256 ? 4.617 -18.328 -5.926 1 90.69 256 THR B O 1
ATOM 5649 N N . SER B 1 257 ? 2.996 -17.5 -7.191 1 95.19 257 SER B N 1
ATOM 5650 C CA . SER B 1 257 ? 1.956 -18.156 -6.402 1 95.19 257 SER B CA 1
ATOM 5651 C C . SER B 1 257 ? 1.985 -19.672 -6.598 1 95.19 257 SER B C 1
ATOM 5653 O O . SER B 1 257 ? 1.813 -20.422 -5.641 1 95.19 257 SER B O 1
ATOM 5655 N N . ALA B 1 258 ? 2.209 -20.094 -7.801 1 94.62 258 ALA B N 1
ATOM 5656 C CA . ALA B 1 258 ? 2.277 -21.531 -8.094 1 94.62 258 ALA B CA 1
ATOM 5657 C C . ALA B 1 258 ? 3.43 -22.188 -7.344 1 94.62 258 ALA B C 1
ATOM 5659 O O . ALA B 1 258 ? 3.262 -23.266 -6.754 1 94.62 258 ALA B O 1
ATOM 5660 N N . ILE B 1 259 ? 4.543 -21.562 -7.375 1 94.62 259 ILE B N 1
ATOM 5661 C CA . ILE B 1 259 ? 5.734 -22.062 -6.703 1 94.62 259 ILE B CA 1
ATOM 5662 C C . ILE B 1 259 ? 5.48 -22.156 -5.199 1 94.62 259 ILE B C 1
ATOM 5664 O O . ILE B 1 259 ? 5.844 -23.141 -4.562 1 94.62 259 ILE B O 1
ATOM 5668 N N . THR B 1 260 ? 4.871 -21.141 -4.664 1 97.75 260 THR B N 1
ATOM 5669 C CA . THR B 1 260 ? 4.57 -21.125 -3.236 1 97.75 260 THR B CA 1
ATOM 5670 C C . THR B 1 260 ? 3.652 -22.281 -2.863 1 97.75 260 THR B C 1
ATOM 5672 O O . THR B 1 260 ? 3.883 -22.969 -1.863 1 97.75 260 THR B O 1
ATOM 5675 N N . LEU B 1 261 ? 2.666 -22.516 -3.666 1 98.5 261 LEU B N 1
ATOM 5676 C CA . LEU B 1 261 ? 1.751 -23.625 -3.422 1 98.5 261 LEU B CA 1
ATOM 5677 C C . LEU B 1 261 ? 2.49 -24.969 -3.467 1 98.5 261 LEU B C 1
ATOM 5679 O O . LEU B 1 261 ? 2.258 -25.828 -2.627 1 98.5 261 LEU B O 1
ATOM 5683 N N . GLU B 1 262 ? 3.348 -25.062 -4.418 1 98.31 262 GLU B N 1
ATOM 5684 C CA . GLU B 1 262 ? 4.082 -26.312 -4.578 1 98.31 262 GLU B CA 1
ATOM 5685 C C . GLU B 1 262 ? 4.98 -26.578 -3.371 1 98.31 262 GLU B C 1
ATOM 5687 O O . GLU B 1 262 ? 5.023 -27.703 -2.863 1 98.31 262 GLU B O 1
ATOM 5692 N N . TRP B 1 263 ? 5.668 -25.578 -2.953 1 98.5 263 TRP B N 1
ATOM 5693 C CA . TRP B 1 263 ? 6.523 -25.719 -1.779 1 98.5 263 TRP B CA 1
ATOM 5694 C C . TRP B 1 263 ? 5.691 -26.016 -0.533 1 98.5 263 TRP B C 1
ATOM 5696 O O . TRP B 1 263 ? 6.082 -26.828 0.307 1 98.5 263 TRP B O 1
ATOM 5706 N N . ALA B 1 264 ? 4.574 -25.312 -0.392 1 98.75 264 ALA B N 1
ATOM 5707 C CA . ALA B 1 264 ? 3.713 -25.547 0.766 1 98.75 264 ALA B CA 1
ATOM 5708 C C . ALA B 1 264 ? 3.242 -26.984 0.83 1 98.75 264 ALA B C 1
ATOM 5710 O O . ALA B 1 264 ? 3.346 -27.641 1.874 1 98.75 264 ALA B O 1
ATOM 5711 N N . MET B 1 265 ? 2.811 -27.5 -0.273 1 98.75 265 MET B N 1
ATOM 5712 C CA . MET B 1 265 ? 2.346 -28.875 -0.326 1 98.75 265 MET B CA 1
ATOM 5713 C C . MET B 1 265 ? 3.494 -29.844 -0.078 1 98.75 265 MET B C 1
ATOM 5715 O O . MET B 1 265 ? 3.316 -30.875 0.587 1 98.75 265 MET B O 1
ATOM 5719 N N . SER B 1 266 ? 4.676 -29.547 -0.63 1 98.69 266 SER B N 1
ATOM 5720 C CA . SER B 1 266 ? 5.844 -30.391 -0.399 1 98.69 266 SER B CA 1
ATOM 5721 C C . SER B 1 266 ? 6.168 -30.484 1.088 1 98.69 266 SER B C 1
ATOM 5723 O O . SER B 1 266 ? 6.41 -31.578 1.604 1 98.69 266 SER B O 1
ATOM 5725 N N . ASN B 1 267 ? 6.156 -29.359 1.715 1 98.62 267 ASN B N 1
ATOM 5726 C CA . ASN B 1 267 ? 6.426 -29.344 3.148 1 98.62 267 ASN B CA 1
ATOM 5727 C C . ASN B 1 267 ? 5.359 -30.109 3.932 1 98.62 267 ASN B C 1
ATOM 5729 O O . ASN B 1 267 ? 5.68 -30.844 4.867 1 98.62 267 ASN B O 1
ATOM 5733 N N . LEU B 1 268 ? 4.133 -29.938 3.604 1 98.69 268 LEU B N 1
ATOM 5734 C CA . LEU B 1 268 ? 3.041 -30.594 4.316 1 98.69 268 LEU B CA 1
ATOM 5735 C C . LEU B 1 268 ? 3.115 -32.094 4.152 1 98.69 268 LEU B C 1
ATOM 5737 O O . LEU B 1 268 ? 2.834 -32.844 5.094 1 98.69 268 LEU B O 1
ATOM 5741 N N . LEU B 1 269 ? 3.504 -32.594 2.957 1 98.5 269 LEU B N 1
ATOM 5742 C CA . LEU B 1 269 ? 3.65 -34.031 2.725 1 98.5 269 LEU B CA 1
ATOM 5743 C C . LEU B 1 269 ? 4.789 -34.594 3.564 1 98.5 269 LEU B C 1
ATOM 5745 O O . LEU B 1 269 ? 4.715 -35.75 4.012 1 98.5 269 LEU B O 1
ATOM 5749 N N . ASN B 1 270 ? 5.785 -33.812 3.783 1 98.31 270 ASN B N 1
ATOM 5750 C CA . ASN B 1 270 ? 6.922 -34.25 4.586 1 98.31 270 ASN B CA 1
ATOM 5751 C C . ASN B 1 270 ? 6.648 -34.062 6.078 1 98.31 270 ASN B C 1
ATOM 5753 O O . ASN B 1 270 ? 7.414 -34.562 6.914 1 98.31 270 ASN B O 1
ATOM 5757 N N . HIS B 1 271 ? 5.594 -33.375 6.406 1 98.12 271 HIS B N 1
ATOM 5758 C CA . HIS B 1 271 ? 5.188 -33.156 7.789 1 98.12 271 HIS B CA 1
ATOM 5759 C C . HIS B 1 271 ? 3.715 -33.5 7.992 1 98.12 271 HIS B C 1
ATOM 5761 O O . HIS B 1 271 ? 2.902 -32.594 8.273 1 98.12 271 HIS B O 1
ATOM 5767 N N . PRO B 1 272 ? 3.41 -34.719 8.07 1 97.12 272 PRO B N 1
ATOM 5768 C CA . PRO B 1 272 ? 2.016 -35.156 8.109 1 97.12 272 PRO B CA 1
ATOM 5769 C C . PRO B 1 272 ? 1.274 -34.656 9.352 1 97.12 272 PRO B C 1
ATOM 5771 O O . PRO B 1 272 ? 0.064 -34.438 9.297 1 97.12 272 PRO B O 1
ATOM 5774 N N . SER B 1 273 ? 1.998 -34.5 10.406 1 97.56 273 SER B N 1
ATOM 5775 C CA . SER B 1 273 ? 1.358 -33.969 11.609 1 97.56 273 SER B CA 1
ATOM 5776 C C . SER B 1 273 ? 0.86 -32.562 11.398 1 97.56 273 SER B C 1
ATOM 5778 O O . SER B 1 273 ? -0.234 -32.188 11.844 1 97.56 273 SER B O 1
ATOM 5780 N N . THR B 1 274 ? 1.684 -31.703 10.742 1 98 274 THR B N 1
ATOM 5781 C CA . THR B 1 274 ? 1.293 -30.344 10.422 1 98 274 THR B CA 1
ATOM 5782 C C . THR B 1 274 ? 0.097 -30.328 9.469 1 98 274 THR B C 1
ATOM 5784 O O . THR B 1 274 ? -0.81 -29.5 9.617 1 98 274 THR B O 1
ATOM 5787 N N . LEU B 1 275 ? 0.087 -31.234 8.547 1 98.44 275 LEU B N 1
ATOM 5788 C CA . LEU B 1 275 ? -1.012 -31.375 7.598 1 98.44 275 LEU B CA 1
ATOM 5789 C C . LEU B 1 275 ? -2.303 -31.766 8.312 1 98.44 275 LEU B C 1
ATOM 5791 O O . LEU B 1 275 ? -3.359 -31.188 8.047 1 98.44 275 LEU B O 1
ATOM 5795 N N . ARG B 1 276 ? -2.225 -32.719 9.188 1 98.06 276 ARG B N 1
ATOM 5796 C CA . ARG B 1 276 ? -3.389 -33.156 9.945 1 98.06 276 ARG B CA 1
ATOM 5797 C C . ARG B 1 276 ? -3.953 -32.031 10.812 1 98.06 276 ARG B C 1
ATOM 5799 O O . ARG B 1 276 ? -5.172 -31.875 10.906 1 98.06 276 ARG B O 1
ATOM 5806 N N . LYS B 1 277 ? -3.043 -31.344 11.375 1 98.06 277 LYS B N 1
ATOM 5807 C CA . LYS B 1 277 ? -3.471 -30.219 12.203 1 98.06 277 LYS B CA 1
ATOM 5808 C C . LYS B 1 277 ? -4.211 -29.172 11.375 1 98.06 277 LYS B C 1
ATOM 5810 O O . LYS B 1 277 ? -5.195 -28.594 11.836 1 98.06 277 LYS B O 1
ATOM 5815 N N . ALA B 1 278 ? -3.699 -28.891 10.203 1 98.25 278 ALA B N 1
ATOM 5816 C CA . ALA B 1 278 ? -4.355 -27.938 9.312 1 98.25 278 ALA B CA 1
ATOM 5817 C C . ALA B 1 278 ? -5.738 -28.438 8.898 1 98.25 278 ALA B C 1
ATOM 5819 O O . ALA B 1 278 ? -6.699 -27.672 8.859 1 98.25 278 ALA B O 1
ATOM 5820 N N . LYS B 1 279 ? -5.816 -29.688 8.594 1 97.75 279 LYS B N 1
ATOM 5821 C CA . LYS B 1 279 ? -7.094 -30.297 8.242 1 97.75 279 LYS B CA 1
ATOM 5822 C C . LYS B 1 279 ? -8.094 -30.172 9.383 1 97.75 279 LYS B C 1
ATOM 5824 O O . LYS B 1 279 ? -9.242 -29.781 9.172 1 97.75 279 LYS B O 1
ATOM 5829 N N . ASP B 1 280 ? -7.613 -30.469 10.547 1 97.44 280 ASP B N 1
ATOM 5830 C CA . ASP B 1 280 ? -8.461 -30.391 11.734 1 97.44 280 ASP B CA 1
ATOM 5831 C C . ASP B 1 280 ? -8.938 -28.953 11.969 1 97.44 280 ASP B C 1
ATOM 5833 O O . ASP B 1 280 ? -10.102 -28.734 12.32 1 97.44 280 ASP B O 1
ATOM 5837 N N . GLU B 1 281 ? -8.008 -28.031 11.766 1 97 281 GLU B N 1
ATOM 5838 C CA . GLU B 1 281 ? -8.359 -26.625 11.914 1 97 281 GLU B CA 1
ATOM 5839 C C . GLU B 1 281 ? -9.477 -26.234 10.953 1 97 281 GLU B C 1
ATOM 5841 O O . GLU B 1 281 ? -10.445 -25.578 11.352 1 97 281 GLU B O 1
ATOM 5846 N N . ILE B 1 282 ? -9.352 -26.641 9.742 1 96.56 282 ILE B N 1
ATOM 5847 C CA . ILE B 1 282 ? -10.32 -26.281 8.711 1 96.56 282 ILE B CA 1
ATOM 5848 C C . ILE B 1 282 ? -11.656 -26.969 8.992 1 96.56 282 ILE B C 1
ATOM 5850 O O . ILE B 1 282 ? -12.719 -26.328 8.914 1 96.56 282 ILE B O 1
ATOM 5854 N N . ASP B 1 283 ? -11.617 -28.203 9.391 1 95.56 283 ASP B N 1
ATOM 5855 C CA . ASP B 1 283 ? -12.828 -28.953 9.711 1 95.56 283 ASP B CA 1
ATOM 5856 C C . ASP B 1 283 ? -13.578 -28.312 10.875 1 95.56 283 ASP B C 1
ATOM 5858 O O . ASP B 1 283 ? -14.805 -28.281 10.883 1 95.56 283 ASP B O 1
ATOM 5862 N N . ASN B 1 284 ? -12.836 -27.859 11.797 1 94.69 284 ASN B N 1
ATOM 5863 C CA . ASN B 1 284 ? -13.438 -27.312 13.008 1 94.69 284 ASN B CA 1
ATOM 5864 C C . ASN B 1 284 ? -13.945 -25.891 12.797 1 94.69 284 ASN B C 1
ATOM 5866 O O . ASN B 1 284 ? -15 -25.516 13.32 1 94.69 284 ASN B O 1
ATOM 5870 N N . GLN B 1 285 ? -13.188 -25.109 12.078 1 90.56 285 GLN B N 1
ATOM 5871 C CA . GLN B 1 285 ? -13.508 -23.688 11.977 1 90.56 285 GLN B CA 1
ATOM 5872 C C . GLN B 1 285 ? -14.484 -23.422 10.836 1 90.56 285 GLN B C 1
ATOM 5874 O O . GLN B 1 285 ? -15.281 -22.484 10.891 1 90.56 285 GLN B O 1
ATOM 5879 N N . VAL B 1 286 ? -14.406 -24.109 9.781 1 89 286 VAL B N 1
ATOM 5880 C CA . VAL B 1 286 ? -15.211 -23.875 8.578 1 89 286 VAL B CA 1
ATOM 5881 C C . VAL B 1 286 ? -16.297 -24.938 8.469 1 89 286 VAL B C 1
ATOM 5883 O O . VAL B 1 286 ? -17.438 -24.625 8.109 1 89 286 VAL B O 1
ATOM 5886 N N . GLY B 1 287 ? -16.016 -26.094 8.805 1 85.31 287 GLY B N 1
ATOM 5887 C CA . GLY B 1 287 ? -16.938 -27.188 8.68 1 85.31 287 GLY B CA 1
ATOM 5888 C C . GLY B 1 287 ? -16.641 -28.109 7.504 1 85.31 287 GLY B C 1
ATOM 5889 O O . GLY B 1 287 ? -15.688 -27.859 6.754 1 85.31 287 GLY B O 1
ATOM 5890 N N . GLN B 1 288 ? -17.531 -29.188 7.355 1 83.56 288 GLN B N 1
ATOM 5891 C CA . GLN B 1 288 ? -17.25 -30.203 6.352 1 83.56 288 GLN B CA 1
ATOM 5892 C C . GLN B 1 288 ? -18.312 -30.188 5.254 1 83.56 288 GLN B C 1
ATOM 5894 O O . GLN B 1 288 ? -18.344 -31.078 4.395 1 83.56 288 GLN B O 1
ATOM 5899 N N . GLU B 1 289 ? -19.047 -29.141 5.293 1 83.12 289 GLU B N 1
ATOM 5900 C CA . GLU B 1 289 ? -20.172 -29.125 4.348 1 83.12 289 GLU B CA 1
ATOM 5901 C C . GLU B 1 289 ? -19.984 -28.031 3.293 1 83.12 289 GLU B C 1
ATOM 5903 O O . GLU B 1 289 ? -20.531 -28.125 2.195 1 83.12 289 GLU B O 1
ATOM 5908 N N . CYS B 1 290 ? -19.297 -27.078 3.703 1 87.12 290 CYS B N 1
ATOM 5909 C CA . CYS B 1 290 ? -19.125 -25.953 2.785 1 87.12 290 CYS B CA 1
ATOM 5910 C C . CYS B 1 290 ? -17.656 -25.766 2.426 1 87.12 290 CYS B C 1
ATOM 5912 O O . CYS B 1 290 ? -16.781 -26 3.26 1 87.12 290 CYS B O 1
ATOM 5914 N N . LEU B 1 291 ? -17.531 -25.375 1.199 1 91.56 291 LEU B N 1
ATOM 5915 C CA . LEU B 1 291 ? -16.172 -25.109 0.735 1 91.56 291 LEU B CA 1
ATOM 5916 C C . LEU B 1 291 ? -15.602 -23.859 1.392 1 91.56 291 LEU B C 1
ATOM 5918 O O . LEU B 1 291 ? -16.312 -22.859 1.547 1 91.56 291 LEU B O 1
ATOM 5922 N N . LEU B 1 292 ? -14.391 -23.922 1.702 1 91.31 292 LEU B N 1
ATOM 5923 C CA . LEU B 1 292 ? -13.641 -22.812 2.266 1 91.31 292 LEU B CA 1
ATOM 5924 C C . LEU B 1 292 ? -13.758 -21.578 1.376 1 91.31 292 LEU B C 1
ATOM 5926 O O . LEU B 1 292 ? -13.695 -21.688 0.149 1 91.31 292 LEU B O 1
ATOM 5930 N N . ASP B 1 293 ? -13.961 -20.406 2.059 1 86.31 293 ASP B N 1
ATOM 5931 C CA . ASP B 1 293 ? -14.016 -19.125 1.357 1 86.31 293 ASP B CA 1
ATOM 5932 C C . ASP B 1 293 ? -12.992 -18.141 1.927 1 86.31 293 ASP B C 1
ATOM 5934 O O . ASP B 1 293 ? -12.438 -18.375 3.006 1 86.31 293 ASP B O 1
ATOM 5938 N N . GLU B 1 294 ? -12.688 -17.109 1.152 1 82.5 294 GLU B N 1
ATOM 5939 C CA . GLU B 1 294 ? -11.617 -16.188 1.505 1 82.5 294 GLU B CA 1
ATOM 5940 C C . GLU B 1 294 ? -11.852 -15.555 2.875 1 82.5 294 GLU B C 1
ATOM 5942 O O . GLU B 1 294 ? -10.922 -15.398 3.664 1 82.5 294 GLU B O 1
ATOM 5947 N N . PRO B 1 295 ? -13.109 -15.219 3.227 1 72 295 PRO B N 1
ATOM 5948 C CA . PRO B 1 295 ? -13.32 -14.664 4.566 1 72 295 PRO B CA 1
ATOM 5949 C C . PRO B 1 295 ? -12.945 -15.648 5.676 1 72 295 PRO B C 1
ATOM 5951 O O . PRO B 1 295 ? -12.656 -15.234 6.801 1 72 295 PRO B O 1
ATOM 5954 N N . ASP B 1 296 ? -12.945 -16.953 5.383 1 82.75 296 ASP B N 1
ATOM 5955 C CA . ASP B 1 296 ? -12.609 -17.984 6.363 1 82.75 296 ASP B CA 1
ATOM 5956 C C . ASP B 1 296 ? -11.117 -17.953 6.695 1 82.75 296 ASP B C 1
ATOM 5958 O O . ASP B 1 296 ? -10.695 -18.469 7.73 1 82.75 296 ASP B O 1
ATOM 5962 N N . LEU B 1 297 ? -10.359 -17.391 5.863 1 85.5 297 LEU B N 1
ATOM 5963 C CA . LEU B 1 297 ? -8.906 -17.469 5.992 1 85.5 297 LEU B CA 1
ATOM 5964 C C . LEU B 1 297 ? -8.438 -16.781 7.273 1 85.5 297 LEU B C 1
ATOM 5966 O O . LEU B 1 297 ? -7.461 -17.219 7.883 1 85.5 297 LEU B O 1
ATOM 5970 N N . SER B 1 298 ? -9.141 -15.766 7.66 1 75.69 298 SER B N 1
ATOM 5971 C CA . SER B 1 298 ? -8.75 -15.039 8.867 1 75.69 298 SER B CA 1
ATOM 5972 C C . SER B 1 298 ? -8.93 -15.898 10.109 1 75.69 298 SER B C 1
ATOM 5974 O O . SER B 1 298 ? -8.32 -15.633 11.148 1 75.69 298 SER B O 1
ATOM 5976 N N . ARG B 1 299 ? -9.695 -16.953 10.062 1 80.44 299 ARG B N 1
ATOM 5977 C CA . ARG B 1 299 ? -9.992 -17.828 11.188 1 80.44 299 ARG B CA 1
ATOM 5978 C C . ARG B 1 299 ? -9.125 -19.078 11.156 1 80.44 299 ARG B C 1
ATOM 5980 O O . ARG B 1 299 ? -9.375 -20.047 11.891 1 80.44 299 ARG B O 1
ATOM 5987 N N . LEU B 1 300 ? -8.172 -19.078 10.312 1 90.62 300 LEU B N 1
ATOM 5988 C CA . LEU B 1 300 ? -7.312 -20.25 10.156 1 90.62 300 LEU B CA 1
ATOM 5989 C C . LEU B 1 300 ? -5.852 -19.891 10.391 1 90.62 300 LEU B C 1
ATOM 5991 O O . LEU B 1 300 ? -5.031 -19.953 9.477 1 90.62 300 LEU B O 1
ATOM 5995 N N . PRO B 1 301 ? -5.504 -19.641 11.648 1 89.19 301 PRO B N 1
ATOM 5996 C CA . PRO B 1 301 ? -4.145 -19.188 11.945 1 89.19 301 PRO B CA 1
ATOM 5997 C C . PRO B 1 301 ? -3.082 -20.219 11.602 1 89.19 301 PRO B C 1
ATOM 5999 O O . PRO B 1 301 ? -1.981 -19.875 11.172 1 89.19 301 PRO B O 1
ATOM 6002 N N . HIS B 1 302 ? -3.395 -21.469 11.828 1 95.44 302 HIS B N 1
ATOM 6003 C CA . HIS B 1 302 ? -2.404 -22.484 11.523 1 95.44 302 HIS B CA 1
ATOM 6004 C C . HIS B 1 302 ? -2.119 -22.547 10.023 1 95.44 302 HIS B C 1
ATOM 6006 O O . HIS B 1 302 ? -0.967 -22.703 9.617 1 95.44 302 HIS B O 1
ATOM 6012 N N . LEU B 1 303 ? -3.172 -22.469 9.219 1 96.88 303 LEU B N 1
ATOM 6013 C CA . LEU B 1 303 ? -2.992 -22.422 7.77 1 96.88 303 LEU B CA 1
ATOM 6014 C C . LEU B 1 303 ? -2.143 -21.219 7.371 1 96.88 303 LEU B C 1
ATOM 6016 O O . LEU B 1 303 ? -1.252 -21.328 6.523 1 96.88 303 LEU B O 1
ATOM 6020 N N . GLN B 1 304 ? -2.393 -20.109 7.957 1 93.12 304 GLN B N 1
ATOM 6021 C CA . GLN B 1 304 ? -1.623 -18.891 7.688 1 93.12 304 GLN B CA 1
ATOM 6022 C C . GLN B 1 304 ? -0.163 -19.078 8.094 1 93.12 304 GLN B C 1
ATOM 6024 O O . GLN B 1 304 ? 0.743 -18.625 7.391 1 93.12 304 GLN B O 1
ATOM 6029 N N . ASN B 1 305 ? 0.032 -19.703 9.219 1 95.38 305 ASN B N 1
ATOM 6030 C CA . ASN B 1 305 ? 1.386 -19.984 9.688 1 95.38 305 ASN B CA 1
ATOM 6031 C C . ASN B 1 305 ? 2.145 -20.875 8.711 1 95.38 305 ASN B C 1
ATOM 6033 O O . ASN B 1 305 ? 3.34 -20.688 8.484 1 95.38 305 ASN B O 1
ATOM 6037 N N . ILE B 1 306 ? 1.441 -21.828 8.172 1 98.12 306 ILE B N 1
ATOM 6038 C CA . ILE B 1 306 ? 2.039 -22.719 7.191 1 98.12 306 ILE B CA 1
ATOM 6039 C C . ILE B 1 306 ? 2.51 -21.922 5.98 1 98.12 306 ILE B C 1
ATOM 6041 O O . ILE B 1 306 ? 3.625 -22.125 5.492 1 98.12 306 ILE B O 1
ATOM 6045 N N . ILE B 1 307 ? 1.682 -21.062 5.531 1 97.5 307 ILE B N 1
ATOM 6046 C CA . ILE B 1 307 ? 2.01 -20.234 4.367 1 97.5 307 ILE B CA 1
ATOM 6047 C C . ILE B 1 307 ? 3.193 -19.328 4.695 1 97.5 307 ILE B C 1
ATOM 6049 O O . ILE B 1 307 ? 4.145 -19.234 3.912 1 97.5 307 ILE B O 1
ATOM 6053 N N . SER B 1 308 ? 3.184 -18.75 5.855 1 94.94 308 SER B N 1
ATOM 6054 C CA . SER B 1 308 ? 4.273 -17.875 6.285 1 94.94 308 SER B CA 1
ATOM 6055 C C . SER B 1 308 ? 5.59 -18.641 6.383 1 94.94 308 SER B C 1
ATOM 6057 O O . SER B 1 308 ? 6.629 -18.156 5.926 1 94.94 308 SER B O 1
ATOM 6059 N N . GLU B 1 309 ? 5.488 -19.766 6.949 1 97.44 309 GLU B N 1
ATOM 6060 C CA . GLU B 1 309 ? 6.688 -20.578 7.109 1 97.44 309 GLU B CA 1
ATOM 6061 C C . GLU B 1 309 ? 7.219 -21.047 5.758 1 97.44 309 GLU B C 1
ATOM 6063 O O . GLU B 1 309 ? 8.43 -21.172 5.566 1 97.44 309 GLU B O 1
ATOM 6068 N N . THR B 1 310 ? 6.309 -21.359 4.883 1 98.12 310 THR B N 1
ATOM 6069 C CA . THR B 1 310 ? 6.707 -21.734 3.529 1 98.12 310 THR B CA 1
ATOM 6070 C C . THR B 1 310 ? 7.438 -20.562 2.854 1 98.12 310 THR B C 1
ATOM 6072 O O . THR B 1 310 ? 8.5 -20.766 2.264 1 98.12 310 THR B O 1
ATOM 6075 N N . LEU B 1 311 ? 6.871 -19.406 2.982 1 96.69 311 LEU B N 1
ATOM 6076 C CA . LEU B 1 311 ? 7.461 -18.219 2.377 1 96.69 311 LEU B CA 1
ATOM 6077 C C . LEU B 1 311 ? 8.789 -17.875 3.043 1 96.69 311 LEU B C 1
ATOM 6079 O O . LEU B 1 311 ? 9.68 -17.312 2.402 1 96.69 311 LEU B O 1
ATOM 6083 N N . ARG B 1 312 ? 8.859 -18.172 4.305 1 96 312 ARG B N 1
ATOM 6084 C CA . ARG B 1 312 ? 10.125 -17.922 4.992 1 96 312 ARG B CA 1
ATOM 6085 C C . ARG B 1 312 ? 11.227 -18.828 4.438 1 96 312 ARG B C 1
ATOM 6087 O O . ARG B 1 312 ? 12.281 -18.344 4.02 1 96 312 ARG B O 1
ATOM 6094 N N . LEU B 1 313 ? 10.961 -20.094 4.348 1 97.12 313 LEU B N 1
ATOM 6095 C CA . LEU B 1 313 ? 11.977 -21.078 3.973 1 97.12 313 LEU B CA 1
ATOM 6096 C C . LEU B 1 313 ? 12.203 -21.078 2.465 1 97.12 313 LEU B C 1
ATOM 6098 O O . LEU B 1 313 ? 13.32 -21.312 1.998 1 97.12 313 LEU B O 1
ATOM 6102 N N . TYR B 1 314 ? 11.094 -20.859 1.757 1 96.31 314 TYR B N 1
ATOM 6103 C CA . TYR B 1 314 ? 11.156 -20.906 0.3 1 96.31 314 TYR B CA 1
ATOM 6104 C C . TYR B 1 314 ? 10.5 -19.688 -0.321 1 96.31 314 TYR B C 1
ATOM 6106 O O . TYR B 1 314 ? 9.484 -19.781 -1.003 1 96.31 314 TYR B O 1
ATOM 6114 N N . PRO B 1 315 ? 11.156 -18.547 -0.103 1 94.69 315 PRO B N 1
ATOM 6115 C CA . PRO B 1 315 ? 10.617 -17.344 -0.761 1 94.69 315 PRO B CA 1
ATOM 6116 C C . PRO B 1 315 ? 10.617 -17.469 -2.283 1 94.69 315 PRO B C 1
ATOM 6118 O O . PRO B 1 315 ? 11.625 -17.859 -2.877 1 94.69 315 PRO B O 1
ATOM 6121 N N . ALA B 1 316 ? 9.484 -17.156 -2.871 1 91.56 316 ALA B N 1
ATOM 6122 C CA . ALA B 1 316 ? 9.352 -17.297 -4.32 1 91.56 316 ALA B CA 1
ATOM 6123 C C . ALA B 1 316 ? 10.414 -16.484 -5.047 1 91.56 316 ALA B C 1
ATOM 6125 O O . ALA B 1 316 ? 10.898 -16.875 -6.109 1 91.56 316 ALA B O 1
ATOM 6126 N N . ALA B 1 317 ? 10.742 -15.344 -4.52 1 88.62 317 ALA B N 1
ATOM 6127 C CA . ALA B 1 317 ? 11.828 -14.5 -5.004 1 88.62 317 ALA B CA 1
ATOM 6128 C C . ALA B 1 317 ? 12.922 -14.344 -3.945 1 88.62 317 ALA B C 1
ATOM 6130 O O . ALA B 1 317 ? 12.945 -13.352 -3.215 1 88.62 317 ALA B O 1
ATOM 6131 N N . PRO B 1 318 ? 13.836 -15.234 -3.973 1 91.44 318 PRO B N 1
ATOM 6132 C CA . PRO B 1 318 ? 14.797 -15.289 -2.867 1 91.44 318 PRO B CA 1
ATOM 6133 C C . PRO B 1 318 ? 15.672 -14.039 -2.783 1 91.44 318 PRO B C 1
ATOM 6135 O O . PRO B 1 318 ? 16.109 -13.664 -1.695 1 91.44 318 PRO B O 1
ATOM 6138 N N . LEU B 1 319 ? 15.953 -13.359 -3.891 1 87.5 319 LEU B N 1
ATOM 6139 C CA . LEU B 1 319 ? 16.797 -12.172 -3.893 1 87.5 319 LEU B CA 1
ATOM 6140 C C . LEU B 1 319 ? 15.961 -10.906 -4.039 1 87.5 319 LEU B C 1
ATOM 6142 O O . LEU B 1 319 ? 16.5 -9.82 -4.277 1 87.5 319 LEU B O 1
ATOM 6146 N N . LEU B 1 320 ? 14.688 -11.031 -3.934 1 86.94 320 LEU B N 1
ATOM 6147 C CA . LEU B 1 320 ? 13.742 -9.93 -4.07 1 86.94 320 LEU B CA 1
ATOM 6148 C C . LEU B 1 320 ? 13.992 -9.156 -5.363 1 86.94 320 LEU B C 1
ATOM 6150 O O . LEU B 1 320 ? 14.711 -9.633 -6.246 1 86.94 320 LEU B O 1
ATOM 6154 N N . VAL B 1 321 ? 13.273 -8.102 -5.59 1 81 321 VAL B N 1
ATOM 6155 C CA . VAL B 1 321 ? 13.422 -7.297 -6.797 1 81 321 VAL B CA 1
ATOM 6156 C C . VAL B 1 321 ? 14.633 -6.371 -6.652 1 81 321 VAL B C 1
ATOM 6158 O O . VAL B 1 321 ? 14.828 -5.758 -5.602 1 81 321 VAL B O 1
ATOM 6161 N N . PRO B 1 322 ? 15.453 -6.32 -7.672 1 81.88 322 PRO B N 1
ATOM 6162 C CA . PRO B 1 322 ? 16.625 -5.457 -7.613 1 81.88 322 PRO B CA 1
ATOM 6163 C C . PRO B 1 322 ? 16.266 -3.977 -7.496 1 81.88 322 PRO B C 1
ATOM 6165 O O . PRO B 1 322 ? 15.281 -3.531 -8.078 1 81.88 322 PRO B O 1
ATOM 6168 N N . HIS B 1 323 ? 17.078 -3.305 -6.742 1 78.88 323 HIS B N 1
ATOM 6169 C CA . HIS B 1 323 ? 17.016 -1.85 -6.652 1 78.88 323 HIS B CA 1
ATOM 6170 C C . HIS B 1 323 ? 18.297 -1.217 -7.195 1 78.88 323 HIS B C 1
ATOM 6172 O O . HIS B 1 323 ? 19.266 -1.92 -7.492 1 78.88 323 HIS B O 1
ATOM 6178 N N . MET B 1 324 ? 18.234 0.051 -7.461 1 78.75 324 MET B N 1
ATOM 6179 C CA . MET B 1 324 ? 19.406 0.796 -7.898 1 78.75 324 MET B CA 1
ATOM 6180 C C . MET B 1 324 ? 19.531 2.123 -7.156 1 78.75 324 MET B C 1
ATOM 6182 O O . MET B 1 324 ? 18.531 2.82 -6.969 1 78.75 324 MET B O 1
ATOM 6186 N N . SER B 1 325 ? 20.703 2.379 -6.621 1 77.81 325 SER B N 1
ATOM 6187 C CA . SER B 1 325 ? 20.922 3.639 -5.918 1 77.81 325 SER B CA 1
ATOM 6188 C C . SER B 1 325 ? 20.859 4.824 -6.875 1 77.81 325 SER B C 1
ATOM 6190 O O . SER B 1 325 ? 21.594 4.875 -7.859 1 77.81 325 SER B O 1
ATOM 6192 N N . SER B 1 326 ? 20.031 5.727 -6.652 1 70.12 326 SER B N 1
ATOM 6193 C CA . SER B 1 326 ? 19.875 6.914 -7.488 1 70.12 326 SER B CA 1
ATOM 6194 C C . SER B 1 326 ? 20.969 7.938 -7.191 1 70.12 326 SER B C 1
ATOM 6196 O O . SER B 1 326 ? 21.266 8.805 -8.016 1 70.12 326 SER B O 1
ATOM 6198 N N . ASP B 1 327 ? 21.484 7.844 -5.941 1 70.88 327 ASP B N 1
ATOM 6199 C CA . ASP B 1 327 ? 22.578 8.695 -5.488 1 70.88 327 ASP B CA 1
ATOM 6200 C C . ASP B 1 327 ? 23.562 7.91 -4.613 1 70.88 327 ASP B C 1
ATOM 6202 O O . ASP B 1 327 ? 23.266 6.789 -4.195 1 70.88 327 ASP B O 1
ATOM 6206 N N . ASP B 1 328 ? 24.688 8.586 -4.48 1 75.38 328 ASP B N 1
ATOM 6207 C CA . ASP B 1 328 ? 25.578 7.996 -3.492 1 75.38 328 ASP B CA 1
ATOM 6208 C C . ASP B 1 328 ? 24.891 7.848 -2.139 1 75.38 328 ASP B C 1
ATOM 6210 O O . ASP B 1 328 ? 24.141 8.734 -1.722 1 75.38 328 ASP B O 1
ATOM 6214 N N . CYS B 1 329 ? 25.031 6.609 -1.536 1 76.94 329 CYS B N 1
ATOM 6215 C CA . CYS B 1 329 ? 24.391 6.395 -0.243 1 76.94 329 CYS B CA 1
ATOM 6216 C C . CYS B 1 329 ? 25.219 5.461 0.628 1 76.94 329 CYS B C 1
ATOM 6218 O O . CYS B 1 329 ? 26.312 5.055 0.243 1 76.94 329 CYS B O 1
ATOM 6220 N N . THR B 1 330 ? 24.75 5.305 1.857 1 79.56 330 THR B N 1
ATOM 6221 C CA . THR B 1 330 ? 25.406 4.395 2.783 1 79.56 330 THR B CA 1
ATOM 6222 C C . THR B 1 330 ? 24.484 3.246 3.176 1 79.56 330 THR B C 1
ATOM 6224 O O . THR B 1 330 ? 23.281 3.443 3.357 1 79.56 330 THR B O 1
ATOM 6227 N N . VAL B 1 331 ? 25.062 2.088 3.221 1 81.94 331 VAL B N 1
ATOM 6228 C CA . VAL B 1 331 ? 24.359 0.903 3.703 1 81.94 331 VAL B CA 1
ATOM 6229 C C . VAL B 1 331 ? 25.219 0.188 4.75 1 81.94 331 VAL B C 1
ATOM 6231 O O . VAL B 1 331 ? 26.344 -0.227 4.469 1 81.94 331 VAL B O 1
ATOM 6234 N N . GLY B 1 332 ? 24.672 0.007 5.91 1 79.75 332 GLY B N 1
ATOM 6235 C CA . GLY B 1 332 ? 25.406 -0.675 6.965 1 79.75 332 GLY B CA 1
ATOM 6236 C C . GLY B 1 332 ? 26.766 -0.053 7.246 1 79.75 332 GLY B C 1
ATOM 6237 O O . GLY B 1 332 ? 27.75 -0.764 7.469 1 79.75 332 GLY B O 1
ATOM 6238 N N . GLY B 1 333 ? 26.844 1.167 7.016 1 78.88 333 GLY B N 1
ATOM 6239 C CA . GLY B 1 333 ? 28.078 1.88 7.297 1 78.88 333 GLY B CA 1
ATOM 6240 C C . GLY B 1 333 ? 29.016 1.953 6.102 1 78.88 333 GLY B C 1
ATOM 6241 O O . GLY B 1 333 ? 30.047 2.625 6.152 1 78.88 333 GLY B O 1
ATOM 6242 N N . TYR B 1 334 ? 28.672 1.254 5.008 1 85 334 TYR B N 1
ATOM 6243 C CA . TYR B 1 334 ? 29.484 1.252 3.807 1 85 334 TYR B CA 1
ATOM 6244 C C . TYR B 1 334 ? 28.969 2.258 2.785 1 85 334 TYR B C 1
ATOM 6246 O O . TYR B 1 334 ? 27.766 2.479 2.686 1 85 334 TYR B O 1
ATOM 6254 N N . ASN B 1 335 ? 29.875 2.82 2.076 1 85.88 335 ASN B N 1
ATOM 6255 C CA . ASN B 1 335 ? 29.5 3.717 0.987 1 85.88 335 ASN B CA 1
ATOM 6256 C C . ASN B 1 335 ? 29.094 2.941 -0.263 1 85.88 335 ASN B C 1
ATOM 6258 O O . ASN B 1 335 ? 29.781 2.006 -0.67 1 85.88 335 ASN B O 1
ATOM 6262 N N . VAL B 1 336 ? 27.953 3.297 -0.813 1 84.38 336 VAL B N 1
ATOM 6263 C CA . VAL B 1 336 ? 27.438 2.689 -2.033 1 84.38 336 VAL B CA 1
ATOM 6264 C C . VAL B 1 336 ? 27.281 3.754 -3.117 1 84.38 336 VAL B C 1
ATOM 6266 O O . VAL B 1 336 ? 26.484 4.676 -2.984 1 84.38 336 VAL B O 1
ATOM 6269 N N . PRO B 1 337 ? 28.016 3.604 -4.164 1 82.06 337 PRO B N 1
ATOM 6270 C CA . PRO B 1 337 ? 27.969 4.621 -5.215 1 82.06 337 PRO B CA 1
ATOM 6271 C C . PRO B 1 337 ? 26.625 4.652 -5.949 1 82.06 337 PRO B C 1
ATOM 6273 O O . PRO B 1 337 ? 25.906 3.65 -5.965 1 82.06 337 PRO B O 1
ATOM 6276 N N . ARG B 1 338 ? 26.359 5.73 -6.566 1 76.62 338 ARG B N 1
ATOM 6277 C CA . ARG B 1 338 ? 25.203 5.867 -7.441 1 76.62 338 ARG B CA 1
ATOM 6278 C C . ARG B 1 338 ? 25.25 4.832 -8.562 1 76.62 338 ARG B C 1
ATOM 6280 O O . ARG B 1 338 ? 26.312 4.535 -9.102 1 76.62 338 ARG B O 1
ATOM 6287 N N . GLY B 1 339 ? 24.109 4.352 -8.891 1 77.56 339 GLY B N 1
ATOM 6288 C CA . GLY B 1 339 ? 23.984 3.424 -10 1 77.56 339 GLY B CA 1
ATOM 6289 C C . GLY B 1 339 ? 24.312 1.992 -9.617 1 77.56 339 GLY B C 1
ATOM 6290 O O . GLY B 1 339 ? 24.469 1.133 -10.484 1 77.56 339 GLY B O 1
ATOM 6291 N N . THR B 1 340 ? 24.422 1.766 -8.305 1 82.25 340 THR B N 1
ATOM 6292 C CA . THR B 1 340 ? 24.703 0.42 -7.816 1 82.25 340 THR B CA 1
ATOM 6293 C C . THR B 1 340 ? 23.422 -0.373 -7.637 1 82.25 340 THR B C 1
ATOM 6295 O O . THR B 1 340 ? 22.438 0.136 -7.078 1 82.25 340 THR B O 1
ATOM 6298 N N . ILE B 1 341 ? 23.438 -1.635 -8.18 1 84.5 341 ILE B N 1
ATOM 6299 C CA . ILE B 1 341 ? 22.281 -2.52 -8.016 1 84.5 341 ILE B CA 1
ATOM 6300 C C . ILE B 1 341 ? 22.281 -3.111 -6.605 1 84.5 341 ILE B C 1
ATOM 6302 O O . ILE B 1 341 ? 23.328 -3.51 -6.094 1 84.5 341 ILE B O 1
ATOM 6306 N N . LEU B 1 342 ? 21.172 -3.037 -6 1 86.06 342 LEU B N 1
ATOM 6307 C CA . LEU B 1 342 ? 21 -3.625 -4.676 1 86.06 342 LEU B CA 1
ATOM 6308 C C . LEU B 1 342 ? 20.172 -4.895 -4.75 1 86.06 342 LEU B C 1
ATOM 6310 O O . LEU B 1 342 ? 19.062 -4.891 -5.312 1 86.06 342 LEU B O 1
ATOM 6314 N N . LEU B 1 343 ? 20.734 -6.043 -4.289 1 88.56 343 LEU B N 1
ATOM 6315 C CA . LEU B 1 343 ? 20 -7.289 -4.113 1 88.56 343 LEU B CA 1
ATOM 6316 C C . LEU B 1 343 ? 19.922 -7.668 -2.637 1 88.56 343 LEU B C 1
ATOM 6318 O O . LEU B 1 343 ? 20.938 -7.684 -1.942 1 88.56 343 LEU B O 1
ATOM 6322 N N . VAL B 1 344 ? 18.734 -7.879 -2.199 1 88.94 344 VAL B N 1
ATOM 6323 C CA . VAL B 1 344 ? 18.531 -8.359 -0.836 1 88.94 344 VAL B CA 1
ATOM 6324 C C . VAL B 1 344 ? 18.297 -9.867 -0.847 1 88.94 344 VAL B C 1
ATOM 6326 O O . VAL B 1 344 ? 17.422 -10.359 -1.564 1 88.94 344 VAL B O 1
ATOM 6329 N N . ASN B 1 345 ? 19.156 -10.586 -0.169 1 92.19 345 ASN B N 1
ATOM 6330 C CA . ASN B 1 345 ? 19.031 -12.039 -0.086 1 92.19 345 ASN B CA 1
ATOM 6331 C C . ASN B 1 345 ? 18.062 -12.445 1.021 1 92.19 345 ASN B C 1
ATOM 6333 O O . ASN B 1 345 ? 18.484 -12.844 2.107 1 92.19 345 ASN B O 1
ATOM 6337 N N . ALA B 1 346 ? 16.828 -12.383 0.715 1 92.19 346 ALA B N 1
ATOM 6338 C CA . ALA B 1 346 ? 15.781 -12.711 1.679 1 92.19 346 ALA B CA 1
ATOM 6339 C C . ALA B 1 346 ? 15.914 -14.156 2.16 1 92.19 346 ALA B C 1
ATOM 6341 O O . ALA B 1 346 ? 15.664 -14.453 3.33 1 92.19 346 ALA B O 1
ATOM 6342 N N . TRP B 1 347 ? 16.297 -15.039 1.278 1 93.38 347 TRP B N 1
ATOM 6343 C CA . TRP B 1 347 ? 16.484 -16.453 1.618 1 93.38 347 TRP B CA 1
ATOM 6344 C C . TRP B 1 347 ? 17.469 -16.594 2.771 1 93.38 347 TRP B C 1
ATOM 6346 O O . TRP B 1 347 ? 17.219 -17.344 3.717 1 93.38 347 TRP B O 1
ATOM 6356 N N . ALA B 1 348 ? 18.547 -15.906 2.695 1 92.69 348 ALA B N 1
ATOM 6357 C CA . ALA B 1 348 ? 19.578 -15.953 3.734 1 92.69 348 ALA B CA 1
ATOM 6358 C C . ALA B 1 348 ? 19.047 -15.359 5.039 1 92.69 348 ALA B C 1
ATOM 6360 O O . ALA B 1 348 ? 19.25 -15.93 6.113 1 92.69 348 ALA B O 1
ATOM 6361 N N . ILE B 1 349 ? 18.391 -14.242 4.906 1 91.19 349 ILE B N 1
ATOM 6362 C CA . ILE B 1 349 ? 17.875 -13.539 6.074 1 91.19 349 ILE B CA 1
ATOM 6363 C C . ILE B 1 349 ? 16.844 -14.422 6.789 1 91.19 349 ILE B C 1
ATOM 6365 O O . ILE B 1 349 ? 16.844 -14.508 8.023 1 91.19 349 ILE B O 1
ATOM 6369 N N . HIS B 1 350 ? 16.078 -15.086 6.066 1 94.69 350 HIS B N 1
ATOM 6370 C CA . HIS B 1 350 ? 15 -15.922 6.586 1 94.69 350 HIS B CA 1
ATOM 6371 C C . HIS B 1 350 ? 15.547 -17.172 7.254 1 94.69 350 HIS B C 1
ATOM 6373 O O . HIS B 1 350 ? 14.82 -17.891 7.941 1 94.69 350 HIS B O 1
ATOM 6379 N N . ARG B 1 351 ? 16.828 -17.438 7.113 1 94.25 351 ARG B N 1
ATOM 6380 C CA . ARG B 1 351 ? 17.453 -18.625 7.695 1 94.25 351 ARG B CA 1
ATOM 6381 C C . ARG B 1 351 ? 18.531 -18.234 8.695 1 94.25 351 ARG B C 1
ATOM 6383 O O . ARG B 1 351 ? 19.297 -19.078 9.141 1 94.25 351 ARG B O 1
ATOM 6390 N N . ASP B 1 352 ? 18.594 -16.969 8.969 1 91.69 352 ASP B N 1
ATOM 6391 C CA . ASP B 1 352 ? 19.578 -16.469 9.93 1 91.69 352 ASP B CA 1
ATOM 6392 C C . ASP B 1 352 ? 19.281 -16.984 11.336 1 91.69 352 ASP B C 1
ATOM 6394 O O . ASP B 1 352 ? 18.234 -16.656 11.914 1 91.69 352 ASP B O 1
ATOM 6398 N N . PRO B 1 353 ? 20.141 -17.766 11.922 1 92.44 353 PRO B N 1
ATOM 6399 C CA . PRO B 1 353 ? 19.875 -18.375 13.227 1 92.44 353 PRO B CA 1
ATOM 6400 C C . PRO B 1 353 ? 19.812 -17.344 14.352 1 92.44 353 PRO B C 1
ATOM 6402 O O . PRO B 1 353 ? 19.344 -17.641 15.453 1 92.44 353 PRO B O 1
ATOM 6405 N N . THR B 1 354 ? 20.328 -16.172 14.102 1 88.75 354 THR B N 1
ATOM 6406 C CA . THR B 1 354 ? 20.25 -15.133 15.117 1 88.75 354 THR B CA 1
ATOM 6407 C C . THR B 1 354 ? 18.844 -14.547 15.172 1 88.75 354 THR B C 1
ATOM 6409 O O . THR B 1 354 ? 18.469 -13.906 16.156 1 88.75 354 THR B O 1
ATOM 6412 N N . LEU B 1 355 ? 18.062 -14.766 14.117 1 87 355 LEU B N 1
ATOM 6413 C CA . LEU B 1 355 ? 16.719 -14.203 14.023 1 87 355 LEU B CA 1
ATOM 6414 C C . LEU B 1 355 ? 15.664 -15.273 14.266 1 87 355 LEU B C 1
ATOM 6416 O O . LEU B 1 355 ? 14.578 -14.977 14.766 1 87 355 LEU B O 1
ATOM 6420 N N . TRP B 1 356 ? 16.016 -16.547 13.859 1 90.88 356 TRP B N 1
ATOM 6421 C CA . TRP B 1 356 ? 15.023 -17.609 13.859 1 90.88 356 TRP B CA 1
ATOM 6422 C C . TRP B 1 356 ? 15.531 -18.828 14.625 1 90.88 356 TRP B C 1
ATOM 6424 O O . TRP B 1 356 ? 16.609 -19.344 14.336 1 90.88 356 TRP B O 1
ATOM 6434 N N . ASP B 1 357 ? 14.711 -19.25 15.539 1 90.81 357 ASP B N 1
ATOM 6435 C CA . ASP B 1 357 ? 15.008 -20.516 16.203 1 90.81 357 ASP B CA 1
ATOM 6436 C C . ASP B 1 357 ? 14.852 -21.688 15.25 1 90.81 357 ASP B C 1
ATOM 6438 O O . ASP B 1 357 ? 13.836 -21.797 14.555 1 90.81 357 ASP B O 1
ATOM 6442 N N . ASP B 1 358 ? 15.867 -22.625 15.289 1 94.62 358 ASP B N 1
ATOM 6443 C CA . ASP B 1 358 ? 15.812 -23.75 14.344 1 94.62 358 ASP B CA 1
ATOM 6444 C C . ASP B 1 358 ? 15.492 -23.25 12.93 1 94.62 358 ASP B C 1
ATOM 6446 O O . ASP B 1 358 ? 14.539 -23.734 12.312 1 94.62 358 ASP B O 1
ATOM 6450 N N . ALA B 1 359 ? 16.25 -22.406 12.398 1 94.62 359 ALA B N 1
ATOM 6451 C CA . ALA B 1 359 ? 15.984 -21.547 11.258 1 94.62 359 ALA B CA 1
ATOM 6452 C C . ALA B 1 359 ? 15.781 -22.359 9.984 1 94.62 359 ALA B C 1
ATOM 6454 O O . ALA B 1 359 ? 15.188 -21.875 9.016 1 94.62 359 ALA B O 1
ATOM 6455 N N . THR B 1 360 ? 16.266 -23.578 9.906 1 95.88 360 THR B N 1
ATOM 6456 C CA . THR B 1 360 ? 16.203 -24.328 8.656 1 95.88 360 THR B CA 1
ATOM 6457 C C . THR B 1 360 ? 15.047 -25.312 8.68 1 95.88 360 THR B C 1
ATOM 6459 O O . THR B 1 360 ? 14.758 -25.953 7.672 1 95.88 360 THR B O 1
ATOM 6462 N N . SER B 1 361 ? 14.391 -25.375 9.828 1 96.94 361 SER B N 1
ATOM 6463 C CA . SER B 1 361 ? 13.305 -26.344 9.961 1 96.94 361 SER B CA 1
ATOM 6464 C C . SER B 1 361 ? 11.953 -25.703 9.656 1 96.94 361 SER B C 1
ATOM 6466 O O . SER B 1 361 ? 11.766 -24.5 9.875 1 96.94 361 SER B O 1
ATOM 6468 N N . PHE B 1 362 ? 11.062 -26.594 9.195 1 97.44 362 PHE B N 1
ATOM 6469 C CA . PHE B 1 362 ? 9.695 -26.156 8.945 1 97.44 362 PHE B CA 1
ATOM 6470 C C . PHE B 1 362 ? 8.852 -26.266 10.211 1 97.44 362 PHE B C 1
ATOM 6472 O O . PHE B 1 362 ? 8.422 -27.344 10.594 1 97.44 362 PHE B O 1
ATOM 6479 N N . LYS B 1 363 ? 8.617 -25.078 10.805 1 96.31 363 LYS B N 1
ATOM 6480 C CA . LYS B 1 363 ? 7.902 -25 12.078 1 96.31 363 LYS B CA 1
ATOM 6481 C C . LYS B 1 363 ? 6.879 -23.875 12.062 1 96.31 363 LYS B C 1
ATOM 6483 O O . LYS B 1 363 ? 7.094 -22.828 12.68 1 96.31 363 LYS B O 1
ATOM 6488 N N . PRO B 1 364 ? 5.676 -24.172 11.484 1 96.12 364 PRO B N 1
ATOM 6489 C CA . PRO B 1 364 ? 4.645 -23.125 11.422 1 96.12 364 PRO B CA 1
ATOM 6490 C C . PRO B 1 364 ? 4.246 -22.609 12.797 1 96.12 364 PRO B C 1
ATOM 6492 O O . PRO B 1 364 ? 3.822 -21.453 12.93 1 96.12 364 PRO B O 1
ATOM 6495 N N . GLU B 1 365 ? 4.465 -23.328 13.828 1 93.38 365 GLU B N 1
ATOM 6496 C CA . GLU B 1 365 ? 4.035 -22.984 15.172 1 93.38 365 GLU B CA 1
ATOM 6497 C C . GLU B 1 365 ? 4.848 -21.812 15.727 1 93.38 365 GLU B C 1
ATOM 6499 O O . GLU B 1 365 ? 4.477 -21.203 16.734 1 93.38 365 GLU B O 1
ATOM 6504 N N . ARG B 1 366 ? 5.93 -21.469 15.086 1 92 366 ARG B N 1
ATOM 6505 C CA . ARG B 1 366 ? 6.793 -20.406 15.586 1 92 366 ARG B CA 1
ATOM 6506 C C . ARG B 1 366 ? 6.07 -19.062 15.562 1 92 366 ARG B C 1
ATOM 6508 O O . ARG B 1 366 ? 6.441 -18.141 16.297 1 92 366 ARG B O 1
ATOM 6515 N N . TYR B 1 367 ? 5.082 -18.953 14.695 1 88.5 367 TYR B N 1
ATOM 6516 C CA . TYR B 1 367 ? 4.387 -17.672 14.531 1 88.5 367 TYR B CA 1
ATOM 6517 C C . TYR B 1 367 ? 3.287 -17.516 15.578 1 88.5 367 TYR B C 1
ATOM 6519 O O . TYR B 1 367 ? 2.646 -16.469 15.656 1 88.5 367 TYR B O 1
ATOM 6527 N N . ASN B 1 368 ? 2.959 -18.562 16.344 1 81.56 368 ASN B N 1
ATOM 6528 C CA . ASN B 1 368 ? 1.924 -18.484 17.375 1 81.56 368 ASN B CA 1
ATOM 6529 C C . ASN B 1 368 ? 2.295 -17.516 18.484 1 81.56 368 ASN B C 1
ATOM 6531 O O . ASN B 1 368 ? 1.418 -16.891 19.094 1 81.56 368 ASN B O 1
ATOM 6535 N N . SER B 1 369 ? 3.484 -17.391 18.797 1 66.25 369 SER B N 1
ATOM 6536 C CA . SER B 1 369 ? 3.898 -16.672 20 1 66.25 369 SER B CA 1
ATOM 6537 C C . SER B 1 369 ? 4.711 -15.438 19.641 1 66.25 369 SER B C 1
ATOM 6539 O O . SER B 1 369 ? 5.023 -14.625 20.531 1 66.25 369 SER B O 1
ATOM 6541 N N . ARG B 1 370 ? 5.031 -15.305 18.438 1 58.09 370 ARG B N 1
ATOM 6542 C CA . ARG B 1 370 ? 6.023 -14.266 18.172 1 58.09 370 ARG B CA 1
ATOM 6543 C C . ARG B 1 370 ? 5.484 -13.234 17.188 1 58.09 370 ARG B C 1
ATOM 6545 O O . ARG B 1 370 ? 4.852 -13.594 16.188 1 58.09 370 ARG B O 1
ATOM 6552 N N . GLU B 1 371 ? 5.625 -12.023 17.719 1 59.56 371 GLU B N 1
ATOM 6553 C CA . GLU B 1 371 ? 5.43 -10.953 16.734 1 59.56 371 GLU B CA 1
ATOM 6554 C C . GLU B 1 371 ? 6.637 -10.828 15.812 1 59.56 371 GLU B C 1
ATOM 6556 O O . GLU B 1 371 ? 7.777 -10.797 16.266 1 59.56 371 GLU B O 1
ATOM 6561 N N . THR B 1 372 ? 6.445 -11.227 14.555 1 63.81 372 THR B N 1
ATOM 6562 C CA . THR B 1 372 ? 7.527 -11.125 13.586 1 63.81 372 THR B CA 1
ATOM 6563 C C . THR B 1 372 ? 7.605 -9.719 13 1 63.81 372 THR B C 1
ATOM 6565 O O . THR B 1 372 ? 6.621 -9.211 12.461 1 63.81 372 THR B O 1
ATOM 6568 N N . GLU B 1 373 ? 8.758 -9.203 13.258 1 60.16 373 GLU B N 1
ATOM 6569 C CA . GLU B 1 373 ? 8.969 -7.883 12.672 1 60.16 373 GLU B CA 1
ATOM 6570 C C . GLU B 1 373 ? 9.055 -7.961 11.148 1 60.16 373 GLU B C 1
ATOM 6572 O O . GLU B 1 373 ? 9.508 -8.969 10.602 1 60.16 373 GLU B O 1
ATOM 6577 N N . ALA B 1 374 ? 8.656 -6.977 10.539 1 63.53 374 ALA B N 1
ATOM 6578 C CA . ALA B 1 374 ? 8.594 -6.922 9.086 1 63.53 374 ALA B CA 1
ATOM 6579 C C . ALA B 1 374 ? 9.969 -7.176 8.461 1 63.53 374 ALA B C 1
ATOM 6581 O O . ALA B 1 374 ? 10.07 -7.801 7.406 1 63.53 374 ALA B O 1
ATOM 6582 N N . HIS B 1 375 ? 10.969 -6.75 9.156 1 72.25 375 HIS B N 1
ATOM 6583 C CA . HIS B 1 375 ? 12.305 -6.855 8.578 1 72.25 375 HIS B CA 1
ATOM 6584 C C . HIS B 1 375 ? 12.859 -8.266 8.727 1 72.25 375 HIS B C 1
ATOM 6586 O O . HIS B 1 375 ? 13.859 -8.609 8.094 1 72.25 375 HIS B O 1
ATOM 6592 N N . MET B 1 376 ? 12.203 -9.055 9.531 1 80.94 376 MET B N 1
ATOM 6593 C CA . MET B 1 376 ? 12.656 -10.43 9.727 1 80.94 376 MET B CA 1
ATOM 6594 C C . MET B 1 376 ? 12.117 -11.336 8.625 1 80.94 376 MET B C 1
ATOM 6596 O O . MET B 1 376 ? 12.812 -12.25 8.164 1 80.94 376 MET B O 1
ATOM 6600 N N . LEU B 1 377 ? 10.906 -11.086 8.297 1 87.75 377 LEU B N 1
ATOM 6601 C CA . LEU B 1 377 ? 10.227 -11.867 7.266 1 87.75 377 LEU B CA 1
ATOM 6602 C C . LEU B 1 377 ? 9.758 -10.961 6.129 1 87.75 377 LEU B C 1
ATOM 6604 O O . LEU B 1 377 ? 8.773 -10.234 6.273 1 87.75 377 LEU B O 1
ATOM 6608 N N . MET B 1 378 ? 10.484 -11.07 4.98 1 89.38 378 MET B N 1
ATOM 6609 C CA . MET B 1 378 ? 10.172 -10.125 3.908 1 89.38 378 MET B CA 1
ATOM 6610 C C . MET B 1 378 ? 10.039 -10.844 2.57 1 89.38 378 MET B C 1
ATOM 6612 O O . MET B 1 378 ? 10.68 -10.461 1.59 1 89.38 378 MET B O 1
ATOM 6616 N N . PRO B 1 379 ? 9.156 -11.844 2.57 1 91.06 379 PRO B N 1
ATOM 6617 C CA . PRO B 1 379 ? 9.023 -12.547 1.296 1 91.06 379 PRO B CA 1
ATOM 6618 C C . PRO B 1 379 ? 8.5 -11.656 0.174 1 91.06 379 PRO B C 1
ATOM 6620 O O . PRO B 1 379 ? 8.688 -11.961 -1.005 1 91.06 379 PRO B O 1
ATOM 6623 N N . PHE B 1 380 ? 7.863 -10.57 0.517 1 88.25 380 PHE B N 1
ATOM 6624 C CA . PHE B 1 380 ? 7.293 -9.672 -0.477 1 88.25 380 PHE B CA 1
ATOM 6625 C C . PHE B 1 380 ? 8.047 -8.344 -0.5 1 88.25 380 PHE B C 1
ATOM 6627 O O . PHE B 1 380 ? 7.551 -7.352 -1.032 1 88.25 380 PHE B O 1
ATOM 6634 N N . GLY B 1 381 ? 9.195 -8.32 0.061 1 86.19 381 GLY B N 1
ATOM 6635 C CA . GLY B 1 381 ? 9.953 -7.086 0.157 1 86.19 381 GLY B CA 1
ATOM 6636 C C . GLY B 1 381 ? 9.453 -6.164 1.253 1 86.19 381 GLY B C 1
ATOM 6637 O O . GLY B 1 381 ? 8.617 -6.555 2.068 1 86.19 381 GLY B O 1
ATOM 6638 N N . LEU B 1 382 ? 10.094 -5.043 1.37 1 75.88 382 LEU B N 1
ATOM 6639 C CA . LEU B 1 382 ? 9.734 -4.039 2.365 1 75.88 382 LEU B CA 1
ATOM 6640 C C . LEU B 1 382 ? 9.727 -2.645 1.75 1 75.88 382 LEU B C 1
ATOM 6642 O O . LEU B 1 382 ? 10.328 -2.42 0.698 1 75.88 382 LEU B O 1
ATOM 6646 N N . GLY B 1 383 ? 8.969 -1.756 2.447 1 64.38 383 GLY B N 1
ATOM 6647 C CA . GLY B 1 383 ? 9.031 -0.352 2.074 1 64.38 383 GLY B CA 1
ATOM 6648 C C . GLY B 1 383 ? 8.094 0.005 0.936 1 64.38 383 GLY B C 1
ATOM 6649 O O . GLY B 1 383 ? 7.105 -0.692 0.696 1 64.38 383 GLY B O 1
ATOM 6650 N N . ARG B 1 384 ? 8.375 0.967 0.183 1 61.19 384 ARG B N 1
ATOM 6651 C CA . ARG B 1 384 ? 7.508 1.578 -0.821 1 61.19 384 ARG B CA 1
ATOM 6652 C C . ARG B 1 384 ? 7.336 0.659 -2.025 1 61.19 384 ARG B C 1
ATOM 6654 O O . ARG B 1 384 ? 6.312 0.712 -2.711 1 61.19 384 ARG B O 1
ATOM 6661 N N . ARG B 1 385 ? 8.312 -0.079 -2.168 1 66.94 385 ARG B N 1
ATOM 6662 C CA . ARG B 1 385 ? 8.273 -0.905 -3.371 1 66.94 385 ARG B CA 1
ATOM 6663 C C . ARG B 1 385 ? 8.023 -2.369 -3.021 1 66.94 385 ARG B C 1
ATOM 6665 O O . ARG B 1 385 ? 8.445 -3.266 -3.752 1 66.94 385 ARG B O 1
ATOM 6672 N N . SER B 1 386 ? 7.434 -2.5 -1.857 1 78.88 386 SER B N 1
ATOM 6673 C CA . SER B 1 386 ? 7.004 -3.857 -1.54 1 78.88 386 SER B CA 1
ATOM 6674 C C . SER B 1 386 ? 6.004 -4.375 -2.57 1 78.88 386 SER B C 1
ATOM 6676 O O . SER B 1 386 ? 5.375 -3.592 -3.281 1 78.88 386 SER B O 1
ATOM 6678 N N . CYS B 1 387 ? 5.965 -5.625 -2.682 1 80.06 387 CYS B N 1
ATOM 6679 C CA . CYS B 1 387 ? 5.133 -6.258 -3.699 1 80.06 387 CYS B CA 1
ATOM 6680 C C . CYS B 1 387 ? 3.686 -5.785 -3.59 1 80.06 387 CYS B C 1
ATOM 6682 O O . CYS B 1 387 ? 3.025 -6.027 -2.578 1 80.06 387 CYS B O 1
ATOM 6684 N N . PRO B 1 388 ? 3.174 -5.121 -4.609 1 75.44 388 PRO B N 1
ATOM 6685 C CA . PRO B 1 388 ? 1.783 -4.664 -4.574 1 75.44 388 PRO B CA 1
ATOM 6686 C C . PRO B 1 388 ? 0.783 -5.816 -4.656 1 75.44 388 PRO B C 1
ATOM 6688 O O . PRO B 1 388 ? -0.389 -5.645 -4.309 1 75.44 388 PRO B O 1
ATOM 6691 N N . GLY B 1 389 ? 1.213 -6.988 -5.094 1 82.38 389 GLY B N 1
ATOM 6692 C CA . GLY B 1 389 ? 0.333 -8.133 -5.254 1 82.38 389 GLY B CA 1
ATOM 6693 C C . GLY B 1 389 ? 0.33 -9.055 -4.047 1 82.38 389 GLY B C 1
ATOM 6694 O O . GLY B 1 389 ? -0.242 -10.148 -4.094 1 82.38 389 GLY B O 1
ATOM 6695 N N . ALA B 1 390 ? 0.963 -8.648 -3.002 1 85.81 390 ALA B N 1
ATOM 6696 C CA . ALA B 1 390 ? 1.097 -9.5 -1.825 1 85.81 390 ALA B CA 1
ATOM 6697 C C . ALA B 1 390 ? -0.27 -9.945 -1.311 1 85.81 390 ALA B C 1
ATOM 6699 O O . ALA B 1 390 ? -0.465 -11.117 -0.98 1 85.81 390 ALA B O 1
ATOM 6700 N N . GLY B 1 391 ? -1.224 -9 -1.29 1 80.62 391 GLY B N 1
ATOM 6701 C CA . GLY B 1 391 ? -2.561 -9.328 -0.827 1 80.62 391 GLY B CA 1
ATOM 6702 C C . GLY B 1 391 ? -3.244 -10.375 -1.685 1 80.62 391 GLY B C 1
ATOM 6703 O O . GLY B 1 391 ? -3.818 -11.336 -1.163 1 80.62 391 GLY B O 1
ATOM 6704 N N . LEU B 1 392 ? -3.201 -10.211 -2.945 1 83.94 392 LEU B N 1
ATOM 6705 C CA . LEU B 1 392 ? -3.797 -11.172 -3.869 1 83.94 392 LEU B CA 1
ATOM 6706 C C . LEU B 1 392 ? -3.111 -12.531 -3.76 1 83.94 392 LEU B C 1
ATOM 6708 O O . LEU B 1 392 ? -3.775 -13.57 -3.762 1 83.94 392 LEU B O 1
ATOM 6712 N N . ALA B 1 393 ? -1.795 -12.469 -3.697 1 90.44 393 ALA B N 1
ATOM 6713 C CA . ALA B 1 393 ? -1.028 -13.711 -3.586 1 90.44 393 ALA B CA 1
ATOM 6714 C C . ALA B 1 393 ? -1.447 -14.5 -2.352 1 90.44 393 ALA B C 1
ATOM 6716 O O . ALA B 1 393 ? -1.642 -15.719 -2.426 1 90.44 393 ALA B O 1
ATOM 6717 N N . GLN B 1 394 ? -1.591 -13.812 -1.269 1 88.81 394 GLN B N 1
ATOM 6718 C CA . GLN B 1 394 ? -1.959 -14.461 -0.017 1 88.81 394 GLN B CA 1
ATOM 6719 C C . GLN B 1 394 ? -3.361 -15.055 -0.099 1 88.81 394 GLN B C 1
ATOM 6721 O O . GLN B 1 394 ? -3.609 -16.156 0.417 1 88.81 394 GLN B O 1
ATOM 6726 N N . ARG B 1 395 ? -4.199 -14.383 -0.734 1 87.75 395 ARG B N 1
ATOM 6727 C CA . ARG B 1 395 ? -5.566 -14.867 -0.88 1 87.75 395 ARG B CA 1
ATOM 6728 C C . ARG B 1 395 ? -5.625 -16.078 -1.8 1 87.75 395 ARG B C 1
ATOM 6730 O O . ARG B 1 395 ? -6.312 -17.062 -1.503 1 87.75 395 ARG B O 1
ATOM 6737 N N . VAL B 1 396 ? -4.914 -15.961 -2.883 1 93.38 396 VAL B N 1
ATOM 6738 C CA . VAL B 1 396 ? -4.902 -17.062 -3.844 1 93.38 396 VAL B CA 1
ATOM 6739 C C . VAL B 1 396 ? -4.277 -18.297 -3.209 1 93.38 396 VAL B C 1
ATOM 6741 O O . VAL B 1 396 ? -4.859 -19.391 -3.24 1 93.38 396 VAL B O 1
ATOM 6744 N N . VAL B 1 397 ? -3.131 -18.125 -2.58 1 97.06 397 VAL B N 1
ATOM 6745 C CA . VAL B 1 397 ? -2.406 -19.25 -1.987 1 97.06 397 VAL B CA 1
ATOM 6746 C C . VAL B 1 397 ? -3.201 -19.812 -0.811 1 97.06 397 VAL B C 1
ATOM 6748 O O . VAL B 1 397 ? -3.328 -21.031 -0.666 1 97.06 397 VAL B O 1
ATOM 6751 N N . GLY B 1 398 ? -3.73 -18.922 -0.007 1 96.62 398 GLY B N 1
ATOM 6752 C CA . GLY B 1 398 ? -4.504 -19.359 1.145 1 96.62 398 GLY B CA 1
ATOM 6753 C C . GLY B 1 398 ? -5.738 -20.141 0.769 1 96.62 398 GLY B C 1
ATOM 6754 O O . GLY B 1 398 ? -5.973 -21.234 1.306 1 96.62 398 GLY B O 1
ATOM 6755 N N . LEU B 1 399 ? -6.465 -19.609 -0.164 1 95.62 399 LEU B N 1
ATOM 6756 C CA . LEU B 1 399 ? -7.703 -20.266 -0.563 1 95.62 399 LEU B CA 1
ATOM 6757 C C . LEU B 1 399 ? -7.414 -21.594 -1.271 1 95.62 399 LEU B C 1
ATOM 6759 O O . LEU B 1 399 ? -8.078 -22.594 -1.015 1 95.62 399 LEU B O 1
ATOM 6763 N N . ALA B 1 400 ? -6.469 -21.562 -2.133 1 98 400 ALA B N 1
ATOM 6764 C CA . ALA B 1 400 ? -6.129 -22.781 -2.877 1 98 400 ALA B CA 1
ATOM 6765 C C . ALA B 1 400 ? -5.602 -23.859 -1.944 1 98 400 ALA B C 1
ATOM 6767 O O . ALA B 1 400 ? -6.082 -25 -1.966 1 98 400 ALA B O 1
ATOM 6768 N N . LEU B 1 401 ? -4.656 -23.5 -1.117 1 98.69 401 LEU B N 1
ATOM 6769 C CA . LEU B 1 401 ? -4.055 -24.469 -0.206 1 98.69 401 LEU B CA 1
ATOM 6770 C C . LEU B 1 401 ? -5.09 -25 0.787 1 98.69 401 LEU B C 1
ATOM 6772 O O . LEU B 1 401 ? -5.172 -26.203 1.021 1 98.69 401 LEU B O 1
ATOM 6776 N N . GLY B 1 402 ? -5.797 -24.062 1.354 1 98.38 402 GLY B N 1
ATOM 6777 C CA . GLY B 1 402 ? -6.84 -24.469 2.281 1 98.38 402 GLY B CA 1
ATOM 6778 C C . GLY B 1 402 ? -7.863 -25.391 1.662 1 98.38 402 GLY B C 1
ATOM 6779 O O . GLY B 1 402 ? -8.266 -26.391 2.281 1 98.38 402 GLY B O 1
ATOM 6780 N N . SER B 1 403 ? -8.289 -25.094 0.449 1 97.88 403 SER B N 1
ATOM 6781 C CA . SER B 1 403 ? -9.273 -25.906 -0.246 1 97.88 403 SER B CA 1
ATOM 6782 C C . SER B 1 403 ? -8.719 -27.297 -0.556 1 97.88 403 SER B C 1
ATOM 6784 O O . SER B 1 403 ? -9.43 -28.297 -0.46 1 97.88 403 SER B O 1
ATOM 6786 N N . LEU B 1 404 ? -7.488 -27.391 -0.939 1 98.38 404 LEU B N 1
ATOM 6787 C CA . LEU B 1 404 ? -6.852 -28.672 -1.217 1 98.38 404 LEU B CA 1
ATOM 6788 C C . LEU B 1 404 ? -6.82 -29.547 0.034 1 98.38 404 LEU B C 1
ATOM 6790 O O . LEU B 1 404 ? -7.09 -30.75 -0.033 1 98.38 404 LEU B O 1
ATOM 6794 N N . ILE B 1 405 ? -6.477 -28.938 1.153 1 98.38 405 ILE B N 1
ATOM 6795 C CA . ILE B 1 405 ? -6.398 -29.656 2.418 1 98.38 405 ILE B CA 1
ATOM 6796 C C . ILE B 1 405 ? -7.797 -30.094 2.848 1 98.38 405 ILE B C 1
ATOM 6798 O O . ILE B 1 405 ? -7.98 -31.203 3.346 1 98.38 405 ILE B O 1
ATOM 6802 N N . GLN B 1 406 ? -8.75 -29.188 2.646 1 97.69 406 GLN B N 1
ATOM 6803 C CA . GLN B 1 406 ? -10.125 -29.469 3.041 1 97.69 406 GLN B CA 1
ATOM 6804 C C . GLN B 1 406 ? -10.719 -30.609 2.236 1 97.69 406 GLN B C 1
ATOM 6806 O O . GLN B 1 406 ? -11.445 -31.453 2.777 1 97.69 406 GLN B O 1
ATOM 6811 N N . CYS B 1 407 ? -10.406 -30.766 0.984 1 97.38 407 CYS B N 1
ATOM 6812 C CA . CYS B 1 407 ? -11.18 -31.578 0.053 1 97.38 407 CYS B CA 1
ATOM 6813 C C . CYS B 1 407 ? -10.492 -32.906 -0.207 1 97.38 407 CYS B C 1
ATOM 6815 O O . CYS B 1 407 ? -11.094 -33.844 -0.755 1 97.38 407 CYS B O 1
ATOM 6817 N N . PHE B 1 408 ? -9.242 -33.062 0.245 1 97.81 408 PHE B N 1
ATOM 6818 C CA . PHE B 1 408 ? -8.531 -34.281 -0.131 1 97.81 408 PHE B CA 1
ATOM 6819 C C . PHE B 1 408 ? -7.684 -34.781 1.028 1 97.81 408 PHE B C 1
ATOM 6821 O O . PHE B 1 408 ? -7.238 -34 1.871 1 97.81 408 PHE B O 1
ATOM 6828 N N . GLU B 1 409 ? -7.5 -36.094 1.033 1 97.81 409 GLU B N 1
ATOM 6829 C CA . GLU B 1 409 ? -6.406 -36.719 1.769 1 97.81 409 GLU B CA 1
ATOM 6830 C C . GLU B 1 409 ? -5.133 -36.75 0.929 1 97.81 409 GLU B C 1
ATOM 6832 O O . GLU B 1 409 ? -5.188 -37.031 -0.275 1 97.81 409 GLU B O 1
ATOM 6837 N N . TRP B 1 410 ? -4.043 -36.406 1.547 1 98.12 410 TRP B N 1
ATOM 6838 C CA . TRP B 1 410 ? -2.783 -36.344 0.813 1 98.12 410 TRP B CA 1
ATOM 6839 C C . TRP B 1 410 ? -1.746 -37.281 1.43 1 98.12 410 TRP B C 1
ATOM 6841 O O . TRP B 1 410 ? -1.652 -37.375 2.654 1 98.12 410 TRP B O 1
ATOM 6851 N N . GLU B 1 411 ? -1.03 -37.969 0.582 1 97.12 411 GLU B N 1
ATOM 6852 C CA . GLU B 1 411 ? 0.083 -38.812 0.996 1 97.12 411 GLU B CA 1
ATOM 6853 C C . GLU B 1 411 ? 1.242 -38.719 0.007 1 97.12 411 GLU B C 1
ATOM 6855 O O . GLU B 1 411 ? 1.062 -38.281 -1.131 1 97.12 411 GLU B O 1
ATOM 6860 N N . ARG B 1 412 ? 2.395 -39.062 0.475 1 97.62 412 ARG B N 1
ATOM 6861 C CA . ARG B 1 412 ? 3.539 -39.188 -0.424 1 97.62 412 ARG B CA 1
ATOM 6862 C C . ARG B 1 412 ? 3.354 -40.344 -1.409 1 97.62 412 ARG B C 1
ATOM 6864 O O . ARG B 1 412 ? 2.629 -41.281 -1.127 1 97.62 412 ARG B O 1
ATOM 6871 N N . VAL B 1 413 ? 3.975 -40.188 -2.576 1 96.06 413 VAL B N 1
ATOM 6872 C CA . VAL B 1 413 ? 3.893 -41.219 -3.596 1 96.06 413 VAL B CA 1
ATOM 6873 C C . VAL B 1 413 ? 4.559 -42.5 -3.088 1 96.06 413 VAL B C 1
ATOM 6875 O O . VAL B 1 413 ? 4.09 -43.625 -3.371 1 96.06 413 VAL B O 1
ATOM 6878 N N . SER B 1 414 ? 5.656 -42.281 -2.438 1 90.38 414 SER B N 1
ATOM 6879 C CA . SER B 1 414 ? 6.387 -43.406 -1.838 1 90.38 414 SER B CA 1
ATOM 6880 C C . SER B 1 414 ? 6.656 -43.156 -0.358 1 90.38 414 SER B C 1
ATOM 6882 O O . SER B 1 414 ? 6.258 -42.125 0.185 1 90.38 414 SER B O 1
ATOM 6884 N N . GLY B 1 415 ? 7.133 -44.125 0.318 1 88.44 415 GLY B N 1
ATOM 6885 C CA . GLY B 1 415 ? 7.473 -43.969 1.726 1 88.44 415 GLY B CA 1
ATOM 6886 C C . GLY B 1 415 ? 8.594 -43 1.976 1 88.44 415 GLY B C 1
ATOM 6887 O O . GLY B 1 415 ? 8.812 -42.562 3.111 1 88.44 415 GLY B O 1
ATOM 6888 N N . GLU B 1 416 ? 9.18 -42.5 0.917 1 94.12 416 GLU B N 1
ATOM 6889 C CA . GLU B 1 416 ? 10.305 -41.594 1.045 1 94.12 416 GLU B CA 1
ATOM 6890 C C . GLU B 1 416 ? 9.82 -40.125 1.114 1 94.12 416 GLU B C 1
ATOM 6892 O O . GLU B 1 416 ? 8.742 -39.812 0.61 1 94.12 416 GLU B O 1
ATOM 6897 N N . GLU B 1 417 ? 10.602 -39.344 1.744 1 96.19 417 GLU B N 1
ATOM 6898 C CA . GLU B 1 417 ? 10.281 -37.906 1.832 1 96.19 417 GLU B CA 1
ATOM 6899 C C . GLU B 1 417 ? 10.367 -37.25 0.465 1 96.19 417 GLU B C 1
ATOM 6901 O O . GLU B 1 417 ? 11.164 -37.656 -0.386 1 96.19 417 GLU B O 1
ATOM 6906 N N . VAL B 1 418 ? 9.539 -36.281 0.259 1 97.25 418 VAL B N 1
ATOM 6907 C CA . VAL B 1 418 ? 9.594 -35.438 -0.94 1 97.25 418 VAL B CA 1
ATOM 6908 C C . VAL B 1 418 ? 10.945 -34.719 -1.011 1 97.25 418 VAL B C 1
ATOM 6910 O O . VAL B 1 418 ? 11.422 -34.188 -0.007 1 97.25 418 VAL B O 1
ATOM 6913 N N . ASP B 1 419 ? 11.57 -34.781 -2.162 1 96.19 419 ASP B N 1
ATOM 6914 C CA . ASP B 1 419 ? 12.836 -34.062 -2.369 1 96.19 419 ASP B CA 1
ATOM 6915 C C . ASP B 1 419 ? 12.633 -32.562 -2.33 1 96.19 419 ASP B C 1
ATOM 6917 O O . ASP B 1 419 ? 11.805 -32.031 -3.066 1 96.19 419 ASP B O 1
ATOM 6921 N N . MET B 1 420 ? 13.367 -31.938 -1.504 1 96.38 420 MET B N 1
ATOM 6922 C CA . MET B 1 420 ? 13.188 -30.5 -1.311 1 96.38 420 MET B CA 1
ATOM 6923 C C . MET B 1 420 ? 14.273 -29.719 -2.035 1 96.38 420 MET B C 1
ATOM 6925 O O . MET B 1 420 ? 14.57 -28.578 -1.663 1 96.38 420 MET B O 1
ATOM 6929 N N . ALA B 1 421 ? 14.82 -30.266 -3.045 1 94.62 421 ALA B N 1
ATOM 6930 C CA . ALA B 1 421 ? 15.859 -29.594 -3.814 1 94.62 421 ALA B CA 1
ATOM 6931 C C . ALA B 1 421 ? 15.281 -28.438 -4.629 1 94.62 421 ALA B C 1
ATOM 6933 O O . ALA B 1 421 ? 14.188 -28.547 -5.184 1 94.62 421 ALA B O 1
ATOM 6934 N N . GLU B 1 422 ? 15.992 -27.359 -4.652 1 91.44 422 GLU B N 1
ATOM 6935 C CA . GLU B 1 422 ? 15.586 -26.172 -5.383 1 91.44 422 GLU B CA 1
ATOM 6936 C C . GLU B 1 422 ? 16.047 -26.234 -6.84 1 91.44 422 GLU B C 1
ATOM 6938 O O . GLU B 1 422 ? 17.109 -26.766 -7.137 1 91.44 422 GLU B O 1
ATOM 6943 N N . GLY B 1 423 ? 15.164 -25.75 -7.645 1 86.12 423 GLY B N 1
ATOM 6944 C CA . GLY B 1 423 ? 15.516 -25.672 -9.047 1 86.12 423 GLY B CA 1
ATOM 6945 C C . GLY B 1 423 ? 16.203 -24.375 -9.414 1 86.12 423 GLY B C 1
ATOM 6946 O O . GLY B 1 423 ? 16.594 -23.594 -8.531 1 86.12 423 GLY B O 1
ATOM 6947 N N . LYS B 1 424 ? 16.422 -24.25 -10.688 1 74.44 424 LYS B N 1
ATOM 6948 C CA . LYS B 1 424 ? 17.109 -23.062 -11.188 1 74.44 424 LYS B CA 1
ATOM 6949 C C . LYS B 1 424 ? 16.125 -22.016 -11.664 1 74.44 424 LYS B C 1
ATOM 6951 O O . LYS B 1 424 ? 15.008 -22.344 -12.094 1 74.44 424 LYS B O 1
ATOM 6956 N N . GLY B 1 425 ? 16.484 -20.75 -11.398 1 71.19 425 GLY B N 1
ATOM 6957 C CA . GLY B 1 425 ? 15.648 -19.688 -11.93 1 71.19 425 GLY B CA 1
ATOM 6958 C C . GLY B 1 425 ? 15.68 -18.422 -11.094 1 71.19 425 GLY B C 1
ATOM 6959 O O . GLY B 1 425 ? 16.359 -18.375 -10.055 1 71.19 425 GLY B O 1
ATOM 6960 N N . VAL B 1 426 ? 14.961 -17.375 -11.602 1 71.06 426 VAL B N 1
ATOM 6961 C CA . VAL B 1 426 ? 14.859 -16.094 -10.883 1 71.06 426 VAL B CA 1
ATOM 6962 C C . VAL B 1 426 ? 13.961 -16.266 -9.656 1 71.06 426 VAL B C 1
ATOM 6964 O O . VAL B 1 426 ? 14.188 -15.641 -8.625 1 71.06 426 VAL B O 1
ATOM 6967 N N . THR B 1 427 ? 13.031 -17.156 -9.977 1 82.56 427 THR B N 1
ATOM 6968 C CA . THR B 1 427 ? 12.219 -17.562 -8.828 1 82.56 427 THR B CA 1
ATOM 6969 C C . THR B 1 427 ? 12.812 -18.797 -8.156 1 82.56 427 THR B C 1
ATOM 6971 O O . THR B 1 427 ? 13.914 -19.219 -8.492 1 82.56 427 THR B O 1
ATOM 6974 N N . LEU B 1 428 ? 12.203 -19.328 -7.156 1 87.75 428 LEU B N 1
ATOM 6975 C CA . LEU B 1 428 ? 12.711 -20.469 -6.422 1 87.75 428 LEU B CA 1
ATOM 6976 C C . LEU B 1 428 ? 11.828 -21.703 -6.637 1 87.75 428 LEU B C 1
ATOM 6978 O O . LEU B 1 428 ? 11.172 -22.172 -5.703 1 87.75 428 LEU B O 1
ATOM 6982 N N . PRO B 1 429 ? 11.914 -22.234 -7.898 1 89.25 429 PRO B N 1
ATOM 6983 C CA . PRO B 1 429 ? 11.125 -23.453 -8.141 1 89.25 429 PRO B CA 1
ATOM 6984 C C . PRO B 1 429 ? 11.758 -24.703 -7.523 1 89.25 429 PRO B C 1
ATOM 6986 O O . PRO B 1 429 ? 12.914 -24.672 -7.109 1 89.25 429 PRO B O 1
ATOM 6989 N N . LYS B 1 430 ? 10.969 -25.719 -7.461 1 94.19 430 LYS B N 1
ATOM 6990 C CA . LYS B 1 430 ? 11.508 -27.031 -7.105 1 94.19 430 LYS B CA 1
ATOM 6991 C C . LYS B 1 430 ? 12.32 -27.625 -8.258 1 94.19 430 LYS B C 1
ATOM 6993 O O . LYS B 1 430 ? 12.031 -27.359 -9.43 1 94.19 430 LYS B O 1
ATOM 6998 N N . ALA B 1 431 ? 13.32 -28.391 -7.891 1 91.88 431 ALA B N 1
ATOM 6999 C CA . ALA B 1 431 ? 14.117 -29.062 -8.906 1 91.88 431 ALA B CA 1
ATOM 7000 C C . ALA B 1 431 ? 13.297 -30.125 -9.633 1 91.88 431 ALA B C 1
ATOM 7002 O O . ALA B 1 431 ? 13.406 -30.266 -10.859 1 91.88 431 ALA B O 1
ATOM 7003 N N . GLU B 1 432 ? 12.555 -30.828 -8.867 1 94.38 432 GLU B N 1
ATOM 7004 C CA . GLU B 1 432 ? 11.68 -31.859 -9.406 1 94.38 432 GLU B CA 1
ATOM 7005 C C . GLU B 1 432 ? 10.211 -31.547 -9.125 1 94.38 432 GLU B C 1
ATOM 7007 O O . GLU B 1 432 ? 9.859 -31.172 -8.008 1 94.38 432 GLU B O 1
ATOM 7012 N N . PRO B 1 433 ? 9.398 -31.672 -10.18 1 95.62 433 PRO B N 1
ATOM 7013 C CA . PRO B 1 433 ? 7.977 -31.422 -9.953 1 95.62 433 PRO B CA 1
ATOM 7014 C C . PRO B 1 433 ? 7.391 -32.281 -8.836 1 95.62 433 PRO B C 1
ATOM 7016 O O . PRO B 1 433 ? 7.723 -33.469 -8.719 1 95.62 433 PRO B O 1
ATOM 7019 N N . LEU B 1 434 ? 6.586 -31.688 -8.086 1 97.75 434 LEU B N 1
ATOM 7020 C CA . LEU B 1 434 ? 5.992 -32.406 -6.961 1 97.75 434 LEU B CA 1
ATOM 7021 C C . LEU B 1 434 ? 4.926 -33.375 -7.445 1 97.75 434 LEU B C 1
ATOM 7023 O O . LEU B 1 434 ? 4.039 -33 -8.211 1 97.75 434 LEU B O 1
ATOM 7027 N N . GLU B 1 435 ? 5.059 -34.562 -7.055 1 97.62 435 GLU B N 1
ATOM 7028 C CA . GLU B 1 435 ? 4.027 -35.594 -7.203 1 97.62 435 GLU B CA 1
ATOM 7029 C C . GLU B 1 435 ? 3.488 -36.031 -5.844 1 97.62 435 GLU B C 1
ATOM 7031 O O . GLU B 1 435 ? 4.242 -36.125 -4.871 1 97.62 435 GLU B O 1
ATOM 7036 N N . ALA B 1 436 ? 2.201 -36.25 -5.809 1 97.88 436 ALA B N 1
ATOM 7037 C CA . ALA B 1 436 ? 1.56 -36.656 -4.562 1 97.88 436 ALA B CA 1
ATOM 7038 C C . ALA B 1 436 ? 0.391 -37.594 -4.832 1 97.88 436 ALA B C 1
ATOM 7040 O O . ALA B 1 436 ? -0.088 -37.719 -5.965 1 97.88 436 ALA B O 1
ATOM 7041 N N . MET B 1 437 ? 0.063 -38.375 -3.822 1 97.88 437 MET B N 1
ATOM 7042 C CA . MET B 1 437 ? -1.158 -39.156 -3.846 1 97.88 437 MET B CA 1
ATOM 7043 C C . MET B 1 437 ? -2.316 -38.406 -3.207 1 97.88 437 MET B C 1
ATOM 7045 O O . MET B 1 437 ? -2.166 -37.812 -2.135 1 97.88 437 MET B O 1
ATOM 7049 N N . CYS B 1 438 ? -3.428 -38.344 -3.922 1 97.12 438 CYS B N 1
ATOM 7050 C CA . CYS B 1 438 ? -4.566 -37.656 -3.312 1 97.12 438 CYS B CA 1
ATOM 7051 C C . CYS B 1 438 ? -5.828 -38.5 -3.418 1 97.12 438 CYS B C 1
ATOM 7053 O O . CYS B 1 438 ? -5.992 -39.281 -4.371 1 97.12 438 CYS B O 1
ATOM 7055 N N . LYS B 1 439 ? -6.656 -38.438 -2.426 1 97.88 439 LYS B N 1
ATOM 7056 C CA . LYS B 1 439 ? -7.965 -39.094 -2.359 1 97.88 439 LYS B CA 1
ATOM 7057 C C . LYS B 1 439 ? -9.039 -38.094 -1.9 1 97.88 439 LYS B C 1
ATOM 7059 O O . LYS B 1 439 ? -8.891 -37.469 -0.861 1 97.88 439 LYS B O 1
ATOM 7064 N N . ALA B 1 440 ? -10.078 -38.031 -2.711 1 97 440 ALA B N 1
ATOM 7065 C CA . ALA B 1 440 ? -11.148 -37.094 -2.424 1 97 440 ALA B CA 1
ATOM 7066 C C . ALA B 1 440 ? -11.82 -37.406 -1.087 1 97 440 ALA B C 1
ATOM 7068 O O . ALA B 1 440 ? -12.055 -38.562 -0.761 1 97 440 ALA B O 1
ATOM 7069 N N . ARG B 1 441 ? -12.039 -36.406 -0.312 1 95.81 441 ARG B N 1
ATOM 7070 C CA . ARG B 1 441 ? -12.797 -36.531 0.929 1 95.81 441 ARG B CA 1
ATOM 7071 C C . ARG B 1 441 ? -14.297 -36.406 0.672 1 95.81 441 ARG B C 1
ATOM 7073 O O . ARG B 1 441 ? -14.719 -36 -0.404 1 95.81 441 ARG B O 1
ATOM 7080 N N . PRO B 1 442 ? -15.094 -36.688 1.63 1 92.44 442 PRO B N 1
ATOM 7081 C CA . PRO B 1 442 ? -16.547 -36.719 1.427 1 92.44 442 PRO B CA 1
ATOM 7082 C C . PRO B 1 442 ? -17.109 -35.375 1.017 1 92.44 442 PRO B C 1
ATOM 7084 O O . PRO B 1 442 ? -18.125 -35.312 0.318 1 92.44 442 PRO B O 1
ATOM 7087 N N . ILE B 1 443 ? -16.5 -34.344 1.354 1 92.56 443 ILE B N 1
ATOM 7088 C CA . ILE B 1 443 ? -17 -33 1.038 1 92.56 443 ILE B CA 1
ATOM 7089 C C . ILE B 1 443 ? -17.078 -32.844 -0.477 1 92.56 443 ILE B C 1
ATOM 7091 O O . ILE B 1 443 ? -17.906 -32.062 -0.975 1 92.56 443 ILE B O 1
ATOM 7095 N N . MET B 1 444 ? -16.25 -33.562 -1.189 1 92.44 444 MET B N 1
ATOM 7096 C CA . MET B 1 444 ? -16.203 -33.438 -2.643 1 92.44 444 MET B CA 1
ATOM 7097 C C . MET B 1 444 ? -17.484 -33.938 -3.281 1 92.44 444 MET B C 1
ATOM 7099 O O . MET B 1 444 ? -17.828 -33.562 -4.406 1 92.44 444 MET B O 1
ATOM 7103 N N . LYS B 1 445 ? -18.141 -34.75 -2.604 1 87.06 445 LYS B N 1
ATOM 7104 C CA . LYS B 1 445 ? -19.422 -35.25 -3.1 1 87.06 445 LYS B CA 1
ATOM 7105 C C . LYS B 1 445 ? -20.438 -34.094 -3.215 1 87.06 445 LYS B C 1
ATOM 7107 O O . LYS B 1 445 ? -21.312 -34.125 -4.078 1 87.06 445 LYS B O 1
ATOM 7112 N N . ASN B 1 446 ? -20.266 -33.094 -2.369 1 82.56 446 ASN B N 1
ATOM 7113 C CA . ASN B 1 446 ? -21.172 -31.953 -2.369 1 82.56 446 ASN B CA 1
ATOM 7114 C C . ASN B 1 446 ? -20.781 -30.938 -3.438 1 82.56 446 ASN B C 1
ATOM 7116 O O . ASN B 1 446 ? -21.594 -30.078 -3.816 1 82.56 446 ASN B O 1
ATOM 7120 N N . ILE B 1 447 ? -19.625 -31.016 -3.791 1 82.25 447 ILE B N 1
ATOM 7121 C CA . ILE B 1 447 ? -19.094 -30 -4.703 1 82.25 447 ILE B CA 1
ATOM 7122 C C . ILE B 1 447 ? -19.219 -30.5 -6.145 1 82.25 447 ILE B C 1
ATOM 7124 O O . ILE B 1 447 ? -19.438 -29.703 -7.059 1 82.25 447 ILE B O 1
ATOM 7128 N N . LEU B 1 448 ? -19.094 -31.734 -6.371 1 77.25 448 LEU B N 1
ATOM 7129 C CA . LEU B 1 448 ? -19.141 -32.344 -7.695 1 77.25 448 LEU B CA 1
ATOM 7130 C C . LEU B 1 448 ? -20.547 -32.219 -8.297 1 77.25 448 LEU B C 1
ATOM 7132 O O . LEU B 1 448 ? -21.547 -32.312 -7.582 1 77.25 448 LEU B O 1
ATOM 7136 N N . PRO B 1 449 ? -20.531 -31.656 -9.516 1 65.19 449 PRO B N 1
ATOM 7137 C CA . PRO B 1 449 ? -21.844 -31.625 -10.148 1 65.19 449 PRO B CA 1
ATOM 7138 C C . PRO B 1 449 ? -22.547 -32.969 -10.117 1 65.19 449 PRO B C 1
ATOM 7140 O O . PRO B 1 449 ? -21.891 -34.031 -10.234 1 65.19 449 PRO B O 1
ATOM 7143 N N . LYS B 1 450 ? -23.797 -33.281 -9.445 1 53.75 450 LYS B N 1
ATOM 7144 C CA . LYS B 1 450 ? -24.625 -34.5 -9.477 1 53.75 450 LYS B CA 1
ATOM 7145 C C . LYS B 1 450 ? -24.703 -35.062 -10.883 1 53.75 450 LYS B C 1
ATOM 7147 O O . LYS B 1 450 ? -25 -34.344 -11.844 1 53.75 450 LYS B O 1
ATOM 7152 N N . HIS B 1 451 ? -23.844 -36 -11.289 1 43.75 451 HIS B N 1
ATOM 7153 C CA . HIS B 1 451 ? -24.156 -36.719 -12.523 1 43.75 451 HIS B CA 1
ATOM 7154 C C . HIS B 1 451 ? -25.656 -36.969 -12.664 1 43.75 451 HIS B C 1
ATOM 7156 O O . HIS B 1 451 ? -26.297 -37.438 -11.727 1 43.75 451 HIS B O 1
ATOM 7162 N N . ALA B 1 452 ? -26.297 -36.344 -13.484 1 34.75 452 ALA B N 1
ATOM 7163 C CA . ALA B 1 452 ? -27.547 -36.844 -14.055 1 34.75 452 ALA B CA 1
ATOM 7164 C C . ALA B 1 452 ? -27.312 -38.188 -14.734 1 34.75 452 ALA B C 1
ATOM 7166 O O . ALA B 1 452 ? -26.312 -38.375 -15.422 1 34.75 452 ALA B O 1
#

Radius of gyration: 30.68 Å; Cα contacts (8 Å, |Δi|>4): 1277; chains: 2; bounding box: 101×81×68 Å

InterPro domains:
  IPR001128 Cytochrome P450 [PF00067] (30-88)
  IPR001128 Cytochrome P450 [PF00067] (92-430)
  IPR001128 Cytochrome P450 [PR00385] (252-269)
  IPR001128 Cytochrome P450 [PR00385] (305-316)
  IPR001128 Cytochrome P450 [PR00385] (378-387)
  IPR001128 Cytochrome P450 [PR00385] (387-398)
  IPR002401 Cytochrome P450, E-class, group I [PR00463] (57-76)
  IPR002401 Cytochrome P450, E-class, group I [PR00463] (304-322)
  IPR002401 Cytochrome P450, E-class, group I [PR00463] (345-369)
  IPR002401 Cytochrome P450, E-class, group I [PR00463] (377-387)
  IPR002401 Cytochrome P450, E-class, group I [PR00463] (387-410)
  IPR017972 Cytochrome P450, conserved site [PS00086] (380-389)
  IPR036396 Cytochrome P450 superfamily [G3DSA:1.10.630.10] (20-444)
  IPR036396 Cytochrome P450 superfamily [SSF48264] (30-441)
  IPR050651 Plant Cytochrome P450 Monooxygenase [PTHR47947] (91-441)

Nearest PDB structures (foldseek):
  7cb9-assembly1_A  TM=7.441E-01  e=4.707E-26  Salvia miltiorrhiza
  7x2q-assembly2_B  TM=7.642E-01  e=1.099E-25  Salvia miltiorrhiza
  5tft-assembly1_A  TM=7.513E-01  e=4.286E-21  Homo sapiens
  4wnu-assembly4_D  TM=7.706E-01  e=4.978E-21  Homo sapiens
  5tfu-assembly1_A  TM=7.790E-01  e=2.581E-20  Homo sapiens

Sequence (904 aa):
MEVLCFFLSFLILLFALRFYLSRIRHKNLPPSPPALPIVGHLHLLKPPMHRAFYHLSQKYGPIMFLQFGSRPVVIVSSSSAAEECFTKMTNKLLSIRKDEIKKLLVNLANNSLQDFSKVELKSKFQELTFSIMIRMVAGKRYYGDDVSDKEEARQFTQLMKEAVTYGGATNPGDFLPILNWIDGGGFKKRIIGLSKRTDKFFQALIDEHRSKKENLESTNTMIDHLLSLQESEPEYYTDEIIKGLTQNMLFAGTDTSAITLEWAMSNLLNHPSTLRKAKDEIDNQVGQECLLDEPDLSRLPHLQNIISETLRLYPAAPLLVPHMSSDDCTVGGYNVPRGTILLVNAWAIHRDPTLWDDATSFKPERYNSRETEAHMLMPFGLGRRSCPGAGLAQRVVGLALGSLIQCFEWERVSGEEVDMAEGKGVTLPKAEPLEAMCKARPIMKNILPKHAMEVLCFFLSFLILLFALRFYLSRIRHKNLPPSPPALPIVGHLHLLKPPMHRAFYHLSQKYGPIMFLQFGSRPVVIVSSSSAAEECFTKMTNKLLSIRKDEIKKLLVNLANNSLQDFSKVELKSKFQELTFSIMIRMVAGKRYYGDDVSDKEEARQFTQLMKEAVTYGGATNPGDFLPILNWIDGGGFKKRIIGLSKRTDKFFQALIDEHRSKKENLESTNTMIDHLLSLQESEPEYYTDEIIKGLTQNMLFAGTDTSAITLEWAMSNLLNHPSTLRKAKDEIDNQVGQECLLDEPDLSRLPHLQNIISETLRLYPAAPLLVPHMSSDDCTVGGYNVPRGTILLVNAWAIHRDPTLWDDATSFKPERYNSRETEAHMLMPFGLGRRSCPGAGLAQRVVGLALGSLIQCFEWERVSGEEVDMAEGKGVTLPKAEPLEAMCKARPIMKNILPKHA

Organism: Ricinus communis (NCBI:txid3988)

pLDDT: mean 82.77, std 13.35, range [34.59, 98.75]